Protein AF-A0A928BA77-F1 (afdb_monomer_lite)

Secondary structure (DSSP, 8-state):
-------------SSSSSSSSTTSSS-----------B-S--TT-TTEEEEEEEEESSTTTT---SEEEEEEEETTS-EEEEEEEEEE-SSS-EEEEEEEEE-SEEEEEEEEEEEEE-TTS-EEEEEEEEEEEEEEETTEEEE-SPEETTTTEES-SSSSS-EEE-SHHHHHHHHHHHHSHHHHTTS-TT-EEEE-S-EEHHHHHHHH-TTTBPPPBS-STTS-B-SEEE-TT-EEES-EEE-TT-SEESSEEEESS-EEES-EEES-EEEESSEE-SSEEEE---TT----EEEES-EEES-EEEEPTT--EEESSEEEE-TT-EEEEES-EEES-EEEESSEEESSEEEE-TT-EEEEES-EE-SEEEESSS-EESSEEEESEEEEES-EE-S-EE-STT--TT-GGGGGG-EEEESSEEEESSEEEES-EE-S-EE-SEEEESSEEE-EE--SSTTPPPEE-EEEEES-EE-S-EEESEEEESSEEESEEEEES-EE-S-EEESSSEEESSEEEEEEEEEES-EE-S-EEESSEEESSEEEEEEEEEES-EE-S-EEESSSEEESSEEEEEEEEEEES-EE-S-EEESSS-EEESSEEEE-----HHHHTTSBS-TTHHHHHHHHHHHTT-----------S---HHHHHHHHHHHHHHHHTTGGGTS-HHHHHHHHHHHHHHHHHHHHHHHHHHHHHHHT----TTS----HHHHHHHHHHHHHHTSHHHHHHHHHHHHHHHHHHHHHH---THHHHHHHHHHHHHHTTTHHHHHHHHTTTSTT--TTTGGGTTTHHHHHHHHHHHHHHHHHHH----EEEEES-EE-S-EE--S-STTSEESSEEEE-TTEEEES-EE-S---TTSEEEEEEE-TT-EEEEEEE-PPTTSSSEEEEEE-TT-EEEEEEEEPPSSS-----TT-TTEEEE-HHHHT-GGG-TT----TTT-SEE--SSSS--S-EE-S-GGGS----

Sequence (981 aa):
MKRVHSLKNGASRQAGLFCLSLLALVLICASCEKEPIREIITPTDEYLGNNNLISLVEGCSKYPSDHFVMTLRTASGDKIRRSGKMKFGKGSNTQLHLDYGIADGRYELLNLEYQKEDENGNMRTKRFGLGCRLSFDNGKMTLHSKWNSRMQMFGSGTPVDTLYIASEDHLEQLRQAVNDSFTNEEIDKNYYFLQTDDLDGYMLSEYVSPEYGWMPIGSQQEVPFHSVYDGGGYVIDNLYINRKYMYASALFGFTDGAHIRNVHITNADIRGDFGVSGLVGIVVSGAGRFTGTFIERCTVSNSTITGARESYGVGGLVGVIDMNTGIVADHCKSLDNSIFASHQAGGVVGAGSRGSIIAVTLCENSSAVKSEYNSAGGIVAVCDTLQAMGCINRGAVDGSTLFTTANEENIQNCVGTGGIAGGAGPCNFTACMNFGPVNGKSGVGGILGSTRVSGSQPGEAYISNNAVFLNCKNEGAVSGNEYVGGLCGDSQVGCKGSINKGKITATSRYAGGLIGMAPISVVHNNLNKGEVRAYQYAGGIAGVSHCTFMAINQNMGKITAEHSHAAGILGAGSNDVTINYCANLGDVVSDREAYTSGICAEIGKPEGPLDYVVLVVAGVEVIGSIFDMAFAFINFPEAVAPILSGVSLVWTIATTITEAVFAGLNIDSIISNDEIRSINEENLAELDAIGKQVSEELENNRNAADIDPELLGLPEEYAENLQKLVEHIENEDNYSIFNDNANKAREERFSDVNTMELAKECFHTCLSGFTTLVSLAAGICATIASGGAAAPAVAFTLVGGVASIVGAGNSMWQTLTTYEQNIVTLDQCIQAGFISAPDQAEGATGGIVAKLNSYGQITDCINIGRGTSAGGHLVGYAGHNSLVKNSLTVAPAGSWGGIYASKEGNADMSGLYYLAEESAARQAIGSMSGATPLTLDELADSSKFQGWDFDSDKGRWSIPKRGNILYPIPYKSRYTVDDQN

pLDDT: mean 77.26, std 22.36, range [23.52, 98.94]

Structure (mmCIF, N/CA/C/O backbone):
data_AF-A0A928BA77-F1
#
_entry.id   AF-A0A928BA77-F1
#
loop_
_atom_site.group_PDB
_atom_site.id
_atom_site.type_symbol
_atom_site.label_atom_id
_atom_site.label_alt_id
_atom_site.label_comp_id
_atom_site.label_asym_id
_atom_site.label_entity_id
_atom_site.label_seq_id
_atom_site.pdbx_PDB_ins_code
_atom_site.Cartn_x
_atom_site.Cartn_y
_atom_site.Cartn_z
_atom_site.occupancy
_atom_site.B_iso_or_equiv
_atom_site.auth_seq_id
_atom_site.auth_comp_id
_atom_site.auth_asym_id
_atom_site.auth_atom_id
_atom_site.pdbx_PDB_model_num
ATOM 1 N N . MET A 1 1 ? -2.416 -59.877 -6.660 1.00 30.33 1 MET A N 1
ATOM 2 C CA . MET A 1 1 ? -2.183 -60.676 -5.434 1.00 30.33 1 MET A CA 1
ATOM 3 C C . MET A 1 1 ? -0.688 -60.698 -5.120 1.00 30.33 1 MET A C 1
ATOM 5 O O . MET A 1 1 ? 0.054 -61.113 -5.989 1.00 30.33 1 MET A O 1
ATOM 9 N N . LYS A 1 2 ? -0.316 -60.261 -3.899 1.00 28.95 2 LYS A N 1
ATOM 10 C CA . LYS A 1 2 ? 0.862 -60.622 -3.056 1.00 28.95 2 LYS A CA 1
ATOM 11 C C . LYS A 1 2 ? 2.285 -60.545 -3.678 1.00 28.95 2 LYS A C 1
ATOM 13 O O . LYS A 1 2 ? 2.590 -61.311 -4.573 1.00 28.95 2 LYS A O 1
ATOM 18 N N . ARG A 1 3 ? 3.125 -59.573 -3.245 1.00 28.22 3 ARG A N 1
ATOM 19 C CA . ARG A 1 3 ? 4.169 -59.629 -2.158 1.00 28.22 3 ARG A CA 1
ATOM 20 C C . ARG A 1 3 ? 5.465 -60.360 -2.628 1.00 28.22 3 ARG A C 1
ATOM 22 O O . ARG A 1 3 ? 5.320 -61.412 -3.216 1.00 28.22 3 ARG A O 1
ATOM 29 N N . VAL A 1 4 ? 6.733 -59.969 -2.380 1.00 28.95 4 VAL A N 1
ATOM 30 C CA . VAL A 1 4 ? 7.375 -59.113 -1.349 1.00 28.95 4 VAL A CA 1
ATOM 31 C C . VAL A 1 4 ? 8.915 -58.996 -1.592 1.00 28.95 4 VAL A C 1
ATOM 33 O O . VAL A 1 4 ? 9.500 -59.989 -2.000 1.00 28.95 4 VAL A O 1
ATOM 36 N N . HIS A 1 5 ? 9.522 -57.835 -1.239 1.00 28.22 5 HIS A N 1
ATOM 37 C CA . HIS A 1 5 ? 10.913 -57.560 -0.736 1.00 28.22 5 HIS A CA 1
ATOM 38 C C . HIS A 1 5 ? 12.156 -57.752 -1.653 1.00 28.22 5 HIS A C 1
ATOM 40 O O . HIS A 1 5 ? 12.196 -58.689 -2.427 1.00 28.22 5 HIS A O 1
ATOM 46 N N . SER A 1 6 ? 13.255 -56.966 -1.599 1.00 27.00 6 SER A N 1
ATOM 47 C CA . SER A 1 6 ? 13.693 -55.848 -0.732 1.00 27.00 6 SER A CA 1
ATOM 48 C C . SER A 1 6 ? 14.924 -55.075 -1.287 1.00 27.00 6 SER A C 1
ATOM 50 O O . SER A 1 6 ? 15.862 -55.711 -1.751 1.00 27.00 6 SER A O 1
ATOM 52 N N . LEU A 1 7 ? 14.950 -53.754 -1.022 1.00 25.30 7 LEU A N 1
ATOM 53 C CA . LEU A 1 7 ? 16.042 -52.903 -0.469 1.00 25.30 7 LEU A CA 1
ATOM 54 C C . LEU A 1 7 ? 17.252 -52.355 -1.293 1.00 25.30 7 LEU A C 1
ATOM 56 O O . LEU A 1 7 ? 18.167 -53.093 -1.637 1.00 25.30 7 LEU A O 1
ATOM 60 N N . LYS A 1 8 ? 17.315 -50.996 -1.264 1.00 27.44 8 LYS A N 1
ATOM 61 C CA . LYS A 1 8 ? 18.459 -50.040 -1.106 1.00 27.44 8 LYS A CA 1
ATOM 62 C C . LYS A 1 8 ? 19.292 -49.687 -2.360 1.00 27.44 8 LYS A C 1
ATOM 64 O O . LYS A 1 8 ? 19.695 -50.581 -3.077 1.00 27.44 8 LYS A O 1
ATOM 69 N N . ASN A 1 9 ? 19.655 -48.430 -2.670 1.00 26.27 9 ASN A N 1
ATOM 70 C CA . ASN A 1 9 ? 19.697 -47.154 -1.926 1.00 26.27 9 ASN A CA 1
ATOM 71 C C . ASN A 1 9 ? 19.878 -45.956 -2.900 1.00 26.27 9 ASN A C 1
ATOM 73 O O . ASN A 1 9 ? 20.609 -46.096 -3.872 1.00 26.27 9 ASN A O 1
ATOM 77 N N . GLY A 1 10 ? 19.366 -44.769 -2.528 1.00 26.02 10 GLY A N 1
ATOM 78 C CA . GLY A 1 10 ? 20.084 -43.496 -2.738 1.00 26.02 10 GLY A CA 1
ATOM 79 C C . GLY A 1 10 ? 19.523 -42.468 -3.733 1.00 26.02 10 GLY A C 1
ATOM 80 O O . GLY A 1 10 ? 20.142 -42.281 -4.766 1.00 26.02 10 GLY A O 1
ATOM 81 N N . ALA A 1 11 ? 18.422 -41.775 -3.394 1.00 26.30 11 ALA A N 1
ATOM 82 C CA . ALA A 1 11 ? 18.157 -40.350 -3.708 1.00 26.30 11 ALA A CA 1
ATOM 83 C C . ALA A 1 11 ? 16.686 -39.991 -3.402 1.00 26.30 11 ALA A C 1
ATOM 85 O O . ALA A 1 11 ? 15.787 -40.433 -4.110 1.00 26.30 11 ALA A O 1
ATOM 86 N N . SER A 1 12 ? 16.444 -39.239 -2.319 1.00 28.59 12 SER A N 1
ATOM 87 C CA . SER A 1 12 ? 15.274 -38.362 -2.052 1.00 28.59 12 SER A CA 1
ATOM 88 C C . SER A 1 12 ? 15.074 -38.194 -0.540 1.00 28.59 12 SER A C 1
ATOM 90 O O . SER A 1 12 ? 14.306 -38.887 0.123 1.00 28.59 12 SER A O 1
ATOM 92 N N . ARG A 1 13 ? 15.802 -37.242 0.036 1.00 29.61 13 ARG A N 1
ATOM 93 C CA . ARG A 1 13 ? 15.529 -36.690 1.366 1.00 29.61 13 ARG A CA 1
ATOM 94 C C . ARG A 1 13 ? 15.765 -35.189 1.267 1.00 29.61 13 ARG A C 1
ATOM 96 O O . ARG A 1 13 ? 16.874 -34.758 1.529 1.00 29.61 13 ARG A O 1
ATOM 103 N N . GLN A 1 14 ? 14.749 -34.443 0.819 1.00 28.62 14 GLN A N 1
ATOM 104 C CA . GLN A 1 14 ? 14.603 -33.002 1.110 1.00 28.62 14 GLN A CA 1
ATOM 105 C C . GLN A 1 14 ? 13.276 -32.350 0.664 1.00 28.62 14 GLN A C 1
ATOM 107 O O . GLN A 1 14 ? 13.072 -31.185 0.959 1.00 28.62 14 GLN A O 1
ATOM 112 N N . ALA A 1 15 ? 12.320 -33.075 0.070 1.00 28.70 15 ALA A N 1
ATOM 113 C CA . ALA A 1 15 ? 11.024 -32.499 -0.340 1.00 28.70 15 ALA A CA 1
ATOM 114 C C . ALA A 1 15 ? 9.820 -32.906 0.546 1.00 28.70 15 ALA A C 1
ATOM 116 O O . ALA A 1 15 ? 8.672 -32.723 0.164 1.00 28.70 15 ALA A O 1
ATOM 117 N N . GLY A 1 16 ? 10.057 -33.499 1.723 1.00 30.28 16 GLY A N 1
ATOM 118 C CA . GLY A 1 16 ? 9.013 -34.181 2.509 1.00 30.28 16 GLY A CA 1
ATOM 119 C C . GLY A 1 16 ? 8.800 -33.688 3.940 1.00 30.28 16 GLY A C 1
ATOM 120 O O . GLY A 1 16 ? 8.182 -34.412 4.714 1.00 30.28 16 GLY A O 1
ATOM 121 N N . LEU A 1 17 ? 9.324 -32.515 4.316 1.00 26.81 17 LEU A N 1
ATOM 122 C CA . LEU A 1 17 ? 9.131 -31.944 5.662 1.00 26.81 17 LEU A CA 1
ATOM 123 C C . LEU A 1 17 ? 8.405 -30.585 5.680 1.00 26.81 17 LEU A C 1
ATOM 125 O O . LEU A 1 17 ? 8.050 -30.119 6.754 1.00 26.81 17 LEU A O 1
ATOM 129 N N . PHE A 1 18 ? 8.113 -29.991 4.518 1.00 28.78 18 PHE A N 1
ATOM 130 C CA . PHE A 1 18 ? 7.472 -28.669 4.410 1.00 28.78 18 PHE A CA 1
ATOM 131 C C . PHE A 1 18 ? 5.944 -28.701 4.218 1.00 28.78 18 PHE A C 1
ATOM 133 O O . PHE A 1 18 ? 5.297 -27.663 4.226 1.00 28.78 18 PHE A O 1
ATOM 140 N N . CYS A 1 19 ? 5.335 -29.884 4.082 1.00 28.91 19 CYS A N 1
ATOM 141 C CA . CYS A 1 19 ? 3.881 -30.033 3.892 1.00 28.91 19 CYS A CA 1
ATOM 142 C C . CYS A 1 19 ? 3.127 -30.548 5.132 1.00 28.91 19 CYS A C 1
ATOM 144 O O . CYS A 1 19 ? 1.926 -30.781 5.057 1.00 28.91 19 CYS A O 1
ATOM 146 N N . LEU A 1 20 ? 3.803 -30.723 6.274 1.00 27.50 20 LEU A N 1
ATOM 147 C CA . LEU A 1 20 ? 3.180 -31.196 7.523 1.00 27.50 20 LEU A CA 1
ATOM 148 C C . LEU A 1 20 ? 3.090 -30.124 8.622 1.00 27.50 20 LEU A C 1
ATOM 150 O O . LEU A 1 20 ? 2.356 -30.324 9.582 1.00 27.50 20 LEU A O 1
ATOM 154 N N . SER A 1 21 ? 3.740 -28.967 8.455 1.00 27.09 21 SER A N 1
ATOM 155 C CA . SER A 1 21 ? 3.525 -27.774 9.292 1.00 27.09 21 SER A CA 1
ATOM 156 C C . SER A 1 21 ? 2.401 -26.869 8.764 1.00 27.09 21 SER A C 1
ATOM 158 O O . SER A 1 21 ? 1.751 -26.191 9.551 1.00 27.09 21 SER A O 1
ATOM 160 N N . LEU A 1 22 ? 2.092 -26.919 7.461 1.00 28.34 22 LEU A N 1
ATOM 161 C CA . LEU A 1 22 ? 1.017 -26.119 6.853 1.00 28.34 22 LEU A CA 1
ATOM 162 C C . LEU A 1 22 ? -0.396 -26.704 7.029 1.00 28.34 22 LEU A C 1
ATOM 164 O O . LEU A 1 22 ? -1.374 -25.988 6.847 1.00 28.34 22 LEU A O 1
ATOM 168 N N . LEU A 1 23 ? -0.527 -27.973 7.431 1.00 27.44 23 LEU A N 1
ATOM 169 C CA . LEU A 1 23 ? -1.832 -28.588 7.724 1.00 27.44 23 LEU A CA 1
ATOM 170 C C . LEU A 1 23 ? -2.233 -28.514 9.208 1.00 27.44 23 LEU A C 1
ATOM 172 O O . LEU A 1 23 ? -3.340 -28.916 9.553 1.00 27.44 23 LEU A O 1
ATOM 176 N N . ALA A 1 24 ? -1.365 -27.974 10.071 1.00 26.80 24 ALA A N 1
ATOM 177 C CA . ALA A 1 24 ? -1.661 -27.735 11.485 1.00 26.80 24 ALA A CA 1
ATOM 178 C C . ALA A 1 24 ? -2.092 -26.284 11.785 1.00 26.80 24 ALA A C 1
ATOM 180 O O . ALA A 1 24 ? -2.665 -26.045 12.842 1.00 26.80 24 ALA A O 1
ATOM 181 N N . LEU A 1 25 ? -1.895 -25.335 10.855 1.00 29.20 25 LEU A N 1
ATOM 182 C CA . LEU A 1 25 ? -2.362 -23.943 10.994 1.00 29.20 25 LEU A CA 1
ATOM 183 C C . LEU A 1 25 ? -3.661 -23.622 10.230 1.00 29.20 25 LEU A C 1
ATOM 185 O O . LEU A 1 25 ? -4.264 -22.585 10.470 1.00 29.20 25 LEU A O 1
ATOM 189 N N . VAL A 1 26 ? -4.140 -24.521 9.365 1.00 28.05 26 VAL A N 1
ATOM 190 C CA . VAL A 1 26 ? -5.410 -24.360 8.616 1.00 28.05 26 VAL A CA 1
ATOM 191 C C . VAL A 1 26 ? -6.573 -25.135 9.274 1.00 28.05 26 VAL A C 1
ATOM 193 O O . VAL A 1 26 ? -7.688 -25.176 8.767 1.00 28.05 26 VAL A O 1
ATOM 196 N N . LEU A 1 27 ? -6.351 -25.711 10.461 1.00 28.38 27 LEU A N 1
ATOM 197 C CA . LEU A 1 27 ? -7.364 -26.414 11.266 1.00 28.38 27 LEU A CA 1
ATOM 198 C C . LEU A 1 27 ? -7.566 -25.815 12.670 1.00 28.38 27 LEU A C 1
ATOM 200 O O . LEU A 1 27 ? -8.062 -26.490 13.565 1.00 28.38 27 LEU A O 1
ATOM 204 N N . ILE A 1 28 ? -7.279 -24.518 12.832 1.00 32.38 28 ILE A N 1
ATOM 205 C CA . ILE A 1 28 ? -7.934 -23.676 13.851 1.00 32.38 28 ILE A CA 1
ATOM 206 C C . ILE A 1 28 ? -8.930 -22.734 13.148 1.00 32.38 28 ILE A C 1
ATOM 208 O O . ILE A 1 28 ? -9.113 -21.583 13.504 1.00 32.38 28 ILE A O 1
ATOM 212 N N . CYS A 1 29 ? -9.642 -23.250 12.145 1.00 28.69 29 CYS A N 1
ATOM 213 C CA . CYS A 1 29 ? -11.072 -22.968 12.055 1.00 28.69 29 CYS A CA 1
ATOM 214 C C . CYS A 1 29 ? -11.747 -23.889 13.073 1.00 28.69 29 CYS A C 1
ATOM 216 O O . CYS A 1 29 ? -12.420 -24.855 12.712 1.00 28.69 29 CYS A O 1
ATOM 218 N N . ALA A 1 30 ? -11.491 -23.642 14.360 1.00 27.16 30 ALA A N 1
ATOM 219 C CA . ALA A 1 30 ? -12.405 -24.120 15.369 1.00 27.16 30 ALA A CA 1
ATOM 220 C C . ALA A 1 30 ? -13.696 -23.363 15.079 1.00 27.16 30 ALA A C 1
ATOM 222 O O . ALA A 1 30 ? -13.789 -22.152 15.279 1.00 27.16 30 ALA A O 1
ATOM 223 N N . SER A 1 31 ? -14.679 -24.083 14.540 1.00 27.05 31 SER A N 1
ATOM 224 C CA . SER A 1 31 ? -16.068 -23.761 14.806 1.00 27.05 31 SER A CA 1
ATOM 225 C C . SER A 1 31 ? -16.146 -23.261 16.240 1.00 27.05 31 SER A C 1
ATOM 227 O O . SER A 1 31 ? -15.618 -23.924 17.136 1.00 27.05 31 SER A O 1
ATOM 229 N N . CYS A 1 32 ? -16.762 -22.100 16.433 1.00 30.95 32 CYS A N 1
ATOM 230 C CA . CYS A 1 32 ? -17.192 -21.613 17.730 1.00 30.95 32 CYS A CA 1
ATOM 231 C C . CYS A 1 32 ? -18.186 -22.639 18.310 1.00 30.95 32 CYS A C 1
ATOM 233 O O . CYS A 1 32 ? -19.399 -22.439 18.322 1.00 30.95 32 CYS A O 1
ATOM 235 N N . GLU A 1 33 ? -17.690 -23.796 18.747 1.00 28.94 33 GLU A N 1
ATOM 236 C CA . GLU A 1 33 ? -18.313 -24.539 19.818 1.00 28.94 33 GLU A CA 1
ATOM 237 C C . GLU A 1 33 ? -18.100 -23.635 21.021 1.00 28.94 33 GLU A C 1
ATOM 239 O O . GLU A 1 33 ? -17.068 -23.697 21.685 1.00 28.94 33 GLU A O 1
ATOM 244 N N . LYS A 1 34 ? -19.051 -22.710 21.228 1.00 38.25 34 LYS A N 1
ATOM 245 C CA . LYS A 1 34 ? -19.236 -22.030 22.508 1.00 38.25 34 LYS A CA 1
ATOM 246 C C . LYS A 1 34 ? -19.004 -23.097 23.566 1.00 38.25 34 LYS A C 1
ATOM 248 O O . LYS A 1 34 ? -19.764 -24.071 23.575 1.00 38.25 34 LYS A O 1
ATOM 253 N N . GLU A 1 35 ? -17.953 -22.960 24.379 1.00 38.81 35 GLU A N 1
ATOM 254 C CA . GLU A 1 35 ? -17.727 -23.902 25.471 1.00 38.81 35 GLU A CA 1
ATOM 255 C C . GLU A 1 35 ? -19.067 -24.063 26.190 1.00 38.81 35 GLU A C 1
ATOM 257 O O . GLU A 1 35 ? -19.677 -23.049 26.562 1.00 38.81 35 GLU A O 1
ATOM 262 N N . PRO A 1 36 ? -19.607 -25.290 26.291 1.00 38.50 36 PRO A N 1
ATOM 263 C CA . PRO A 1 36 ? -20.939 -25.468 26.821 1.00 38.50 36 PRO A CA 1
ATOM 264 C C . PRO A 1 36 ? -20.910 -24.962 28.255 1.00 38.50 36 PRO A C 1
ATOM 266 O O . PRO A 1 36 ? -20.273 -25.565 29.121 1.00 38.50 36 PRO A O 1
ATOM 269 N N . ILE A 1 37 ? -21.589 -23.840 28.503 1.00 53.22 37 ILE A N 1
ATOM 270 C CA . ILE A 1 37 ? -21.804 -23.348 29.857 1.00 53.22 37 ILE A CA 1
ATOM 271 C C . ILE A 1 37 ? -22.490 -24.501 30.578 1.00 53.22 37 ILE A C 1
ATOM 273 O O . ILE A 1 37 ? -23.615 -24.858 30.220 1.00 53.22 37 ILE A O 1
ATOM 277 N N . ARG A 1 38 ? -21.800 -25.137 31.534 1.00 53.97 38 ARG A N 1
ATOM 278 C CA . ARG A 1 38 ? -22.355 -26.288 32.249 1.00 53.97 38 ARG A CA 1
ATOM 279 C C . ARG A 1 38 ? -23.549 -25.792 33.054 1.00 53.97 38 ARG A C 1
ATOM 281 O O . ARG A 1 38 ? -23.412 -25.225 34.139 1.00 53.97 38 ARG A O 1
ATOM 288 N N . GLU A 1 39 ? -24.733 -25.961 32.477 1.00 48.38 39 GLU A N 1
ATOM 289 C CA . GLU A 1 39 ? -25.987 -25.708 33.151 1.00 48.38 39 GLU A CA 1
ATOM 290 C C . GLU A 1 39 ? -26.167 -26.752 34.249 1.00 48.38 39 GLU A C 1
ATOM 292 O O . GLU A 1 39 ? -26.163 -27.951 33.996 1.00 48.38 39 GLU A O 1
ATOM 297 N N . ILE A 1 40 ? -26.399 -26.244 35.457 1.00 52.91 40 ILE A N 1
ATOM 298 C CA . ILE A 1 40 ? -27.210 -26.896 36.480 1.00 52.91 40 ILE A CA 1
ATOM 299 C C . ILE A 1 40 ? -26.573 -28.170 37.062 1.00 52.91 40 ILE A C 1
ATOM 301 O O . ILE A 1 40 ? -26.632 -29.271 36.526 1.00 52.91 40 ILE A O 1
ATOM 305 N N . ILE A 1 41 ? -26.004 -27.956 38.246 1.00 55.50 41 ILE A N 1
ATOM 306 C CA . ILE A 1 41 ? -25.655 -28.891 39.322 1.00 55.50 41 ILE A CA 1
ATOM 307 C C . ILE A 1 41 ? -26.162 -30.316 39.079 1.00 55.50 41 ILE A C 1
ATOM 309 O O . ILE A 1 41 ? -27.316 -30.664 39.334 1.00 55.50 41 ILE A O 1
ATOM 313 N N . THR A 1 42 ? -25.243 -31.157 38.623 1.00 55.19 42 THR A N 1
ATOM 314 C CA . THR A 1 42 ? -25.395 -32.610 38.618 1.00 55.19 42 THR A CA 1
ATOM 315 C C . THR A 1 42 ? -24.725 -33.174 39.877 1.00 55.19 42 THR A C 1
ATOM 317 O O . THR A 1 42 ? -23.878 -32.506 40.472 1.00 55.19 42 THR A O 1
ATOM 320 N N . PRO A 1 43 ? -25.027 -34.414 40.301 1.00 53.00 43 PRO A N 1
ATOM 321 C CA . PRO A 1 43 ? -24.322 -35.074 41.410 1.00 53.00 43 PRO A CA 1
ATOM 322 C C . PRO A 1 43 ? -22.796 -35.194 41.223 1.00 53.00 43 PRO A C 1
ATOM 324 O O . PRO A 1 43 ? -22.095 -35.601 42.143 1.00 53.00 43 PRO A O 1
ATOM 327 N N . THR A 1 44 ? -22.297 -34.874 40.027 1.00 59.12 44 THR A N 1
ATOM 328 C CA . THR A 1 44 ? -20.893 -34.873 39.607 1.00 59.12 44 THR A CA 1
ATOM 329 C C . THR A 1 44 ? -20.282 -33.465 39.510 1.00 59.12 44 THR A C 1
ATOM 331 O O . THR A 1 44 ? -19.201 -33.327 38.949 1.00 59.12 44 THR A O 1
ATOM 334 N N . ASP A 1 45 ? -20.954 -32.415 40.004 1.00 76.44 45 ASP A N 1
ATOM 335 C CA . ASP A 1 45 ? -20.413 -31.045 40.050 1.00 76.44 45 ASP A CA 1
ATOM 336 C C . ASP A 1 45 ? -19.240 -30.962 41.046 1.00 76.44 45 ASP A C 1
ATOM 338 O O . ASP A 1 45 ? -19.430 -30.897 42.261 1.00 76.44 45 ASP A O 1
ATOM 342 N N . GLU A 1 46 ? -18.014 -30.986 40.522 1.00 80.62 46 GLU A N 1
ATOM 343 C CA . GLU A 1 46 ? -16.770 -30.924 41.303 1.00 80.62 46 GLU A CA 1
ATOM 344 C C . GLU A 1 46 ? -16.532 -29.564 41.979 1.00 80.62 46 GLU A C 1
ATOM 346 O O . GLU A 1 46 ? -15.729 -29.466 42.905 1.00 80.62 46 GLU A O 1
ATOM 351 N N . TYR A 1 47 ? -17.263 -28.525 41.563 1.00 85.31 47 TYR A N 1
ATOM 352 C CA . TYR A 1 47 ? -17.176 -27.172 42.112 1.00 85.31 47 TYR A CA 1
ATOM 353 C C . TYR A 1 47 ? -18.180 -26.929 43.242 1.00 85.31 47 TYR A C 1
ATOM 355 O O . TYR A 1 47 ? -18.344 -25.794 43.703 1.00 85.31 47 TYR A O 1
ATOM 363 N N . LEU A 1 48 ? -18.888 -27.970 43.682 1.00 87.56 48 LEU A N 1
ATOM 364 C CA . LEU A 1 48 ? -19.839 -27.902 44.781 1.00 87.56 48 LEU A CA 1
ATOM 365 C C . LEU A 1 48 ? -19.101 -27.867 46.123 1.00 87.56 48 LEU A C 1
ATOM 367 O O . LEU A 1 48 ? -18.196 -28.657 46.385 1.00 87.56 48 LEU A O 1
ATOM 371 N N . GLY A 1 49 ? -19.498 -26.951 47.002 1.00 87.50 49 GLY A N 1
ATOM 372 C CA . GLY A 1 49 ? -18.871 -26.820 48.312 1.00 87.50 49 GLY A CA 1
ATOM 373 C C . GLY A 1 49 ? -19.726 -26.088 49.330 1.00 87.50 49 GLY A C 1
ATOM 374 O O . GLY A 1 49 ? -20.896 -25.786 49.100 1.00 87.50 49 GLY A O 1
ATOM 375 N N . ASN A 1 50 ? -19.134 -25.819 50.491 1.00 90.00 50 ASN A N 1
ATOM 376 C CA . ASN A 1 50 ? -19.863 -25.289 51.644 1.00 90.00 50 ASN A CA 1
ATOM 377 C C . ASN A 1 50 ? -20.047 -23.760 51.607 1.00 90.00 50 ASN A C 1
ATOM 379 O O . ASN A 1 50 ? -20.744 -23.217 52.463 1.00 90.00 50 ASN A O 1
ATOM 383 N N . ASN A 1 51 ? -19.452 -23.054 50.638 1.00 92.25 51 ASN A N 1
ATOM 384 C CA . ASN A 1 51 ? -19.513 -21.595 50.559 1.00 92.25 51 ASN A CA 1
ATOM 385 C C . ASN A 1 51 ? -20.782 -21.133 49.840 1.00 92.25 51 ASN A C 1
ATOM 387 O O . ASN A 1 51 ? -20.805 -21.032 48.617 1.00 92.25 51 ASN A O 1
ATOM 391 N N . ASN A 1 52 ? -21.846 -20.850 50.589 1.00 91.88 52 ASN A N 1
ATOM 392 C CA . ASN A 1 52 ? -23.146 -20.439 50.046 1.00 91.88 52 ASN A CA 1
ATOM 393 C C . ASN A 1 52 ? -23.451 -18.936 50.186 1.00 91.88 52 ASN A C 1
ATOM 395 O O . ASN A 1 52 ? -24.548 -18.505 49.840 1.00 91.88 52 ASN A O 1
ATOM 399 N N . LEU A 1 53 ? -22.509 -18.136 50.692 1.00 92.06 53 LEU A N 1
ATOM 400 C CA . LEU A 1 53 ? -22.684 -16.701 50.905 1.00 92.06 53 LEU A CA 1
ATOM 401 C C . LEU A 1 53 ? -21.520 -15.919 50.298 1.00 92.06 53 LEU A C 1
ATOM 403 O O . LEU A 1 53 ? -20.372 -16.096 50.702 1.00 92.06 53 LEU A O 1
ATOM 407 N N . ILE A 1 54 ? -21.835 -14.992 49.395 1.00 91.94 54 ILE A N 1
ATOM 408 C CA . ILE A 1 54 ? -20.885 -14.019 48.844 1.00 91.94 54 ILE A CA 1
ATOM 409 C C . ILE A 1 54 ? -21.323 -12.624 49.289 1.00 91.94 54 ILE A C 1
ATOM 411 O O . ILE A 1 54 ? -22.482 -12.253 49.117 1.00 91.94 54 ILE A O 1
ATOM 415 N N . SER A 1 55 ? -20.417 -11.855 49.895 1.00 88.50 55 SER A N 1
ATOM 416 C CA . SER A 1 55 ? -20.698 -10.487 50.363 1.00 88.50 55 SER A CA 1
ATOM 417 C C . SER A 1 55 ? -19.927 -9.459 49.534 1.00 88.50 55 SER A C 1
ATOM 419 O O . SER A 1 55 ? -18.700 -9.476 49.507 1.00 88.50 55 SER A O 1
ATOM 421 N N . LEU A 1 56 ? -20.644 -8.552 48.877 1.00 86.00 56 LEU A N 1
ATOM 422 C CA . LEU A 1 56 ? -20.111 -7.489 48.024 1.00 86.00 56 LEU A CA 1
ATOM 423 C C . LEU A 1 56 ? -20.409 -6.126 48.653 1.00 86.00 56 LEU A C 1
ATOM 425 O O . LEU A 1 56 ? -21.474 -5.938 49.231 1.00 86.00 56 LEU A O 1
ATOM 429 N N . VAL A 1 57 ? -19.477 -5.175 48.561 1.00 68.50 57 VAL A N 1
ATOM 430 C CA . VAL A 1 57 ? -19.560 -3.932 49.351 1.00 68.50 57 VAL A CA 1
ATOM 431 C C . VAL A 1 57 ? -20.574 -2.938 48.783 1.00 68.50 57 VAL A C 1
ATOM 433 O O . VAL A 1 57 ? -21.315 -2.360 49.564 1.00 68.50 57 VAL A O 1
ATOM 436 N N . GLU A 1 58 ? -20.660 -2.773 47.454 1.00 73.38 58 GLU A N 1
ATOM 437 C CA . GLU A 1 58 ? -21.620 -1.840 46.813 1.00 73.38 58 GLU A CA 1
ATOM 438 C C . GLU A 1 58 ? -22.127 -2.281 45.423 1.00 73.38 58 GLU A C 1
ATOM 440 O O . GLU A 1 58 ? -23.119 -1.742 44.922 1.00 73.38 58 GLU A O 1
ATOM 445 N N . GLY A 1 59 ? -21.484 -3.276 44.801 1.00 68.12 59 GLY A N 1
ATOM 446 C CA . GLY A 1 59 ? -21.571 -3.473 43.352 1.00 68.12 59 GLY A CA 1
ATOM 447 C C . GLY A 1 59 ? -22.894 -3.972 42.776 1.00 68.12 59 GLY A C 1
ATOM 448 O O . GLY A 1 59 ? -23.068 -3.961 41.569 1.00 68.12 59 GLY A O 1
ATOM 449 N N . CYS A 1 60 ? -23.851 -4.377 43.613 1.00 76.25 60 CYS A N 1
ATOM 450 C CA . CYS A 1 60 ? -25.142 -4.905 43.159 1.00 76.25 60 CYS A CA 1
ATOM 451 C C . CYS A 1 60 ? -26.331 -4.007 43.518 1.00 76.25 60 CYS A C 1
ATOM 453 O O . CYS A 1 60 ? -27.475 -4.404 43.316 1.00 76.25 60 CYS A O 1
ATOM 455 N N . SER A 1 61 ? -26.095 -2.804 44.050 1.00 73.00 61 SER A N 1
ATOM 456 C CA . SER A 1 61 ? -27.161 -1.909 44.538 1.00 73.00 61 SER A CA 1
ATOM 457 C C . SER A 1 61 ? -28.211 -1.525 43.480 1.00 73.00 61 SER A C 1
ATOM 459 O O . SER A 1 61 ? -29.335 -1.183 43.841 1.00 73.00 61 SER A O 1
ATOM 461 N N . LYS A 1 62 ? -27.866 -1.613 42.188 1.00 78.56 62 LYS A N 1
ATOM 462 C CA . LYS A 1 62 ? -28.742 -1.311 41.042 1.00 78.56 62 LYS A CA 1
ATOM 463 C C . LYS A 1 62 ? -29.385 -2.542 40.389 1.00 78.56 62 LYS A C 1
ATOM 465 O O . LYS A 1 62 ? -30.135 -2.389 39.427 1.00 78.56 62 LYS A O 1
ATOM 470 N N . TYR A 1 63 ? -29.111 -3.751 40.877 1.00 85.00 63 TYR A N 1
ATOM 471 C CA . TYR A 1 63 ? -29.684 -4.960 40.292 1.00 85.00 63 TYR A CA 1
ATOM 472 C C . TYR A 1 63 ? -31.200 -5.048 40.585 1.00 85.00 63 TYR A C 1
ATOM 474 O O . TYR A 1 63 ? -31.612 -4.854 41.731 1.00 85.00 63 TYR A O 1
ATOM 482 N N . PRO A 1 64 ? -32.053 -5.344 39.585 1.00 83.75 64 PRO A N 1
ATOM 483 C CA . PRO A 1 64 ? -33.496 -5.095 39.685 1.00 83.75 64 PRO A CA 1
ATOM 484 C C . PRO A 1 64 ? -34.326 -6.241 40.287 1.00 83.75 64 PRO A C 1
ATOM 486 O O . PRO A 1 64 ? -35.543 -6.110 40.393 1.00 83.75 64 PRO A O 1
ATOM 489 N N . SER A 1 65 ? -33.711 -7.369 40.651 1.00 85.12 65 SER A N 1
ATOM 490 C CA . SER A 1 65 ? -34.403 -8.584 41.110 1.00 85.12 65 SER A CA 1
ATOM 491 C C . SER A 1 65 ? -33.850 -9.088 42.452 1.00 85.12 65 SER A C 1
ATOM 493 O O . SER A 1 65 ? -32.713 -8.811 42.817 1.00 85.12 65 SER A O 1
ATOM 495 N N . ASP A 1 66 ? -34.633 -9.847 43.216 1.00 85.94 66 ASP A N 1
ATOM 496 C CA . ASP A 1 66 ? -34.155 -10.558 44.410 1.00 85.94 66 ASP A CA 1
ATOM 497 C C . ASP A 1 66 ? -33.655 -11.979 44.095 1.00 85.94 66 ASP A C 1
ATOM 499 O O . ASP A 1 66 ? -32.984 -12.583 44.927 1.00 85.94 66 ASP A O 1
ATOM 503 N N . HIS A 1 67 ? -33.937 -12.503 42.899 1.00 90.12 67 HIS A N 1
ATOM 504 C CA . HIS A 1 67 ? -33.399 -13.765 42.382 1.00 90.12 67 HIS A CA 1
ATOM 505 C C . HIS A 1 67 ? -32.369 -13.496 41.285 1.00 90.12 67 HIS A C 1
ATOM 507 O O . HIS A 1 67 ? -32.504 -12.539 40.513 1.00 90.12 67 HIS A O 1
ATOM 513 N N . PHE A 1 68 ? -31.361 -14.358 41.193 1.00 90.06 68 PHE A N 1
ATOM 514 C CA . PHE A 1 68 ? -30.351 -14.292 40.143 1.00 90.06 68 PHE A CA 1
ATOM 515 C C . PHE A 1 68 ? -29.930 -15.683 39.682 1.00 90.06 68 PHE A C 1
ATOM 517 O O . PHE A 1 68 ? -29.982 -16.653 40.443 1.00 90.06 68 PHE A O 1
ATOM 524 N N . VAL A 1 69 ? -29.441 -15.748 38.446 1.00 91.62 69 VAL A N 1
ATOM 525 C CA . VAL A 1 69 ? -28.539 -16.811 37.999 1.00 91.62 69 VAL A CA 1
ATOM 526 C C . VAL A 1 69 ? -27.189 -16.171 37.727 1.00 91.62 69 VAL A C 1
ATOM 528 O O . VAL A 1 69 ? -27.074 -15.277 36.902 1.00 91.62 69 VAL A O 1
ATOM 531 N N . MET A 1 70 ? -26.174 -16.585 38.470 1.00 91.44 70 MET A N 1
ATOM 532 C CA . MET A 1 70 ? -24.831 -16.036 38.396 1.00 91.44 70 MET A CA 1
ATOM 533 C C . MET A 1 70 ? -23.949 -16.946 37.563 1.00 91.44 70 MET A C 1
ATOM 535 O O . MET A 1 70 ? -23.934 -18.158 37.789 1.00 91.44 70 MET A O 1
ATOM 539 N N . THR A 1 71 ? -23.167 -16.351 36.673 1.00 92.19 71 THR A N 1
ATOM 540 C CA . THR A 1 71 ? -22.095 -17.043 35.957 1.00 92.19 71 THR A CA 1
ATOM 541 C C . THR A 1 71 ? -20.760 -16.723 36.625 1.00 92.19 71 THR A C 1
ATOM 543 O O . THR A 1 71 ? -20.425 -15.553 36.821 1.00 92.19 71 THR A O 1
ATOM 546 N N . LEU A 1 72 ? -20.000 -17.761 36.983 1.00 91.62 72 LEU A N 1
ATOM 547 C CA . LEU A 1 72 ? -18.653 -17.643 37.539 1.00 91.62 72 LEU A CA 1
ATOM 548 C C . LEU A 1 72 ? -17.651 -18.387 36.662 1.00 91.62 72 LEU A C 1
ATOM 550 O O . LEU A 1 72 ? -17.978 -19.432 36.102 1.00 91.62 72 LEU A O 1
ATOM 554 N N . ARG A 1 73 ? -16.418 -17.892 36.622 1.00 91.88 73 ARG A N 1
ATOM 555 C CA . ARG A 1 73 ? -15.267 -18.580 36.046 1.00 91.88 73 ARG A CA 1
ATOM 556 C C . ARG A 1 73 ? -14.377 -19.135 37.143 1.00 91.88 73 ARG A C 1
ATOM 558 O O . ARG A 1 73 ? -14.076 -18.432 38.108 1.00 91.88 73 ARG A O 1
ATOM 565 N N . THR A 1 74 ? -13.966 -20.385 37.008 1.00 91.00 74 THR A N 1
ATOM 566 C CA . THR A 1 74 ? -13.049 -21.050 37.939 1.00 91.00 74 THR A CA 1
ATOM 567 C C . THR A 1 74 ? -11.592 -20.722 37.599 1.00 91.00 74 THR A C 1
ATOM 569 O O . THR A 1 74 ? -11.283 -20.170 36.543 1.00 91.00 74 THR A O 1
ATOM 572 N N . ALA A 1 75 ? -10.661 -21.101 38.478 1.00 87.50 75 ALA A N 1
ATOM 573 C CA . ALA A 1 75 ? -9.226 -20.963 38.221 1.00 87.50 75 ALA A CA 1
ATOM 574 C C . ALA A 1 75 ? -8.721 -21.784 37.016 1.00 87.50 75 ALA A C 1
ATOM 576 O O . ALA A 1 75 ? -7.683 -21.441 36.456 1.00 87.50 75 ALA A O 1
ATOM 577 N N . SER A 1 76 ? -9.426 -22.857 36.633 1.00 84.81 76 SER A N 1
ATOM 578 C CA . SER A 1 76 ? -9.132 -23.657 35.435 1.00 84.81 76 SER A CA 1
ATOM 579 C C . SER A 1 76 ? -9.664 -23.029 34.144 1.00 84.81 76 SER A C 1
ATOM 581 O O . SER A 1 76 ? -9.299 -23.495 33.071 1.00 84.81 76 SER A O 1
ATOM 583 N N . GLY A 1 77 ? -10.494 -21.984 34.236 1.00 85.31 77 GLY A N 1
ATOM 584 C CA . GLY A 1 77 ? -11.142 -21.333 33.094 1.00 85.31 77 GLY A CA 1
ATOM 585 C C . GLY A 1 77 ? -12.594 -21.762 32.866 1.00 85.31 77 GLY A C 1
ATOM 586 O O . GLY A 1 77 ? -13.309 -21.068 32.149 1.00 85.31 77 GLY A O 1
ATOM 587 N N . ASP A 1 78 ? -13.067 -22.824 33.528 1.00 86.50 78 ASP A N 1
ATOM 588 C CA . ASP A 1 78 ? -14.430 -23.332 33.353 1.00 86.50 78 ASP A CA 1
ATOM 589 C C . ASP A 1 78 ? -15.484 -22.299 33.777 1.00 86.50 78 ASP A C 1
ATOM 591 O O . ASP A 1 78 ? -15.392 -21.693 34.851 1.00 86.50 78 ASP A O 1
ATOM 595 N N . LYS A 1 79 ? -16.539 -22.143 32.968 1.00 88.62 79 LYS A N 1
ATOM 596 C CA . LYS A 1 79 ? -17.719 -21.342 33.323 1.00 88.62 79 LYS A CA 1
ATOM 597 C C . LYS A 1 79 ? -18.791 -22.212 33.971 1.00 88.62 79 LYS A C 1
ATOM 599 O O . LYS A 1 79 ? -19.316 -23.147 33.364 1.00 88.62 79 LYS A O 1
ATOM 604 N N . ILE A 1 80 ? -19.167 -21.857 35.195 1.00 89.00 80 ILE A N 1
ATOM 605 C CA . ILE A 1 80 ? -20.216 -22.518 35.975 1.00 89.00 80 ILE A CA 1
ATOM 606 C C . ILE A 1 80 ? -21.349 -21.543 36.297 1.00 89.00 80 ILE A C 1
ATOM 608 O O . ILE A 1 80 ? -21.131 -20.339 36.429 1.00 89.00 80 ILE A O 1
ATOM 612 N N . ARG A 1 81 ? -22.572 -22.063 36.453 1.00 90.06 81 ARG A N 1
ATOM 613 C CA . ARG A 1 81 ? -23.746 -21.271 36.857 1.00 90.06 81 ARG A CA 1
ATOM 614 C C . ARG A 1 81 ? -24.226 -21.646 38.257 1.00 90.06 81 ARG A C 1
ATOM 616 O O . ARG A 1 81 ? -24.237 -22.822 38.636 1.00 90.06 81 ARG A O 1
ATOM 623 N N . ARG A 1 82 ? -24.641 -20.640 39.030 1.00 90.00 82 ARG A N 1
ATOM 624 C CA . ARG A 1 82 ? -25.248 -20.787 40.363 1.00 90.00 82 ARG A CA 1
ATOM 625 C C . ARG A 1 82 ? -26.459 -19.876 40.489 1.00 90.00 82 ARG A C 1
ATOM 627 O O . ARG A 1 82 ? -26.350 -18.675 40.271 1.00 90.00 82 ARG A O 1
ATOM 634 N N . SER A 1 83 ? -27.604 -20.437 40.857 1.00 91.44 83 SER A N 1
ATOM 635 C CA . SER A 1 83 ? -28.775 -19.649 41.227 1.00 91.44 83 SER A CA 1
ATOM 636 C C . SER A 1 83 ? -28.716 -19.248 42.697 1.00 91.44 83 SER A C 1
ATOM 638 O O . SER A 1 83 ? -28.026 -19.873 43.512 1.00 91.44 83 SER A O 1
ATOM 640 N N . GLY A 1 84 ? -29.433 -18.188 43.039 1.00 91.56 84 GLY A N 1
ATOM 641 C CA . GLY A 1 84 ? -29.550 -17.766 44.419 1.00 91.56 84 GLY A CA 1
ATOM 642 C C . GLY A 1 84 ? -30.492 -16.594 44.618 1.00 91.56 84 GLY A C 1
ATOM 643 O O . GLY A 1 84 ? -31.144 -16.106 43.688 1.00 91.56 84 GLY A O 1
ATOM 644 N N . LYS A 1 85 ? -30.542 -16.138 45.870 1.00 91.94 85 LYS A N 1
ATOM 645 C CA . LYS A 1 85 ? -31.297 -14.961 46.292 1.00 91.94 85 LYS A CA 1
ATOM 646 C C . LYS A 1 85 ? -30.380 -13.882 46.822 1.00 91.94 85 LYS A C 1
ATOM 648 O O . LYS A 1 85 ? -29.451 -14.141 47.586 1.00 91.94 85 LYS A O 1
ATOM 653 N N . MET A 1 86 ? -30.677 -12.649 46.465 1.00 88.81 86 MET A N 1
ATOM 654 C CA . MET A 1 86 ? -29.930 -11.488 46.898 1.00 88.81 86 MET A CA 1
ATOM 655 C C . MET A 1 86 ? -30.604 -10.814 48.094 1.00 88.81 86 MET A C 1
ATOM 657 O O . MET A 1 86 ? -31.827 -10.711 48.175 1.00 88.81 86 MET A O 1
ATOM 661 N N . LYS A 1 87 ? -29.792 -10.342 49.042 1.00 86.12 87 LYS A N 1
ATOM 662 C CA . LYS A 1 87 ? -30.232 -9.530 50.180 1.00 86.12 87 LYS A CA 1
ATOM 663 C C . LYS A 1 87 ? -29.414 -8.250 50.258 1.00 86.12 87 LYS A C 1
ATOM 665 O O . LYS A 1 87 ? -28.189 -8.295 50.351 1.00 86.12 87 LYS A O 1
ATOM 670 N N . PHE A 1 88 ? -30.107 -7.119 50.299 1.00 75.81 88 PHE A N 1
ATOM 671 C CA . PHE A 1 88 ? -29.501 -5.812 50.528 1.00 75.81 88 PHE A CA 1
ATOM 672 C C . PHE A 1 88 ? -29.359 -5.561 52.037 1.00 75.81 88 PHE A C 1
ATOM 674 O O . PHE A 1 88 ? -30.340 -5.580 52.783 1.00 75.81 88 PHE A O 1
ATOM 681 N N . GLY A 1 89 ? -28.123 -5.393 52.502 1.00 65.69 89 GLY A N 1
ATOM 682 C CA . GLY A 1 89 ? -27.777 -5.105 53.892 1.00 65.69 89 GLY A CA 1
ATOM 683 C C . GLY A 1 89 ? -27.807 -3.608 54.228 1.00 65.69 89 GLY A C 1
ATOM 684 O O . GLY A 1 89 ? -28.069 -2.754 53.385 1.00 65.69 89 GLY A O 1
ATOM 685 N N . LYS A 1 90 ? -27.516 -3.266 55.492 1.00 59.78 90 LYS A N 1
ATOM 686 C CA . LYS A 1 90 ? -27.305 -1.868 55.914 1.00 59.78 90 LYS A CA 1
ATOM 687 C C . LYS A 1 90 ? -25.950 -1.363 55.394 1.00 59.78 90 LYS A C 1
ATOM 689 O O . LYS A 1 90 ? -24.946 -2.036 55.609 1.00 59.78 90 LYS A O 1
ATOM 694 N N . GLY A 1 91 ? -25.929 -0.169 54.791 1.00 58.41 91 GLY A N 1
ATOM 695 C CA . GLY A 1 91 ? -24.702 0.507 54.339 1.00 58.41 91 GLY A CA 1
ATOM 696 C C . GLY A 1 91 ? -24.113 -0.058 53.042 1.00 58.41 91 GLY A C 1
ATOM 697 O O . GLY A 1 91 ? -22.944 -0.414 53.030 1.00 58.41 91 GLY A O 1
ATOM 698 N N . SER A 1 92 ? -24.932 -0.185 51.992 1.00 62.75 92 SER A N 1
ATOM 699 C CA . SER A 1 92 ? -24.559 -0.612 50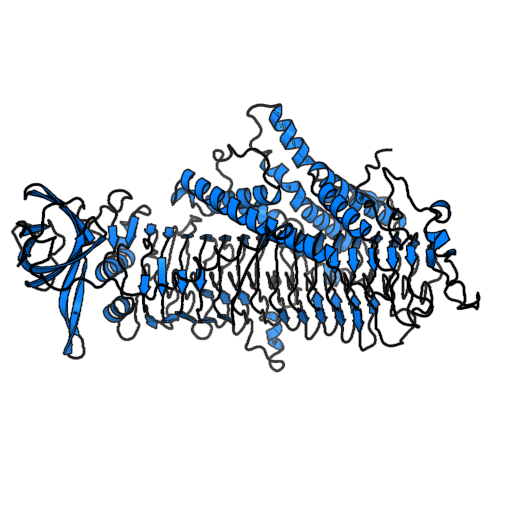.624 1.00 62.75 92 SER A CA 1
ATOM 700 C C . SER A 1 92 ? -24.115 -2.076 50.435 1.00 62.75 92 SER A C 1
ATOM 702 O O . SER A 1 92 ? -24.151 -2.575 49.311 1.00 62.75 92 SER A O 1
ATOM 704 N N . ASN A 1 93 ? -23.807 -2.805 51.515 1.00 76.44 93 ASN A N 1
ATOM 705 C CA . ASN A 1 93 ? -23.413 -4.216 51.450 1.00 76.44 93 ASN A CA 1
ATOM 706 C C . ASN A 1 93 ? -24.506 -5.101 50.830 1.00 76.44 93 ASN A C 1
ATOM 708 O O . ASN A 1 93 ? -25.616 -5.195 51.356 1.00 76.44 93 ASN A O 1
ATOM 712 N N . THR A 1 94 ? -24.170 -5.822 49.767 1.00 85.19 94 THR A N 1
ATOM 713 C CA . THR A 1 94 ? -25.036 -6.800 49.106 1.00 85.19 94 THR A CA 1
ATOM 714 C C . THR A 1 94 ? -24.581 -8.222 49.412 1.00 85.19 94 THR A C 1
ATOM 716 O O . THR A 1 94 ? -23.397 -8.537 49.349 1.00 85.19 94 THR A O 1
ATOM 719 N N . GLN A 1 95 ? -25.520 -9.100 49.751 1.00 89.62 95 GLN A N 1
ATOM 720 C CA . GLN A 1 95 ? -25.262 -10.509 50.021 1.00 89.62 95 GLN A CA 1
ATOM 721 C C . GLN A 1 95 ? -25.941 -11.388 48.976 1.00 89.62 95 GLN A C 1
ATOM 723 O O . GLN A 1 95 ? -27.164 -11.359 48.844 1.00 89.62 95 GLN A O 1
ATOM 728 N N . LEU A 1 96 ? -25.159 -12.208 48.285 1.00 91.19 96 LEU A N 1
ATOM 729 C CA . LEU A 1 96 ? -25.632 -13.227 47.357 1.00 91.19 96 LEU A CA 1
ATOM 730 C C . LEU A 1 96 ? -25.681 -14.566 48.105 1.00 91.19 96 LEU A C 1
ATOM 732 O O . LEU A 1 96 ? -24.642 -15.111 48.482 1.00 91.19 96 LEU A O 1
ATOM 736 N N . HIS A 1 97 ? -26.888 -15.069 48.367 1.00 93.00 97 HIS A N 1
ATOM 737 C CA . HIS A 1 97 ? -27.127 -16.366 49.004 1.00 93.00 97 HIS A CA 1
ATOM 738 C C . HIS A 1 97 ? -27.350 -17.401 47.904 1.00 93.00 97 HIS A C 1
ATOM 740 O O . HIS A 1 97 ? -28.384 -17.370 47.241 1.00 93.00 97 HIS A O 1
ATOM 746 N N . LEU A 1 98 ? -26.377 -18.282 47.688 1.00 92.31 98 LEU A N 1
ATOM 747 C CA . LEU A 1 98 ? -26.436 -19.323 46.662 1.00 92.31 98 LEU A CA 1
ATOM 748 C C . LEU A 1 98 ? -27.350 -20.464 47.113 1.00 92.31 98 LEU A C 1
ATOM 750 O O . LEU A 1 98 ? -27.272 -20.898 48.265 1.00 92.31 98 LEU A O 1
ATOM 754 N N . ASP A 1 99 ? -28.153 -20.998 46.193 1.00 90.44 99 ASP A N 1
ATOM 755 C CA . ASP A 1 99 ? -28.969 -22.190 46.461 1.00 90.44 99 ASP A CA 1
ATOM 756 C C . ASP A 1 99 ? -28.080 -23.410 46.756 1.00 90.44 99 ASP A C 1
ATOM 758 O O . ASP A 1 99 ? -28.397 -24.239 47.608 1.00 90.44 99 ASP A O 1
ATOM 762 N N . TYR A 1 100 ? -26.920 -23.469 46.095 1.00 88.31 100 TYR A N 1
ATOM 763 C CA . TYR A 1 100 ? -25.863 -24.446 46.332 1.00 88.31 100 TYR A CA 1
ATOM 764 C C . TYR A 1 100 ? -24.508 -23.743 46.378 1.00 88.31 100 TYR A C 1
ATOM 766 O O . TYR A 1 100 ? -24.187 -22.930 45.508 1.00 88.31 100 TYR A O 1
ATOM 774 N N . GLY A 1 101 ? -23.716 -24.053 47.405 1.00 89.12 101 GLY A N 1
ATOM 775 C CA . GLY A 1 101 ? -22.430 -23.406 47.627 1.00 89.12 101 GLY A CA 1
ATOM 776 C C . GLY A 1 101 ? -21.331 -23.847 46.659 1.00 89.12 101 GLY A C 1
ATOM 777 O O . GLY A 1 101 ? -21.444 -24.857 45.960 1.00 89.12 101 GLY A O 1
ATOM 778 N N . ILE A 1 102 ? -20.247 -23.074 46.640 1.00 91.44 102 ILE A N 1
ATOM 779 C CA . ILE A 1 102 ? -19.037 -23.338 45.852 1.00 91.44 102 ILE A CA 1
ATOM 780 C C . ILE A 1 102 ? -17.887 -23.844 46.735 1.00 91.44 102 ILE A C 1
ATOM 782 O O . ILE A 1 102 ? -17.841 -23.576 47.939 1.00 91.44 102 ILE A O 1
ATOM 786 N N . ALA A 1 103 ? -16.975 -24.626 46.161 1.00 92.06 103 ALA A N 1
ATOM 787 C CA . ALA A 1 103 ? -15.785 -25.125 46.855 1.00 92.06 103 ALA A CA 1
ATOM 788 C C . ALA A 1 103 ? -14.768 -24.008 47.147 1.00 92.06 103 ALA A C 1
ATOM 790 O O . ALA A 1 103 ? -14.836 -22.924 46.565 1.00 92.06 103 ALA A O 1
ATOM 791 N N . ASP A 1 104 ? -13.815 -24.267 48.045 1.00 93.25 104 ASP A N 1
ATOM 792 C CA . ASP A 1 104 ? -12.665 -23.378 48.234 1.00 93.25 104 ASP A CA 1
ATOM 793 C C . ASP A 1 104 ? -11.845 -23.293 46.937 1.00 93.25 104 ASP A C 1
ATOM 795 O O . ASP A 1 104 ? -11.691 -24.278 46.217 1.00 93.25 104 ASP A O 1
ATOM 799 N N . GLY A 1 105 ? -11.348 -22.103 46.608 1.00 92.69 105 GLY A N 1
ATOM 800 C CA . GLY A 1 105 ? -10.727 -21.838 45.312 1.00 92.69 105 GLY A CA 1
ATOM 801 C C . GLY A 1 105 ? -10.779 -20.369 44.910 1.00 92.69 105 GLY A C 1
ATOM 802 O O . GLY A 1 105 ? -11.273 -19.522 45.655 1.00 92.69 105 GLY A O 1
ATOM 803 N N . ARG A 1 106 ? -10.241 -20.060 43.726 1.00 93.81 106 ARG A N 1
ATOM 804 C CA . ARG A 1 106 ? -10.300 -18.723 43.112 1.00 93.81 106 ARG A CA 1
ATOM 805 C C . ARG A 1 106 ? -11.381 -18.698 42.039 1.00 93.81 106 ARG A C 1
ATOM 807 O O . ARG A 1 106 ? -11.468 -19.638 41.250 1.00 93.81 106 ARG A O 1
ATOM 814 N N . TYR A 1 107 ? -12.151 -17.615 42.012 1.00 92.62 107 TYR A N 1
ATOM 815 C CA . TYR A 1 107 ? -13.262 -17.431 41.087 1.00 92.62 107 TYR A CA 1
ATOM 816 C C . TYR A 1 107 ? -13.326 -15.992 40.572 1.00 92.62 107 TYR A C 1
ATOM 818 O O . TYR A 1 107 ? -13.026 -15.045 41.305 1.00 92.62 107 TYR A O 1
ATOM 826 N N . GLU A 1 108 ? -13.773 -15.834 39.331 1.00 92.38 108 GLU A N 1
ATOM 827 C CA . GLU A 1 108 ? -14.185 -14.557 38.748 1.00 92.38 108 GLU A CA 1
ATOM 828 C C . GLU A 1 108 ? -15.704 -14.565 38.571 1.00 92.38 108 GLU A C 1
ATOM 830 O O . GLU A 1 108 ? -16.260 -15.455 37.933 1.00 92.38 108 GLU A O 1
ATOM 835 N N . LEU A 1 109 ? -16.396 -13.605 39.174 1.00 92.00 109 LEU A N 1
ATOM 836 C CA . LEU A 1 109 ? -17.838 -13.446 39.024 1.00 92.00 109 LEU A CA 1
ATOM 837 C C . LEU A 1 109 ? -18.080 -12.576 37.800 1.00 92.00 109 LEU A C 1
ATOM 839 O O . LEU A 1 109 ? -17.707 -11.407 37.801 1.00 92.00 109 LEU A O 1
ATOM 843 N N . LEU A 1 110 ? -18.702 -13.139 36.767 1.00 91.31 110 LEU A N 1
ATOM 844 C CA . LEU A 1 110 ? -18.827 -12.478 35.470 1.00 91.31 110 LEU A CA 1
ATOM 845 C C . LEU A 1 110 ? -20.071 -11.589 35.440 1.00 91.31 110 LEU A C 1
ATOM 847 O O . LEU A 1 110 ? -19.973 -10.371 35.283 1.00 91.31 110 LEU A O 1
ATOM 851 N N . ASN A 1 111 ? -21.241 -12.196 35.649 1.00 91.44 111 ASN A N 1
ATOM 852 C CA . ASN A 1 111 ? -22.531 -11.520 35.563 1.00 91.44 111 ASN A CA 1
ATOM 853 C C . ASN A 1 111 ? -23.631 -12.211 36.384 1.00 91.44 111 ASN A C 1
ATOM 855 O O . ASN A 1 111 ? -23.515 -13.380 36.767 1.00 91.44 111 ASN A O 1
ATOM 859 N N . LEU A 1 112 ? -24.705 -11.458 36.624 1.00 91.81 112 LEU A N 1
ATOM 860 C CA . LEU A 1 112 ? -25.987 -11.920 37.150 1.00 91.81 112 LEU A CA 1
ATOM 861 C C . LEU A 1 112 ? -27.067 -11.774 36.076 1.00 91.81 112 LEU A C 1
ATOM 863 O O . LEU A 1 112 ? -27.233 -10.699 35.505 1.00 91.81 112 LEU A O 1
ATOM 867 N N . GLU A 1 113 ? -27.843 -12.820 35.839 1.00 90.81 113 GLU A N 1
ATOM 868 C CA . GLU A 1 113 ? -28.959 -12.804 34.899 1.00 90.81 113 GLU A CA 1
ATOM 869 C C . GLU A 1 113 ? -30.288 -12.503 35.595 1.00 90.81 113 GLU A C 1
ATOM 871 O O . GLU A 1 113 ? -30.626 -13.118 36.612 1.00 90.81 113 GLU A O 1
ATOM 876 N N . TYR A 1 114 ? -31.071 -11.607 34.992 1.00 87.19 114 TYR A N 1
ATOM 877 C CA . TYR A 1 114 ? -32.429 -11.264 35.408 1.00 87.19 114 TYR A CA 1
ATOM 878 C C . TYR A 1 114 ? -33.372 -11.176 34.209 1.00 87.19 114 TYR A C 1
ATOM 880 O O . TYR A 1 114 ? -32.949 -10.989 33.073 1.00 87.19 114 TYR A O 1
ATOM 888 N N . GLN A 1 115 ? -34.672 -11.297 34.459 1.00 86.06 115 GLN A N 1
ATOM 889 C CA . GLN A 1 115 ? -35.695 -11.174 33.424 1.00 86.06 115 GLN A CA 1
ATOM 890 C C . GLN A 1 115 ? -36.236 -9.742 33.386 1.00 86.06 115 GLN A C 1
ATOM 892 O O . GLN A 1 115 ? -36.591 -9.191 34.430 1.00 86.06 115 GLN A O 1
ATOM 897 N N . LYS A 1 116 ? -36.316 -9.140 32.196 1.00 82.12 116 LYS A N 1
ATOM 898 C CA . LYS A 1 116 ? -36.921 -7.820 31.974 1.00 82.12 116 LYS A CA 1
ATOM 899 C C . LYS A 1 116 ? -37.845 -7.863 30.763 1.00 82.12 116 LYS A C 1
ATOM 901 O O . LYS A 1 116 ? -37.471 -8.400 29.726 1.00 82.12 116 LYS A O 1
ATOM 906 N N . GLU A 1 117 ? -39.029 -7.288 30.904 1.00 81.81 117 GLU A N 1
ATOM 907 C CA . GLU A 1 117 ? -39.979 -7.117 29.804 1.00 81.81 117 GLU A CA 1
ATOM 908 C C . GLU A 1 117 ? -39.457 -6.057 28.815 1.00 81.81 117 GLU A C 1
ATOM 910 O O . GLU A 1 117 ? -38.972 -5.000 29.238 1.00 81.81 117 GLU A O 1
ATOM 915 N N . ASP A 1 118 ? -39.485 -6.363 27.516 1.00 73.69 118 ASP A N 1
ATOM 916 C CA . ASP A 1 118 ? -39.161 -5.427 26.436 1.00 73.69 118 ASP A CA 1
ATOM 917 C C . ASP A 1 118 ? -40.361 -4.530 26.070 1.00 73.69 118 ASP A C 1
ATOM 919 O O . ASP A 1 118 ? -41.464 -4.696 26.588 1.00 73.69 118 ASP A O 1
ATOM 923 N N . GLU A 1 119 ? -40.156 -3.555 25.177 1.00 70.38 119 GLU A N 1
ATOM 924 C CA . GLU A 1 119 ? -41.208 -2.604 24.765 1.00 70.38 119 GLU A CA 1
ATOM 925 C C . GLU A 1 119 ? -42.410 -3.275 24.072 1.00 70.38 119 GLU A C 1
ATOM 927 O O . GLU A 1 119 ? -43.492 -2.694 24.011 1.00 70.38 119 GLU A O 1
ATOM 932 N N . ASN A 1 120 ? -42.238 -4.510 23.589 1.00 73.75 120 ASN A N 1
ATOM 933 C CA . ASN A 1 120 ? -43.272 -5.311 22.936 1.00 73.75 120 ASN A CA 1
ATOM 934 C C . ASN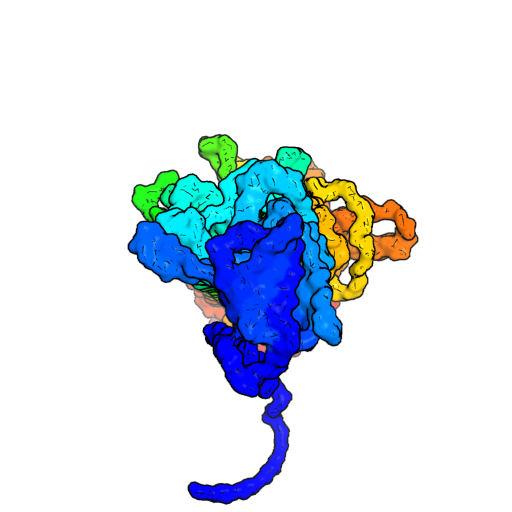 A 1 120 ? -43.951 -6.307 23.896 1.00 73.75 120 ASN A C 1
ATOM 936 O O . ASN A 1 120 ? -44.769 -7.116 23.454 1.00 73.75 120 ASN A O 1
ATOM 940 N N . GLY A 1 121 ? -43.627 -6.266 25.191 1.00 78.31 121 GLY A N 1
ATOM 941 C CA . GLY A 1 121 ? -44.197 -7.147 26.210 1.00 78.31 121 GLY A CA 1
ATOM 942 C C . GLY A 1 121 ? -43.543 -8.532 26.308 1.00 78.31 121 GLY A C 1
ATOM 943 O O . GLY A 1 121 ? -44.074 -9.418 26.979 1.00 78.31 121 GLY A O 1
ATOM 944 N N . ASN A 1 122 ? -42.409 -8.767 25.639 1.00 80.75 122 ASN A N 1
ATOM 945 C CA . ASN A 1 122 ? -41.699 -10.044 25.714 1.00 80.75 122 ASN A CA 1
ATOM 946 C C . ASN A 1 122 ? -40.671 -10.030 26.846 1.00 80.75 122 ASN A C 1
ATOM 948 O O . ASN A 1 122 ? -39.875 -9.102 26.979 1.00 80.75 122 ASN A O 1
ATOM 952 N N . MET A 1 123 ? -40.625 -11.104 27.635 1.00 81.88 123 MET A N 1
ATOM 953 C CA . MET A 1 123 ? -39.590 -11.277 28.655 1.00 81.88 123 MET A CA 1
ATOM 954 C C . MET A 1 123 ? -38.249 -11.623 28.003 1.00 81.88 123 MET A C 1
ATOM 956 O O . MET A 1 123 ? -38.144 -12.623 27.292 1.00 81.88 123 MET A O 1
ATOM 960 N N . ARG A 1 124 ? -37.219 -10.818 28.276 1.00 81.12 124 ARG A N 1
ATOM 961 C CA . ARG A 1 124 ? -35.840 -11.057 27.843 1.00 81.12 124 ARG A CA 1
ATOM 962 C C . ARG A 1 124 ? -34.906 -11.221 29.038 1.00 81.12 124 ARG A C 1
ATOM 964 O O . ARG A 1 124 ? -35.000 -10.491 30.028 1.00 81.12 124 ARG A O 1
ATOM 971 N N . THR A 1 125 ? -33.955 -12.142 28.909 1.00 84.19 125 THR A N 1
ATOM 972 C CA . THR A 1 125 ? -32.848 -12.283 29.859 1.00 84.19 125 THR A CA 1
ATOM 973 C C . THR A 1 125 ? -31.864 -11.135 29.664 1.00 84.19 125 THR A C 1
ATOM 975 O O . THR A 1 125 ? -31.296 -10.976 28.586 1.00 84.19 125 THR A O 1
ATOM 978 N N . LYS A 1 126 ? -31.635 -10.355 30.717 1.00 84.25 126 LYS A N 1
ATOM 979 C CA . LYS A 1 126 ? -30.591 -9.336 30.802 1.00 84.25 126 LYS A CA 1
ATOM 980 C C . LYS A 1 126 ? -29.478 -9.799 31.725 1.00 84.25 126 LYS A C 1
ATOM 982 O O . LYS A 1 126 ? -29.720 -10.554 32.663 1.00 84.25 126 LYS A O 1
ATOM 987 N N . ARG A 1 127 ? -28.271 -9.303 31.474 1.00 88.88 127 ARG A N 1
ATOM 988 C CA . ARG A 1 127 ? -27.097 -9.512 32.321 1.00 88.88 127 ARG A CA 1
ATOM 989 C C . ARG A 1 127 ? -26.782 -8.222 33.062 1.00 88.88 127 ARG A C 1
ATOM 991 O O . ARG A 1 127 ? -26.948 -7.139 32.515 1.00 88.88 127 ARG A O 1
ATOM 998 N N . PHE A 1 128 ? -26.373 -8.360 34.309 1.00 89.25 128 PHE A N 1
ATOM 999 C CA . PHE A 1 128 ? -25.831 -7.304 35.147 1.00 89.25 128 PHE A CA 1
ATOM 1000 C C . PHE A 1 128 ? -24.382 -7.659 35.453 1.00 89.25 128 PHE A C 1
ATOM 1002 O O . PHE A 1 128 ? -24.109 -8.775 35.909 1.00 89.25 128 PHE A O 1
ATOM 1009 N N . GLY A 1 129 ? -23.467 -6.741 35.176 1.00 89.50 129 GLY A N 1
ATOM 1010 C CA . GLY A 1 129 ? -22.042 -6.990 35.293 1.00 89.50 129 GLY A CA 1
ATOM 1011 C C . GLY A 1 129 ? -21.585 -7.060 36.748 1.00 89.50 129 GLY A C 1
ATOM 1012 O O . GLY A 1 129 ? -22.001 -6.257 37.580 1.00 89.50 129 GLY A O 1
ATOM 1013 N N . LEU A 1 130 ? -20.734 -8.040 37.069 1.00 88.50 130 LEU A N 1
ATOM 1014 C CA . LEU A 1 130 ? -19.979 -8.044 38.325 1.00 88.50 130 LEU A CA 1
ATOM 1015 C C . LEU A 1 130 ? -18.491 -7.813 38.067 1.00 88.50 130 LEU A C 1
ATOM 1017 O O . LEU A 1 130 ? -17.916 -6.887 38.623 1.00 88.50 130 LEU A O 1
ATOM 1021 N N . GLY A 1 131 ? -17.854 -8.660 37.258 1.00 87.06 131 GLY A N 1
ATOM 1022 C CA . GLY A 1 131 ? -16.443 -8.510 36.889 1.00 87.06 131 GLY A CA 1
ATOM 1023 C C . GLY A 1 131 ? -15.488 -8.521 38.088 1.00 87.06 131 GLY A C 1
ATOM 1024 O O . GLY A 1 131 ? -14.458 -7.856 38.059 1.00 87.06 131 GLY A O 1
ATOM 1025 N N . CYS A 1 132 ? -15.828 -9.215 39.180 1.00 88.62 132 CYS A N 1
ATOM 1026 C CA . CYS A 1 132 ? -15.039 -9.179 40.412 1.00 88.62 132 CYS A CA 1
ATOM 1027 C C . CYS A 1 132 ? -14.349 -10.512 40.698 1.00 88.62 132 CYS A C 1
ATOM 1029 O O . CYS A 1 132 ? -14.910 -11.591 40.496 1.00 88.62 132 CYS A O 1
ATOM 1031 N N . ARG A 1 133 ? -13.112 -10.445 41.199 1.00 90.69 133 ARG A N 1
ATOM 1032 C CA . ARG A 1 133 ? -12.317 -11.627 41.547 1.00 90.69 133 ARG A CA 1
ATOM 1033 C C . ARG A 1 133 ? -12.344 -11.866 43.044 1.00 90.69 133 ARG A C 1
ATOM 1035 O O . ARG A 1 133 ? -12.093 -10.958 43.838 1.00 90.69 133 ARG A O 1
ATOM 1042 N N . LEU A 1 134 ? -12.604 -13.107 43.435 1.00 92.25 134 LEU A N 1
ATOM 1043 C CA . LEU A 1 134 ? -12.635 -13.522 44.832 1.00 92.25 134 LEU A CA 1
ATOM 1044 C C . LEU A 1 134 ? -11.968 -14.880 45.037 1.00 92.25 134 LEU A C 1
ATOM 1046 O O . LEU A 1 134 ? -11.729 -15.642 44.099 1.00 92.25 134 LEU A O 1
ATOM 1050 N N . SER A 1 135 ? -11.665 -15.193 46.290 1.00 94.69 135 SER A N 1
ATOM 1051 C CA . SER A 1 135 ? -11.221 -16.522 46.686 1.00 94.69 135 SER A CA 1
ATOM 1052 C C . SER A 1 135 ? -11.847 -16.968 47.992 1.00 94.69 135 SER A C 1
ATOM 1054 O O . SER A 1 135 ? -12.087 -16.152 48.881 1.00 94.69 135 SER A O 1
ATOM 1056 N N . PHE A 1 136 ? -12.024 -18.274 48.123 1.00 94.12 136 PHE A N 1
ATOM 1057 C CA . PHE A 1 136 ? -12.400 -18.942 49.358 1.00 94.12 136 PHE A CA 1
ATOM 1058 C C . PHE A 1 136 ? -11.242 -19.812 49.846 1.00 94.12 136 PHE A C 1
ATOM 1060 O O . PHE A 1 136 ? -10.694 -20.593 49.071 1.00 94.12 136 PHE A O 1
ATOM 1067 N N . ASP A 1 137 ? -10.870 -19.653 51.115 1.00 93.44 137 ASP A N 1
ATOM 1068 C CA . ASP A 1 137 ? -9.876 -20.480 51.805 1.00 93.44 137 ASP A CA 1
ATOM 1069 C C . ASP A 1 137 ? -10.417 -20.867 53.184 1.00 93.44 137 ASP A C 1
ATOM 1071 O O . ASP A 1 137 ? -10.683 -19.998 54.020 1.00 93.44 137 ASP A O 1
ATOM 1075 N N . ASN A 1 138 ? -10.627 -22.165 53.407 1.00 90.38 138 ASN A N 1
ATOM 1076 C CA . ASN A 1 138 ? -11.235 -22.730 54.607 1.00 90.38 138 ASN A CA 1
ATOM 1077 C C . ASN A 1 138 ? -12.563 -22.047 54.969 1.00 90.38 138 ASN A C 1
ATOM 1079 O O . ASN A 1 138 ? -12.816 -21.696 56.124 1.00 90.38 138 ASN A O 1
ATOM 1083 N N . GLY A 1 139 ? -13.403 -21.799 53.963 1.00 87.00 139 GLY A N 1
ATOM 1084 C CA . GLY A 1 139 ? -14.681 -21.113 54.139 1.00 87.00 139 GLY A CA 1
ATOM 1085 C C . GLY A 1 139 ? -14.609 -19.585 54.263 1.00 87.00 139 GLY A C 1
ATOM 1086 O O . GLY A 1 139 ? -15.641 -18.919 54.377 1.00 87.00 139 GLY A O 1
ATOM 1087 N N . LYS A 1 140 ? -13.408 -18.991 54.262 1.00 91.94 140 LYS A N 1
ATOM 1088 C CA . LYS A 1 140 ? -13.215 -17.541 54.372 1.00 91.94 140 LYS A CA 1
ATOM 1089 C C . LYS A 1 140 ? -13.118 -16.901 52.990 1.00 91.94 140 LYS A C 1
ATOM 1091 O O . LYS A 1 140 ? -12.164 -17.138 52.253 1.00 91.94 140 LYS A O 1
ATOM 1096 N N . MET A 1 141 ? -14.067 -16.019 52.680 1.00 92.50 141 MET A N 1
ATOM 1097 C CA . MET A 1 141 ? -14.058 -15.223 51.452 1.00 92.50 141 MET A CA 1
ATOM 1098 C C . MET A 1 141 ? -13.048 -14.068 51.534 1.00 92.50 141 MET A C 1
ATOM 1100 O O . MET A 1 141 ? -12.995 -13.347 52.532 1.00 92.50 141 MET A O 1
ATOM 1104 N N . THR A 1 142 ? -12.298 -13.851 50.457 1.00 93.38 142 THR A N 1
ATOM 1105 C CA . THR A 1 142 ? -11.465 -12.665 50.222 1.00 93.38 142 THR A CA 1
ATOM 1106 C C . THR A 1 142 ? -11.815 -12.089 48.856 1.00 93.38 142 THR A C 1
ATOM 1108 O O . THR A 1 142 ? -11.770 -12.809 47.863 1.00 93.38 142 THR A O 1
ATOM 1111 N N . LEU A 1 143 ? -12.182 -10.809 48.812 1.00 90.31 143 LEU A N 1
ATOM 1112 C CA . LEU A 1 143 ? -12.427 -10.075 47.572 1.00 90.31 143 LEU A CA 1
ATOM 1113 C C . LEU A 1 143 ? -11.130 -9.377 47.150 1.00 90.31 143 LEU A C 1
ATOM 1115 O O . LEU A 1 143 ? -10.535 -8.662 47.956 1.00 90.31 143 LEU A O 1
ATOM 1119 N N . HIS A 1 144 ? -10.702 -9.592 45.908 1.00 89.19 144 HIS A N 1
ATOM 1120 C CA . HIS A 1 144 ? -9.441 -9.061 45.374 1.00 89.19 144 HIS A CA 1
ATOM 1121 C C . HIS A 1 144 ? -9.632 -7.782 44.556 1.00 89.19 144 HIS A C 1
ATOM 1123 O O . HIS A 1 144 ? -8.687 -7.017 44.412 1.00 89.19 144 HIS A O 1
ATOM 1129 N N . SER A 1 145 ? -10.848 -7.532 44.069 1.00 85.38 145 SER A N 1
ATOM 1130 C CA . SER A 1 145 ? -11.188 -6.345 43.278 1.00 85.38 145 SER A CA 1
ATOM 1131 C C . SER A 1 145 ? -11.863 -5.280 44.139 1.00 85.38 145 SER A C 1
ATOM 1133 O O . SER A 1 145 ? -12.780 -5.578 44.912 1.00 85.38 145 SER A O 1
ATOM 1135 N N . LYS A 1 146 ? -11.451 -4.020 43.994 1.00 87.56 146 LYS A N 1
ATOM 1136 C CA . LYS A 1 146 ? -12.095 -2.891 44.686 1.00 87.56 146 LYS A CA 1
ATOM 1137 C C . LYS A 1 146 ? -13.275 -2.371 43.879 1.00 87.56 146 LYS A C 1
ATOM 1139 O O . LYS A 1 146 ? -13.219 -2.352 42.662 1.00 87.56 146 LYS A O 1
ATOM 1144 N N . TRP A 1 147 ? -14.340 -1.935 44.542 1.00 87.50 147 TRP A N 1
ATOM 1145 C CA . TRP A 1 147 ? -15.439 -1.263 43.848 1.00 87.50 147 TRP A CA 1
ATOM 1146 C C . TRP A 1 147 ? -15.034 0.165 43.469 1.00 87.50 147 TRP A C 1
ATOM 1148 O O . TRP A 1 147 ? -14.613 0.933 44.337 1.00 87.50 147 TRP A O 1
ATOM 1158 N N . ASN A 1 148 ? -15.185 0.517 42.196 1.00 88.25 148 ASN A N 1
ATOM 1159 C CA . ASN A 1 148 ? -15.048 1.873 41.691 1.00 88.25 148 ASN A CA 1
ATOM 1160 C C . ASN A 1 148 ? -16.441 2.470 41.508 1.00 88.25 148 ASN A C 1
ATOM 1162 O O . ASN A 1 148 ? -17.163 2.168 40.560 1.00 88.25 148 ASN A O 1
ATOM 1166 N N . SER A 1 149 ? -16.816 3.340 42.441 1.00 83.81 149 SER A N 1
ATOM 1167 C CA . SER A 1 149 ? -18.125 3.985 42.454 1.00 83.81 149 SER A CA 1
ATOM 1168 C C . SER A 1 14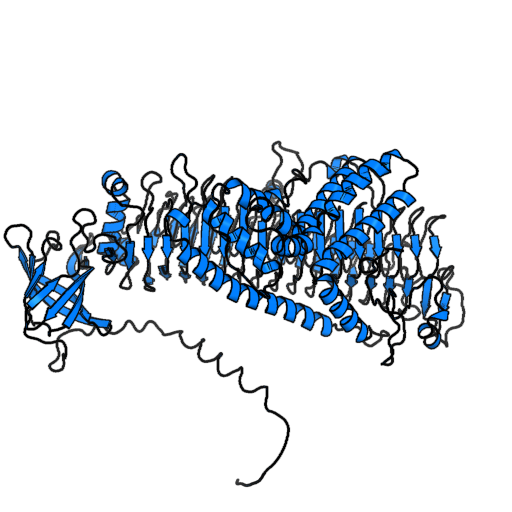9 ? -18.329 4.990 41.320 1.00 83.81 149 SER A C 1
ATOM 1170 O O . SER A 1 149 ? -19.472 5.355 41.064 1.00 83.81 149 SER A O 1
ATOM 1172 N N . ARG A 1 150 ? -17.277 5.429 40.622 1.00 83.31 150 ARG A N 1
ATOM 1173 C CA . ARG A 1 150 ? -17.409 6.310 39.452 1.00 83.31 150 ARG A CA 1
ATOM 1174 C C . ARG A 1 150 ? -17.759 5.500 38.215 1.00 83.31 150 ARG A C 1
ATOM 1176 O O . ARG A 1 150 ? -18.792 5.736 37.605 1.00 83.31 150 ARG A O 1
ATOM 1183 N N . MET A 1 151 ? -16.963 4.469 37.941 1.00 86.88 151 MET A N 1
ATOM 1184 C CA . MET A 1 151 ? -17.188 3.573 36.804 1.00 86.88 151 MET A CA 1
ATOM 1185 C C . MET A 1 151 ? -18.351 2.606 37.027 1.00 86.88 151 MET A C 1
ATOM 1187 O O . MET A 1 151 ? -18.829 2.012 36.074 1.00 86.88 151 MET A O 1
ATOM 1191 N N . GLN A 1 152 ? -18.812 2.457 38.275 1.00 86.62 152 GLN A N 1
ATOM 1192 C CA . GLN A 1 152 ? -19.819 1.469 38.677 1.00 86.62 152 GLN A CA 1
ATOM 1193 C C . GLN A 1 152 ? -19.375 0.030 38.370 1.00 86.62 152 GLN A C 1
ATOM 1195 O O . GLN A 1 152 ? -20.195 -0.833 38.081 1.00 86.62 152 GLN A O 1
ATOM 1200 N N . MET A 1 153 ? -18.071 -0.227 38.489 1.00 89.44 153 MET A N 1
ATOM 1201 C CA . MET A 1 153 ? -17.419 -1.491 38.146 1.00 89.44 153 MET A CA 1
ATOM 1202 C C . MET A 1 153 ? -16.448 -1.914 39.249 1.00 89.44 153 MET A C 1
ATOM 1204 O O . MET A 1 153 ? -15.995 -1.094 40.050 1.00 89.44 153 MET A O 1
ATOM 1208 N N . PHE A 1 154 ? -16.082 -3.194 39.283 1.00 89.25 154 PHE A N 1
ATOM 1209 C CA . PHE A 1 154 ? -14.958 -3.655 40.095 1.00 89.25 154 PHE A CA 1
ATOM 1210 C C . PHE A 1 154 ? -13.624 -3.477 39.346 1.00 89.25 154 PHE A C 1
ATOM 1212 O O . PHE A 1 154 ? -13.521 -3.789 38.163 1.00 89.25 154 PHE A O 1
ATOM 1219 N N . GLY A 1 155 ? -12.613 -2.984 40.063 1.00 88.94 155 GLY A N 1
ATOM 1220 C CA . GLY A 1 155 ? -11.309 -2.554 39.557 1.00 88.94 155 GLY A CA 1
ATOM 1221 C C . GLY A 1 155 ? -11.014 -1.098 39.918 1.00 88.94 155 GLY A C 1
ATOM 1222 O O . GLY A 1 155 ? -11.905 -0.260 39.866 1.00 88.94 155 GLY A O 1
ATOM 1223 N N . SER A 1 156 ? -9.774 -0.756 40.265 1.00 87.50 156 SER A N 1
ATOM 1224 C CA . SER A 1 156 ? -9.346 0.646 40.438 1.00 87.50 156 SER A CA 1
ATOM 1225 C C . SER A 1 156 ? -8.888 1.315 39.139 1.00 87.50 156 SER A C 1
ATOM 1227 O O . SER A 1 156 ? -8.601 2.508 39.156 1.00 87.50 156 SER A O 1
ATOM 1229 N N . GLY A 1 157 ? -8.839 0.573 38.028 1.00 88.44 157 GLY A N 1
ATOM 1230 C CA . GLY A 1 157 ? -8.390 1.071 36.726 1.00 88.44 157 GLY A CA 1
ATOM 1231 C C . GLY A 1 157 ? -6.873 1.033 36.557 1.00 88.44 157 GLY A C 1
ATOM 1232 O O . GLY A 1 157 ? -6.360 1.575 35.595 1.00 88.44 157 GLY A O 1
ATOM 1233 N N . THR A 1 158 ? -6.132 0.388 37.457 1.00 89.19 158 THR A N 1
ATOM 1234 C CA . THR A 1 158 ? -4.678 0.210 37.289 1.00 89.19 158 THR A CA 1
ATOM 1235 C C . THR A 1 158 ? -4.377 -1.097 36.544 1.00 89.19 158 THR A C 1
ATOM 1237 O O . THR A 1 158 ? -5.210 -2.005 36.569 1.00 89.19 158 THR A O 1
ATOM 1240 N N . PRO A 1 159 ? -3.178 -1.281 35.959 1.00 85.31 159 PRO A N 1
ATOM 1241 C CA . PRO A 1 159 ? -2.799 -2.565 35.357 1.00 85.31 159 PRO A CA 1
ATOM 1242 C C . PRO A 1 159 ? -2.852 -3.764 36.327 1.00 85.31 159 PRO A C 1
ATOM 1244 O O . PRO A 1 159 ? -3.033 -4.900 35.906 1.00 85.31 159 PRO A O 1
ATOM 1247 N N . VAL A 1 160 ? -2.708 -3.531 37.640 1.00 86.25 160 VAL A N 1
ATOM 1248 C CA . VAL A 1 160 ? -2.753 -4.587 38.675 1.00 86.25 160 VAL A CA 1
ATOM 1249 C C . VAL A 1 160 ? -4.181 -4.857 39.168 1.00 86.25 160 VAL A C 1
ATOM 1251 O O . VAL A 1 160 ? -4.511 -5.979 39.550 1.00 86.25 160 VAL A O 1
ATOM 1254 N N . ASP A 1 161 ? -5.031 -3.834 39.175 1.00 88.38 161 ASP A N 1
ATOM 1255 C CA . ASP A 1 161 ? -6.427 -3.893 39.617 1.00 88.38 161 ASP A CA 1
ATOM 1256 C C . ASP A 1 161 ? -7.310 -3.207 38.566 1.00 88.38 161 ASP A C 1
ATOM 1258 O O . ASP A 1 161 ? -7.827 -2.103 38.749 1.00 88.38 161 ASP A O 1
ATOM 1262 N N . THR A 1 162 ? -7.384 -3.882 37.423 1.00 91.50 162 THR A N 1
ATOM 1263 C CA . THR A 1 162 ? -8.057 -3.498 36.178 1.00 91.50 162 THR A CA 1
ATOM 1264 C C . THR A 1 162 ? -9.574 -3.435 36.304 1.00 91.50 162 THR A C 1
ATOM 1266 O O . THR A 1 162 ? -10.159 -4.170 37.097 1.00 91.50 162 THR A O 1
ATOM 1269 N N . LEU A 1 163 ? -10.211 -2.597 35.484 1.00 93.38 163 LEU A N 1
ATOM 1270 C CA . LEU A 1 163 ? -11.663 -2.575 35.300 1.00 93.38 163 LEU A CA 1
ATOM 1271 C C . LEU A 1 163 ? -12.075 -3.687 34.322 1.00 93.38 163 LEU A C 1
ATOM 1273 O O . LEU A 1 163 ? -11.767 -3.626 33.133 1.00 93.38 163 LEU A O 1
ATOM 1277 N N . TYR A 1 164 ? -12.742 -4.727 34.825 1.00 91.75 164 TYR A N 1
ATOM 1278 C CA . TYR A 1 164 ? -13.055 -5.922 34.032 1.00 91.75 164 TYR A CA 1
ATOM 1279 C C . TYR A 1 164 ? -14.377 -5.797 33.268 1.00 91.75 164 TYR A C 1
ATOM 1281 O O . TYR A 1 164 ? -15.418 -5.494 33.848 1.00 91.75 164 TYR A O 1
ATOM 1289 N N . ILE A 1 165 ? -14.357 -6.124 31.976 1.00 93.94 165 ILE A N 1
ATOM 1290 C CA . ILE A 1 165 ? -15.519 -6.122 31.083 1.00 93.94 165 ILE A CA 1
ATOM 1291 C C . ILE A 1 165 ? -15.902 -7.572 30.775 1.00 93.94 165 ILE A C 1
ATOM 1293 O O . ILE A 1 165 ? -15.515 -8.164 29.774 1.00 93.94 165 ILE A O 1
ATOM 1297 N N . ALA A 1 166 ? -16.659 -8.163 31.697 1.00 92.25 166 ALA A N 1
ATOM 1298 C CA . ALA A 1 166 ? -17.139 -9.547 31.603 1.00 92.25 166 ALA A CA 1
ATOM 1299 C C . ALA A 1 166 ? -18.572 -9.698 31.040 1.00 92.25 166 ALA A C 1
ATOM 1301 O O . ALA A 1 166 ? -19.133 -10.793 31.054 1.00 92.25 166 ALA A O 1
ATOM 1302 N N . SER A 1 167 ? -19.232 -8.593 30.672 1.00 92.44 167 SER A N 1
ATOM 1303 C CA . SER A 1 167 ? -20.615 -8.610 30.176 1.00 92.44 167 SER A CA 1
ATOM 1304 C C . SER A 1 167 ? -20.969 -7.318 29.454 1.00 92.44 167 SER A C 1
ATOM 1306 O O . SER A 1 167 ? -20.301 -6.299 29.633 1.00 92.44 167 SER A O 1
ATOM 1308 N N . GLU A 1 168 ? -22.067 -7.352 28.706 1.00 91.31 168 GLU A N 1
ATOM 1309 C CA . GLU A 1 168 ? -22.581 -6.225 27.931 1.00 91.31 168 GLU A CA 1
ATOM 1310 C C . GLU A 1 168 ? -22.891 -5.005 28.819 1.00 91.31 168 GLU A C 1
ATOM 1312 O O . GLU A 1 168 ? -22.677 -3.864 28.421 1.00 91.31 168 GLU A O 1
ATOM 1317 N N . ASP A 1 169 ? -23.328 -5.242 30.060 1.00 91.19 169 ASP A N 1
ATOM 1318 C CA . ASP A 1 169 ? -23.619 -4.192 31.044 1.00 91.19 169 ASP A CA 1
ATOM 1319 C C . ASP A 1 169 ? -22.367 -3.398 31.449 1.00 91.19 169 ASP A C 1
ATOM 1321 O O . ASP A 1 169 ? -22.438 -2.186 31.619 1.00 91.19 169 ASP A O 1
ATOM 1325 N N . HIS A 1 170 ? -21.198 -4.043 31.533 1.00 93.25 170 HIS A N 1
ATOM 1326 C CA . HIS A 1 170 ? -19.942 -3.342 31.828 1.00 93.25 170 HIS A CA 1
ATOM 1327 C C . HIS A 1 170 ? -19.522 -2.412 30.690 1.00 93.25 170 HIS A C 1
ATOM 1329 O O . HIS A 1 170 ? -19.064 -1.298 30.933 1.00 93.25 170 HIS A O 1
ATOM 1335 N N . LEU A 1 171 ? -19.681 -2.859 29.441 1.00 95.00 171 LEU A N 1
ATOM 1336 C CA . LEU A 1 171 ? -19.347 -2.029 28.289 1.00 95.00 171 LEU A CA 1
ATOM 1337 C C . LEU A 1 171 ? -20.314 -0.840 28.171 1.00 95.00 171 LEU A C 1
ATOM 1339 O O . LEU A 1 171 ? -19.895 0.267 27.847 1.00 95.00 171 LEU A O 1
ATOM 1343 N N . GLU A 1 172 ? -21.588 -1.040 28.514 1.00 93.12 172 GLU A N 1
ATOM 1344 C CA . GLU A 1 172 ? -22.573 0.040 28.626 1.00 93.12 172 GLU A CA 1
ATOM 1345 C C . GLU A 1 172 ? -22.229 1.031 29.754 1.00 93.12 172 GLU A C 1
ATOM 1347 O O . GLU A 1 172 ? -22.359 2.239 29.562 1.00 93.12 172 GLU A O 1
ATOM 1352 N N . GLN A 1 173 ? -21.743 0.560 30.908 1.00 92.69 173 GLN A N 1
ATOM 1353 C CA . GLN A 1 173 ? -21.264 1.432 31.990 1.00 92.69 173 GLN A CA 1
ATOM 1354 C C . GLN A 1 173 ? -20.062 2.273 31.547 1.00 92.69 173 GLN A C 1
ATOM 1356 O O . GLN A 1 173 ? -20.054 3.484 31.775 1.00 92.69 173 GLN A O 1
ATOM 1361 N N . LEU A 1 174 ? -19.092 1.666 30.852 1.00 95.75 174 LEU A N 1
ATOM 1362 C CA . LEU A 1 174 ? -17.977 2.394 30.245 1.00 95.75 174 LEU A CA 1
ATOM 1363 C C . LEU A 1 174 ? -18.486 3.453 29.261 1.00 95.75 174 LEU A C 1
ATOM 1365 O O . LEU A 1 174 ? -18.104 4.617 29.352 1.00 95.75 174 LEU A O 1
ATOM 1369 N N . ARG A 1 175 ? -19.395 3.076 28.357 1.00 96.50 175 ARG A N 1
ATOM 1370 C CA . ARG A 1 175 ? -19.996 3.995 27.386 1.00 96.50 175 ARG A CA 1
ATOM 1371 C C . ARG A 1 175 ? -20.677 5.183 28.067 1.00 96.50 175 ARG A C 1
ATOM 1373 O O . ARG A 1 175 ? -20.503 6.317 27.630 1.00 96.50 175 ARG A O 1
ATOM 1380 N N . GLN A 1 176 ? -21.457 4.941 29.120 1.00 94.25 176 GLN A N 1
ATOM 1381 C CA . GLN A 1 176 ? -22.133 5.998 29.876 1.00 94.25 176 GLN A CA 1
ATOM 1382 C C . GLN A 1 176 ? -21.139 6.917 30.591 1.00 94.25 176 GLN A C 1
ATOM 1384 O O . GLN A 1 176 ? -21.302 8.130 30.524 1.00 94.25 176 GLN A O 1
ATOM 1389 N N . ALA A 1 177 ? -20.114 6.350 31.230 1.00 94.75 177 ALA A N 1
ATOM 1390 C CA . ALA A 1 177 ? -19.084 7.109 31.932 1.00 94.75 177 ALA A CA 1
ATOM 1391 C C . ALA A 1 177 ? -18.256 7.981 30.977 1.00 94.75 177 ALA A C 1
ATOM 1393 O O . ALA A 1 177 ? -17.984 9.136 31.281 1.00 94.75 177 ALA A O 1
ATOM 1394 N N . VAL A 1 178 ? -17.895 7.457 29.803 1.00 95.94 178 VAL A N 1
ATOM 1395 C CA . VAL A 1 178 ? -17.149 8.218 28.792 1.00 95.94 178 VAL A CA 1
ATOM 1396 C C . VAL A 1 178 ? -18.023 9.295 28.160 1.00 95.94 178 VAL A C 1
ATOM 1398 O O . VAL A 1 178 ? -17.537 10.394 27.951 1.00 95.94 178 VAL A O 1
ATOM 1401 N N . ASN A 1 179 ? -19.300 9.021 27.875 1.00 96.19 179 ASN A N 1
ATOM 1402 C CA . ASN A 1 179 ? -20.182 9.985 27.204 1.00 96.19 179 ASN A CA 1
ATOM 1403 C C . ASN A 1 179 ? -20.767 11.058 28.146 1.00 96.19 179 ASN A C 1
ATOM 1405 O O . ASN A 1 179 ? -21.482 11.943 27.674 1.00 96.19 179 ASN A O 1
ATOM 1409 N N . ASP A 1 180 ? -20.508 10.982 29.452 1.00 94.75 180 ASP A N 1
ATOM 1410 C CA . ASP A 1 180 ? -20.866 12.007 30.434 1.00 94.75 180 ASP A CA 1
ATOM 1411 C C . ASP A 1 180 ? -19.677 12.946 30.668 1.00 94.75 180 ASP A C 1
ATOM 1413 O O . ASP A 1 180 ? -18.618 12.507 31.104 1.00 94.75 180 ASP A O 1
ATOM 1417 N N . SER A 1 181 ? -19.844 14.247 30.416 1.00 91.31 181 SER A N 1
ATOM 1418 C CA . SER A 1 181 ? -18.732 15.208 30.467 1.00 91.31 181 SER A CA 1
ATOM 1419 C C . SER A 1 181 ? -18.057 15.292 31.837 1.00 91.31 181 SER A C 1
ATOM 1421 O O . SER A 1 181 ? -16.844 15.448 31.911 1.00 91.31 181 SER A O 1
ATOM 1423 N N . PHE A 1 182 ? -18.820 15.167 32.928 1.00 89.81 182 PHE A N 1
ATOM 1424 C CA . PHE A 1 182 ? -18.262 15.233 34.281 1.00 89.81 182 PHE A CA 1
ATOM 1425 C C . PHE A 1 182 ? -17.441 13.992 34.610 1.00 89.81 182 PHE A C 1
ATOM 1427 O O . PHE A 1 182 ? -16.368 14.095 35.196 1.00 89.81 182 PHE A O 1
ATOM 1434 N N . THR A 1 183 ? -17.948 12.818 34.240 1.00 89.69 183 THR A N 1
ATOM 1435 C CA . THR A 1 183 ? -17.256 11.556 34.492 1.00 89.69 183 THR A CA 1
ATOM 1436 C C . THR A 1 183 ? -16.051 11.400 33.564 1.00 89.69 183 THR A C 1
ATOM 1438 O O . THR A 1 183 ? -15.006 10.951 34.025 1.00 89.69 183 THR A O 1
ATOM 1441 N N . ASN A 1 184 ? -16.142 11.835 32.301 1.00 92.62 184 ASN A N 1
ATOM 1442 C CA . ASN A 1 184 ? -15.047 11.778 31.329 1.00 92.62 184 ASN A CA 1
ATOM 1443 C C . ASN A 1 184 ? -13.796 12.540 31.800 1.00 92.62 184 ASN A C 1
ATOM 1445 O O . ASN A 1 184 ? -12.697 11.996 31.717 1.00 92.62 184 ASN A O 1
ATOM 1449 N N . GLU A 1 185 ? -13.967 13.742 32.368 1.00 86.94 185 GLU A N 1
ATOM 1450 C CA . GLU A 1 185 ? -12.871 14.540 32.948 1.00 86.94 185 GLU A CA 1
ATOM 1451 C C . GLU A 1 185 ? -12.170 13.842 34.129 1.00 86.94 185 GLU A C 1
ATOM 1453 O O . GLU A 1 185 ? -11.031 14.166 34.468 1.00 86.94 185 GLU A O 1
ATOM 1458 N N . GLU A 1 186 ? -12.849 12.896 34.781 1.00 85.62 186 GLU A N 1
ATOM 1459 C CA . GLU A 1 186 ? -12.334 12.150 35.929 1.00 85.62 186 GLU A CA 1
ATOM 1460 C C . GLU A 1 186 ? -11.730 10.786 35.568 1.00 85.62 186 GLU A C 1
ATOM 1462 O O . GLU A 1 186 ? -11.103 10.161 36.433 1.00 85.62 186 GLU A O 1
ATOM 1467 N N . ILE A 1 187 ? -11.928 10.304 34.337 1.00 87.25 187 ILE A N 1
ATOM 1468 C CA . ILE A 1 187 ? -11.287 9.086 33.842 1.00 87.25 187 ILE A CA 1
ATOM 1469 C C . ILE A 1 187 ? -9.815 9.426 33.583 1.00 87.25 187 ILE A C 1
ATOM 1471 O O . ILE A 1 187 ? -9.494 10.337 32.826 1.00 87.25 187 ILE A O 1
ATOM 1475 N N . ASP A 1 188 ? -8.898 8.717 34.241 1.00 85.31 188 ASP A N 1
ATOM 1476 C CA . ASP A 1 188 ? -7.469 8.907 33.991 1.00 85.31 188 ASP A CA 1
ATOM 1477 C C . ASP A 1 188 ? -7.098 8.230 32.666 1.00 85.31 188 ASP A C 1
ATOM 1479 O O . ASP A 1 188 ? -7.549 7.119 32.389 1.00 85.31 188 ASP A O 1
ATOM 1483 N N . LYS A 1 189 ? -6.228 8.853 31.870 1.00 83.44 189 LYS A N 1
ATOM 1484 C CA . LYS A 1 189 ? -5.717 8.265 30.621 1.00 83.44 189 LYS A CA 1
ATOM 1485 C C . LYS A 1 189 ? -5.039 6.898 30.814 1.00 83.44 189 LYS A C 1
ATOM 1487 O O . LYS A 1 189 ? -4.974 6.093 29.897 1.00 83.44 189 LYS A O 1
ATOM 1492 N N . ASN A 1 190 ? -4.556 6.610 32.024 1.00 83.12 190 ASN A N 1
ATOM 1493 C CA . ASN A 1 190 ? -3.943 5.331 32.374 1.00 83.12 190 ASN A CA 1
ATOM 1494 C C . ASN A 1 190 ? -4.960 4.319 32.925 1.00 83.12 190 ASN A C 1
ATOM 1496 O O . ASN A 1 190 ? -4.552 3.270 33.432 1.00 83.12 190 ASN A O 1
ATOM 1500 N N . TYR A 1 191 ? -6.266 4.624 32.891 1.00 92.50 191 TYR A N 1
ATOM 1501 C CA . TYR A 1 191 ? -7.282 3.639 33.238 1.00 92.50 191 TYR A CA 1
ATOM 1502 C C . TYR A 1 191 ? -7.201 2.460 32.279 1.00 92.50 191 TYR A C 1
ATOM 1504 O O . TYR A 1 191 ? -7.235 2.612 31.060 1.00 92.50 191 TYR A O 1
ATOM 1512 N N . TYR A 1 192 ? -7.096 1.275 32.866 1.00 94.31 192 TYR A N 1
ATOM 1513 C CA . TYR A 1 192 ? -6.971 0.025 32.149 1.00 94.31 192 TYR A CA 1
ATOM 1514 C C . TYR A 1 192 ? -8.283 -0.754 32.231 1.00 94.31 192 TYR A C 1
ATOM 1516 O O . TYR A 1 192 ? -8.740 -1.101 33.330 1.00 94.31 192 TYR A O 1
ATOM 1524 N N . PHE A 1 193 ? -8.866 -1.026 31.065 1.00 96.12 193 PHE A N 1
ATOM 1525 C CA . PHE A 1 193 ? -10.048 -1.857 30.869 1.00 96.12 193 PHE A CA 1
ATOM 1526 C C . PHE A 1 193 ? -9.643 -3.174 30.208 1.00 96.12 193 PHE A C 1
ATOM 1528 O O . PHE A 1 193 ? -8.938 -3.162 29.203 1.00 96.12 193 PHE A O 1
ATOM 1535 N N . LEU A 1 194 ? -10.094 -4.305 30.756 1.00 95.69 194 LEU A N 1
ATOM 1536 C CA . LEU A 1 194 ? -9.830 -5.631 30.188 1.00 95.69 194 LEU A CA 1
ATOM 1537 C C . LEU A 1 194 ? -11.130 -6.388 29.982 1.00 95.69 194 LEU A C 1
ATOM 1539 O O . LEU A 1 194 ? -11.819 -6.721 30.950 1.00 95.69 194 LEU A O 1
ATOM 1543 N N . GLN A 1 195 ? -11.430 -6.720 28.735 1.00 95.69 195 GLN A N 1
ATOM 1544 C CA . GLN A 1 195 ? -12.484 -7.663 28.412 1.00 95.69 195 GLN A CA 1
ATOM 1545 C C . GLN A 1 195 ? -12.057 -9.073 28.815 1.00 95.69 195 GLN A C 1
ATOM 1547 O O . GLN A 1 195 ? -10.950 -9.526 28.525 1.00 95.69 195 GLN A O 1
ATOM 1552 N N . THR A 1 196 ? -12.938 -9.760 29.540 1.00 93.12 196 THR A N 1
ATOM 1553 C CA . THR A 1 196 ? -12.673 -11.116 30.035 1.00 93.12 196 THR A CA 1
ATOM 1554 C C . THR A 1 196 ? -13.653 -12.143 29.505 1.00 93.12 196 THR A C 1
ATOM 1556 O O . THR A 1 196 ? -13.502 -13.321 29.816 1.00 93.12 196 THR A O 1
ATOM 1559 N N . ASP A 1 197 ? -14.644 -11.749 28.709 1.00 92.69 197 ASP A N 1
ATOM 1560 C CA . ASP A 1 197 ? -15.600 -12.662 28.093 1.00 92.69 197 ASP A CA 1
ATOM 1561 C C . ASP A 1 197 ? -16.063 -12.154 26.721 1.00 92.69 197 ASP A C 1
ATOM 1563 O O . ASP A 1 197 ? -15.936 -10.967 26.419 1.00 92.69 197 ASP A O 1
ATOM 1567 N N . ASP A 1 198 ? -16.612 -13.053 25.907 1.00 94.31 198 ASP A N 1
ATOM 1568 C CA . ASP A 1 198 ? -17.284 -12.700 24.663 1.00 94.31 198 ASP A CA 1
ATOM 1569 C C . ASP A 1 198 ? -18.544 -11.886 24.970 1.00 94.31 198 ASP A C 1
ATOM 1571 O O . ASP A 1 198 ? -19.292 -12.186 25.910 1.00 94.31 198 ASP A O 1
ATOM 1575 N N . LEU A 1 199 ? -18.791 -10.865 24.154 1.00 94.94 199 LEU A N 1
ATOM 1576 C CA . LEU A 1 199 ? -19.923 -9.959 24.296 1.00 94.94 199 LEU A CA 1
ATOM 1577 C C . LEU A 1 199 ? -20.884 -10.119 23.122 1.00 94.94 199 LEU A C 1
ATOM 1579 O O . LEU A 1 199 ? -20.484 -10.153 21.957 1.00 94.94 199 LEU A O 1
ATOM 1583 N N . ASP A 1 200 ? -22.175 -10.163 23.437 1.00 94.44 200 ASP A N 1
ATOM 1584 C CA . ASP A 1 200 ? -23.230 -10.132 22.434 1.00 94.44 200 ASP A CA 1
ATOM 1585 C C . ASP A 1 200 ? -23.510 -8.678 22.005 1.00 94.44 200 ASP A C 1
ATOM 1587 O O . ASP A 1 200 ? -24.202 -7.906 22.679 1.00 94.44 200 ASP A O 1
ATOM 1591 N N . GLY A 1 201 ? -22.942 -8.299 20.861 1.00 94.06 201 GLY A N 1
ATOM 1592 C CA . GLY A 1 201 ? -23.097 -7.003 20.204 1.00 94.06 201 GLY A CA 1
ATOM 1593 C C . GLY A 1 201 ? -24.531 -6.676 19.797 1.00 94.06 201 GLY A C 1
ATOM 1594 O O . GLY A 1 201 ? -24.903 -5.496 19.795 1.00 94.06 201 GLY A O 1
ATOM 1595 N N . TYR A 1 202 ? -25.367 -7.684 19.530 1.00 93.50 202 TYR A N 1
ATOM 1596 C CA . TYR A 1 202 ? -26.784 -7.455 19.257 1.00 93.50 202 TYR A CA 1
ATOM 1597 C C . TYR A 1 202 ? -27.484 -6.972 20.527 1.00 93.50 202 TYR A C 1
ATOM 1599 O O . TYR A 1 202 ? -28.204 -5.974 20.489 1.00 93.50 202 TYR A O 1
ATOM 1607 N N . MET A 1 203 ? -27.208 -7.604 21.672 1.00 89.75 203 MET A N 1
ATOM 1608 C CA . MET A 1 203 ? -27.774 -7.181 22.957 1.00 89.75 203 MET A CA 1
ATOM 1609 C C . MET A 1 203 ? -27.280 -5.788 23.366 1.00 89.75 203 MET A C 1
ATOM 1611 O O . MET A 1 203 ? -28.088 -4.976 23.816 1.00 89.75 203 MET A O 1
ATOM 1615 N N . LEU A 1 204 ? -25.992 -5.485 23.163 1.00 92.06 204 LEU A N 1
ATOM 1616 C CA . LEU A 1 204 ? -25.435 -4.138 23.364 1.00 92.06 204 LEU A CA 1
ATOM 1617 C C . LEU A 1 204 ? -26.216 -3.079 22.573 1.00 92.06 204 LEU A C 1
ATOM 1619 O O . LEU A 1 204 ? -26.643 -2.062 23.120 1.00 92.06 204 LEU A O 1
ATOM 1623 N N . SER A 1 205 ? -26.442 -3.345 21.291 1.00 93.88 205 SER A N 1
ATOM 1624 C CA . SER A 1 205 ? -27.081 -2.413 20.361 1.00 93.88 205 SER A CA 1
ATOM 1625 C C . SER A 1 205 ? -28.579 -2.243 20.644 1.00 93.88 205 SER A C 1
ATOM 1627 O O . SER A 1 205 ? -29.060 -1.118 20.792 1.00 93.88 205 SER A O 1
ATOM 1629 N N . GLU A 1 206 ? -29.298 -3.355 20.808 1.00 88.94 206 GLU A N 1
ATOM 1630 C CA . GLU A 1 206 ? -30.740 -3.406 21.080 1.00 88.94 206 GLU A CA 1
ATOM 1631 C C . GLU A 1 206 ? -31.095 -2.717 22.402 1.00 88.94 206 GLU A C 1
ATOM 1633 O O . GLU A 1 206 ? -32.126 -2.054 22.513 1.00 88.94 206 GLU A O 1
ATOM 1638 N N . TYR A 1 207 ? -30.244 -2.846 23.425 1.00 85.00 207 TYR A N 1
ATOM 1639 C CA . TYR A 1 207 ? -30.481 -2.210 24.720 1.00 85.00 207 TYR A CA 1
ATOM 1640 C C . TYR A 1 207 ? -30.337 -0.695 24.696 1.00 85.00 207 TYR A C 1
ATOM 1642 O O . TYR A 1 207 ? -31.017 -0.030 25.481 1.00 85.00 207 TYR A O 1
ATOM 1650 N N . VAL A 1 208 ? -29.468 -0.165 23.835 1.00 89.31 208 VAL A N 1
ATOM 1651 C CA . VAL A 1 208 ? -29.313 1.280 23.658 1.00 89.31 208 VAL A CA 1
ATOM 1652 C C . VAL A 1 208 ? -30.451 1.825 22.804 1.00 89.31 208 VAL A C 1
ATOM 1654 O O . VAL A 1 208 ? -31.089 2.810 23.177 1.00 89.31 208 VAL A O 1
ATOM 1657 N N . SER A 1 209 ? -30.710 1.207 21.651 1.00 91.19 209 SER A N 1
ATOM 1658 C CA . SER A 1 209 ? -31.825 1.574 20.786 1.00 91.19 209 SER A CA 1
ATOM 1659 C C . SER A 1 209 ? -32.128 0.458 19.782 1.00 91.19 209 SER A C 1
ATOM 1661 O O . SER A 1 209 ? -31.302 0.214 18.905 1.00 91.19 209 SER A O 1
ATOM 1663 N N . PRO A 1 210 ? -33.328 -0.146 19.802 1.00 88.50 210 PRO A N 1
ATOM 1664 C CA . PRO A 1 210 ? -33.710 -1.136 18.794 1.00 88.50 210 PRO A CA 1
ATOM 1665 C C . PRO A 1 210 ? -33.641 -0.591 17.357 1.00 88.50 210 PRO A C 1
ATOM 1667 O O . PRO A 1 210 ? -33.204 -1.287 16.447 1.00 88.50 210 PRO A O 1
ATOM 1670 N N . GLU A 1 211 ? -34.012 0.679 17.154 1.00 90.38 211 GLU A N 1
ATOM 1671 C CA . GLU A 1 211 ? -34.048 1.329 15.833 1.00 90.38 211 GLU A CA 1
ATOM 1672 C C . GLU A 1 211 ? -32.660 1.764 15.329 1.00 90.38 211 GLU A C 1
ATOM 1674 O O . GLU A 1 211 ? -32.323 1.555 14.161 1.00 90.38 211 GLU A O 1
ATOM 1679 N N . TYR A 1 212 ? -31.855 2.381 16.201 1.00 94.12 212 TYR A N 1
ATOM 1680 C CA . TYR A 1 212 ? -30.587 3.017 15.818 1.00 94.12 212 TYR A CA 1
ATOM 1681 C C . TYR A 1 212 ? -29.344 2.207 16.204 1.00 94.12 212 TYR A C 1
ATOM 1683 O O . TYR A 1 212 ? -28.246 2.515 15.741 1.00 94.12 212 TYR A O 1
ATOM 1691 N N . GLY A 1 213 ? -29.499 1.189 17.045 1.00 95.94 213 GLY A N 1
ATOM 1692 C CA . GLY A 1 213 ? -28.419 0.355 17.554 1.00 95.94 213 GLY A CA 1
ATOM 1693 C C . GLY A 1 213 ? -27.502 1.067 18.541 1.00 95.94 213 GLY A C 1
ATOM 1694 O O . GLY A 1 213 ? -27.890 2.031 19.223 1.00 95.94 213 GLY A O 1
ATOM 1695 N N . TRP A 1 214 ? -26.262 0.582 18.597 1.00 96.88 214 TRP A N 1
ATOM 1696 C CA . TRP A 1 214 ? -25.244 1.034 19.538 1.00 96.88 214 TRP A CA 1
ATOM 1697 C C . TRP A 1 214 ? -25.000 2.545 19.450 1.00 96.88 214 TRP A C 1
ATOM 1699 O O . TRP A 1 214 ? -25.069 3.167 18.385 1.00 96.88 214 TRP A O 1
ATOM 1709 N N . MET A 1 215 ? -24.758 3.154 20.609 1.00 96.69 215 MET A N 1
ATOM 1710 C CA . MET A 1 215 ? -24.212 4.502 20.705 1.00 96.69 215 MET A CA 1
ATOM 1711 C C . MET A 1 215 ? -22.706 4.348 20.947 1.00 96.69 215 MET A C 1
ATOM 1713 O O . MET A 1 215 ? -22.340 3.684 21.907 1.00 96.69 215 MET A O 1
ATOM 1717 N N . PRO A 1 216 ? -21.832 4.939 20.129 1.00 97.62 216 PRO A N 1
ATOM 1718 C CA . PRO A 1 216 ? -20.390 4.824 20.314 1.00 97.62 216 PRO A CA 1
ATOM 1719 C C . PRO A 1 216 ? -19.901 5.274 21.703 1.00 97.62 216 PRO A C 1
ATOM 1721 O O . PRO A 1 216 ? -20.461 6.200 22.308 1.00 97.62 216 PRO A O 1
ATOM 1724 N N . ILE A 1 217 ? -18.833 4.637 22.190 1.00 98.19 217 ILE A N 1
ATOM 1725 C CA . ILE A 1 217 ? -18.048 5.108 23.343 1.00 98.19 217 ILE A CA 1
ATOM 1726 C C . ILE A 1 217 ? -17.256 6.332 22.888 1.00 98.19 217 ILE A C 1
ATOM 1728 O O . ILE A 1 217 ? -16.542 6.258 21.897 1.00 98.19 217 ILE A O 1
ATOM 1732 N N . GLY A 1 218 ? -17.402 7.460 23.569 1.00 96.75 218 GLY A N 1
ATOM 1733 C CA . GLY A 1 218 ? -16.937 8.748 23.067 1.00 96.75 218 GLY A CA 1
ATOM 1734 C C . GLY A 1 218 ? -17.808 9.234 21.915 1.00 96.75 218 GLY A C 1
ATOM 1735 O O . GLY A 1 218 ? -17.355 9.369 20.788 1.00 96.75 218 GLY A O 1
ATOM 1736 N N . SER A 1 219 ? -19.105 9.428 22.161 1.00 95.06 219 SER A N 1
ATOM 1737 C CA . SER A 1 219 ? -20.083 9.759 21.106 1.00 95.06 219 SER A CA 1
ATOM 1738 C C . SER A 1 219 ? -19.976 11.182 20.534 1.00 95.06 219 SER A C 1
ATOM 1740 O O . SER A 1 219 ? -20.640 11.488 19.543 1.00 95.06 219 SER A O 1
ATOM 1742 N N . GLN A 1 220 ? -19.183 12.052 21.163 1.00 93.62 220 GLN A N 1
ATOM 1743 C CA . GLN A 1 220 ? -18.984 13.451 20.779 1.00 93.62 220 GLN A CA 1
ATOM 1744 C C . GLN A 1 220 ? -17.503 13.814 20.912 1.00 93.62 220 GLN A C 1
ATOM 1746 O O . GLN A 1 220 ? -16.788 13.204 21.708 1.00 93.62 220 GLN A O 1
ATOM 1751 N N . GLN A 1 221 ? -17.062 14.813 20.150 1.00 91.88 221 GLN A N 1
ATOM 1752 C CA . GLN A 1 221 ? -15.665 15.246 20.111 1.00 91.88 221 GLN A CA 1
ATOM 1753 C C . GLN A 1 221 ? -15.176 15.788 21.463 1.00 91.88 221 GLN A C 1
ATOM 1755 O O . GLN A 1 221 ? -13.994 15.686 21.767 1.00 91.88 221 GLN A O 1
ATOM 1760 N N . GLU A 1 222 ? -16.071 16.350 22.278 1.00 91.50 222 GLU A N 1
ATOM 1761 C CA . GLU A 1 222 ? -15.761 16.931 23.589 1.00 91.50 222 GLU A CA 1
ATOM 1762 C C . GLU A 1 222 ? -15.552 15.883 24.689 1.00 91.50 222 GLU A C 1
ATOM 1764 O O . GLU A 1 222 ? -15.057 16.216 25.762 1.00 91.50 222 GLU A O 1
ATOM 1769 N N . VAL A 1 223 ? -15.942 14.632 24.439 1.00 94.12 223 VAL A N 1
ATOM 1770 C CA . VAL A 1 223 ? -15.837 13.524 25.397 1.00 94.12 223 VAL A CA 1
ATOM 1771 C C . VAL A 1 223 ? -15.216 12.288 24.736 1.00 94.12 223 VAL A C 1
ATOM 1773 O O . VAL A 1 223 ? -15.845 11.229 24.698 1.00 94.12 223 VAL A O 1
ATOM 1776 N N . PRO A 1 224 ? -14.002 12.394 24.163 1.00 95.25 224 PRO A N 1
ATOM 1777 C CA . PRO A 1 224 ? -13.365 11.272 23.491 1.00 95.25 224 PRO A CA 1
ATOM 1778 C C . PRO A 1 224 ? -12.996 10.173 24.495 1.00 95.25 224 PRO A C 1
ATOM 1780 O O . PRO A 1 224 ? -12.869 10.406 25.701 1.00 95.25 224 PRO A O 1
ATOM 1783 N N . PHE A 1 225 ? -12.795 8.958 23.991 1.00 96.81 225 PHE A N 1
ATOM 1784 C CA . PHE A 1 225 ? -12.119 7.910 24.745 1.00 96.81 225 PHE A CA 1
ATOM 1785 C C . PHE A 1 225 ? -10.600 8.128 24.690 1.00 96.81 225 PHE A C 1
ATOM 1787 O O . PHE A 1 225 ? -10.039 8.306 23.610 1.00 96.81 225 PHE A O 1
ATOM 1794 N N . HIS A 1 226 ? -9.939 8.108 25.847 1.00 93.75 226 HIS A N 1
ATOM 1795 C CA . HIS A 1 226 ? -8.518 8.464 25.999 1.00 93.75 226 HIS A CA 1
ATOM 1796 C C . HIS A 1 226 ? -7.744 7.506 26.916 1.00 93.75 226 HIS A C 1
ATOM 1798 O O . HIS A 1 226 ? -6.677 7.840 27.424 1.00 93.75 226 HIS A O 1
ATOM 1804 N N . SER A 1 227 ? -8.299 6.314 27.156 1.00 94.56 227 SER A N 1
ATOM 1805 C CA . SER A 1 227 ? -7.743 5.318 28.081 1.00 94.56 227 SER A CA 1
ATOM 1806 C C . SER A 1 227 ? -7.300 4.034 27.370 1.00 94.56 227 SER A C 1
ATOM 1808 O O . SER A 1 227 ? -7.332 3.948 26.139 1.00 94.56 227 SER A O 1
ATOM 1810 N N . VAL A 1 228 ? -6.892 3.019 28.141 1.00 96.25 228 VAL A N 1
ATOM 1811 C CA . VAL A 1 228 ? -6.453 1.723 27.609 1.00 96.25 228 VAL A CA 1
ATOM 1812 C C . VAL A 1 228 ? -7.603 0.717 27.609 1.00 96.25 228 VAL A C 1
ATOM 1814 O O . VAL A 1 228 ? -8.152 0.402 28.666 1.00 96.25 228 VAL A O 1
ATOM 1817 N N . TYR A 1 229 ? -7.946 0.173 26.442 1.00 98.06 229 TYR A N 1
ATOM 1818 C CA . TYR A 1 229 ? -8.895 -0.931 26.296 1.00 98.06 229 TYR A CA 1
ATOM 1819 C C . TYR A 1 229 ? -8.205 -2.155 25.697 1.00 98.06 229 TYR A C 1
ATOM 1821 O O . TYR A 1 229 ? -7.791 -2.146 24.540 1.00 98.06 229 TYR A O 1
ATOM 1829 N N . ASP A 1 230 ? -8.138 -3.233 26.469 1.00 98.06 230 ASP A N 1
ATOM 1830 C CA . ASP A 1 230 ? -7.654 -4.533 26.024 1.00 98.06 230 ASP A CA 1
ATOM 1831 C C . ASP A 1 230 ? -8.831 -5.501 25.868 1.00 98.06 230 ASP A C 1
ATOM 1833 O O . ASP A 1 230 ? -9.503 -5.853 26.839 1.00 98.06 230 ASP A O 1
ATOM 1837 N N . GLY A 1 231 ? -9.089 -5.942 24.640 1.00 97.94 231 GLY A N 1
ATOM 1838 C CA . GLY A 1 231 ? -10.122 -6.926 24.328 1.00 97.94 231 GLY A CA 1
ATOM 1839 C C . GLY A 1 231 ? -9.804 -8.335 24.840 1.00 97.94 231 GLY A C 1
ATOM 1840 O O . GLY A 1 231 ? -10.672 -9.206 24.812 1.00 97.94 231 GLY A O 1
ATOM 1841 N N . GLY A 1 232 ? -8.580 -8.588 25.321 1.00 95.44 232 GLY A N 1
ATOM 1842 C CA . GLY A 1 232 ? -8.189 -9.854 25.942 1.00 95.44 232 GLY A CA 1
ATOM 1843 C C . GLY A 1 232 ? -8.255 -11.072 25.011 1.00 95.44 232 GLY A C 1
ATOM 1844 O O . GLY A 1 232 ? -8.189 -12.200 25.498 1.00 95.44 232 GLY A O 1
ATOM 1845 N N . GLY A 1 233 ? -8.410 -10.859 23.698 1.00 90.81 233 GLY A N 1
ATOM 1846 C CA . GLY A 1 233 ? -8.629 -11.912 22.703 1.00 90.81 233 GLY A CA 1
ATOM 1847 C C . GLY A 1 233 ? -10.077 -12.411 22.599 1.00 90.81 233 GLY A C 1
ATOM 1848 O O . GLY A 1 233 ? -10.332 -13.358 21.857 1.00 90.81 233 GLY A O 1
ATOM 1849 N N . TYR A 1 234 ? -11.022 -11.799 23.317 1.00 96.44 234 TYR A N 1
ATOM 1850 C CA . TYR A 1 234 ? -12.449 -12.129 23.243 1.00 96.44 234 TYR A CA 1
ATOM 1851 C C . TYR A 1 234 ? -13.143 -11.389 22.099 1.00 96.44 234 TYR A C 1
ATOM 1853 O O . TYR A 1 234 ? -12.637 -10.398 21.563 1.00 96.44 234 TYR A O 1
ATOM 1861 N N . VAL A 1 235 ? -14.331 -11.870 21.735 1.00 97.88 235 VAL A N 1
ATOM 1862 C CA . VAL A 1 235 ? -15.081 -11.370 20.581 1.00 97.88 235 VAL A CA 1
ATOM 1863 C C . VAL A 1 235 ? -16.270 -10.510 21.004 1.00 97.88 235 VAL A C 1
ATOM 1865 O O . VAL A 1 235 ? -16.959 -10.802 21.979 1.00 97.88 235 VAL A O 1
ATOM 1868 N N . ILE A 1 236 ? -16.536 -9.453 20.237 1.00 98.50 236 ILE A N 1
ATOM 1869 C CA . ILE A 1 236 ? -17.798 -8.710 20.234 1.00 98.50 236 ILE A CA 1
ATOM 1870 C C . ILE A 1 236 ? -18.529 -9.065 18.937 1.00 98.50 236 ILE A C 1
ATOM 1872 O O . ILE A 1 236 ? -18.120 -8.648 17.853 1.00 98.50 236 ILE A O 1
ATOM 1876 N N . ASP A 1 237 ? -19.596 -9.857 19.042 1.00 98.31 237 ASP A N 1
ATOM 1877 C CA . ASP A 1 237 ? -20.271 -10.452 17.880 1.00 98.31 237 ASP A CA 1
ATOM 1878 C C . ASP A 1 237 ? -21.639 -9.808 17.602 1.00 98.31 237 ASP A C 1
ATOM 1880 O O . ASP A 1 237 ? -22.408 -9.573 18.529 1.00 98.31 237 ASP A O 1
ATOM 1884 N N . ASN A 1 238 ? -21.988 -9.576 16.334 1.00 97.69 238 ASN A N 1
ATOM 1885 C CA . ASN A 1 238 ? -23.287 -9.032 15.888 1.00 97.69 238 ASN A CA 1
ATOM 1886 C C . ASN A 1 238 ? -23.599 -7.590 16.340 1.00 97.69 238 ASN A C 1
ATOM 1888 O O . ASN A 1 238 ? -24.760 -7.237 16.566 1.00 97.69 238 ASN A O 1
ATOM 1892 N N . LEU A 1 239 ? -22.583 -6.733 16.483 1.00 97.88 239 LEU A N 1
ATOM 1893 C CA . LEU A 1 239 ? -22.786 -5.303 16.758 1.00 97.88 239 LEU A CA 1
ATOM 1894 C C . LEU A 1 239 ? -23.527 -4.626 15.592 1.00 97.88 239 LEU A C 1
ATOM 1896 O O . LEU A 1 239 ? -23.132 -4.795 14.442 1.00 97.88 239 LEU A O 1
ATOM 1900 N N . TYR A 1 240 ? -24.545 -3.802 15.859 1.00 98.19 240 TYR A N 1
ATOM 1901 C CA . TYR A 1 240 ? -25.170 -3.000 14.805 1.00 98.19 240 TYR A CA 1
ATOM 1902 C C . TYR A 1 240 ? -25.293 -1.521 15.176 1.00 98.19 240 TYR A C 1
ATOM 1904 O O . TYR A 1 240 ? -25.657 -1.149 16.293 1.00 98.19 240 TYR A O 1
ATOM 1912 N N . ILE A 1 241 ? -25.003 -0.659 14.201 1.00 97.56 241 ILE A N 1
ATOM 1913 C CA . ILE A 1 241 ? -25.135 0.797 14.299 1.00 97.56 241 ILE A CA 1
ATOM 1914 C C . ILE A 1 241 ? -25.864 1.267 13.046 1.00 97.56 241 ILE A C 1
ATOM 1916 O O . ILE A 1 241 ? -25.376 1.098 11.933 1.00 97.56 241 ILE A O 1
ATOM 1920 N N . ASN A 1 242 ? -27.029 1.885 13.214 1.00 95.00 242 ASN A N 1
ATOM 1921 C CA . ASN A 1 242 ? -27.830 2.410 12.112 1.00 95.00 242 ASN A CA 1
ATOM 1922 C C . ASN A 1 242 ? -28.110 3.902 12.320 1.00 95.00 242 ASN A C 1
ATOM 1924 O O . ASN A 1 242 ? -29.253 4.336 12.459 1.00 95.00 242 ASN A O 1
ATOM 1928 N N . ARG A 1 243 ? -27.043 4.704 12.385 1.00 91.19 243 ARG A N 1
ATOM 1929 C CA . ARG A 1 243 ? -27.103 6.132 12.726 1.00 91.19 243 ARG A CA 1
ATOM 1930 C C . ARG A 1 243 ? -26.637 6.978 11.549 1.00 91.19 243 ARG A C 1
ATOM 1932 O O . ARG A 1 243 ? -25.585 7.600 11.588 1.00 91.19 243 ARG A O 1
ATOM 1939 N N . LYS A 1 244 ? -27.468 7.036 10.504 1.00 82.88 244 LYS A N 1
ATOM 1940 C CA . LYS A 1 244 ? -27.143 7.634 9.193 1.00 82.88 244 LYS A CA 1
ATOM 1941 C C . LYS A 1 244 ? -26.531 9.045 9.225 1.00 82.88 244 LYS A C 1
ATOM 1943 O O . LYS A 1 244 ? -25.801 9.374 8.306 1.00 82.88 244 LYS A O 1
ATOM 1948 N N . TYR A 1 245 ? -26.842 9.865 10.228 1.00 85.56 245 TYR A N 1
ATOM 1949 C CA . TYR A 1 245 ? -26.367 11.254 10.340 1.00 85.56 245 TYR A CA 1
ATOM 1950 C C . TYR A 1 245 ? -25.290 11.448 11.417 1.00 85.56 245 TYR A C 1
ATOM 1952 O O . TYR A 1 245 ? -24.988 12.577 11.794 1.00 85.56 245 TYR A O 1
ATOM 1960 N N . MET A 1 246 ? -24.762 10.361 11.983 1.00 89.06 246 MET A N 1
ATOM 1961 C CA . MET A 1 246 ? -23.736 10.422 13.017 1.00 89.06 246 MET A CA 1
ATOM 1962 C C . MET A 1 246 ? -22.345 10.410 12.387 1.00 89.06 246 MET A C 1
ATOM 1964 O O . MET A 1 246 ? -22.030 9.537 11.575 1.00 89.06 246 MET A O 1
ATOM 1968 N N . TYR A 1 247 ? -21.504 11.361 12.800 1.00 89.44 247 TYR A N 1
ATOM 1969 C CA . TYR A 1 247 ? -20.158 11.505 12.261 1.00 89.44 247 TYR A CA 1
ATOM 1970 C C . TYR A 1 247 ? -19.232 10.358 12.657 1.00 89.44 247 TYR A C 1
ATOM 1972 O O . TYR A 1 247 ? -18.607 9.811 11.771 1.00 89.44 247 TYR A O 1
ATOM 1980 N N . ALA A 1 248 ? -19.182 9.933 13.919 1.00 94.88 248 ALA A N 1
ATOM 1981 C CA . ALA A 1 248 ? -18.244 8.904 14.377 1.00 94.88 248 ALA A CA 1
ATOM 1982 C C . ALA A 1 248 ? -18.960 7.581 14.700 1.00 94.88 248 ALA A C 1
ATOM 1984 O O . ALA A 1 248 ? -19.252 7.299 15.859 1.00 94.88 248 ALA A O 1
ATOM 1985 N N . SER A 1 249 ? -19.304 6.794 13.678 1.00 96.25 249 SER A N 1
ATOM 1986 C CA . SER A 1 249 ? -20.052 5.536 13.844 1.00 96.25 249 SER A CA 1
ATOM 1987 C C . SER A 1 249 ? -19.111 4.333 13.903 1.00 96.25 249 SER A C 1
ATOM 1989 O O . SER A 1 249 ? -18.691 3.836 12.861 1.00 96.25 249 SER A O 1
ATOM 1991 N N . ALA A 1 250 ? -18.804 3.878 15.118 1.00 97.94 250 ALA A N 1
ATOM 1992 C CA . ALA A 1 250 ? -17.992 2.695 15.415 1.00 97.94 250 ALA A CA 1
ATOM 1993 C C . ALA A 1 250 ? -18.215 2.236 16.872 1.00 97.94 250 ALA A C 1
ATOM 1995 O O . ALA A 1 250 ? -19.027 2.832 17.587 1.00 97.94 250 ALA A O 1
ATOM 1996 N N . LEU A 1 251 ? -17.505 1.199 17.339 1.00 98.56 251 LEU A N 1
ATOM 1997 C CA . LEU A 1 251 ? -17.513 0.820 18.760 1.00 98.56 251 LEU A CA 1
ATOM 1998 C C . LEU A 1 251 ? -17.069 1.994 19.655 1.00 98.56 251 LEU A C 1
ATOM 2000 O O . LEU A 1 251 ? -17.795 2.376 20.581 1.00 98.56 251 LEU A O 1
ATOM 2004 N N . PHE A 1 252 ? -15.921 2.590 19.322 1.00 98.69 252 PHE A N 1
ATOM 2005 C CA . PHE A 1 252 ? -15.406 3.844 19.867 1.00 98.69 252 PHE A CA 1
ATOM 2006 C C . PHE A 1 252 ? -15.625 4.955 18.838 1.00 98.69 252 PHE A C 1
ATOM 2008 O O . PHE A 1 252 ? -15.118 4.878 17.727 1.00 98.69 252 PHE A O 1
ATOM 2015 N N . GLY A 1 253 ? -16.400 5.979 19.182 1.00 98.06 253 GLY A N 1
ATOM 2016 C CA . GLY A 1 253 ? -16.703 7.103 18.303 1.00 98.06 253 GLY A CA 1
ATOM 2017 C C . GLY A 1 253 ? -15.470 7.973 18.108 1.00 98.06 253 GLY A C 1
ATOM 2018 O O . GLY A 1 253 ? -14.772 7.832 17.110 1.00 98.06 253 GLY A O 1
ATOM 2019 N N . PHE A 1 254 ? -15.213 8.861 19.061 1.00 97.56 254 PHE A N 1
ATOM 2020 C CA . PHE A 1 254 ? -14.055 9.744 19.087 1.00 97.56 254 PHE A CA 1
ATOM 2021 C C . PHE A 1 254 ? -12.984 9.207 20.040 1.00 97.56 254 PHE A C 1
ATOM 2023 O O . PHE A 1 254 ? -13.301 8.849 21.178 1.00 97.56 254 PHE A O 1
ATOM 2030 N N . THR A 1 255 ? -11.723 9.193 19.605 1.00 97.06 255 THR A N 1
ATOM 2031 C CA . THR A 1 255 ? -10.566 8.864 20.453 1.00 97.06 255 THR A CA 1
ATOM 2032 C C . THR A 1 255 ? -9.537 9.991 20.471 1.00 97.06 255 THR A C 1
ATOM 2034 O O . THR A 1 255 ? -9.346 10.674 19.468 1.00 97.06 255 THR A O 1
ATOM 2037 N N . ASP A 1 256 ? -8.861 10.169 21.606 1.00 93.69 256 ASP A N 1
ATOM 2038 C CA . ASP A 1 256 ? -7.766 11.130 21.807 1.00 93.69 256 ASP A CA 1
ATOM 2039 C C . ASP A 1 256 ? -6.721 10.479 22.722 1.00 93.69 256 ASP A C 1
ATOM 2041 O O . ASP A 1 256 ? -6.986 10.266 23.901 1.00 93.69 256 ASP A O 1
ATOM 2045 N N . GLY A 1 257 ? -5.568 10.068 22.189 1.00 91.94 257 GLY A N 1
ATOM 2046 C CA . GLY A 1 257 ? -4.543 9.397 23.001 1.00 91.94 257 GLY A CA 1
ATOM 2047 C C . GLY A 1 257 ? -4.932 8.037 23.590 1.00 91.94 257 GLY A C 1
ATOM 2048 O O . GLY A 1 257 ? -4.389 7.647 24.621 1.00 91.94 257 GLY A O 1
ATOM 2049 N N . ALA A 1 258 ? -5.872 7.316 22.972 1.00 95.62 258 ALA A N 1
ATOM 2050 C CA . ALA A 1 258 ? -6.280 5.988 23.432 1.00 95.62 258 ALA A CA 1
ATOM 2051 C C . ALA A 1 258 ? -5.285 4.888 23.023 1.00 95.62 258 ALA A C 1
ATOM 2053 O O . ALA A 1 258 ? -4.648 4.972 21.971 1.00 95.62 258 ALA A O 1
ATOM 2054 N N . HIS A 1 259 ? -5.239 3.808 23.810 1.00 96.75 259 HIS A N 1
ATOM 2055 C CA . HIS A 1 259 ? -4.590 2.544 23.437 1.00 96.75 259 HIS A CA 1
ATOM 2056 C C . HIS A 1 259 ? -5.632 1.438 23.368 1.00 96.75 259 HIS A C 1
ATOM 2058 O O . HIS A 1 259 ? -6.217 1.071 24.385 1.00 96.75 259 HIS A O 1
ATOM 2064 N N . ILE A 1 260 ? -5.896 0.918 22.174 1.00 98.50 260 ILE A N 1
ATOM 2065 C CA . ILE A 1 260 ? -6.917 -0.113 21.966 1.00 98.50 260 ILE A CA 1
ATOM 2066 C C . ILE A 1 260 ? -6.247 -1.352 21.392 1.00 98.50 260 ILE A C 1
ATOM 2068 O O . ILE A 1 260 ? -5.659 -1.305 20.315 1.00 98.50 260 ILE A O 1
ATOM 2072 N N . ARG A 1 261 ? -6.338 -2.478 22.097 1.00 98.12 261 ARG A N 1
ATOM 2073 C CA . ARG A 1 261 ? -5.619 -3.692 21.714 1.00 98.12 261 ARG A CA 1
ATOM 2074 C C . ARG A 1 261 ? -6.428 -4.962 21.839 1.00 98.12 261 ARG A C 1
ATOM 2076 O O . ARG A 1 261 ? -7.327 -5.040 22.668 1.00 98.12 261 ARG A O 1
ATOM 2083 N N . ASN A 1 262 ? -6.088 -5.964 21.030 1.00 98.44 262 ASN A N 1
ATOM 2084 C CA . ASN A 1 262 ? -6.688 -7.305 21.068 1.00 98.44 262 ASN A CA 1
ATOM 2085 C C . ASN A 1 262 ? -8.229 -7.306 20.999 1.00 98.44 262 ASN A C 1
ATOM 2087 O O . ASN A 1 262 ? -8.879 -8.160 21.605 1.00 98.44 262 ASN A O 1
ATOM 2091 N N . VAL A 1 263 ? -8.824 -6.322 20.316 1.00 98.75 263 VAL A N 1
ATOM 2092 C CA . VAL A 1 263 ? -10.278 -6.234 20.134 1.00 98.75 263 VAL A CA 1
ATOM 2093 C C . VAL A 1 263 ? -10.666 -6.959 18.855 1.00 98.75 263 VAL A C 1
ATOM 2095 O O . VAL A 1 263 ? -10.160 -6.631 17.779 1.00 98.75 263 VAL A O 1
ATOM 2098 N N . HIS A 1 264 ? -11.592 -7.910 18.958 1.00 98.75 264 HIS A N 1
ATOM 2099 C CA . HIS A 1 264 ? -12.099 -8.662 17.814 1.00 98.75 264 HIS A CA 1
ATOM 2100 C C . HIS A 1 264 ? -13.602 -8.429 17.644 1.00 98.75 264 HIS A C 1
ATOM 2102 O O . HIS A 1 264 ? -14.393 -8.786 18.513 1.00 98.75 264 HIS A O 1
ATOM 2108 N N . ILE A 1 265 ? -14.000 -7.826 16.524 1.00 98.88 265 ILE A N 1
ATOM 2109 C CA . ILE A 1 265 ? -15.402 -7.569 16.179 1.00 98.88 265 ILE A CA 1
ATOM 2110 C C . ILE A 1 265 ? -15.790 -8.470 15.008 1.00 98.88 265 ILE A C 1
ATOM 2112 O O . ILE A 1 265 ? -15.088 -8.517 13.992 1.00 98.88 265 ILE A O 1
ATOM 2116 N N . THR A 1 266 ? -16.908 -9.180 15.136 1.00 98.75 266 THR A N 1
ATOM 2117 C CA . THR A 1 266 ? -17.405 -10.097 14.105 1.00 98.75 266 THR A CA 1
ATOM 2118 C C . THR A 1 266 ? -18.864 -9.827 13.766 1.00 98.75 266 THR A C 1
ATOM 2120 O O . THR A 1 266 ? -19.647 -9.408 14.619 1.00 98.75 266 THR A O 1
ATOM 2123 N N . ASN A 1 267 ? -19.233 -10.081 12.507 1.00 98.50 267 ASN A N 1
ATOM 2124 C CA . ASN A 1 267 ? -20.617 -10.030 12.022 1.00 98.50 267 ASN A CA 1
ATOM 2125 C C . ASN A 1 267 ? -21.330 -8.691 12.291 1.00 98.50 267 ASN A C 1
ATOM 2127 O O . ASN A 1 267 ? -22.535 -8.660 12.541 1.00 98.50 267 ASN A O 1
ATOM 2131 N N . ALA A 1 268 ? -20.597 -7.576 12.271 1.00 98.50 268 ALA A N 1
ATOM 2132 C CA . ALA A 1 268 ? -21.163 -6.267 12.556 1.00 98.50 268 ALA A CA 1
ATOM 2133 C C . ALA A 1 268 ? -21.845 -5.648 11.323 1.00 98.50 268 ALA A C 1
ATOM 2135 O O . ALA A 1 268 ? -21.421 -5.864 10.186 1.00 98.50 268 ALA A O 1
ATOM 2136 N N . ASP A 1 269 ? -22.876 -4.832 11.545 1.00 98.38 269 ASP A N 1
ATOM 2137 C CA . ASP A 1 269 ? -23.535 -4.029 10.506 1.00 98.38 269 ASP A CA 1
ATOM 2138 C C . ASP A 1 269 ? -23.556 -2.551 10.911 1.00 98.38 269 ASP A C 1
ATOM 2140 O O . ASP A 1 269 ? -24.320 -2.132 11.785 1.00 98.38 269 ASP A O 1
ATOM 2144 N N . ILE A 1 270 ? -22.678 -1.756 10.300 1.00 97.94 270 ILE A N 1
ATOM 2145 C CA . ILE A 1 270 ? -22.376 -0.391 10.734 1.00 97.94 270 ILE A CA 1
ATOM 2146 C C . ILE A 1 270 ? -22.657 0.597 9.604 1.00 97.94 270 ILE A C 1
ATOM 2148 O O . ILE A 1 270 ? -22.082 0.521 8.515 1.00 97.94 270 ILE A O 1
ATOM 2152 N N . ARG A 1 271 ? -23.531 1.567 9.894 1.00 96.06 271 ARG A N 1
ATOM 2153 C CA . ARG A 1 271 ? -23.925 2.654 8.994 1.00 96.06 271 ARG A CA 1
ATOM 2154 C C . ARG A 1 271 ? -23.846 4.015 9.684 1.00 96.06 271 ARG A C 1
ATOM 2156 O O . ARG A 1 271 ? -24.453 4.208 10.740 1.00 96.06 271 ARG A O 1
ATOM 2163 N N . GLY A 1 272 ? -23.170 4.967 9.040 1.00 93.81 272 GLY A N 1
ATOM 2164 C CA . GLY A 1 272 ? -22.955 6.339 9.529 1.00 93.81 272 GLY A CA 1
ATOM 2165 C C . GLY A 1 272 ? -22.565 7.312 8.412 1.00 93.81 272 GLY A C 1
ATOM 2166 O O . GLY A 1 272 ? -22.680 6.945 7.248 1.00 93.81 272 GLY A O 1
ATOM 2167 N N . ASP A 1 273 ? -22.110 8.528 8.740 1.00 87.94 273 ASP A N 1
ATOM 2168 C CA . ASP A 1 273 ? -21.852 9.583 7.739 1.00 87.94 273 ASP A CA 1
ATOM 2169 C C . ASP A 1 273 ? -20.367 9.922 7.509 1.00 87.94 273 ASP A C 1
ATOM 2171 O O . ASP A 1 273 ? -19.884 9.798 6.396 1.00 87.94 273 ASP A O 1
ATOM 2175 N N . PHE A 1 274 ? -19.591 10.344 8.509 1.00 88.50 274 PHE A N 1
ATOM 2176 C CA . PHE A 1 274 ? -18.284 10.980 8.233 1.00 88.50 274 PHE A CA 1
ATOM 2177 C C . PHE A 1 274 ? -17.065 10.084 8.489 1.00 88.50 274 PHE A C 1
ATOM 2179 O O . PHE A 1 274 ? -16.201 9.993 7.629 1.00 88.50 274 PHE A O 1
ATOM 2186 N N . GLY A 1 275 ? -17.020 9.421 9.640 1.00 94.62 275 GLY A N 1
ATOM 2187 C CA . GLY A 1 275 ? -16.022 8.457 10.089 1.00 94.62 275 GLY A CA 1
ATOM 2188 C C . GLY A 1 275 ? -16.728 7.189 10.545 1.00 94.62 275 GLY A C 1
ATOM 2189 O O . GLY A 1 275 ? -17.237 7.101 11.666 1.00 94.62 275 GLY A O 1
ATOM 2190 N N . VAL A 1 276 ? -16.814 6.222 9.636 1.00 97.69 276 VAL A N 1
ATOM 2191 C CA .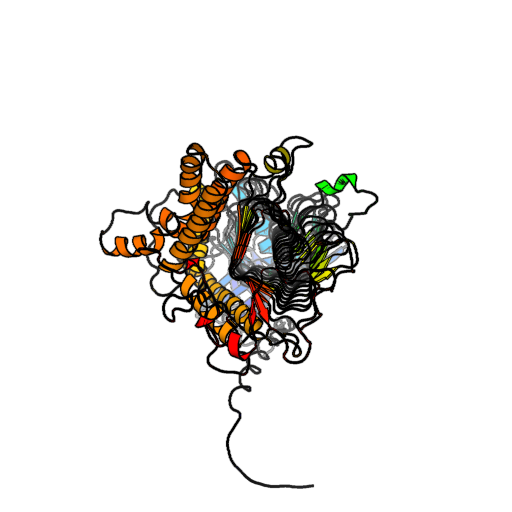 VAL A 1 276 ? -17.542 4.966 9.850 1.00 97.69 276 VAL A CA 1
ATOM 2192 C C . VAL A 1 276 ? -16.559 3.806 9.842 1.00 97.69 276 VAL A C 1
ATOM 2194 O O . VAL A 1 276 ? -15.774 3.679 8.903 1.00 97.69 276 VAL A O 1
ATOM 2197 N N . SER A 1 277 ? -16.594 2.961 10.869 1.00 98.19 277 SER A N 1
ATOM 2198 C CA . SER A 1 277 ? -15.721 1.788 10.956 1.00 98.19 277 SER A CA 1
ATOM 2199 C C . SER A 1 277 ? -16.193 0.773 11.995 1.00 98.19 277 SER A C 1
ATOM 2201 O O . SER A 1 277 ? -17.146 1.021 12.729 1.00 98.19 277 SER A O 1
ATOM 2203 N N . GLY A 1 278 ? -15.517 -0.377 12.077 1.00 98.25 278 GLY A N 1
ATOM 2204 C CA . GLY A 1 278 ? -15.730 -1.344 13.152 1.00 98.25 278 GLY A CA 1
ATOM 2205 C C . GLY A 1 278 ? -15.301 -0.837 14.530 1.00 98.25 278 GLY A C 1
ATOM 2206 O O . GLY A 1 278 ? -16.059 -0.957 15.493 1.00 98.25 278 GLY A O 1
ATOM 2207 N N . LEU A 1 279 ? -14.091 -0.277 14.637 1.00 98.75 279 LEU A N 1
ATOM 2208 C CA . LEU A 1 279 ? -13.423 -0.064 15.923 1.00 98.75 279 LEU A CA 1
ATOM 2209 C C . LEU A 1 279 ? -13.411 1.405 16.363 1.00 98.75 279 LEU A C 1
ATOM 2211 O O . LEU A 1 279 ? -13.992 1.713 17.399 1.00 98.75 279 LEU A O 1
ATOM 2215 N N . VAL A 1 280 ? -12.779 2.294 15.591 1.00 98.75 280 VAL A N 1
ATOM 2216 C CA . VAL A 1 280 ? -12.607 3.726 15.899 1.00 98.75 280 VAL A CA 1
ATOM 2217 C C . VAL A 1 280 ? -13.228 4.590 14.805 1.00 98.75 280 VAL A C 1
ATOM 2219 O O . VAL A 1 280 ? -12.820 4.520 13.648 1.00 98.75 280 VAL A O 1
ATOM 2222 N N . GLY A 1 281 ? -14.196 5.433 15.145 1.00 97.69 281 GLY A N 1
ATOM 2223 C CA . GLY A 1 281 ? -14.865 6.312 14.190 1.00 97.69 281 GLY A CA 1
ATOM 2224 C C . GLY A 1 281 ? -13.944 7.436 13.725 1.00 97.69 281 GLY A C 1
ATOM 2225 O O . GLY A 1 281 ? -13.630 7.524 12.539 1.00 97.69 281 GLY A O 1
ATOM 2226 N N . ILE A 1 282 ? -13.513 8.287 14.658 1.00 97.56 282 ILE A N 1
ATOM 2227 C CA . ILE A 1 282 ? -12.679 9.462 14.399 1.00 97.56 282 ILE A CA 1
ATOM 2228 C C . ILE A 1 282 ? -11.579 9.586 15.459 1.00 97.56 282 ILE A C 1
ATOM 2230 O O . ILE A 1 282 ? -11.865 9.612 16.654 1.00 97.56 282 ILE A O 1
ATOM 2234 N N . VAL A 1 283 ? -10.328 9.726 15.025 1.00 96.81 283 VAL A N 1
ATOM 2235 C CA . VAL A 1 283 ? -9.213 10.123 15.897 1.00 96.81 283 VAL A CA 1
ATOM 2236 C C . VAL A 1 283 ? -9.110 11.645 15.904 1.00 96.81 283 VAL A C 1
ATOM 2238 O O . VAL A 1 283 ? -9.012 12.254 14.839 1.00 96.81 283 VAL A O 1
ATOM 2241 N N . VAL A 1 284 ? -9.122 12.256 17.086 1.00 93.75 284 VAL A N 1
ATOM 2242 C CA . VAL A 1 284 ? -8.993 13.707 17.295 1.00 93.75 284 VAL A CA 1
ATOM 2243 C C . VAL A 1 284 ? -7.789 14.014 18.187 1.00 93.75 284 VAL A C 1
ATOM 2245 O O . VAL A 1 284 ? -7.098 13.108 18.643 1.00 93.75 284 VAL A O 1
ATOM 2248 N N . SER A 1 285 ? -7.514 15.299 18.412 1.00 84.50 285 SER A N 1
ATOM 2249 C CA . SER A 1 285 ? -6.550 15.740 19.420 1.00 84.50 285 SER A CA 1
ATOM 2250 C C . SER A 1 285 ? -7.094 16.940 20.190 1.00 84.50 285 SER A C 1
ATOM 2252 O O . SER A 1 285 ? -7.636 17.878 19.595 1.00 84.50 285 SER A O 1
ATOM 2254 N N . GLY A 1 286 ? -6.946 16.930 21.515 1.00 69.75 286 GLY A N 1
ATOM 2255 C CA . GLY A 1 286 ? -7.278 18.063 22.372 1.00 69.75 286 GLY A CA 1
ATOM 2256 C C . GLY A 1 286 ? -6.452 19.321 22.058 1.00 69.75 286 GLY A C 1
ATOM 2257 O O . GLY A 1 286 ? -5.296 19.262 21.632 1.00 69.75 286 GLY A O 1
ATOM 2258 N N . ALA A 1 287 ? -7.038 20.503 22.289 1.00 55.56 287 ALA A N 1
ATOM 2259 C CA . ALA A 1 287 ? -6.429 21.788 21.941 1.00 55.56 287 ALA A CA 1
ATOM 2260 C C . ALA A 1 287 ? -5.002 21.953 22.512 1.00 55.56 287 ALA A C 1
ATOM 2262 O O . ALA A 1 287 ? -4.802 22.044 23.724 1.00 55.56 287 ALA A O 1
ATOM 2263 N N . GLY A 1 288 ? -4.011 22.056 21.619 1.00 54.62 288 GLY A N 1
ATOM 2264 C CA . GLY A 1 288 ? -2.617 22.371 21.955 1.00 54.62 288 GLY A CA 1
ATOM 2265 C C . GLY A 1 288 ? -1.702 21.172 22.219 1.00 54.62 288 GLY A C 1
ATOM 2266 O O . GLY A 1 288 ? -0.564 21.382 22.640 1.00 54.62 288 GLY A O 1
ATOM 2267 N N . ARG A 1 289 ? -2.158 19.937 21.979 1.00 62.28 289 ARG A N 1
ATOM 2268 C CA . ARG A 1 289 ? -1.316 18.730 22.003 1.00 62.28 289 ARG A CA 1
ATOM 2269 C C . ARG A 1 289 ? -1.461 17.985 20.680 1.00 62.28 289 ARG A C 1
ATOM 2271 O O . ARG A 1 289 ? -2.491 18.105 20.029 1.00 62.28 289 ARG A O 1
ATOM 2278 N N . PHE A 1 290 ? -0.423 17.268 20.271 1.00 72.31 290 PHE A N 1
ATOM 2279 C CA . PHE A 1 290 ? -0.460 16.325 19.155 1.00 72.31 290 PHE A CA 1
ATOM 2280 C C . PHE A 1 290 ? -0.376 14.942 19.800 1.00 72.31 290 PHE A C 1
ATOM 2282 O O . PHE A 1 290 ? 0.697 14.532 20.233 1.00 72.31 290 PHE A O 1
ATOM 2289 N N . THR A 1 291 ? -1.516 14.298 20.057 1.00 78.06 291 THR A N 1
ATOM 2290 C CA . THR A 1 291 ? -1.548 12.976 20.703 1.00 78.06 291 THR A CA 1
ATOM 2291 C C . THR A 1 291 ? -2.322 12.010 19.822 1.00 78.06 291 THR A C 1
ATOM 2293 O O . THR A 1 291 ? -3.501 12.209 19.548 1.00 78.06 291 THR A O 1
ATOM 2296 N N . GLY A 1 292 ? -1.626 10.987 19.332 1.00 87.62 292 GLY A N 1
ATOM 2297 C CA . GLY A 1 292 ? -2.202 9.981 18.455 1.00 87.62 292 GLY A CA 1
ATOM 2298 C C . GLY A 1 292 ? -2.875 8.851 19.220 1.00 87.62 292 GLY A C 1
ATOM 2299 O O . GLY A 1 292 ? -2.592 8.612 20.390 1.00 87.62 292 GLY A O 1
ATOM 2300 N N . THR A 1 293 ? -3.756 8.125 18.541 1.00 94.94 293 THR A N 1
ATOM 2301 C CA . THR A 1 293 ? -4.294 6.855 19.051 1.00 94.94 293 THR A CA 1
ATOM 2302 C C . THR A 1 293 ? -3.367 5.706 18.646 1.00 94.94 293 THR A C 1
ATOM 2304 O O . THR A 1 293 ? -2.878 5.676 17.516 1.00 94.94 293 THR A O 1
ATOM 2307 N N . PHE A 1 294 ? -3.139 4.745 19.540 1.00 96.81 294 PHE A N 1
ATOM 2308 C CA . PHE A 1 294 ? -2.418 3.512 19.230 1.00 96.81 294 PHE A CA 1
ATOM 2309 C C . PHE A 1 294 ? -3.386 2.329 19.224 1.00 96.81 294 PHE A C 1
ATOM 2311 O O . PHE A 1 294 ? -4.061 2.068 20.221 1.00 96.81 294 PHE A O 1
ATOM 2318 N N . ILE A 1 295 ? -3.461 1.611 18.103 1.00 98.31 295 ILE A N 1
ATOM 2319 C CA . ILE A 1 295 ? -4.193 0.351 18.008 1.00 98.31 295 ILE A CA 1
ATOM 2320 C C . ILE A 1 295 ? -3.248 -0.797 17.668 1.00 98.31 295 ILE A C 1
ATOM 2322 O O . ILE A 1 295 ? -2.427 -0.677 16.762 1.00 98.31 295 ILE A O 1
ATOM 2326 N N . GLU A 1 296 ? -3.373 -1.923 18.366 1.00 97.06 296 GLU A N 1
ATOM 2327 C CA . GLU A 1 296 ? -2.548 -3.105 18.093 1.00 97.06 296 GLU A CA 1
ATOM 2328 C C . GLU A 1 296 ? -3.367 -4.400 18.116 1.00 97.06 296 GLU A C 1
ATOM 2330 O O . GLU A 1 296 ? -4.264 -4.586 18.942 1.00 97.06 296 GLU A O 1
ATOM 2335 N N . ARG A 1 297 ? -3.081 -5.313 17.182 1.00 98.19 297 ARG A N 1
ATOM 2336 C CA . ARG A 1 297 ? -3.656 -6.673 17.124 1.00 98.19 297 ARG A CA 1
ATOM 2337 C C . ARG A 1 297 ? -5.190 -6.716 17.143 1.00 98.19 297 ARG A C 1
ATOM 2339 O O . ARG A 1 297 ? -5.796 -7.669 17.630 1.00 98.19 297 ARG A O 1
ATOM 2346 N N . CYS A 1 298 ? -5.836 -5.684 16.610 1.00 98.88 298 CYS A N 1
ATOM 2347 C CA . CYS A 1 298 ? -7.290 -5.621 16.513 1.00 98.88 298 CYS A CA 1
ATOM 2348 C C . CYS A 1 298 ? -7.781 -6.249 15.204 1.00 98.88 298 CYS A C 1
ATOM 2350 O O . CYS A 1 298 ? -7.092 -6.229 14.183 1.00 98.88 298 CYS A O 1
ATOM 2352 N N . THR A 1 299 ? -8.979 -6.830 15.208 1.00 98.94 299 THR A N 1
ATOM 2353 C CA . THR A 1 299 ? -9.568 -7.454 14.015 1.00 98.94 299 THR A CA 1
ATOM 2354 C C . THR A 1 299 ? -11.036 -7.097 13.869 1.00 98.94 299 THR A C 1
ATOM 2356 O O . THR A 1 299 ? -11.800 -7.205 14.822 1.00 98.94 299 THR A O 1
ATOM 2359 N N . VAL A 1 300 ? -11.442 -6.735 12.655 1.00 98.94 300 VAL A N 1
ATOM 2360 C CA . VAL A 1 300 ? -12.854 -6.637 12.264 1.00 98.94 300 VAL A CA 1
ATOM 2361 C C . VAL A 1 300 ? -13.084 -7.631 11.140 1.00 98.94 300 VAL A C 1
ATOM 2363 O O . VAL A 1 300 ? -12.332 -7.621 10.161 1.00 98.94 300 VAL A O 1
ATOM 2366 N N . SER A 1 301 ? -14.081 -8.507 11.276 1.00 98.81 301 SER A N 1
ATOM 2367 C CA . SER A 1 301 ? -14.336 -9.532 10.262 1.00 98.81 301 SER A CA 1
ATOM 2368 C C . SER A 1 301 ? -15.802 -9.843 9.987 1.00 98.81 301 SER A C 1
ATOM 2370 O O . SER A 1 301 ? -16.669 -9.618 10.836 1.00 98.81 301 SER A O 1
ATOM 2372 N N . ASN A 1 302 ? -16.078 -10.371 8.790 1.00 98.69 302 ASN A N 1
ATOM 2373 C CA . ASN A 1 302 ? -17.414 -10.771 8.329 1.00 98.69 302 ASN A CA 1
ATOM 2374 C C . ASN A 1 302 ? -18.479 -9.671 8.497 1.00 98.69 302 ASN A C 1
ATOM 2376 O O . ASN A 1 302 ? -19.646 -9.951 8.760 1.00 98.69 302 ASN A O 1
ATOM 2380 N N . SER A 1 303 ? -18.072 -8.407 8.401 1.00 98.75 303 SER A N 1
ATOM 2381 C CA . SER A 1 303 ? -18.901 -7.250 8.738 1.00 98.75 303 SER A CA 1
ATOM 2382 C C . SER A 1 303 ? -19.253 -6.422 7.502 1.00 98.75 303 SER A C 1
ATOM 2384 O O . SER A 1 303 ? -18.546 -6.422 6.494 1.00 98.75 303 SER A O 1
ATOM 2386 N N . THR A 1 304 ? -20.355 -5.680 7.576 1.00 98.62 304 THR A N 1
ATOM 2387 C CA . THR A 1 304 ? -20.742 -4.684 6.569 1.00 98.62 304 THR A CA 1
ATOM 2388 C C . THR A 1 304 ? -20.555 -3.292 7.149 1.00 98.62 304 THR A C 1
ATOM 2390 O O . THR A 1 304 ? -21.147 -2.959 8.172 1.00 98.62 304 THR A O 1
ATOM 2393 N N . ILE A 1 305 ? -19.733 -2.471 6.495 1.00 98.19 305 ILE A N 1
ATOM 2394 C CA . ILE A 1 305 ? -19.408 -1.117 6.949 1.00 98.19 305 ILE A CA 1
ATOM 2395 C C . ILE A 1 305 ? -19.700 -0.167 5.794 1.00 98.19 305 ILE A C 1
ATOM 2397 O O . ILE A 1 305 ? -19.094 -0.248 4.725 1.00 98.19 305 ILE A O 1
ATOM 2401 N N . THR A 1 306 ? -20.703 0.686 5.972 1.00 95.75 306 THR A N 1
ATOM 2402 C CA . THR A 1 306 ? -21.284 1.472 4.880 1.00 95.75 306 THR A CA 1
ATOM 2403 C C . THR A 1 306 ? -21.459 2.926 5.291 1.00 95.75 306 THR A C 1
ATOM 2405 O O . THR A 1 306 ? -22.245 3.250 6.182 1.00 95.75 306 THR A O 1
ATOM 2408 N N . GLY A 1 307 ? -20.764 3.817 4.591 1.00 92.81 307 GLY A N 1
ATOM 2409 C CA . GLY A 1 307 ? -21.008 5.250 4.668 1.00 92.81 307 GLY A CA 1
ATOM 2410 C C . GLY A 1 307 ? -22.346 5.635 4.035 1.00 92.81 307 GLY A C 1
ATOM 2411 O O . GLY A 1 307 ? -22.811 5.016 3.075 1.00 92.81 307 GLY A O 1
ATOM 2412 N N . ALA A 1 308 ? -22.979 6.679 4.559 1.00 87.81 308 ALA A N 1
ATOM 2413 C CA . ALA A 1 308 ? -24.131 7.316 3.948 1.00 87.81 308 ALA A CA 1
ATOM 2414 C C . ALA A 1 308 ? -23.773 7.902 2.569 1.00 87.81 308 ALA A C 1
ATOM 2416 O O . ALA A 1 308 ? -22.621 7.940 2.135 1.00 87.81 308 ALA A O 1
ATOM 2417 N N . ARG A 1 309 ? -24.790 8.376 1.850 1.00 81.56 309 ARG A N 1
ATOM 2418 C CA . ARG A 1 309 ? -24.564 9.118 0.609 1.00 81.56 309 ARG A CA 1
ATOM 2419 C C . ARG A 1 309 ? -23.753 10.375 0.924 1.00 81.56 309 ARG A C 1
ATOM 2421 O O . ARG A 1 309 ? -24.142 11.110 1.819 1.00 81.56 309 ARG A O 1
ATOM 2428 N N . GLU A 1 310 ? -22.701 10.607 0.145 1.00 80.56 310 GLU A N 1
ATOM 2429 C CA . GLU A 1 310 ? -21.736 11.707 0.314 1.00 80.56 310 GLU A CA 1
ATOM 2430 C C . GLU A 1 310 ? -20.848 11.590 1.565 1.00 80.56 310 GLU A C 1
ATOM 2432 O O . GLU A 1 310 ? -20.028 12.470 1.813 1.00 80.56 310 GLU A O 1
ATOM 2437 N N . SER A 1 311 ? -20.906 10.447 2.258 1.00 80.19 311 SER A N 1
ATOM 2438 C CA . SER A 1 311 ? -19.991 10.079 3.340 1.00 80.19 311 SER A CA 1
ATOM 2439 C C . SER A 1 311 ? -18.527 10.242 2.939 1.00 80.19 311 SER A C 1
ATOM 2441 O O . SER A 1 311 ? -18.150 9.923 1.802 1.00 80.19 311 SER A O 1
ATOM 2443 N N . TYR A 1 312 ? -17.716 10.739 3.876 1.00 82.88 312 TYR A N 1
ATOM 2444 C CA . TYR A 1 312 ? -16.324 11.089 3.615 1.00 82.88 312 TYR A CA 1
ATOM 2445 C C . TYR A 1 312 ? -15.376 9.904 3.813 1.00 82.88 312 TYR A C 1
ATOM 2447 O O . TYR A 1 312 ? -14.880 9.395 2.816 1.00 82.88 312 TYR A O 1
ATOM 2455 N N . GLY A 1 313 ? -15.154 9.427 5.043 1.00 91.50 313 GLY A N 1
ATOM 2456 C CA . GLY A 1 313 ? -14.201 8.358 5.348 1.00 91.50 313 GLY A CA 1
ATOM 2457 C C . GLY A 1 313 ? -14.851 7.113 5.952 1.00 91.50 313 GLY A C 1
ATOM 2458 O O . GLY A 1 313 ? -15.467 7.154 7.020 1.00 91.50 313 GLY A O 1
ATOM 2459 N N . VAL A 1 314 ? -14.669 5.975 5.287 1.00 97.31 314 VAL A N 1
ATOM 2460 C CA . VAL A 1 314 ? -15.083 4.662 5.791 1.00 97.31 314 VAL A CA 1
ATOM 2461 C C . VAL A 1 314 ? -13.870 3.749 5.840 1.00 97.31 314 VAL A C 1
ATOM 2463 O O . VAL A 1 314 ? -13.213 3.535 4.822 1.00 97.31 314 VAL A O 1
ATOM 2466 N N . GLY A 1 315 ? -13.577 3.197 7.014 1.00 97.81 315 GLY A N 1
ATOM 2467 C CA . GLY A 1 315 ? -12.493 2.239 7.199 1.00 97.81 315 GLY A CA 1
ATOM 2468 C C . GLY A 1 315 ? -12.975 0.930 7.801 1.00 97.81 315 GLY A C 1
ATOM 2469 O O . GLY A 1 315 ? -14.004 0.895 8.468 1.00 97.81 315 GLY A O 1
ATOM 2470 N N . GLY A 1 316 ? -12.228 -0.158 7.617 1.00 98.44 316 GLY A N 1
ATOM 2471 C CA . GLY A 1 316 ? -12.548 -1.411 8.306 1.00 98.44 316 GLY A CA 1
ATOM 2472 C C . GLY A 1 316 ? -12.412 -1.289 9.823 1.00 98.44 316 GLY A C 1
ATOM 2473 O O . GLY A 1 316 ? -13.303 -1.706 10.561 1.00 98.44 316 GLY A O 1
ATOM 2474 N N . LEU A 1 317 ? -11.328 -0.663 10.293 1.00 98.81 317 LEU A N 1
ATOM 2475 C CA . LEU A 1 317 ? -11.054 -0.478 11.719 1.00 98.81 317 LEU A CA 1
ATOM 2476 C C . LEU A 1 317 ? -11.151 0.984 12.142 1.00 98.81 317 LEU A C 1
ATOM 2478 O O . LEU A 1 317 ? -11.658 1.253 13.223 1.00 98.81 317 LEU A O 1
ATOM 2482 N N . VAL A 1 318 ? -10.696 1.919 11.312 1.00 98.81 318 VAL A N 1
ATOM 2483 C CA . VAL A 1 318 ? -10.590 3.340 11.660 1.00 98.81 318 VAL A CA 1
ATOM 2484 C C . VAL A 1 318 ? -11.246 4.175 10.573 1.00 98.81 318 VAL A C 1
ATOM 2486 O O . VAL A 1 318 ? -10.866 4.057 9.415 1.00 98.81 318 VAL A O 1
ATOM 2489 N N . GLY A 1 319 ? -12.221 5.013 10.914 1.00 97.62 319 GLY A N 1
ATOM 2490 C CA . GLY A 1 319 ? -12.946 5.824 9.938 1.00 97.62 319 GLY A CA 1
ATOM 2491 C C . GLY A 1 319 ? -12.101 6.991 9.433 1.00 97.62 319 GLY A C 1
ATOM 2492 O O . GLY A 1 319 ? -11.594 6.955 8.314 1.00 97.62 319 GLY A O 1
ATOM 2493 N N . VAL A 1 320 ? -11.949 8.026 10.260 1.00 97.00 320 VAL A N 1
ATOM 2494 C CA . VAL A 1 320 ? -11.241 9.267 9.911 1.00 97.00 320 VAL A CA 1
ATOM 2495 C C . VAL A 1 320 ? -10.204 9.633 10.970 1.00 97.00 320 VAL A C 1
ATOM 2497 O O . VAL A 1 320 ? -10.378 9.379 12.157 1.00 97.00 320 VAL A O 1
ATOM 2500 N N . ILE A 1 321 ? -9.131 10.277 10.540 1.00 95.56 321 ILE A N 1
ATOM 2501 C CA . ILE A 1 321 ? -8.154 10.945 11.393 1.00 95.56 321 ILE A CA 1
ATOM 2502 C C . ILE A 1 321 ? -8.267 12.440 11.110 1.00 95.56 321 ILE A C 1
ATOM 2504 O O . ILE A 1 321 ? -8.184 12.878 9.955 1.00 95.56 321 ILE A O 1
ATOM 2508 N N . ASP A 1 322 ? -8.530 13.213 12.158 1.00 92.19 322 ASP A N 1
ATOM 2509 C CA . ASP A 1 322 ? -8.722 14.657 12.070 1.00 92.19 322 ASP A CA 1
ATOM 2510 C C . ASP A 1 322 ? -7.397 15.392 11.782 1.00 92.19 322 ASP A C 1
ATOM 2512 O O . ASP A 1 322 ? -6.328 14.792 11.635 1.00 92.19 322 ASP A O 1
ATOM 2516 N N . MET A 1 323 ? -7.465 16.712 11.630 1.00 87.44 323 MET A N 1
ATOM 2517 C CA . MET A 1 323 ? -6.303 17.532 11.317 1.00 87.44 323 MET A CA 1
ATOM 2518 C C . MET A 1 323 ? -5.286 17.539 12.459 1.00 87.44 323 MET A C 1
ATOM 2520 O O . MET A 1 323 ? -5.644 17.711 13.622 1.00 87.44 323 MET A O 1
ATOM 2524 N N . ASN A 1 324 ? -4.002 17.469 12.104 1.00 82.81 324 ASN A N 1
ATOM 2525 C CA . ASN A 1 324 ? -2.882 17.547 13.047 1.00 82.81 324 ASN A CA 1
ATOM 2526 C C . ASN A 1 324 ? -2.991 16.552 14.223 1.00 82.81 324 ASN A C 1
ATOM 2528 O O . ASN A 1 324 ? -2.786 16.914 15.382 1.00 82.81 324 ASN A O 1
ATOM 2532 N N . THR A 1 325 ? -3.327 15.302 13.920 1.00 87.75 325 THR A N 1
ATOM 2533 C CA . THR A 1 325 ? -3.210 14.162 14.837 1.00 87.75 325 THR A CA 1
ATOM 2534 C C . THR A 1 325 ? -2.787 12.931 14.038 1.00 87.75 325 THR A C 1
ATOM 2536 O O . THR A 1 325 ? -2.474 13.025 12.849 1.00 87.75 325 THR A O 1
ATOM 2539 N N . GLY A 1 326 ? -2.752 11.760 14.652 1.00 90.38 326 GLY A N 1
ATOM 2540 C CA . GLY A 1 326 ? -2.408 10.557 13.923 1.00 90.38 326 GLY A CA 1
ATOM 2541 C C . GLY A 1 326 ? -2.779 9.272 14.615 1.00 90.38 326 GLY A C 1
ATOM 2542 O O . GLY A 1 326 ? -3.330 9.246 15.716 1.00 90.38 326 GLY A O 1
ATOM 2543 N N . ILE A 1 327 ? -2.465 8.189 13.923 1.00 94.38 327 ILE A N 1
ATOM 2544 C CA . ILE A 1 327 ? -2.669 6.846 14.427 1.00 94.38 327 ILE A CA 1
ATOM 2545 C C . ILE A 1 327 ? -1.434 5.995 14.168 1.00 94.38 327 ILE A C 1
ATOM 2547 O O . ILE A 1 327 ? -0.818 6.077 13.102 1.00 94.38 327 ILE A O 1
ATOM 2551 N N . VAL A 1 328 ? -1.126 5.141 15.137 1.00 94.62 328 VAL A N 1
ATOM 2552 C CA . VAL A 1 328 ? -0.281 3.969 14.931 1.00 94.62 328 VAL A CA 1
ATOM 2553 C C . VAL A 1 328 ? -1.196 2.750 14.939 1.00 94.62 328 VAL A C 1
ATOM 2555 O O . VAL A 1 328 ? -1.942 2.547 15.894 1.00 94.62 328 VAL A O 1
ATOM 2558 N N . ALA A 1 329 ? -1.170 1.961 13.871 1.00 98.00 329 ALA A N 1
ATOM 2559 C CA . ALA A 1 329 ? -1.896 0.707 13.766 1.00 98.00 329 ALA A CA 1
ATOM 2560 C C . ALA A 1 329 ? -0.915 -0.437 13.515 1.00 98.00 329 ALA A C 1
ATOM 2562 O O . ALA A 1 329 ? -0.243 -0.480 12.486 1.00 98.00 329 ALA A O 1
ATOM 2563 N N . ASP A 1 330 ? -0.851 -1.365 14.459 1.00 97.00 330 ASP A N 1
ATOM 2564 C CA . ASP A 1 330 ? 0.097 -2.473 14.461 1.00 97.00 330 ASP A CA 1
ATOM 2565 C C . ASP A 1 330 ? -0.650 -3.815 14.416 1.00 97.00 330 ASP A C 1
ATOM 2567 O O . ASP A 1 330 ? -1.625 -4.018 15.142 1.00 97.00 330 ASP A O 1
ATOM 2571 N N . HIS A 1 331 ? -0.267 -4.726 13.520 1.00 98.31 331 HIS A N 1
ATOM 2572 C CA . HIS A 1 331 ? -0.868 -6.065 13.396 1.00 98.31 331 HIS A CA 1
ATOM 2573 C C . HIS A 1 331 ? -2.406 -6.093 13.277 1.00 98.31 331 HIS A C 1
ATOM 2575 O O . HIS A 1 331 ? -3.072 -7.047 13.695 1.00 98.31 331 HIS A O 1
ATOM 2581 N N . CYS A 1 332 ? -3.001 -5.040 12.721 1.00 98.88 332 CYS A N 1
ATOM 2582 C CA . CYS A 1 332 ? -4.449 -4.906 12.616 1.00 98.88 332 CYS A CA 1
ATOM 2583 C C . CYS A 1 332 ? -5.000 -5.578 11.355 1.00 98.88 332 CYS A C 1
ATOM 2585 O O . CYS A 1 332 ? -4.384 -5.526 10.290 1.00 98.88 332 CYS A O 1
ATOM 2587 N N . LYS A 1 333 ? -6.182 -6.200 11.458 1.00 98.94 333 LYS A N 1
ATOM 2588 C CA . LYS A 1 333 ? -6.737 -7.042 10.386 1.00 98.94 333 LYS A CA 1
ATOM 2589 C C . LYS A 1 333 ? -8.178 -6.703 10.026 1.00 98.94 333 LYS A C 1
ATOM 2591 O O . LYS A 1 333 ? -9.061 -6.710 10.880 1.00 98.94 333 LYS A O 1
ATOM 2596 N N . SER A 1 334 ? -8.426 -6.488 8.740 1.00 98.81 334 SER A N 1
ATOM 2597 C CA . SER A 1 334 ? -9.761 -6.318 8.164 1.00 98.81 334 SER A CA 1
ATOM 2598 C C . SER A 1 334 ? -10.086 -7.501 7.260 1.00 98.81 334 SER A C 1
ATOM 2600 O O . SER A 1 334 ? -9.594 -7.583 6.132 1.00 98.81 334 SER A O 1
ATOM 2602 N N . LEU A 1 335 ? -10.886 -8.446 7.755 1.00 98.81 335 LEU A N 1
ATOM 2603 C CA . LEU A 1 335 ? -11.051 -9.754 7.120 1.00 98.81 335 LEU A CA 1
ATOM 2604 C C . LEU A 1 335 ? -12.473 -9.984 6.610 1.00 98.81 335 LEU A C 1
ATOM 2606 O O . LEU A 1 335 ? -13.423 -10.011 7.383 1.00 98.81 335 LEU A O 1
ATOM 2610 N N . ASP A 1 336 ? -12.612 -10.212 5.309 1.00 98.44 336 ASP A N 1
ATOM 2611 C CA . ASP A 1 336 ? -13.872 -10.628 4.680 1.00 98.44 336 ASP A CA 1
ATOM 2612 C C . ASP A 1 336 ? -15.050 -9.672 4.968 1.00 98.44 336 ASP A C 1
ATOM 2614 O O . ASP A 1 336 ? -16.213 -10.073 5.035 1.00 98.44 336 ASP A O 1
ATOM 2618 N N . ASN A 1 337 ? -14.749 -8.381 5.136 1.00 98.69 337 ASN A N 1
ATOM 2619 C CA . ASN A 1 337 ? -15.748 -7.329 5.273 1.00 98.69 337 ASN A CA 1
ATOM 2620 C C . ASN A 1 337 ? -16.202 -6.808 3.899 1.00 98.69 337 ASN A C 1
ATOM 2622 O O . ASN A 1 337 ? -15.494 -6.915 2.891 1.00 98.69 337 ASN A O 1
ATOM 2626 N N . SER A 1 338 ? -17.370 -6.168 3.881 1.00 98.31 338 SER A N 1
ATOM 2627 C CA . SER A 1 338 ? -17.834 -5.328 2.776 1.00 98.31 338 SER A CA 1
ATOM 2628 C C . SER A 1 338 ? -17.738 -3.862 3.190 1.00 98.31 338 SER A C 1
ATOM 2630 O O . SER A 1 338 ? -18.573 -3.388 3.965 1.00 98.31 338 SER A O 1
ATOM 2632 N N . ILE A 1 339 ? -16.737 -3.148 2.669 1.00 98.50 339 ILE A N 1
ATOM 2633 C CA . ILE A 1 339 ? -16.461 -1.745 2.998 1.00 98.50 339 ILE A CA 1
ATOM 2634 C C . ILE A 1 339 ? -16.862 -0.864 1.818 1.00 98.50 339 ILE A C 1
ATOM 2636 O O . ILE A 1 339 ? -16.343 -1.007 0.709 1.00 98.50 339 ILE A O 1
ATOM 2640 N N . PHE A 1 340 ? -17.786 0.062 2.064 1.00 96.00 340 PHE A N 1
ATOM 2641 C CA . PHE A 1 340 ? -18.324 0.949 1.038 1.00 96.00 340 PHE A CA 1
ATOM 2642 C C . PHE A 1 340 ? -18.370 2.403 1.513 1.00 96.00 340 PHE A C 1
ATOM 2644 O O . PHE A 1 340 ? -19.015 2.707 2.520 1.00 96.00 340 PHE A O 1
ATOM 2651 N N . ALA A 1 341 ? -17.752 3.300 0.743 1.00 93.62 341 ALA A N 1
ATOM 2652 C CA . ALA A 1 341 ? -17.816 4.747 0.939 1.00 93.62 341 ALA A CA 1
ATOM 2653 C C . ALA A 1 341 ? -18.311 5.465 -0.318 1.00 93.62 341 ALA A C 1
ATOM 2655 O O . ALA A 1 341 ? -18.078 5.020 -1.443 1.00 93.62 341 ALA A O 1
ATOM 2656 N N . SER A 1 342 ? -18.912 6.643 -0.136 1.00 90.56 342 SER A N 1
ATOM 2657 C CA . SER A 1 342 ? -19.132 7.551 -1.267 1.00 90.56 342 SER A CA 1
ATOM 2658 C C . SER A 1 342 ? -17.797 8.140 -1.737 1.00 90.56 342 SER A C 1
ATOM 2660 O O . SER A 1 342 ? -17.483 8.100 -2.926 1.00 90.56 342 SER A O 1
ATOM 2662 N N . HIS A 1 343 ? -16.980 8.633 -0.804 1.00 89.56 343 HIS A N 1
ATOM 2663 C CA . HIS A 1 343 ? -15.676 9.216 -1.104 1.00 89.56 343 HIS A CA 1
ATOM 2664 C C . HIS A 1 343 ? -14.540 8.243 -0.770 1.00 89.56 343 HIS A C 1
ATOM 2666 O O . HIS A 1 343 ? -14.106 7.514 -1.650 1.00 89.56 343 HIS A O 1
ATOM 2672 N N . GLN A 1 344 ? -14.052 8.194 0.464 1.00 93.38 344 GLN A N 1
ATOM 2673 C CA . GLN A 1 344 ? -12.781 7.548 0.796 1.00 93.38 344 GLN A CA 1
ATOM 2674 C C . GLN A 1 344 ? -13.023 6.236 1.539 1.00 93.38 344 GLN A C 1
ATOM 2676 O O . GLN A 1 344 ? -13.621 6.222 2.615 1.00 93.38 344 GLN A O 1
ATOM 2681 N N . ALA A 1 345 ? -12.576 5.127 0.945 1.00 96.88 345 ALA A N 1
ATOM 2682 C CA . ALA A 1 345 ? -12.751 3.783 1.495 1.00 96.88 345 ALA A CA 1
ATOM 2683 C C . ALA A 1 345 ? -11.401 3.101 1.740 1.00 96.88 345 ALA A C 1
ATOM 2685 O O . ALA A 1 345 ? -10.613 2.932 0.807 1.00 96.88 345 ALA A O 1
ATOM 2686 N N . GLY A 1 346 ? -11.144 2.696 2.983 1.00 98.12 346 GLY A N 1
ATOM 2687 C CA . GLY A 1 346 ? -9.906 2.039 3.394 1.00 98.12 346 GLY A CA 1
ATOM 2688 C C . GLY A 1 346 ? -10.149 0.683 4.042 1.00 98.12 346 GLY A C 1
ATOM 2689 O O . GLY A 1 346 ? -11.060 0.536 4.854 1.00 98.12 346 GLY A O 1
ATOM 2690 N N . GLY A 1 347 ? -9.329 -0.322 3.738 1.00 98.56 347 GLY A N 1
ATOM 2691 C CA . GLY A 1 347 ? -9.471 -1.627 4.393 1.00 98.56 347 GLY A CA 1
ATOM 2692 C C . GLY A 1 347 ? -9.213 -1.567 5.899 1.00 98.56 347 GLY A C 1
ATOM 2693 O O . GLY A 1 347 ? -9.944 -2.196 6.655 1.00 98.56 347 GLY A O 1
ATOM 2694 N N . VAL A 1 348 ? -8.252 -0.757 6.353 1.00 98.81 348 VAL A N 1
ATOM 2695 C CA . VAL A 1 348 ? -7.952 -0.525 7.777 1.00 98.81 348 VAL A CA 1
ATOM 2696 C C . VAL A 1 348 ? -8.330 0.898 8.178 1.00 98.81 348 VAL A C 1
ATOM 2698 O O . VAL A 1 348 ? -9.150 1.056 9.081 1.00 98.81 348 VAL A O 1
ATOM 2701 N N . VAL A 1 349 ? -7.798 1.912 7.485 1.00 98.69 349 VAL A N 1
ATOM 2702 C CA . VAL A 1 349 ? -8.030 3.337 7.767 1.00 98.69 349 VAL A CA 1
ATOM 2703 C C . VAL A 1 349 ? -8.716 4.028 6.590 1.00 98.69 349 VAL A C 1
ATOM 2705 O O . VAL A 1 349 ? -8.184 4.047 5.482 1.00 98.69 349 VAL A O 1
ATOM 2708 N N . GLY A 1 350 ? -9.882 4.624 6.833 1.00 97.06 350 GLY A N 1
ATOM 2709 C CA . GLY A 1 350 ? -10.686 5.294 5.815 1.00 97.06 350 GLY A CA 1
ATOM 2710 C C . GLY A 1 350 ? -10.040 6.570 5.286 1.00 97.06 350 GLY A C 1
ATOM 2711 O O . GLY A 1 350 ? -9.778 6.657 4.095 1.00 97.06 350 GLY A O 1
ATOM 2712 N N . ALA A 1 351 ? -9.753 7.557 6.133 1.00 94.75 351 ALA A N 1
ATOM 2713 C CA . ALA A 1 351 ? -9.153 8.812 5.677 1.00 94.75 351 ALA A CA 1
ATOM 2714 C C . ALA A 1 351 ? -8.326 9.531 6.747 1.00 94.75 351 ALA A C 1
ATOM 2716 O O . ALA A 1 351 ? -8.632 9.457 7.932 1.00 94.75 351 ALA A O 1
ATOM 2717 N N . GLY A 1 352 ? -7.325 10.290 6.312 1.00 92.19 352 GLY A N 1
ATOM 2718 C CA . GLY A 1 352 ? -6.575 11.252 7.107 1.00 92.19 352 GLY A CA 1
ATOM 2719 C C . GLY A 1 352 ? -6.721 12.662 6.545 1.00 92.19 352 GLY A C 1
ATOM 2720 O O . GLY A 1 352 ? -6.623 12.881 5.336 1.00 92.19 352 GLY A O 1
ATOM 2721 N N . SER A 1 353 ? -6.991 13.616 7.430 1.00 88.44 353 SER A N 1
ATOM 2722 C CA . SER A 1 353 ? -7.123 15.033 7.090 1.00 88.44 353 SER A CA 1
ATOM 2723 C C . SER A 1 353 ? -5.755 15.722 6.992 1.00 88.44 353 SER A C 1
ATOM 2725 O O . SER A 1 353 ? -4.710 15.123 7.220 1.00 88.44 353 SER A O 1
ATOM 2727 N N . ARG A 1 354 ? -5.730 17.015 6.659 1.00 82.62 354 ARG A N 1
ATOM 2728 C CA . ARG A 1 354 ? -4.479 17.787 6.577 1.00 82.62 354 ARG A CA 1
ATOM 2729 C C . ARG A 1 354 ? -3.673 17.716 7.885 1.00 82.62 354 ARG A C 1
ATOM 2731 O O . ARG A 1 354 ? -4.220 17.942 8.961 1.00 82.62 354 ARG A O 1
ATOM 2738 N N . GLY A 1 355 ? -2.376 17.457 7.784 1.00 76.12 355 GLY A N 1
ATOM 2739 C CA . GLY A 1 355 ? -1.468 17.263 8.912 1.00 76.12 355 GLY A CA 1
ATOM 2740 C C . GLY A 1 355 ? -1.627 15.914 9.616 1.00 76.12 355 GLY A C 1
ATOM 2741 O O . GLY A 1 355 ? -1.040 15.731 10.680 1.00 76.12 355 GLY A O 1
ATOM 2742 N N . SER A 1 356 ? -2.432 14.988 9.078 1.00 85.25 356 SER A N 1
ATOM 2743 C CA . SER A 1 356 ? -2.590 13.655 9.660 1.00 85.25 356 SER A CA 1
ATOM 2744 C C . SER A 1 356 ? -1.335 12.811 9.460 1.00 85.25 356 SER A C 1
ATOM 2746 O O . SER A 1 356 ? -0.807 12.767 8.344 1.00 85.25 356 SER A O 1
ATOM 2748 N N . ILE A 1 357 ? -0.948 12.046 10.478 1.00 83.31 357 ILE A N 1
ATOM 2749 C CA . ILE A 1 357 ? 0.122 11.048 10.374 1.00 83.31 357 ILE A CA 1
ATOM 2750 C C . ILE A 1 357 ? -0.452 9.657 10.592 1.00 83.31 357 ILE A C 1
ATOM 2752 O O . ILE A 1 357 ? -1.086 9.383 11.608 1.00 83.31 357 ILE A O 1
ATOM 2756 N N . ILE A 1 358 ? -0.215 8.769 9.635 1.00 89.75 358 ILE A N 1
ATOM 2757 C CA . ILE A 1 358 ? -0.651 7.379 9.712 1.00 89.75 358 ILE A CA 1
ATOM 2758 C C . ILE A 1 358 ? 0.577 6.486 9.634 1.00 89.75 358 ILE A C 1
ATOM 2760 O O . ILE A 1 358 ? 1.287 6.504 8.629 1.00 89.75 358 ILE A O 1
ATOM 2764 N N . ALA A 1 359 ? 0.798 5.680 10.668 1.00 90.06 359 ALA A N 1
ATOM 2765 C CA . ALA A 1 359 ? 1.732 4.564 10.625 1.00 90.06 359 ALA A CA 1
ATOM 2766 C C . ALA A 1 359 ? 0.959 3.250 10.703 1.00 90.06 359 ALA A C 1
ATOM 2768 O O . ALA A 1 359 ? 0.241 2.998 11.670 1.00 90.06 359 ALA A O 1
ATOM 2769 N N . VAL A 1 360 ? 1.092 2.425 9.667 1.00 95.75 360 VAL A N 1
ATOM 2770 C CA . VAL A 1 360 ? 0.498 1.088 9.587 1.00 95.75 360 VAL A CA 1
ATOM 2771 C C . VAL A 1 360 ? 1.611 0.055 9.446 1.00 95.75 360 VAL A C 1
ATOM 2773 O O . VAL A 1 360 ? 2.366 0.060 8.471 1.00 95.75 360 VAL A O 1
ATOM 2776 N N . THR A 1 361 ? 1.703 -0.848 10.417 1.00 94.94 361 THR A N 1
ATOM 2777 C CA . THR A 1 361 ? 2.730 -1.892 10.471 1.00 94.94 361 THR A CA 1
ATOM 2778 C C . THR A 1 361 ? 2.068 -3.257 10.543 1.00 94.94 361 THR A C 1
ATOM 2780 O O . THR A 1 361 ? 1.161 -3.475 11.344 1.00 94.94 361 THR A O 1
ATOM 2783 N N . LEU A 1 362 ? 2.481 -4.163 9.653 1.00 97.50 362 LEU A N 1
ATOM 2784 C CA . LEU A 1 362 ? 2.037 -5.563 9.590 1.00 97.50 362 LEU A CA 1
ATOM 2785 C C . LEU A 1 362 ? 0.504 -5.713 9.576 1.00 97.50 362 LEU A C 1
ATOM 2787 O O . LEU A 1 362 ? -0.069 -6.674 10.088 1.00 97.50 362 LEU A O 1
ATOM 2791 N N . CYS A 1 363 ? -0.177 -4.732 8.979 1.00 98.88 363 CYS A N 1
ATOM 2792 C CA . CYS A 1 363 ? -1.625 -4.723 8.848 1.00 98.88 363 CYS A CA 1
ATOM 2793 C C . CYS A 1 363 ? -2.077 -5.519 7.619 1.00 98.88 363 CYS A C 1
ATOM 2795 O O . CYS A 1 363 ? -1.446 -5.472 6.559 1.00 98.88 363 CYS A O 1
ATOM 2797 N N . GLU A 1 364 ? -3.210 -6.209 7.737 1.00 98.88 364 GLU A N 1
ATOM 2798 C CA . GLU A 1 364 ? -3.735 -7.085 6.689 1.00 98.88 364 GLU A CA 1
ATOM 2799 C C . GLU A 1 364 ? -5.174 -6.734 6.304 1.00 98.88 364 GLU A C 1
ATOM 2801 O O . GLU A 1 364 ? -6.032 -6.500 7.158 1.00 98.88 364 GLU A O 1
ATOM 2806 N N . ASN A 1 365 ? -5.466 -6.783 5.006 1.00 98.88 365 ASN A N 1
ATOM 2807 C CA . ASN A 1 365 ? -6.823 -6.680 4.482 1.00 98.88 365 ASN A CA 1
ATOM 2808 C C . ASN A 1 365 ? -7.151 -7.844 3.539 1.00 98.88 365 ASN A C 1
ATOM 2810 O O . ASN A 1 365 ? -6.453 -8.050 2.548 1.00 98.88 365 ASN A O 1
ATOM 2814 N N . SER A 1 366 ? -8.244 -8.569 3.790 1.00 98.75 366 SER A N 1
ATOM 2815 C CA . SER A 1 366 ? -8.904 -9.441 2.797 1.00 98.75 366 SER A CA 1
ATOM 2816 C C . SER A 1 366 ? -10.283 -8.925 2.377 1.00 98.75 366 SER A C 1
ATOM 2818 O O . SER A 1 366 ? -10.918 -9.510 1.502 1.00 98.75 366 SER A O 1
ATOM 2820 N N . SER A 1 367 ? -10.735 -7.817 2.966 1.00 98.75 367 SER A N 1
ATOM 2821 C CA . SER A 1 367 ? -12.057 -7.237 2.734 1.00 98.75 367 SER A CA 1
ATOM 2822 C C . SER A 1 367 ? -12.160 -6.551 1.377 1.00 98.75 367 SER A C 1
ATOM 2824 O O . SER A 1 367 ? -11.195 -5.953 0.896 1.00 98.75 367 SER A O 1
ATOM 2826 N N . ALA A 1 368 ? -13.350 -6.582 0.780 1.00 98.50 368 ALA A N 1
ATOM 2827 C CA . ALA A 1 368 ? -13.633 -5.802 -0.419 1.00 98.50 368 ALA A CA 1
ATOM 2828 C C . ALA A 1 368 ? -13.799 -4.321 -0.046 1.00 98.50 368 ALA A C 1
ATOM 2830 O O . ALA A 1 368 ? -14.600 -3.989 0.833 1.00 98.50 368 ALA A O 1
ATOM 2831 N N . VAL A 1 369 ? -13.056 -3.445 -0.724 1.00 98.69 369 VAL A N 1
ATOM 2832 C CA . VAL A 1 369 ? -13.037 -1.998 -0.477 1.00 98.69 369 VAL A CA 1
ATOM 2833 C C . VAL A 1 369 ? -13.527 -1.271 -1.719 1.00 98.69 369 VAL A C 1
ATOM 2835 O O . VAL A 1 369 ? -12.938 -1.403 -2.792 1.00 98.69 369 VAL A O 1
ATOM 2838 N N . LYS A 1 370 ? -14.597 -0.486 -1.577 1.00 97.06 370 LYS A N 1
ATOM 2839 C CA . LYS A 1 370 ? -15.206 0.235 -2.694 1.00 97.06 370 LYS A CA 1
ATOM 2840 C C . LYS A 1 370 ? -15.457 1.705 -2.379 1.00 97.06 370 LYS A C 1
ATOM 2842 O O . LYS A 1 370 ? -16.095 2.017 -1.372 1.00 97.06 370 LYS A O 1
ATOM 2847 N N . SER A 1 371 ? -15.060 2.582 -3.302 1.00 94.50 371 SER A N 1
ATOM 2848 C CA . SER A 1 371 ? -15.488 3.981 -3.329 1.00 94.50 371 SER A CA 1
ATOM 2849 C C . SER A 1 371 ? -16.213 4.389 -4.611 1.00 94.50 371 SER A C 1
ATOM 2851 O O . SER A 1 371 ? -15.978 3.857 -5.701 1.00 94.50 371 SER A O 1
ATOM 2853 N N . GLU A 1 372 ? -17.130 5.349 -4.498 1.00 91.25 372 GLU A N 1
ATOM 2854 C CA . GLU A 1 372 ? -17.916 5.840 -5.633 1.00 91.25 372 GLU A CA 1
ATOM 2855 C C . GLU A 1 372 ? -17.231 6.968 -6.410 1.00 91.25 372 GLU A C 1
ATOM 2857 O O . GLU A 1 372 ? -17.178 6.898 -7.640 1.00 91.25 372 GLU A O 1
ATOM 2862 N N . TYR A 1 373 ? -16.712 7.990 -5.721 1.00 84.44 373 TYR A N 1
ATOM 2863 C CA . TYR A 1 373 ? -16.274 9.239 -6.358 1.00 84.44 373 TYR A CA 1
ATOM 2864 C C . TYR A 1 373 ? -14.761 9.441 -6.411 1.00 84.44 373 TYR A C 1
ATOM 2866 O O . TYR A 1 373 ? -14.280 9.950 -7.422 1.00 84.44 373 TYR A O 1
ATOM 2874 N N . ASN A 1 374 ? -14.018 9.086 -5.357 1.00 83.81 374 ASN A N 1
ATOM 2875 C CA . ASN A 1 374 ? -12.582 9.365 -5.279 1.00 83.81 374 ASN A CA 1
ATOM 2876 C C . ASN A 1 374 ? -11.765 8.121 -4.894 1.00 83.81 374 ASN A C 1
ATOM 2878 O O . ASN A 1 374 ? -11.746 7.146 -5.653 1.00 83.81 374 ASN A O 1
ATOM 2882 N N . SER A 1 375 ? -11.051 8.163 -3.776 1.00 88.81 375 SER A N 1
ATOM 2883 C CA . SER A 1 375 ? -9.935 7.286 -3.485 1.00 88.81 375 SER A CA 1
ATOM 2884 C C . SER A 1 375 ? -10.348 6.025 -2.739 1.00 88.81 375 SER A C 1
ATOM 2886 O O . SER A 1 375 ? -11.217 6.045 -1.868 1.00 88.81 375 SER A O 1
ATOM 2888 N N . ALA A 1 376 ? -9.707 4.912 -3.075 1.00 96.50 376 ALA A N 1
ATOM 2889 C CA . ALA A 1 376 ? -9.848 3.661 -2.344 1.00 96.50 376 ALA A CA 1
ATOM 2890 C C . ALA A 1 376 ? -8.472 3.042 -2.106 1.00 96.50 376 ALA A C 1
ATOM 2892 O O . ALA A 1 376 ? -7.616 3.051 -2.995 1.00 96.50 376 ALA A O 1
ATOM 2893 N N . GLY A 1 377 ? -8.270 2.513 -0.903 1.00 98.19 377 GLY A N 1
ATOM 2894 C CA . GLY A 1 377 ? -7.024 1.886 -0.491 1.00 98.19 377 GLY A CA 1
ATOM 2895 C C . GLY A 1 377 ? -7.271 0.567 0.216 1.00 98.19 377 GLY A C 1
ATOM 2896 O O . GLY A 1 377 ? -8.106 0.489 1.115 1.00 98.19 377 GLY A O 1
ATOM 2897 N N . GLY A 1 378 ? -6.530 -0.478 -0.142 1.00 98.62 378 GLY A N 1
ATOM 2898 C CA . GLY A 1 378 ? -6.677 -1.766 0.538 1.00 98.62 378 GLY A CA 1
ATOM 2899 C C . GLY A 1 378 ? -6.296 -1.716 2.021 1.00 98.62 378 GLY A C 1
ATOM 2900 O O . GLY A 1 378 ? -6.823 -2.503 2.793 1.00 98.62 378 GLY A O 1
ATOM 2901 N N . ILE A 1 379 ? -5.459 -0.765 2.457 1.00 98.88 379 ILE A N 1
ATOM 2902 C CA . ILE A 1 379 ? -5.151 -0.520 3.877 1.00 98.88 379 ILE A CA 1
ATOM 2903 C C . ILE A 1 379 ? -5.565 0.898 4.275 1.00 98.88 379 ILE A C 1
ATOM 2905 O O . ILE A 1 379 ? -6.373 1.049 5.186 1.00 98.88 379 ILE A O 1
ATOM 2909 N N . VAL A 1 380 ? -5.076 1.925 3.575 1.00 98.69 380 VAL A N 1
ATOM 2910 C CA . VAL A 1 380 ? -5.354 3.346 3.852 1.00 98.69 380 VAL A CA 1
ATOM 2911 C C . VAL A 1 380 ? -5.955 4.000 2.612 1.00 98.69 380 VAL A C 1
ATOM 2913 O O . VAL A 1 380 ? -5.327 3.960 1.560 1.00 98.69 380 VAL A O 1
ATOM 2916 N N . ALA A 1 381 ? -7.136 4.624 2.670 1.00 96.81 381 ALA A N 1
ATOM 2917 C CA . ALA A 1 381 ? -7.662 5.259 1.453 1.00 96.81 381 ALA A CA 1
ATOM 2918 C C . ALA A 1 381 ? -6.885 6.522 1.078 1.00 96.81 381 ALA A C 1
ATOM 2920 O O . ALA A 1 381 ? -6.359 6.599 -0.028 1.00 96.81 381 ALA A O 1
ATOM 2921 N N . VAL A 1 382 ? -6.806 7.504 1.977 1.00 93.62 382 VAL A N 1
ATOM 2922 C CA . VAL A 1 382 ? -6.045 8.737 1.747 1.00 93.62 382 VAL A CA 1
ATOM 2923 C C . VAL A 1 382 ? -5.540 9.340 3.048 1.00 93.62 382 VAL A C 1
ATOM 2925 O O . VAL A 1 382 ? -6.212 9.204 4.066 1.00 93.62 382 VAL A O 1
ATOM 2928 N N . CYS A 1 383 ? -4.396 10.021 3.032 1.00 89.50 383 CYS A N 1
ATOM 2929 C CA . CYS A 1 383 ? -3.905 10.816 4.162 1.00 89.50 383 CYS A CA 1
ATOM 2930 C C . CYS A 1 383 ? -2.863 11.855 3.737 1.00 89.50 383 CYS A C 1
ATOM 2932 O O . CYS A 1 383 ? -2.414 11.851 2.593 1.00 89.50 383 CYS A O 1
ATOM 2934 N N . ASP A 1 384 ? -2.451 12.725 4.660 1.00 83.12 384 ASP A N 1
ATOM 2935 C CA . ASP A 1 384 ? -1.344 13.654 4.403 1.00 83.12 384 ASP A CA 1
ATOM 2936 C C . ASP A 1 384 ? 0.012 12.931 4.449 1.00 83.12 384 ASP A C 1
ATOM 2938 O O . ASP A 1 384 ? 0.691 12.829 3.435 1.00 83.12 384 ASP A O 1
ATOM 2942 N N . THR A 1 385 ? 0.357 12.297 5.574 1.00 79.75 385 THR A N 1
ATOM 2943 C CA . THR A 1 385 ? 1.641 11.597 5.734 1.00 79.75 385 THR A CA 1
ATOM 2944 C C . THR A 1 385 ? 1.437 10.118 6.058 1.00 79.75 385 THR A C 1
ATOM 2946 O O . THR A 1 385 ? 0.687 9.785 6.980 1.00 79.75 385 THR A O 1
ATOM 2949 N N . LEU A 1 386 ? 2.131 9.229 5.332 1.00 83.06 386 LEU A N 1
ATOM 2950 C CA . LEU A 1 386 ? 1.997 7.773 5.482 1.00 83.06 386 LEU A CA 1
ATOM 2951 C C . LEU A 1 386 ? 3.332 7.045 5.676 1.00 83.06 386 LEU A C 1
ATOM 2953 O O . LEU A 1 386 ? 4.245 7.150 4.858 1.00 83.06 386 LEU A O 1
ATOM 2957 N N . GLN A 1 387 ? 3.383 6.192 6.694 1.00 84.88 387 GLN A N 1
ATOM 2958 C CA . GLN A 1 387 ? 4.343 5.101 6.811 1.00 84.88 387 GLN A CA 1
ATOM 2959 C C . GLN A 1 387 ? 3.593 3.769 6.722 1.00 84.88 387 GLN A C 1
ATOM 2961 O O . GLN A 1 387 ? 2.696 3.507 7.521 1.00 84.88 387 GLN A O 1
ATOM 2966 N N . ALA A 1 388 ? 3.965 2.922 5.763 1.00 89.75 388 ALA A N 1
ATOM 2967 C CA . ALA A 1 388 ? 3.404 1.586 5.614 1.00 89.75 388 ALA A CA 1
ATOM 2968 C C . ALA A 1 388 ? 4.510 0.529 5.575 1.00 89.75 388 ALA A C 1
ATOM 2970 O O . ALA A 1 388 ? 5.398 0.554 4.719 1.00 89.75 388 ALA A O 1
ATOM 2971 N N . MET A 1 389 ? 4.459 -0.421 6.506 1.00 88.69 389 MET A N 1
ATOM 2972 C CA . MET A 1 389 ? 5.495 -1.438 6.683 1.00 88.69 389 MET A CA 1
ATOM 2973 C C . MET A 1 389 ? 4.869 -2.824 6.762 1.00 88.69 389 MET A C 1
ATOM 2975 O O . MET A 1 389 ? 3.955 -3.045 7.549 1.00 88.69 389 MET A O 1
ATOM 2979 N N . GLY A 1 390 ? 5.321 -3.761 5.926 1.00 92.94 390 GLY A N 1
ATOM 2980 C CA . GLY A 1 390 ? 4.865 -5.157 5.960 1.00 92.94 390 GLY A CA 1
ATOM 2981 C C . GLY A 1 390 ? 3.365 -5.344 5.718 1.00 92.94 390 GLY A C 1
ATOM 2982 O O . GLY A 1 390 ? 2.816 -6.387 6.055 1.00 92.94 390 GLY A O 1
ATOM 2983 N N . CYS A 1 391 ? 2.676 -4.331 5.186 1.00 98.62 391 CYS A N 1
ATOM 2984 C CA . CYS A 1 391 ? 1.230 -4.370 5.021 1.00 98.62 391 CYS A CA 1
ATOM 2985 C C . CYS A 1 391 ? 0.833 -5.245 3.831 1.00 98.62 391 CYS A C 1
ATOM 2987 O O . CYS A 1 391 ? 1.472 -5.196 2.775 1.00 98.62 391 CYS A O 1
ATOM 2989 N N . ILE A 1 392 ? -0.248 -6.011 3.982 1.00 98.88 392 ILE A N 1
ATOM 2990 C CA . ILE A 1 392 ? -0.701 -6.973 2.976 1.00 98.88 392 ILE A CA 1
ATOM 2991 C C . ILE A 1 392 ? -2.159 -6.725 2.603 1.00 98.88 392 ILE A C 1
ATOM 2993 O O . ILE A 1 392 ? -3.052 -6.826 3.441 1.00 98.88 392 ILE A O 1
ATOM 2997 N N . ASN A 1 393 ? -2.422 -6.523 1.313 1.00 98.88 393 ASN A N 1
ATOM 2998 C CA . ASN A 1 393 ? -3.776 -6.536 0.770 1.00 98.88 393 ASN A CA 1
ATOM 2999 C C . ASN A 1 393 ? -4.037 -7.776 -0.092 1.00 98.88 393 ASN A C 1
ATOM 3001 O O . ASN A 1 393 ? -3.289 -8.093 -1.014 1.00 98.88 393 ASN A O 1
ATOM 3005 N N . ARG A 1 394 ? -5.143 -8.463 0.188 1.00 98.81 394 ARG A N 1
ATOM 3006 C CA . ARG A 1 394 ? -5.704 -9.587 -0.578 1.00 98.81 394 ARG A CA 1
ATOM 3007 C C . ARG A 1 394 ? -7.102 -9.280 -1.115 1.00 98.81 394 ARG A C 1
ATOM 3009 O O . ARG A 1 394 ? -7.553 -9.970 -2.026 1.00 98.81 394 ARG A O 1
ATOM 3016 N N . GLY A 1 395 ? -7.775 -8.279 -0.551 1.00 98.44 395 GLY A N 1
ATOM 3017 C CA . GLY A 1 395 ? -9.116 -7.868 -0.947 1.00 98.44 395 GLY A CA 1
ATOM 3018 C C . GLY A 1 395 ? -9.129 -7.078 -2.255 1.00 98.44 395 GLY A C 1
ATOM 3019 O O . GLY A 1 395 ? -8.140 -6.443 -2.625 1.00 98.44 395 GLY A O 1
ATOM 3020 N N . ALA A 1 396 ? -10.253 -7.120 -2.970 1.00 98.75 396 ALA A N 1
ATOM 3021 C CA . ALA A 1 396 ? -10.458 -6.280 -4.147 1.00 98.75 396 ALA A CA 1
ATOM 3022 C C . ALA A 1 396 ? -10.596 -4.805 -3.740 1.00 98.75 396 ALA A C 1
ATOM 3024 O O . ALA A 1 396 ? -11.292 -4.501 -2.768 1.00 98.75 396 ALA A O 1
ATOM 3025 N N . VAL A 1 397 ? -9.954 -3.910 -4.494 1.00 98.81 397 VAL A N 1
ATOM 3026 C CA . VAL A 1 397 ? -10.015 -2.458 -4.282 1.00 98.81 397 VAL A CA 1
ATOM 3027 C C . VAL A 1 397 ? -10.571 -1.793 -5.536 1.00 98.81 397 VAL A C 1
ATOM 3029 O O . VAL A 1 397 ? -9.908 -1.761 -6.572 1.00 98.81 397 VAL A O 1
ATOM 3032 N N . ASP A 1 398 ? -11.779 -1.247 -5.433 1.00 97.56 398 ASP A N 1
ATOM 3033 C CA . ASP A 1 398 ? -12.477 -0.578 -6.530 1.00 97.56 398 ASP A CA 1
ATOM 3034 C C . ASP A 1 398 ? -12.712 0.899 -6.184 1.00 97.56 398 ASP A C 1
ATOM 3036 O O . ASP A 1 398 ? -13.596 1.241 -5.396 1.00 97.56 398 ASP A O 1
ATOM 3040 N N . GLY A 1 399 ? -11.919 1.790 -6.776 1.00 94.50 399 GLY A N 1
ATOM 3041 C CA . GLY A 1 399 ? -12.027 3.234 -6.588 1.00 94.50 399 GLY A CA 1
ATOM 3042 C C . GLY A 1 399 ? -12.783 3.933 -7.715 1.00 94.50 399 GLY A C 1
ATOM 3043 O O . GLY A 1 399 ? -12.770 3.491 -8.865 1.00 94.50 399 GLY A O 1
ATOM 3044 N N . SER A 1 400 ? -13.421 5.064 -7.399 1.00 90.19 400 SER A N 1
ATOM 3045 C CA . SER A 1 400 ? -14.109 5.921 -8.385 1.00 90.19 400 SER A CA 1
ATOM 3046 C C . SER A 1 400 ? -15.144 5.178 -9.258 1.00 90.19 400 SER A C 1
ATOM 3048 O O . SER A 1 400 ? -15.255 5.404 -10.466 1.00 90.19 400 SER A O 1
ATOM 3050 N N . THR A 1 401 ? -15.914 4.266 -8.659 1.00 89.81 401 THR A N 1
ATOM 3051 C CA . THR A 1 401 ? -16.788 3.324 -9.388 1.00 89.81 401 THR A CA 1
ATOM 3052 C C . THR A 1 401 ? -17.997 3.941 -10.097 1.00 89.81 401 THR A C 1
ATOM 3054 O O . THR A 1 401 ? -18.589 3.283 -10.954 1.00 89.81 401 THR A O 1
ATOM 3057 N N . LEU A 1 402 ? -18.371 5.189 -9.789 1.00 84.25 402 LEU A N 1
ATOM 3058 C CA . LEU A 1 402 ? -19.430 5.915 -10.505 1.00 84.25 402 LEU A CA 1
ATOM 3059 C C . LEU A 1 402 ? -18.922 6.715 -11.711 1.00 84.25 402 LEU A C 1
ATOM 3061 O O . LEU A 1 402 ? -19.715 7.370 -12.396 1.00 84.25 402 LEU A O 1
ATOM 3065 N N . PHE A 1 403 ? -17.621 6.672 -12.005 1.00 72.06 403 PHE A N 1
ATOM 3066 C CA . PHE A 1 403 ? -17.085 7.312 -13.197 1.00 72.06 403 PHE A CA 1
ATOM 3067 C C . PHE A 1 403 ? -17.740 6.747 -14.474 1.00 72.06 403 PHE A C 1
ATOM 3069 O O . PHE A 1 403 ? -17.761 5.540 -14.714 1.00 72.06 403 PHE A O 1
ATOM 3076 N N . THR A 1 404 ? -18.213 7.640 -15.348 1.00 65.56 404 THR A N 1
ATOM 3077 C CA . THR A 1 404 ? -18.651 7.305 -16.712 1.00 65.56 404 THR A CA 1
ATOM 3078 C C . THR A 1 404 ? -18.101 8.332 -17.699 1.00 65.56 404 THR A C 1
ATOM 3080 O O . THR A 1 404 ? -17.888 9.490 -17.342 1.00 65.56 404 THR A O 1
ATOM 3083 N N . THR A 1 405 ? -17.925 7.945 -18.966 1.00 60.69 405 THR A N 1
ATOM 3084 C CA . THR A 1 405 ? -17.504 8.858 -20.050 1.00 60.69 405 THR A CA 1
ATOM 3085 C C . THR A 1 405 ? -18.543 9.942 -20.375 1.00 60.69 405 THR A C 1
ATOM 3087 O O . THR A 1 405 ? -18.271 10.838 -21.160 1.00 60.69 405 THR A O 1
ATOM 3090 N N . ALA A 1 406 ? -19.743 9.885 -19.786 1.00 54.00 406 ALA A N 1
ATOM 3091 C CA . ALA A 1 406 ? -20.751 10.942 -19.890 1.00 54.00 406 ALA A CA 1
ATOM 3092 C C . ALA A 1 406 ? -20.540 12.081 -18.869 1.00 54.00 406 ALA A C 1
ATOM 3094 O O . ALA A 1 406 ? -21.122 13.148 -19.037 1.00 54.00 406 ALA A O 1
ATOM 3095 N N . ASN A 1 407 ? -19.702 11.865 -17.843 1.00 57.66 407 ASN A N 1
ATOM 3096 C CA . ASN A 1 407 ? -19.437 12.799 -16.742 1.00 57.66 407 ASN A CA 1
ATOM 3097 C C . ASN A 1 407 ? -17.949 13.220 -16.687 1.00 57.66 407 ASN A C 1
ATOM 3099 O O . ASN A 1 407 ? -17.393 13.408 -15.604 1.00 57.66 407 ASN A O 1
ATOM 3103 N N . GLU A 1 408 ? -17.285 13.336 -17.844 1.00 52.78 408 GLU A N 1
ATOM 3104 C CA . GLU A 1 408 ? -15.838 13.613 -17.952 1.00 52.78 408 GLU A CA 1
ATOM 3105 C C . GLU A 1 408 ? -15.385 14.916 -17.273 1.00 52.78 408 GLU A C 1
ATOM 3107 O O . GLU A 1 408 ? -14.235 14.999 -16.843 1.00 52.78 408 GLU A O 1
ATOM 3112 N N . GLU A 1 409 ? -16.281 15.892 -17.082 1.00 50.12 409 GLU A N 1
ATOM 3113 C CA . GLU A 1 409 ? -15.985 17.149 -16.371 1.00 50.12 409 GLU A CA 1
ATOM 3114 C C . GLU A 1 409 ? -15.517 16.931 -14.913 1.00 50.12 409 GLU A C 1
ATOM 3116 O O . GLU A 1 409 ? -14.830 17.785 -14.361 1.00 50.12 409 GLU A O 1
ATOM 3121 N N . ASN A 1 410 ? -15.804 15.768 -14.308 1.00 52.75 410 ASN A N 1
ATOM 3122 C CA . ASN A 1 410 ? -15.417 15.426 -12.932 1.00 52.75 410 ASN A CA 1
ATOM 3123 C C . ASN A 1 410 ? -14.136 14.572 -12.813 1.00 52.75 410 ASN A C 1
ATOM 3125 O O . ASN A 1 410 ? -13.788 14.177 -11.700 1.00 52.75 410 ASN A O 1
ATOM 3129 N N . ILE A 1 411 ? -13.413 14.291 -13.913 1.00 51.12 411 ILE A N 1
ATOM 3130 C CA . ILE A 1 411 ? -12.180 13.464 -13.901 1.00 51.12 411 ILE A CA 1
ATOM 3131 C C . ILE A 1 411 ? -11.152 13.953 -12.871 1.00 51.12 411 ILE A C 1
ATOM 3133 O O . ILE A 1 411 ? -10.458 13.134 -12.272 1.00 51.12 411 ILE A O 1
ATOM 3137 N N . GLN A 1 412 ? -11.096 15.265 -12.625 1.00 54.03 412 GLN A N 1
ATOM 3138 C CA . GLN A 1 412 ? -10.180 15.886 -11.664 1.00 54.03 412 GLN A CA 1
ATOM 3139 C C . GLN A 1 412 ? -10.349 15.386 -10.218 1.00 54.03 412 GLN A C 1
ATOM 3141 O O . GLN A 1 412 ? -9.399 15.476 -9.445 1.00 54.03 412 GLN A O 1
ATOM 3146 N N . ASN A 1 413 ? -11.513 14.826 -9.867 1.00 61.44 413 ASN A N 1
ATOM 3147 C CA . ASN A 1 413 ? -11.815 14.331 -8.520 1.00 61.44 413 ASN A CA 1
ATOM 3148 C C . ASN A 1 413 ? -11.704 12.799 -8.386 1.00 61.44 413 ASN A C 1
ATOM 3150 O O . ASN A 1 413 ? -11.758 12.283 -7.272 1.00 61.44 413 ASN A O 1
ATOM 3154 N N . CYS A 1 414 ? -11.537 12.065 -9.493 1.00 74.94 414 CYS A N 1
ATOM 3155 C CA . CYS A 1 414 ? -11.502 10.597 -9.523 1.00 74.94 414 CYS A CA 1
ATOM 3156 C C . CYS A 1 414 ? -10.057 10.066 -9.521 1.00 74.94 414 CYS A C 1
ATOM 3158 O O . CYS A 1 414 ? -9.630 9.376 -10.456 1.00 74.94 414 CYS A O 1
ATOM 3160 N N . VAL A 1 415 ? -9.293 10.454 -8.495 1.00 82.31 415 VAL A N 1
ATOM 3161 C CA . VAL A 1 415 ? -7.853 10.183 -8.373 1.00 82.31 415 VAL A CA 1
ATOM 3162 C C . VAL A 1 415 ? -7.552 9.297 -7.160 1.00 82.31 415 VAL A C 1
ATOM 3164 O O . VAL A 1 415 ? -8.153 9.451 -6.096 1.00 82.31 415 VAL A O 1
ATOM 3167 N N . GLY A 1 416 ? -6.587 8.389 -7.317 1.00 89.31 416 GLY A N 1
ATOM 3168 C CA . GLY A 1 416 ? -5.950 7.675 -6.213 1.00 89.31 416 GLY A CA 1
ATOM 3169 C C . GLY A 1 416 ? -6.645 6.367 -5.861 1.00 89.31 416 GLY A C 1
ATOM 3170 O O . GLY A 1 416 ? -7.507 6.309 -4.993 1.00 89.31 416 GLY A O 1
ATOM 3171 N N . THR A 1 417 ? -6.274 5.275 -6.519 1.00 97.00 417 THR A N 1
ATOM 3172 C CA . THR A 1 417 ? -6.700 3.928 -6.113 1.00 97.00 417 THR A CA 1
ATOM 3173 C C . THR A 1 417 ? -5.486 3.033 -5.952 1.00 97.00 417 THR A C 1
ATOM 3175 O O . THR A 1 417 ? -4.704 2.898 -6.891 1.00 97.00 417 THR A O 1
ATOM 3178 N N . GLY A 1 418 ? -5.324 2.421 -4.780 1.00 98.12 418 GLY A N 1
ATOM 3179 C CA . GLY A 1 418 ? -4.139 1.629 -4.481 1.00 98.12 418 GLY A CA 1
ATOM 3180 C C . GLY A 1 418 ? -4.409 0.372 -3.677 1.00 98.12 418 GLY A C 1
ATOM 3181 O O . GLY A 1 418 ? -5.279 0.342 -2.810 1.00 98.12 418 GLY A O 1
ATOM 3182 N N . GLY A 1 419 ? -3.633 -0.678 -3.934 1.00 98.69 419 GLY A N 1
ATOM 3183 C CA . GLY A 1 419 ? -3.747 -1.917 -3.165 1.00 98.69 419 GLY A CA 1
ATOM 3184 C C . GLY A 1 419 ? -3.361 -1.749 -1.694 1.00 98.69 419 GLY A C 1
ATOM 3185 O O . GLY A 1 419 ? -3.919 -2.438 -0.855 1.00 98.69 419 GLY A O 1
ATOM 3186 N N . ILE A 1 420 ? -2.483 -0.801 -1.346 1.00 98.81 420 ILE A N 1
ATOM 3187 C CA . ILE A 1 420 ? -2.178 -0.444 0.050 1.00 98.81 420 ILE A CA 1
ATOM 3188 C C . ILE A 1 420 ? -2.726 0.944 0.372 1.00 98.81 420 ILE A C 1
ATOM 3190 O O . ILE A 1 420 ? -3.517 1.078 1.304 1.00 98.81 420 ILE A O 1
ATOM 3194 N N . ALA A 1 421 ? -2.355 1.951 -0.420 1.00 98.44 421 ALA A N 1
ATOM 3195 C CA . ALA A 1 421 ? -2.736 3.343 -0.225 1.00 98.44 421 ALA A CA 1
ATOM 3196 C C . ALA A 1 421 ? -3.413 3.931 -1.469 1.00 98.44 421 ALA A C 1
ATOM 3198 O O . ALA A 1 421 ? -2.825 3.919 -2.549 1.00 98.44 421 ALA A O 1
ATOM 3199 N N . GLY A 1 422 ? -4.619 4.486 -1.339 1.00 96.25 422 GLY A N 1
ATOM 3200 C CA . GLY A 1 422 ? -5.280 5.173 -2.457 1.00 96.25 422 GLY A CA 1
ATOM 3201 C C . GLY A 1 422 ? -4.537 6.447 -2.856 1.00 96.25 422 GLY A C 1
ATOM 3202 O O . GLY A 1 422 ? -4.062 6.563 -3.986 1.00 96.25 422 GLY A O 1
ATOM 3203 N N . GLY A 1 423 ? -4.364 7.366 -1.911 1.00 91.31 423 GLY A N 1
ATOM 3204 C CA . GLY A 1 423 ? -3.497 8.525 -2.068 1.00 91.31 423 GLY A CA 1
ATOM 3205 C C . GLY A 1 423 ? -2.764 8.895 -0.788 1.00 91.31 423 GLY A C 1
ATOM 3206 O O . GLY A 1 423 ? -3.173 8.534 0.310 1.00 91.31 423 GLY A O 1
ATOM 3207 N N . ALA A 1 424 ? -1.662 9.612 -0.921 1.00 86.38 424 ALA A N 1
ATOM 3208 C CA . ALA A 1 424 ? -0.957 10.177 0.218 1.00 86.38 424 ALA A CA 1
ATOM 3209 C C . ALA A 1 424 ? -0.310 11.495 -0.198 1.00 86.38 424 ALA A C 1
ATOM 3211 O O . ALA A 1 424 ? -0.055 11.710 -1.382 1.00 86.38 424 ALA A O 1
ATOM 3212 N N . GLY A 1 425 ? -0.007 12.370 0.753 1.00 77.12 425 GLY A N 1
ATOM 3213 C CA . GLY A 1 425 ? 1.040 13.357 0.548 1.00 77.12 425 GLY A CA 1
ATOM 3214 C C . GLY A 1 425 ? 2.389 12.631 0.512 1.00 77.12 425 GLY A C 1
ATOM 3215 O O . GLY A 1 425 ? 2.609 11.758 -0.337 1.00 77.12 425 GLY A O 1
ATOM 3216 N N . PRO A 1 426 ? 3.327 12.946 1.405 1.00 74.62 426 PRO A N 1
ATOM 3217 C CA . PRO A 1 426 ? 4.547 12.172 1.456 1.00 74.62 426 PRO A CA 1
ATOM 3218 C C . PRO A 1 426 ? 4.392 10.793 2.102 1.00 74.62 426 PRO A C 1
ATOM 3220 O O . PRO A 1 426 ? 3.750 10.635 3.144 1.00 74.62 426 PRO A O 1
ATOM 3223 N N . CYS A 1 427 ? 5.017 9.780 1.499 1.00 76.00 427 CYS A N 1
ATOM 3224 C CA . CYS A 1 427 ? 4.824 8.405 1.941 1.00 76.00 427 CYS A CA 1
ATOM 3225 C C . CYS A 1 427 ? 6.028 7.475 1.746 1.00 76.00 427 CYS A C 1
ATOM 3227 O O . CYS A 1 427 ? 6.835 7.629 0.826 1.00 76.00 427 CYS A O 1
ATOM 3229 N N . ASN A 1 428 ? 6.118 6.457 2.609 1.00 78.44 428 ASN A N 1
ATOM 3230 C CA . ASN A 1 428 ? 7.059 5.350 2.459 1.00 78.44 428 ASN A CA 1
ATOM 3231 C C . ASN A 1 428 ? 6.364 3.989 2.610 1.00 78.44 428 ASN A C 1
ATOM 3233 O O . ASN A 1 428 ? 5.492 3.807 3.459 1.00 78.44 428 ASN A O 1
ATOM 3237 N N . PHE A 1 429 ? 6.789 3.043 1.777 1.00 84.38 429 PHE A N 1
ATOM 3238 C CA . PHE A 1 429 ? 6.329 1.665 1.748 1.00 84.38 429 PHE A CA 1
ATOM 3239 C C . PHE A 1 429 ? 7.536 0.744 1.850 1.00 84.38 429 PHE A C 1
ATOM 3241 O O . PHE A 1 429 ? 8.406 0.747 0.977 1.00 84.38 429 PHE A O 1
ATOM 3248 N N . THR A 1 430 ? 7.574 -0.074 2.895 1.00 82.88 430 THR A N 1
ATOM 3249 C CA . THR A 1 430 ? 8.617 -1.088 3.074 1.00 82.88 430 THR A CA 1
ATOM 3250 C C . THR A 1 430 ? 7.970 -2.455 3.186 1.00 82.88 430 THR A C 1
ATOM 3252 O O . THR A 1 430 ? 7.048 -2.633 3.977 1.00 82.88 430 THR A O 1
ATOM 3255 N N . ALA A 1 431 ? 8.435 -3.429 2.403 1.00 87.44 431 ALA A N 1
ATOM 3256 C CA . ALA A 1 431 ? 7.967 -4.814 2.471 1.00 87.44 431 ALA A CA 1
ATOM 3257 C C . ALA A 1 431 ? 6.440 -4.984 2.292 1.00 87.44 431 ALA A C 1
ATOM 3259 O O . ALA A 1 431 ? 5.853 -5.953 2.768 1.00 87.44 431 ALA A O 1
ATOM 3260 N N . CYS A 1 432 ? 5.776 -4.037 1.624 1.00 96.94 432 CYS A N 1
ATOM 3261 C CA . CYS A 1 432 ? 4.328 -4.065 1.428 1.00 96.94 432 CYS A CA 1
ATOM 3262 C C . CYS A 1 432 ? 3.943 -4.924 0.218 1.00 96.94 432 CYS A C 1
ATOM 3264 O O . CYS A 1 432 ? 4.630 -4.907 -0.809 1.00 96.94 432 CYS A O 1
ATOM 3266 N N . MET A 1 433 ? 2.823 -5.646 0.316 1.00 98.69 433 MET A N 1
ATOM 3267 C CA . MET A 1 433 ? 2.373 -6.568 -0.727 1.00 98.69 433 MET A CA 1
ATOM 3268 C C . MET A 1 433 ? 0.904 -6.416 -1.092 1.00 98.69 433 MET A C 1
ATOM 3270 O O . MET A 1 433 ? 0.026 -6.456 -0.233 1.00 98.69 433 MET A O 1
ATOM 3274 N N . ASN A 1 434 ? 0.624 -6.382 -2.390 1.00 98.88 434 ASN A N 1
ATOM 3275 C CA . ASN A 1 434 ? -0.730 -6.468 -2.914 1.00 98.88 434 ASN A CA 1
ATOM 3276 C C . ASN A 1 434 ? -0.942 -7.730 -3.759 1.00 98.88 434 ASN A C 1
ATOM 3278 O O . ASN A 1 434 ? -0.212 -7.991 -4.714 1.00 98.88 434 ASN A O 1
ATOM 3282 N N . PHE A 1 435 ? -1.989 -8.480 -3.431 1.00 98.81 435 PHE A N 1
ATOM 3283 C CA . PHE A 1 435 ? -2.465 -9.658 -4.159 1.00 98.81 435 PHE A CA 1
ATOM 3284 C C . PHE A 1 435 ? -3.867 -9.452 -4.746 1.00 98.81 435 PHE A C 1
ATOM 3286 O O . PHE A 1 435 ? -4.239 -10.144 -5.692 1.00 98.81 435 PHE A O 1
ATOM 3293 N N . GLY A 1 436 ? -4.651 -8.529 -4.181 1.00 98.50 436 GLY A N 1
ATOM 3294 C CA . GLY A 1 436 ? -6.006 -8.237 -4.638 1.00 98.50 436 GLY A CA 1
ATOM 3295 C C . GLY A 1 436 ? -6.024 -7.408 -5.928 1.00 98.50 436 GLY A C 1
ATOM 3296 O O . GLY A 1 436 ? -5.097 -6.631 -6.172 1.00 98.50 436 GLY A O 1
ATOM 3297 N N . PRO A 1 437 ? -7.050 -7.555 -6.785 1.00 98.75 437 PRO A N 1
ATOM 3298 C CA . PRO A 1 437 ? -7.198 -6.700 -7.958 1.00 98.75 437 PRO A CA 1
ATOM 3299 C C . PRO A 1 437 ? -7.474 -5.248 -7.542 1.00 98.75 437 PRO A C 1
ATOM 3301 O O . PRO A 1 437 ? -8.205 -5.004 -6.581 1.00 98.75 437 PRO A O 1
ATOM 3304 N N . VAL A 1 438 ? -6.913 -4.300 -8.294 1.00 98.88 438 VAL A N 1
ATOM 3305 C CA . VAL A 1 438 ? -7.060 -2.858 -8.072 1.00 98.88 438 VAL A CA 1
ATOM 3306 C C . VAL A 1 438 ? -7.630 -2.215 -9.333 1.00 98.88 438 VAL A C 1
ATOM 3308 O O . VAL A 1 438 ? -6.987 -2.224 -10.385 1.00 98.88 438 VAL A O 1
ATOM 3311 N N . ASN A 1 439 ? -8.828 -1.644 -9.235 1.00 97.75 439 ASN A N 1
ATOM 3312 C CA . ASN A 1 439 ? -9.490 -0.964 -10.344 1.00 97.75 439 ASN A CA 1
ATOM 3313 C C . ASN A 1 439 ? -9.798 0.479 -9.961 1.00 97.75 439 ASN A C 1
ATOM 3315 O O . ASN A 1 439 ? -10.484 0.728 -8.976 1.00 97.75 439 ASN A O 1
ATOM 3319 N N . GLY A 1 440 ? -9.327 1.431 -10.757 1.00 94.19 440 GLY A N 1
ATOM 3320 C CA . GLY A 1 440 ? -9.591 2.850 -10.536 1.00 94.19 440 GLY A CA 1
ATOM 3321 C C . GLY A 1 440 ? -9.723 3.621 -11.841 1.00 94.19 440 GLY A C 1
ATOM 3322 O O . GLY A 1 440 ? -9.856 3.043 -12.921 1.00 94.19 440 GLY A O 1
ATOM 3323 N N . LYS A 1 441 ? -9.672 4.953 -11.759 1.00 90.38 441 LYS A N 1
ATOM 3324 C CA . LYS A 1 441 ? -9.773 5.833 -12.931 1.00 90.38 441 LYS A CA 1
ATOM 3325 C C . LYS A 1 441 ? -8.440 6.482 -13.299 1.00 90.38 441 LYS A C 1
ATOM 3327 O O . LYS A 1 441 ? -7.913 6.189 -14.373 1.00 90.38 441 LYS A O 1
ATOM 3332 N N . SER A 1 442 ? -7.934 7.370 -12.448 1.00 88.94 442 SER A N 1
ATOM 3333 C CA . SER A 1 442 ? -6.688 8.121 -12.637 1.00 88.94 442 SER A CA 1
ATOM 3334 C C . SER A 1 442 ? -5.807 7.926 -11.403 1.00 88.94 442 SER A C 1
ATOM 3336 O O . SER A 1 442 ? -6.317 7.958 -10.285 1.00 88.94 442 SER A O 1
ATOM 3338 N N . GLY A 1 443 ? -4.507 7.691 -11.583 1.00 92.00 443 GLY A N 1
ATOM 3339 C CA . GLY A 1 443 ? -3.593 7.433 -10.464 1.00 92.00 443 GLY A CA 1
ATOM 3340 C C . GLY A 1 443 ? -3.917 6.117 -9.768 1.00 92.00 443 GLY A C 1
ATOM 3341 O O . GLY A 1 443 ? -4.453 6.094 -8.659 1.00 92.00 443 GLY A O 1
ATOM 3342 N N . VAL A 1 444 ? -3.663 5.015 -10.471 1.00 97.44 444 VAL A N 1
ATOM 3343 C CA . VAL A 1 444 ? -3.999 3.661 -10.023 1.00 97.44 444 VAL A CA 1
ATOM 3344 C C . VAL A 1 444 ? -2.719 2.850 -9.859 1.00 97.44 444 VAL A C 1
ATOM 3346 O O . VAL A 1 444 ? -1.974 2.675 -10.822 1.00 97.44 444 VAL A O 1
ATOM 3349 N N . GLY A 1 445 ? -2.469 2.331 -8.658 1.00 98.12 445 GLY A N 1
ATOM 3350 C CA . GLY A 1 445 ? -1.266 1.559 -8.356 1.00 98.12 445 GLY A CA 1
ATOM 3351 C C . GLY A 1 445 ? -1.547 0.254 -7.631 1.00 98.12 445 GLY A C 1
ATOM 3352 O O . GLY A 1 445 ? -2.482 0.154 -6.846 1.00 98.12 445 GLY A O 1
ATOM 3353 N N . GLY A 1 446 ? -0.712 -0.762 -7.826 1.00 98.69 446 GLY A N 1
ATOM 3354 C CA . GLY A 1 446 ? -0.810 -1.971 -7.003 1.00 98.69 446 GLY A CA 1
ATOM 3355 C C . GLY A 1 446 ? -0.473 -1.718 -5.529 1.00 98.69 446 GLY A C 1
ATOM 3356 O O . GLY A 1 446 ? -1.019 -2.394 -4.669 1.00 98.69 446 GLY A O 1
ATOM 3357 N N . ILE A 1 447 ? 0.352 -0.714 -5.210 1.00 98.81 447 ILE A N 1
ATOM 3358 C CA . ILE A 1 447 ? 0.654 -0.295 -3.831 1.00 98.81 447 ILE A CA 1
ATOM 3359 C C . ILE A 1 447 ? 0.056 1.086 -3.546 1.00 98.81 447 ILE A C 1
ATOM 3361 O O . ILE A 1 447 ? -0.782 1.198 -2.655 1.00 98.81 447 ILE A O 1
ATOM 3365 N N . LEU A 1 448 ? 0.433 2.106 -4.320 1.00 98.44 448 LEU A N 1
ATOM 3366 C CA . LEU A 1 448 ? 0.024 3.502 -4.154 1.00 98.44 448 LEU A CA 1
ATOM 3367 C C . LEU A 1 448 ? -0.685 4.025 -5.404 1.00 98.44 448 LEU A C 1
ATOM 3369 O O . LEU A 1 448 ? -0.112 3.988 -6.491 1.00 98.44 448 LEU A O 1
ATOM 3373 N N . GLY A 1 449 ? -1.877 4.595 -5.253 1.00 96.75 449 GLY A N 1
ATOM 3374 C CA . GLY A 1 449 ? -2.572 5.241 -6.364 1.00 96.75 449 GLY A CA 1
ATOM 3375 C C . GLY A 1 449 ? -1.893 6.530 -6.832 1.00 96.75 449 GLY A C 1
ATOM 3376 O O . GLY A 1 449 ? -1.341 6.570 -7.932 1.00 96.75 449 GLY A O 1
ATOM 3377 N N . SER A 1 450 ? -1.931 7.585 -6.016 1.00 92.06 450 SER A N 1
ATOM 3378 C CA . SER A 1 450 ? -1.426 8.909 -6.410 1.00 92.06 450 SER A CA 1
ATOM 3379 C C . SER A 1 450 ? -0.937 9.748 -5.232 1.00 92.06 450 SER A C 1
ATOM 3381 O O . SER A 1 450 ? -1.455 9.634 -4.123 1.00 92.06 450 SER A O 1
ATOM 3383 N N . THR A 1 451 ? 0.017 10.641 -5.494 1.00 83.94 451 THR A N 1
ATOM 3384 C CA . THR A 1 451 ? 0.417 11.702 -4.556 1.00 83.94 451 THR A CA 1
ATOM 3385 C C . THR A 1 451 ? 0.111 13.112 -5.057 1.00 83.94 451 THR A C 1
ATOM 3387 O O . THR A 1 451 ? 0.664 14.099 -4.558 1.00 83.94 451 THR A O 1
ATOM 3390 N N . ARG A 1 452 ? -0.759 13.228 -6.070 1.00 78.88 452 ARG A N 1
ATOM 3391 C CA . ARG A 1 452 ? -1.126 14.515 -6.660 1.00 78.88 452 ARG A CA 1
ATOM 3392 C C . ARG A 1 452 ? -1.876 15.396 -5.672 1.00 78.88 452 ARG A C 1
ATOM 3394 O O . ARG A 1 452 ? -2.881 15.004 -5.085 1.00 78.88 452 ARG A O 1
ATOM 3401 N N . VAL A 1 453 ? -1.439 16.644 -5.612 1.00 67.38 453 VAL A N 1
ATOM 3402 C CA . VAL A 1 453 ? -2.088 17.750 -4.920 1.00 67.38 453 VAL A CA 1
ATOM 3403 C C . VAL A 1 453 ? -2.488 18.776 -5.975 1.00 67.38 453 VAL A C 1
ATOM 3405 O O . VAL A 1 453 ? -1.682 19.175 -6.820 1.00 67.38 453 VAL A O 1
ATOM 3408 N N . SER A 1 454 ? -3.759 19.176 -5.977 1.00 60.88 454 SER A N 1
ATOM 3409 C CA . SER A 1 454 ? -4.227 20.272 -6.828 1.00 60.88 454 SER A CA 1
ATOM 3410 C C . SER A 1 454 ? -3.556 21.578 -6.410 1.00 60.88 454 SER A C 1
ATOM 3412 O O . SER A 1 454 ? -3.459 21.857 -5.212 1.00 60.88 454 SER A O 1
ATOM 3414 N N . GLY A 1 455 ? -3.153 22.397 -7.384 1.00 50.94 455 GLY A N 1
ATOM 3415 C CA . GLY A 1 455 ? -2.736 23.772 -7.121 1.00 50.94 455 GLY A CA 1
ATOM 3416 C C . GLY A 1 455 ? -3.813 24.575 -6.382 1.00 50.94 455 GLY A C 1
ATOM 3417 O O . GLY A 1 455 ? -4.991 24.212 -6.337 1.00 50.94 455 GLY A O 1
ATOM 3418 N N . SER A 1 456 ? -3.398 25.682 -5.772 1.00 41.22 456 SER A N 1
ATOM 3419 C CA . SER A 1 456 ? -4.265 26.552 -4.972 1.00 41.22 456 SER A CA 1
ATOM 3420 C C . SER A 1 456 ? -5.298 27.327 -5.802 1.00 41.22 456 SER A C 1
ATOM 3422 O O . SER A 1 456 ? -6.260 27.850 -5.233 1.00 41.22 456 SER A O 1
ATOM 3424 N N . GLN A 1 457 ? -5.127 27.396 -7.131 1.00 41.53 457 GLN A N 1
ATOM 3425 C CA . GLN A 1 457 ? -6.064 28.055 -8.045 1.00 41.53 457 GLN A CA 1
ATOM 3426 C C . GLN A 1 457 ? -6.576 27.135 -9.170 1.00 41.53 457 GLN A C 1
ATOM 3428 O O . GLN A 1 457 ? -5.828 26.304 -9.688 1.00 41.53 457 GLN A O 1
ATOM 3433 N N . PRO A 1 458 ? -7.839 27.306 -9.618 1.00 43.91 458 PRO A N 1
ATOM 3434 C CA . PRO A 1 458 ? -8.372 26.594 -10.777 1.00 43.91 458 PRO A CA 1
ATOM 3435 C C . PRO A 1 458 ? -7.523 26.841 -12.033 1.00 43.91 458 PRO A C 1
ATOM 3437 O O . PRO A 1 458 ? -7.367 27.983 -12.463 1.00 43.91 458 PRO A O 1
ATOM 3440 N N . GLY A 1 459 ? -7.009 25.769 -12.640 1.00 49.72 459 GLY A N 1
ATOM 3441 C CA . GLY A 1 459 ? -6.171 25.832 -13.844 1.00 49.72 459 GLY A CA 1
ATOM 3442 C C . GLY A 1 459 ? -4.660 25.772 -13.591 1.00 49.72 459 GLY A C 1
ATOM 3443 O O . GLY A 1 459 ? -3.908 25.712 -14.561 1.00 49.72 459 GLY A O 1
ATOM 3444 N N . GLU A 1 460 ? -4.208 25.744 -12.331 1.00 49.84 460 GLU A N 1
ATOM 3445 C CA . GLU A 1 460 ? -2.832 25.357 -11.991 1.00 49.84 460 GLU A CA 1
ATOM 3446 C C . GLU A 1 460 ? -2.634 23.852 -12.251 1.00 49.84 460 GLU A C 1
ATOM 3448 O O . GLU A 1 460 ? -3.531 23.044 -11.992 1.00 49.84 460 GLU A O 1
ATOM 3453 N N . ALA A 1 461 ? -1.477 23.460 -12.792 1.00 52.94 461 ALA A N 1
ATOM 3454 C CA . ALA A 1 461 ? -1.147 22.048 -12.961 1.00 52.94 461 ALA A CA 1
ATOM 3455 C C . ALA A 1 461 ? -1.013 21.349 -11.599 1.00 52.94 461 ALA A C 1
ATOM 3457 O O . ALA A 1 461 ? -0.723 21.966 -10.573 1.00 52.94 461 ALA A O 1
ATOM 3458 N N . TYR A 1 462 ? -1.261 20.043 -11.599 1.00 61.28 462 TYR A N 1
ATOM 3459 C CA . TYR A 1 462 ? -1.120 19.220 -10.406 1.00 61.28 462 TYR A CA 1
ATOM 3460 C C . TYR A 1 462 ? 0.334 19.052 -10.033 1.00 61.28 462 TYR A C 1
ATOM 3462 O O . TYR A 1 462 ? 1.165 18.776 -10.891 1.00 61.28 462 TYR A O 1
ATOM 3470 N N . ILE A 1 463 ? 0.598 19.075 -8.739 1.00 63.44 463 ILE A N 1
ATOM 3471 C CA . ILE A 1 463 ? 1.917 18.829 -8.198 1.00 63.44 463 ILE A CA 1
ATOM 3472 C C . ILE A 1 463 ? 1.950 17.455 -7.535 1.00 63.44 463 ILE A C 1
ATOM 3474 O O . ILE A 1 463 ? 0.987 17.084 -6.877 1.00 63.44 463 ILE A O 1
ATOM 3478 N N . SER A 1 464 ? 3.033 16.692 -7.695 1.00 68.25 464 SER A N 1
ATOM 3479 C CA . SER A 1 464 ? 3.168 15.372 -7.052 1.00 68.25 464 SER A CA 1
ATOM 3480 C C . SER A 1 464 ? 4.100 15.422 -5.844 1.00 68.25 464 SER A C 1
ATOM 3482 O O . SER A 1 464 ? 5.194 15.978 -5.950 1.00 68.25 464 SER A O 1
ATOM 3484 N N . ASN A 1 465 ? 3.694 14.807 -4.731 1.00 70.88 465 ASN A N 1
ATOM 3485 C CA . ASN A 1 465 ? 4.569 14.555 -3.583 1.00 70.88 465 ASN A CA 1
ATOM 3486 C C . ASN A 1 465 ? 5.455 13.315 -3.811 1.00 70.88 465 ASN A C 1
ATOM 3488 O O . ASN A 1 465 ? 5.505 12.740 -4.902 1.00 70.88 465 ASN A O 1
ATOM 3492 N N . ASN A 1 466 ? 6.189 12.929 -2.769 1.00 69.19 466 ASN A N 1
ATOM 3493 C CA . ASN A 1 466 ? 7.213 11.894 -2.813 1.00 69.19 466 ASN A CA 1
ATOM 3494 C C . ASN A 1 466 ? 6.699 10.559 -2.273 1.00 69.19 466 ASN A C 1
ATOM 3496 O O . ASN A 1 466 ? 6.041 10.512 -1.233 1.00 69.19 466 ASN A O 1
ATOM 3500 N N . ALA A 1 467 ? 7.072 9.478 -2.954 1.00 73.25 467 ALA A N 1
ATOM 3501 C CA . ALA A 1 467 ? 6.795 8.111 -2.546 1.00 73.25 467 ALA A CA 1
ATOM 3502 C C . ALA A 1 467 ? 8.061 7.255 -2.633 1.00 73.25 467 ALA A C 1
ATOM 3504 O O . ALA A 1 467 ? 8.741 7.231 -3.665 1.00 73.25 467 ALA A O 1
ATOM 3505 N N . VAL A 1 468 ? 8.360 6.525 -1.558 1.00 75.81 468 VAL A N 1
ATOM 3506 C CA . VAL A 1 468 ? 9.491 5.588 -1.494 1.00 75.81 468 VAL A CA 1
ATOM 3507 C C . VAL A 1 468 ? 8.981 4.155 -1.372 1.00 75.81 468 VAL A C 1
ATOM 3509 O O . VAL A 1 468 ? 8.165 3.867 -0.503 1.00 75.81 468 VAL A O 1
ATOM 3512 N N . PHE A 1 469 ? 9.490 3.253 -2.211 1.00 78.50 469 PHE A N 1
ATOM 3513 C CA . PHE A 1 469 ? 9.159 1.827 -2.217 1.00 78.50 469 PHE A CA 1
ATOM 3514 C C . PHE A 1 469 ? 10.417 0.991 -2.004 1.00 78.50 469 PHE A C 1
ATOM 3516 O O . PHE A 1 469 ? 11.354 1.048 -2.803 1.00 78.50 469 PHE A O 1
ATOM 3523 N N . LEU A 1 470 ? 10.428 0.188 -0.945 1.00 77.81 470 LEU A N 1
ATOM 3524 C CA . LEU A 1 470 ? 11.523 -0.714 -0.606 1.00 77.81 470 LEU A CA 1
ATOM 3525 C C . LEU A 1 470 ? 10.972 -2.131 -0.491 1.00 77.81 470 LEU A C 1
ATOM 3527 O O . LEU A 1 470 ? 10.089 -2.392 0.326 1.00 77.81 470 LEU A O 1
ATOM 3531 N N . ASN A 1 471 ? 11.484 -3.047 -1.312 1.00 81.56 471 ASN A N 1
ATOM 3532 C CA . ASN A 1 471 ? 11.117 -4.466 -1.293 1.00 81.56 471 ASN A CA 1
ATOM 3533 C C . ASN A 1 471 ? 9.595 -4.695 -1.352 1.00 81.56 471 ASN A C 1
ATOM 3535 O O . ASN A 1 471 ? 9.049 -5.538 -0.642 1.00 81.56 471 ASN A O 1
ATOM 3539 N N . CYS A 1 472 ? 8.890 -3.906 -2.161 1.00 92.12 472 CYS A N 1
ATOM 3540 C CA . CYS A 1 472 ? 7.442 -4.000 -2.305 1.00 92.12 472 CYS A CA 1
ATOM 3541 C C . CYS A 1 472 ? 7.060 -4.957 -3.437 1.00 92.12 472 CYS A C 1
ATOM 3543 O O . CYS A 1 472 ? 7.797 -5.121 -4.413 1.00 92.12 472 CYS A O 1
ATOM 3545 N N . LYS A 1 473 ? 5.879 -5.571 -3.333 1.00 98.38 473 LYS A N 1
ATOM 3546 C CA . LYS A 1 473 ? 5.406 -6.537 -4.329 1.00 98.38 473 LYS A CA 1
ATOM 3547 C C . LYS A 1 473 ? 3.955 -6.320 -4.734 1.00 98.38 473 LYS A C 1
ATOM 3549 O O . LYS A 1 473 ? 3.076 -6.226 -3.887 1.00 98.38 473 LYS A O 1
ATOM 3554 N N . ASN A 1 474 ? 3.689 -6.377 -6.035 1.00 98.81 474 ASN A N 1
ATOM 3555 C CA . ASN A 1 474 ? 2.336 -6.490 -6.567 1.00 98.81 474 ASN A CA 1
ATOM 3556 C C . ASN A 1 474 ? 2.155 -7.761 -7.409 1.00 98.81 474 ASN A C 1
ATOM 3558 O O . ASN A 1 474 ? 2.893 -7.997 -8.363 1.00 98.81 474 ASN A O 1
ATOM 3562 N N . GLU A 1 475 ? 1.135 -8.556 -7.094 1.00 98.69 475 GLU A N 1
ATOM 3563 C CA . GLU A 1 475 ? 0.659 -9.691 -7.900 1.00 98.69 475 GLU A CA 1
ATOM 3564 C C . GLU A 1 475 ? -0.783 -9.498 -8.395 1.00 98.69 475 GLU A C 1
ATOM 3566 O O . GLU A 1 475 ? -1.209 -10.175 -9.331 1.00 98.69 475 GLU A O 1
ATOM 3571 N N . GLY A 1 476 ? -1.523 -8.559 -7.799 1.00 98.56 476 GLY A N 1
ATOM 3572 C CA . GLY A 1 476 ? -2.877 -8.213 -8.215 1.00 98.56 476 GLY A CA 1
ATOM 3573 C C . GLY A 1 476 ? -2.908 -7.517 -9.576 1.00 98.56 476 GLY A C 1
ATOM 3574 O O . GLY A 1 476 ? -2.015 -6.738 -9.913 1.00 98.56 476 GLY A O 1
ATOM 3575 N N . ALA A 1 477 ? -3.940 -7.784 -10.378 1.00 98.81 477 ALA A N 1
ATOM 3576 C CA . ALA A 1 477 ? -4.157 -7.039 -11.616 1.00 98.81 477 ALA A CA 1
ATOM 3577 C C . ALA A 1 477 ? -4.514 -5.577 -11.302 1.00 98.81 477 ALA A C 1
ATOM 3579 O O . ALA A 1 477 ? -5.331 -5.328 -10.418 1.00 98.81 477 ALA A O 1
ATOM 3580 N N . VAL A 1 478 ? -3.935 -4.632 -12.043 1.00 98.88 478 VAL A N 1
ATOM 3581 C CA . VAL A 1 478 ? -4.144 -3.191 -11.859 1.00 98.88 478 VAL A CA 1
ATOM 3582 C C . VAL A 1 478 ? -4.719 -2.604 -13.142 1.00 98.88 478 VAL A C 1
ATOM 3584 O O . VAL A 1 478 ? -4.093 -2.679 -14.202 1.00 98.88 478 VAL A O 1
ATOM 3587 N N . SER A 1 479 ? -5.917 -2.028 -13.059 1.00 98.12 479 SER A N 1
ATOM 3588 C CA . SER A 1 479 ? -6.621 -1.469 -14.215 1.00 98.12 479 SER A CA 1
ATOM 3589 C C . SER A 1 479 ? -7.091 -0.043 -13.959 1.00 98.12 479 SER A C 1
ATOM 3591 O O . SER A 1 479 ? -7.696 0.258 -12.933 1.00 98.12 479 SER A O 1
ATOM 3593 N N . GLY A 1 480 ? -6.856 0.835 -14.929 1.00 94.94 480 GLY A N 1
ATOM 3594 C CA . GLY A 1 480 ? -7.320 2.215 -14.887 1.00 94.94 480 GLY A CA 1
ATOM 3595 C C . GLY A 1 480 ? -7.383 2.854 -16.266 1.00 94.94 480 GLY A C 1
ATOM 3596 O O . GLY A 1 480 ? -7.158 2.211 -17.290 1.00 94.94 480 GLY A O 1
ATOM 3597 N N . ASN A 1 481 ? -7.708 4.142 -16.316 1.00 90.81 481 ASN A N 1
ATOM 3598 C CA . ASN A 1 481 ? -7.723 4.894 -17.566 1.00 90.81 481 ASN A CA 1
ATOM 3599 C C . ASN A 1 481 ? -6.363 5.536 -17.852 1.00 90.81 481 ASN A C 1
ATOM 3601 O O . ASN A 1 481 ? -5.837 5.404 -18.956 1.00 90.81 481 ASN A O 1
ATOM 3605 N N . GLU A 1 482 ? -5.780 6.198 -16.858 1.00 87.88 482 GLU A N 1
ATOM 3606 C CA . GLU A 1 482 ? -4.509 6.910 -16.977 1.00 87.88 482 GLU A CA 1
ATOM 3607 C C . GLU A 1 482 ? -3.701 6.830 -15.680 1.00 87.88 482 GLU A C 1
ATOM 3609 O O . GLU A 1 482 ? -4.271 6.683 -14.599 1.00 87.88 482 GLU A O 1
ATOM 3614 N N . TYR A 1 483 ? -2.376 6.941 -15.811 1.00 92.69 483 TYR A N 1
ATOM 3615 C CA . TYR A 1 483 ? -1.426 6.847 -14.700 1.00 92.69 483 TYR A CA 1
ATOM 3616 C C . TYR A 1 483 ? -1.579 5.527 -13.935 1.00 92.69 483 TYR A C 1
ATOM 3618 O O . TYR A 1 483 ? -1.958 5.504 -12.766 1.00 92.69 483 TYR A O 1
ATOM 3626 N N . VAL A 1 484 ? -1.356 4.412 -14.634 1.00 98.25 484 VAL A N 1
ATOM 3627 C CA . VAL A 1 484 ? -1.543 3.066 -14.078 1.00 98.25 484 VAL A CA 1
ATOM 3628 C C . VAL A 1 484 ? -0.189 2.385 -13.898 1.00 98.25 484 VAL A C 1
ATOM 3630 O O . VAL A 1 484 ? 0.540 2.204 -14.872 1.00 98.25 484 VAL A O 1
ATOM 3633 N N . GLY A 1 485 ? 0.154 1.989 -12.674 1.00 98.25 485 GLY A N 1
ATOM 3634 C CA . GLY A 1 485 ? 1.413 1.302 -12.378 1.00 98.25 485 GLY A CA 1
ATOM 3635 C C . GLY A 1 485 ? 1.242 0.055 -11.521 1.00 98.25 485 GLY A C 1
ATOM 3636 O O . GLY A 1 485 ? 0.320 -0.044 -10.718 1.00 98.25 485 GLY A O 1
ATOM 3637 N N . GLY A 1 486 ? 2.148 -0.915 -11.649 1.00 98.50 486 GLY A N 1
ATOM 3638 C CA . GLY A 1 486 ? 2.126 -2.090 -10.770 1.00 98.50 486 GLY A CA 1
ATOM 3639 C C . GLY A 1 486 ? 2.439 -1.773 -9.312 1.00 98.50 486 GLY A C 1
ATOM 3640 O O . GLY A 1 486 ? 1.930 -2.452 -8.432 1.00 98.50 486 GLY A O 1
ATOM 3641 N N . LEU A 1 487 ? 3.201 -0.717 -9.027 1.00 98.00 487 LEU A N 1
ATOM 3642 C CA . LEU A 1 487 ? 3.423 -0.222 -7.667 1.00 98.00 487 LEU A CA 1
ATOM 3643 C C . LEU A 1 487 ? 2.772 1.143 -7.471 1.00 98.00 487 LEU A C 1
ATOM 3645 O O . LEU A 1 487 ? 1.980 1.301 -6.548 1.00 98.00 487 LEU A O 1
ATOM 3649 N N . CYS A 1 488 ? 3.073 2.101 -8.347 1.00 96.06 488 CYS A N 1
ATOM 3650 C CA . CYS A 1 488 ? 2.670 3.496 -8.209 1.00 96.06 488 CYS A CA 1
ATOM 3651 C C . CYS A 1 488 ? 1.954 3.993 -9.468 1.00 96.06 488 CYS A C 1
ATOM 3653 O O . CYS A 1 488 ? 2.496 3.860 -10.566 1.00 96.06 488 CYS A O 1
ATOM 3655 N N . GLY A 1 489 ? 0.767 4.584 -9.319 1.00 95.31 489 GLY A N 1
ATOM 3656 C CA . GLY A 1 489 ? 0.081 5.246 -10.429 1.00 95.31 489 GLY A CA 1
ATOM 3657 C C . GLY A 1 489 ? 0.809 6.516 -10.866 1.00 95.31 489 GLY A C 1
ATOM 3658 O O . GLY A 1 489 ? 1.384 6.552 -11.959 1.00 95.31 489 GLY A O 1
ATOM 3659 N N . ASP A 1 490 ? 0.825 7.531 -9.997 1.00 88.75 490 ASP A N 1
ATOM 3660 C CA . ASP A 1 490 ? 1.594 8.764 -10.198 1.00 88.75 490 ASP A CA 1
ATOM 3661 C C . ASP A 1 490 ? 2.169 9.356 -8.901 1.00 88.75 490 ASP A C 1
ATOM 3663 O O . ASP A 1 490 ? 1.472 9.503 -7.899 1.00 88.75 490 ASP A O 1
ATOM 3667 N N . SER A 1 491 ? 3.465 9.673 -8.923 1.00 79.81 491 SER A N 1
ATOM 3668 C CA . SER A 1 491 ? 4.196 10.315 -7.822 1.00 79.81 491 SER A CA 1
ATOM 3669 C C . SER A 1 491 ? 5.591 10.738 -8.289 1.00 79.81 491 SER A C 1
ATOM 3671 O O . SER A 1 491 ? 6.061 10.292 -9.335 1.00 79.81 491 SER A O 1
ATOM 3673 N N . GLN A 1 492 ? 6.317 11.519 -7.488 1.00 74.62 492 GLN A N 1
ATOM 3674 C CA . GLN A 1 492 ? 7.781 11.442 -7.507 1.00 74.62 492 GLN A CA 1
ATOM 3675 C C . GLN A 1 492 ? 8.201 10.143 -6.803 1.00 74.62 492 GLN A C 1
ATOM 3677 O O . GLN A 1 492 ? 7.693 9.852 -5.717 1.00 74.62 492 GLN A O 1
ATOM 3682 N N . VAL A 1 493 ? 9.059 9.327 -7.425 1.00 73.25 493 VAL A N 1
ATOM 3683 C CA . VAL A 1 493 ? 9.278 7.933 -6.997 1.00 73.25 493 VAL A CA 1
ATOM 3684 C C . VAL A 1 493 ? 10.742 7.623 -6.704 1.00 73.25 493 VAL A C 1
ATOM 3686 O O . VAL A 1 493 ? 11.606 7.758 -7.568 1.00 73.25 493 VAL A O 1
ATOM 3689 N N . GLY A 1 494 ? 10.990 7.082 -5.513 1.00 71.06 494 GLY A N 1
ATOM 3690 C CA . GLY A 1 494 ? 12.163 6.270 -5.198 1.00 71.06 494 GLY A CA 1
ATOM 3691 C C . GLY A 1 494 ? 11.766 4.800 -5.077 1.00 71.06 494 GLY A C 1
ATOM 3692 O O . GLY A 1 494 ? 10.837 4.488 -4.340 1.00 71.06 494 GLY A O 1
ATOM 3693 N N . CYS A 1 495 ? 12.422 3.883 -5.785 1.00 74.06 495 CYS A N 1
ATOM 3694 C CA . CYS A 1 495 ? 12.035 2.470 -5.770 1.00 74.06 495 CYS A CA 1
ATOM 3695 C C . CYS A 1 495 ? 13.244 1.532 -5.807 1.00 74.06 495 CYS A C 1
ATOM 3697 O O . CYS A 1 495 ? 14.065 1.614 -6.725 1.00 74.06 495 CYS A O 1
ATOM 3699 N N . LYS A 1 496 ? 13.334 0.613 -4.838 1.00 77.44 496 LYS A N 1
ATOM 3700 C CA . LYS A 1 496 ? 14.384 -0.409 -4.764 1.00 77.44 496 LYS A CA 1
ATOM 3701 C C . LYS A 1 496 ? 13.820 -1.804 -4.490 1.00 77.44 496 LYS A C 1
ATOM 3703 O O . LYS A 1 496 ? 12.935 -1.961 -3.647 1.00 77.44 496 LYS A O 1
ATOM 3708 N N . GLY A 1 497 ? 14.384 -2.819 -5.151 1.00 77.38 497 GLY A N 1
ATOM 3709 C CA . GLY A 1 497 ? 14.202 -4.229 -4.779 1.00 77.38 497 GLY A CA 1
ATOM 3710 C C . GLY A 1 497 ? 12.772 -4.744 -4.937 1.00 77.38 497 GLY A C 1
ATOM 3711 O O . GLY A 1 497 ? 12.381 -5.696 -4.272 1.00 77.38 497 GLY A O 1
ATOM 3712 N N . SER A 1 498 ? 11.961 -4.083 -5.759 1.00 88.56 498 SER A N 1
ATOM 3713 C CA . SER A 1 498 ? 10.520 -4.309 -5.826 1.00 88.56 498 SER A CA 1
ATOM 3714 C C . SER A 1 498 ? 10.105 -5.075 -7.084 1.00 88.56 498 SER A C 1
ATOM 3716 O O . SER A 1 498 ? 10.790 -5.056 -8.113 1.00 88.56 498 SER A O 1
ATOM 3718 N N . ILE A 1 499 ? 8.965 -5.767 -6.998 1.00 97.38 499 ILE A N 1
ATOM 3719 C CA . ILE A 1 499 ? 8.487 -6.694 -8.030 1.00 97.38 499 ILE A CA 1
ATOM 3720 C C . ILE A 1 499 ? 7.042 -6.379 -8.421 1.00 97.38 499 ILE A C 1
ATOM 3722 O O . ILE A 1 499 ? 6.162 -6.300 -7.565 1.00 97.38 499 ILE A O 1
ATOM 3726 N N . ASN A 1 500 ? 6.765 -6.324 -9.723 1.00 98.69 500 ASN A N 1
ATOM 3727 C CA . ASN A 1 500 ? 5.409 -6.474 -10.246 1.00 98.69 500 ASN A CA 1
ATOM 3728 C C . ASN A 1 500 ? 5.261 -7.772 -11.046 1.00 98.69 500 ASN A C 1
ATOM 3730 O O . ASN A 1 500 ? 5.998 -8.025 -11.993 1.00 98.69 500 ASN A O 1
ATOM 3734 N N . LYS A 1 501 ? 4.262 -8.578 -10.697 1.00 98.38 501 LYS A N 1
ATOM 3735 C CA . LYS A 1 501 ? 3.797 -9.762 -11.439 1.00 98.38 501 LYS A CA 1
ATOM 3736 C C . LYS A 1 501 ? 2.356 -9.603 -11.925 1.00 98.38 501 LYS A C 1
ATOM 3738 O O . LYS A 1 501 ? 1.915 -10.382 -12.767 1.00 98.38 501 LYS A O 1
ATOM 3743 N N . GLY A 1 502 ? 1.633 -8.616 -11.399 1.00 98.50 502 GLY A N 1
ATOM 3744 C CA . GLY A 1 502 ? 0.261 -8.320 -11.783 1.00 98.50 502 GLY A CA 1
ATOM 3745 C C . GLY A 1 502 ? 0.162 -7.749 -13.195 1.00 98.50 502 GLY A C 1
ATOM 3746 O O . GLY A 1 502 ? 1.031 -7.001 -13.642 1.00 98.50 502 GLY A O 1
ATOM 3747 N N . LYS A 1 503 ? -0.915 -8.089 -13.906 1.00 98.81 503 LYS A N 1
ATOM 3748 C CA . LYS A 1 503 ? -1.224 -7.487 -15.209 1.00 98.81 503 LYS A CA 1
ATOM 3749 C C . LYS A 1 503 ? -1.627 -6.025 -15.030 1.00 98.81 503 LYS A C 1
ATOM 3751 O O . LYS A 1 503 ? -2.511 -5.740 -14.227 1.00 98.81 503 LYS A O 1
ATOM 3756 N N . ILE A 1 504 ? -1.039 -5.134 -15.822 1.00 98.81 504 ILE A N 1
ATOM 3757 C CA . ILE A 1 504 ? -1.292 -3.692 -15.803 1.00 98.81 504 ILE A CA 1
ATOM 3758 C C . ILE A 1 504 ? -2.047 -3.292 -17.067 1.00 98.81 504 ILE A C 1
ATOM 3760 O O . ILE A 1 504 ? -1.672 -3.682 -18.174 1.00 98.81 504 ILE A O 1
ATOM 3764 N N . THR A 1 505 ? -3.138 -2.541 -16.931 1.00 98.44 505 THR A N 1
ATOM 3765 C CA . THR A 1 505 ? -3.946 -2.082 -18.070 1.00 98.44 505 THR A CA 1
ATOM 3766 C C . THR A 1 505 ? -4.367 -0.623 -17.906 1.00 98.44 505 THR A C 1
ATOM 3768 O O . THR A 1 505 ? -5.158 -0.298 -17.025 1.00 98.44 505 THR A O 1
ATOM 3771 N N . ALA A 1 506 ? -3.879 0.249 -18.792 1.00 96.50 506 ALA A N 1
ATOM 3772 C CA . ALA A 1 506 ? -4.355 1.622 -18.948 1.00 96.50 506 ALA A CA 1
ATOM 3773 C C . ALA A 1 506 ? -5.171 1.764 -20.237 1.00 96.50 506 ALA A C 1
ATOM 3775 O O . ALA A 1 506 ? -4.654 1.562 -21.336 1.00 96.50 506 ALA A O 1
ATOM 3776 N N . THR A 1 507 ? -6.438 2.161 -20.130 1.00 95.00 507 THR A N 1
ATOM 3777 C CA . THR A 1 507 ? -7.319 2.283 -21.306 1.00 95.00 507 THR A CA 1
ATOM 3778 C C . THR A 1 507 ? -7.145 3.592 -22.088 1.00 95.00 507 THR A C 1
ATOM 3780 O O . THR A 1 507 ? -7.870 3.802 -23.054 1.00 95.00 507 THR A O 1
ATOM 3783 N N . SER A 1 508 ? -6.268 4.506 -21.653 1.00 90.50 508 SER A N 1
ATOM 3784 C CA . SER A 1 508 ? -6.033 5.803 -22.307 1.00 90.50 508 SER A CA 1
ATOM 3785 C C . SER A 1 508 ? -4.546 6.141 -22.447 1.00 90.50 508 SER A C 1
ATOM 3787 O O . SER A 1 508 ? -4.001 6.047 -23.542 1.00 90.50 508 SER A O 1
ATOM 3789 N N . ARG A 1 509 ? -3.845 6.531 -21.377 1.00 87.56 509 ARG A N 1
ATOM 3790 C CA . ARG A 1 509 ? -2.502 7.125 -21.537 1.00 87.56 509 ARG A CA 1
ATOM 3791 C C . ARG A 1 509 ? -1.367 6.233 -21.073 1.00 87.56 509 ARG A C 1
ATOM 3793 O O . ARG A 1 509 ? -0.818 5.487 -21.876 1.00 87.56 509 ARG A O 1
ATOM 3800 N N . TYR A 1 510 ? -1.004 6.355 -19.804 1.00 92.06 510 TYR A N 1
ATOM 3801 C CA . TYR A 1 510 ? 0.271 5.874 -19.282 1.00 92.06 510 TYR A CA 1
ATOM 3802 C C . TYR A 1 510 ? 0.087 4.579 -18.493 1.00 92.06 510 TYR A C 1
ATOM 3804 O O . TYR A 1 510 ? -0.687 4.563 -17.530 1.00 92.06 510 TYR A O 1
ATOM 3812 N N . ALA A 1 511 ? 0.807 3.527 -18.887 1.00 97.75 511 ALA A N 1
ATOM 3813 C CA . ALA A 1 511 ? 0.962 2.307 -18.106 1.00 97.75 511 ALA A CA 1
ATOM 3814 C C . ALA A 1 511 ? 2.442 1.970 -17.911 1.00 97.75 511 ALA A C 1
ATOM 3816 O O . ALA A 1 511 ? 3.202 1.923 -18.882 1.00 97.75 511 ALA A O 1
ATOM 3817 N N . GLY A 1 512 ? 2.830 1.671 -16.674 1.00 98.00 512 GLY A N 1
ATOM 3818 C CA . GLY A 1 512 ? 4.143 1.121 -16.361 1.00 98.00 512 GLY A CA 1
ATOM 3819 C C . GLY A 1 512 ? 4.051 -0.161 -15.554 1.00 98.00 512 GLY A C 1
ATOM 3820 O O . GLY A 1 512 ? 3.170 -0.305 -14.708 1.00 98.00 512 GLY A O 1
ATOM 3821 N N . GLY A 1 513 ? 4.982 -1.089 -15.761 1.00 98.38 513 GLY A N 1
ATOM 3822 C CA . GLY A 1 513 ? 5.035 -2.298 -14.939 1.00 98.38 513 GLY A CA 1
ATOM 3823 C C . GLY A 1 513 ? 5.233 -1.992 -13.454 1.00 98.38 513 GLY A C 1
ATOM 3824 O O . GLY A 1 513 ? 4.657 -2.676 -12.619 1.00 98.38 513 GLY A O 1
ATOM 3825 N N . LEU A 1 514 ? 5.950 -0.917 -13.106 1.00 98.00 514 LEU A N 1
ATOM 3826 C CA . LEU A 1 514 ? 6.057 -0.420 -11.728 1.00 98.00 514 LEU A CA 1
ATOM 3827 C C . LEU A 1 514 ? 5.412 0.959 -11.562 1.00 98.00 514 LEU A C 1
ATOM 3829 O O . LEU A 1 514 ? 4.663 1.159 -10.609 1.00 98.00 514 LEU A O 1
ATOM 3833 N N . ILE A 1 515 ? 5.691 1.892 -12.476 1.00 96.62 515 ILE A N 1
ATOM 3834 C CA . ILE A 1 515 ? 5.341 3.315 -12.339 1.00 96.62 515 ILE A CA 1
ATOM 3835 C C . ILE A 1 515 ? 4.514 3.769 -13.542 1.00 96.62 515 ILE A C 1
ATOM 3837 O O . ILE A 1 515 ? 5.010 3.755 -14.665 1.00 96.62 515 ILE A O 1
ATOM 3841 N N . GLY A 1 516 ? 3.280 4.225 -13.336 1.00 95.12 516 GLY A N 1
ATOM 3842 C CA . GLY A 1 516 ? 2.463 4.768 -14.425 1.00 95.12 516 GLY A CA 1
ATOM 3843 C C . GLY A 1 516 ? 3.098 6.017 -15.039 1.00 95.12 516 GLY A C 1
ATOM 3844 O O . GLY A 1 516 ? 3.469 6.020 -16.216 1.00 95.12 516 GLY A O 1
ATOM 3845 N N . MET A 1 517 ? 3.262 7.059 -14.226 1.00 89.56 517 MET A N 1
ATOM 3846 C CA . MET A 1 517 ? 3.997 8.274 -14.575 1.00 89.56 517 MET A CA 1
ATOM 3847 C C . MET A 1 517 ? 4.734 8.824 -13.359 1.00 89.56 517 MET A C 1
ATOM 3849 O O . MET A 1 517 ? 4.200 8.808 -12.254 1.00 89.56 517 MET A O 1
ATOM 3853 N N . ALA A 1 518 ? 5.939 9.344 -13.562 1.00 77.56 518 ALA A N 1
ATOM 3854 C CA . ALA A 1 518 ? 6.630 10.096 -12.528 1.00 77.56 518 ALA A CA 1
ATOM 3855 C C . ALA A 1 518 ? 7.270 11.361 -13.105 1.00 77.56 518 ALA A C 1
ATOM 3857 O O . ALA A 1 518 ? 7.943 11.291 -14.131 1.00 77.56 518 ALA A O 1
ATOM 3858 N N . PRO A 1 519 ? 7.125 12.532 -12.464 1.00 71.50 519 PRO A N 1
ATOM 3859 C CA . PRO A 1 519 ? 7.940 13.685 -12.824 1.00 71.50 519 PRO A CA 1
ATOM 3860 C C . PRO A 1 519 ? 9.425 13.394 -12.595 1.00 71.50 519 PRO A C 1
ATOM 3862 O O . PRO A 1 519 ? 10.253 13.664 -13.461 1.00 71.50 519 PRO A O 1
ATOM 3865 N N . ILE A 1 520 ? 9.734 12.790 -11.443 1.00 71.25 520 ILE A N 1
ATOM 3866 C CA . ILE A 1 520 ? 11.077 12.397 -11.020 1.00 71.25 520 ILE A CA 1
ATOM 3867 C C . ILE A 1 520 ? 11.042 10.931 -10.599 1.00 71.25 520 ILE A C 1
ATOM 3869 O O . ILE A 1 520 ? 10.196 10.545 -9.790 1.00 71.25 520 ILE A O 1
ATOM 3873 N N . SER A 1 521 ? 11.968 10.119 -11.110 1.00 70.31 521 SER A N 1
ATOM 3874 C CA . SER A 1 521 ? 12.071 8.712 -10.715 1.00 70.31 521 SER A CA 1
ATOM 3875 C C . SER A 1 521 ? 13.508 8.233 -10.544 1.00 70.31 521 SER A C 1
ATOM 3877 O O . SER A 1 521 ? 14.314 8.346 -11.469 1.00 70.31 521 SER A O 1
ATOM 3879 N N . VAL A 1 522 ? 13.787 7.612 -9.400 1.00 70.62 522 VAL A N 1
ATOM 3880 C CA . VAL A 1 522 ? 15.028 6.887 -9.108 1.00 70.62 522 VAL A CA 1
ATOM 3881 C C . VAL A 1 522 ? 14.670 5.440 -8.797 1.00 70.62 522 VAL A C 1
ATOM 3883 O O . VAL A 1 522 ? 14.042 5.143 -7.780 1.00 70.62 522 VAL A O 1
ATOM 3886 N N . VAL A 1 523 ? 15.000 4.535 -9.714 1.00 72.81 523 VAL A N 1
ATOM 3887 C CA . VAL A 1 523 ? 14.444 3.177 -9.732 1.00 72.81 523 VAL A CA 1
ATOM 3888 C C . VAL A 1 523 ? 15.582 2.185 -9.903 1.00 72.81 523 VAL A C 1
ATOM 3890 O O . VAL A 1 523 ? 16.180 2.121 -10.975 1.00 72.81 523 VAL A O 1
ATOM 3893 N N . HIS A 1 524 ? 15.896 1.422 -8.857 1.00 75.06 524 HIS A N 1
ATOM 3894 C CA . HIS A 1 524 ? 17.054 0.527 -8.809 1.00 75.06 524 HIS A CA 1
ATOM 3895 C C . HIS A 1 524 ? 16.689 -0.912 -8.482 1.00 75.06 524 HIS A C 1
ATOM 3897 O O . HIS A 1 524 ? 15.982 -1.174 -7.514 1.00 75.06 524 HIS A O 1
ATOM 3903 N N . ASN A 1 525 ? 17.283 -1.862 -9.200 1.00 77.69 525 ASN A N 1
ATOM 3904 C CA . ASN A 1 525 ? 17.202 -3.277 -8.845 1.00 77.69 525 ASN A CA 1
ATOM 3905 C C . ASN A 1 525 ? 15.748 -3.784 -8.751 1.00 77.69 525 ASN A C 1
ATOM 3907 O O . ASN A 1 525 ? 15.377 -4.427 -7.774 1.00 77.69 525 ASN A O 1
ATOM 3911 N N . ASN A 1 526 ? 14.909 -3.465 -9.738 1.00 87.62 526 ASN A N 1
ATOM 3912 C CA . ASN A 1 526 ? 13.505 -3.884 -9.747 1.00 87.62 526 ASN A CA 1
ATOM 3913 C C . ASN A 1 526 ? 13.190 -4.842 -10.897 1.00 87.62 526 ASN A C 1
ATOM 3915 O O . ASN A 1 526 ? 13.950 -4.956 -11.866 1.00 87.62 526 ASN A O 1
ATOM 3919 N N . LEU A 1 527 ? 12.043 -5.513 -10.793 1.00 95.69 527 LEU A N 1
ATOM 3920 C CA . LEU A 1 527 ? 11.586 -6.488 -11.774 1.00 95.69 527 LEU A CA 1
ATOM 3921 C C . LEU A 1 527 ? 10.107 -6.294 -12.125 1.00 95.69 527 LEU A C 1
ATOM 3923 O O . LEU A 1 527 ? 9.241 -6.333 -11.253 1.00 95.69 527 LEU A O 1
ATOM 3927 N N . ASN A 1 528 ? 9.806 -6.199 -13.418 1.00 98.44 528 ASN A N 1
ATOM 3928 C CA . ASN A 1 528 ? 8.457 -6.406 -13.931 1.00 98.44 528 ASN A CA 1
ATOM 3929 C C . ASN A 1 528 ? 8.360 -7.743 -14.671 1.00 98.44 528 ASN A C 1
ATOM 3931 O O . ASN A 1 528 ? 9.075 -7.973 -15.636 1.00 98.44 528 ASN A O 1
ATOM 3935 N N . LYS A 1 529 ? 7.435 -8.605 -14.260 1.00 97.38 529 LYS A N 1
ATOM 3936 C CA . LYS A 1 529 ? 7.045 -9.850 -14.940 1.00 97.38 529 LYS A CA 1
ATOM 3937 C C . LYS A 1 529 ? 5.607 -9.792 -15.464 1.00 97.38 529 LYS A C 1
ATOM 3939 O O . LYS A 1 529 ? 5.225 -10.598 -16.308 1.00 97.38 529 LYS A O 1
ATOM 3944 N N . GLY A 1 530 ? 4.807 -8.856 -14.957 1.00 97.50 530 GLY A N 1
ATOM 3945 C CA . GLY A 1 530 ? 3.425 -8.667 -15.377 1.00 97.50 530 GLY A CA 1
ATOM 3946 C C . GLY A 1 530 ? 3.316 -8.093 -16.789 1.00 97.50 530 GLY A C 1
ATOM 3947 O O . GLY A 1 530 ? 4.119 -7.255 -17.195 1.00 97.50 530 GLY A O 1
ATOM 3948 N N . GLU A 1 531 ? 2.303 -8.528 -17.540 1.00 98.31 531 GLU A N 1
ATOM 3949 C CA . GLU A 1 531 ? 1.947 -7.910 -18.825 1.00 98.31 531 GLU A CA 1
ATOM 3950 C C . GLU A 1 531 ? 1.542 -6.446 -18.605 1.00 98.31 531 GLU A C 1
ATOM 3952 O O . GLU A 1 531 ? 0.761 -6.157 -17.697 1.00 98.31 531 GLU A O 1
ATOM 3957 N N . VAL A 1 532 ? 2.021 -5.537 -19.454 1.00 98.69 532 VAL A N 1
ATOM 3958 C CA . VAL A 1 532 ? 1.660 -4.115 -19.431 1.00 98.69 532 VAL A CA 1
ATOM 3959 C C . VAL A 1 532 ? 0.970 -3.754 -20.736 1.00 98.69 532 VAL A C 1
ATOM 3961 O O . VAL A 1 532 ? 1.552 -3.888 -21.812 1.00 98.69 532 VAL A O 1
ATOM 3964 N N . ARG A 1 533 ? -0.261 -3.252 -20.645 1.00 97.56 533 ARG A N 1
ATOM 3965 C CA . ARG A 1 533 ? -1.023 -2.744 -21.787 1.00 97.56 533 ARG A CA 1
ATOM 3966 C C . ARG A 1 533 ? -1.404 -1.285 -21.575 1.00 97.56 533 ARG A C 1
ATOM 3968 O O . ARG A 1 533 ? -2.001 -0.953 -20.553 1.00 97.56 533 ARG A O 1
ATOM 3975 N N . ALA A 1 534 ? -1.120 -0.437 -22.555 1.00 95.38 534 ALA A N 1
ATOM 3976 C CA . ALA A 1 534 ? -1.575 0.949 -22.585 1.00 95.38 534 ALA A CA 1
ATOM 3977 C C . ALA A 1 534 ? -2.201 1.289 -23.936 1.00 95.38 534 ALA A C 1
ATOM 3979 O O . ALA A 1 534 ? -1.835 0.712 -24.958 1.00 95.38 534 ALA A O 1
ATOM 3980 N N . TYR A 1 535 ? -3.089 2.279 -23.967 1.00 92.38 535 TYR A N 1
ATOM 3981 C CA . TYR A 1 535 ? -3.542 2.825 -25.244 1.00 92.38 535 TYR A CA 1
ATOM 3982 C C . TYR A 1 535 ? -2.485 3.755 -25.879 1.00 92.38 535 TYR A C 1
ATOM 3984 O O . TYR A 1 535 ? -2.213 3.615 -27.068 1.00 92.38 535 TYR A O 1
ATOM 3992 N N . GLN A 1 536 ? -1.798 4.620 -25.115 1.00 90.06 536 GLN A N 1
ATOM 3993 C CA . GLN A 1 536 ? -0.715 5.466 -25.650 1.00 90.06 536 GLN A CA 1
ATOM 3994 C C . GLN A 1 536 ? 0.691 5.017 -25.244 1.00 90.06 536 GLN A C 1
ATOM 3996 O O . GLN A 1 536 ? 1.432 4.572 -26.112 1.00 90.06 536 GLN A O 1
ATOM 4001 N N . TYR A 1 537 ? 1.072 5.157 -23.973 1.00 92.94 537 TYR A N 1
ATOM 4002 C CA . TYR A 1 537 ? 2.450 5.005 -23.495 1.00 92.94 537 TYR A CA 1
ATOM 4003 C C . TYR A 1 537 ? 2.564 3.792 -22.573 1.00 92.94 537 TYR A C 1
ATOM 4005 O O . TYR A 1 537 ? 2.065 3.820 -21.445 1.00 92.94 537 TYR A O 1
ATOM 4013 N N . ALA A 1 538 ? 3.232 2.742 -23.041 1.00 96.62 538 ALA A N 1
ATOM 4014 C CA . ALA A 1 538 ? 3.498 1.530 -22.278 1.00 96.62 538 ALA A CA 1
ATOM 4015 C C . ALA A 1 538 ? 5.002 1.367 -22.024 1.00 96.62 538 ALA A C 1
ATOM 4017 O O . ALA A 1 538 ? 5.801 1.372 -22.964 1.00 96.62 538 ALA A O 1
ATOM 4018 N N . GLY A 1 539 ? 5.376 1.177 -20.759 1.00 97.25 539 GLY A N 1
ATOM 4019 C CA . GLY A 1 539 ? 6.740 0.849 -20.353 1.00 97.25 539 GLY A CA 1
ATOM 4020 C C . GLY A 1 539 ? 6.787 -0.340 -19.400 1.00 97.25 539 GLY A C 1
ATOM 4021 O O . GLY A 1 539 ? 5.942 -0.466 -18.517 1.00 97.25 539 GLY A O 1
ATOM 4022 N N . GLY A 1 540 ? 7.775 -1.223 -19.526 1.00 97.69 540 GLY A N 1
ATOM 4023 C CA . GLY A 1 540 ? 7.903 -2.346 -18.591 1.00 97.69 540 GLY A CA 1
ATOM 4024 C C . GLY A 1 540 ? 8.326 -1.937 -17.181 1.00 97.69 540 GLY A C 1
ATOM 4025 O O . GLY A 1 540 ? 7.943 -2.603 -16.228 1.00 97.69 540 GLY A O 1
ATOM 4026 N N . ILE A 1 541 ? 9.025 -0.812 -17.006 1.00 97.81 541 ILE A N 1
ATOM 4027 C CA . ILE A 1 541 ? 9.326 -0.241 -15.684 1.00 97.81 541 ILE A CA 1
ATOM 4028 C C . ILE A 1 541 ? 8.476 1.002 -15.439 1.00 97.81 541 ILE A C 1
ATOM 4030 O O . ILE A 1 541 ? 7.690 1.018 -14.487 1.00 97.81 541 ILE A O 1
ATOM 4034 N N . ALA A 1 542 ? 8.577 2.006 -16.314 1.00 96.19 542 ALA A N 1
ATOM 4035 C CA . ALA A 1 542 ? 7.773 3.220 -16.226 1.00 96.19 542 ALA A CA 1
ATOM 4036 C C . ALA A 1 542 ? 7.119 3.583 -17.560 1.00 96.19 542 ALA A C 1
ATOM 4038 O O . ALA A 1 542 ? 7.765 3.525 -18.606 1.00 96.19 542 ALA A O 1
ATOM 4039 N N . GLY A 1 543 ? 5.854 4.006 -17.521 1.00 94.25 543 GLY A N 1
ATOM 4040 C CA . GLY A 1 543 ? 5.153 4.490 -18.711 1.00 94.25 543 GLY A CA 1
ATOM 4041 C C . GLY A 1 543 ? 5.793 5.770 -19.244 1.00 94.25 543 GLY A C 1
ATOM 4042 O O . GLY A 1 543 ? 6.292 5.800 -20.368 1.00 94.25 543 GLY A O 1
ATOM 4043 N N . VAL A 1 544 ? 5.827 6.813 -18.416 1.00 89.31 544 VAL A N 1
ATOM 4044 C CA . VAL A 1 544 ? 6.515 8.077 -18.715 1.00 89.31 544 VAL A CA 1
ATOM 4045 C C . VAL A 1 544 ? 7.280 8.549 -17.494 1.00 89.31 544 VAL A C 1
ATOM 4047 O O . VAL A 1 544 ? 6.774 8.478 -16.374 1.00 89.31 544 VAL A O 1
ATOM 4050 N N . SER A 1 545 ? 8.482 9.068 -17.718 1.00 80.50 545 SER A N 1
ATOM 4051 C CA . SER A 1 545 ? 9.188 9.811 -16.688 1.00 80.50 545 SER A CA 1
ATOM 4052 C C . SER A 1 545 ? 10.037 10.917 -17.289 1.00 80.50 545 SER A C 1
ATOM 4054 O O . SER A 1 545 ? 10.768 10.695 -18.250 1.00 80.50 545 SER A O 1
ATOM 4056 N N . HIS A 1 546 ? 9.932 12.129 -16.756 1.00 72.88 546 HIS A N 1
ATOM 4057 C CA . HIS A 1 546 ? 10.612 13.285 -17.346 1.00 72.88 546 HIS A CA 1
ATOM 4058 C C . HIS A 1 546 ? 12.084 13.346 -16.948 1.00 72.88 546 HIS A C 1
ATOM 4060 O O . HIS A 1 546 ? 12.945 13.731 -17.736 1.00 72.88 546 HIS A O 1
ATOM 4066 N N . CYS A 1 547 ? 12.352 12.940 -15.716 1.00 69.31 547 CYS A N 1
ATOM 4067 C CA . CYS A 1 547 ? 13.583 13.219 -15.021 1.00 69.31 547 CYS A CA 1
ATOM 4068 C C . CYS A 1 547 ? 13.961 11.934 -14.269 1.00 69.31 547 CYS A C 1
ATOM 4070 O O . CYS A 1 547 ? 13.304 11.559 -13.298 1.00 69.31 547 CYS A O 1
ATOM 4072 N N . THR A 1 548 ? 14.947 11.181 -14.768 1.00 73.25 548 THR A N 1
ATOM 4073 C CA . THR A 1 548 ? 15.069 9.752 -14.419 1.00 73.25 548 THR A CA 1
ATOM 4074 C C . THR A 1 548 ? 16.488 9.249 -14.209 1.00 73.25 548 THR A C 1
ATOM 4076 O O . THR A 1 548 ? 17.361 9.466 -15.047 1.00 73.25 548 THR A O 1
ATOM 4079 N N . PHE A 1 549 ? 16.659 8.425 -13.171 1.00 75.19 549 PHE A N 1
ATOM 4080 C CA . PHE A 1 549 ? 17.761 7.476 -13.045 1.00 75.19 549 PHE A CA 1
ATOM 4081 C C . PHE A 1 549 ? 17.225 6.047 -12.867 1.00 75.19 549 PHE A C 1
ATOM 4083 O O . PHE A 1 549 ? 16.487 5.752 -11.926 1.00 75.19 549 PHE A O 1
ATOM 4090 N N . MET A 1 550 ? 17.569 5.155 -13.795 1.00 79.69 550 MET A N 1
ATOM 4091 C CA . MET A 1 550 ? 17.167 3.748 -13.769 1.00 79.69 550 MET A CA 1
ATOM 4092 C C . MET A 1 550 ? 18.393 2.853 -13.841 1.00 79.69 550 MET A C 1
ATOM 4094 O O . MET A 1 550 ? 19.143 2.908 -14.812 1.00 79.69 550 MET A O 1
ATOM 4098 N N . ALA A 1 551 ? 18.570 1.989 -12.846 1.00 77.81 551 ALA A N 1
ATOM 4099 C CA . ALA A 1 551 ? 19.692 1.064 -12.806 1.00 77.81 551 ALA A CA 1
ATOM 4100 C C . ALA A 1 551 ? 19.242 -0.363 -12.492 1.00 77.81 551 ALA A C 1
ATOM 4102 O O . ALA A 1 551 ? 18.441 -0.573 -11.582 1.00 77.81 551 ALA A O 1
ATOM 4103 N N . ILE A 1 552 ? 19.790 -1.362 -13.196 1.00 83.12 552 ILE A N 1
ATOM 4104 C CA . ILE A 1 552 ? 19.638 -2.785 -12.815 1.00 83.12 552 ILE A CA 1
ATOM 4105 C C . ILE A 1 552 ? 18.155 -3.226 -12.833 1.00 83.12 552 ILE A C 1
ATOM 4107 O O . ILE A 1 552 ? 17.730 -4.141 -12.126 1.00 83.12 552 ILE A O 1
ATOM 4111 N N . ASN A 1 553 ? 17.319 -2.550 -13.623 1.00 89.75 553 ASN A N 1
ATOM 4112 C CA . ASN A 1 553 ? 15.911 -2.907 -13.747 1.00 89.75 553 ASN A CA 1
ATOM 4113 C C . ASN A 1 553 ? 15.712 -3.898 -14.878 1.00 89.75 553 ASN A C 1
ATOM 4115 O O . ASN A 1 553 ? 16.352 -3.802 -15.928 1.00 89.75 553 ASN A O 1
ATOM 4119 N N . GLN A 1 554 ? 14.790 -4.828 -14.670 1.00 95.12 554 GLN A N 1
ATOM 4120 C CA . GLN A 1 554 ? 14.481 -5.843 -15.659 1.00 95.12 554 GLN A CA 1
ATOM 4121 C C . GLN A 1 554 ? 12.995 -5.893 -15.964 1.00 95.12 554 GLN A C 1
ATOM 4123 O O . GLN A 1 554 ? 12.156 -5.884 -15.064 1.00 95.12 554 GLN A O 1
ATOM 4128 N N . ASN A 1 555 ? 12.681 -5.998 -17.249 1.00 97.50 555 ASN A N 1
ATOM 4129 C CA . ASN A 1 555 ? 11.348 -6.325 -17.714 1.00 97.50 555 ASN A CA 1
ATOM 4130 C C . ASN A 1 555 ? 11.343 -7.704 -18.369 1.00 97.50 555 ASN A C 1
ATOM 4132 O O . ASN A 1 555 ? 12.078 -7.953 -19.312 1.00 97.50 555 ASN A O 1
ATOM 4136 N N . MET A 1 556 ? 10.483 -8.583 -17.883 1.00 96.06 556 MET A N 1
ATOM 4137 C CA . MET A 1 556 ? 10.159 -9.899 -18.434 1.00 96.06 556 MET A CA 1
ATOM 4138 C C . MET A 1 556 ? 8.703 -9.968 -18.908 1.00 96.06 556 MET A C 1
ATOM 4140 O O . MET A 1 556 ? 8.305 -10.929 -19.558 1.00 96.06 556 MET A O 1
ATOM 4144 N N . GLY A 1 557 ? 7.890 -8.971 -18.554 1.00 96.31 557 GLY A N 1
ATOM 4145 C CA . GLY A 1 557 ? 6.496 -8.898 -18.958 1.00 96.31 557 GLY A CA 1
ATOM 4146 C C . GLY A 1 557 ? 6.344 -8.455 -20.408 1.00 96.31 557 GLY A C 1
ATOM 4147 O O . GLY A 1 557 ? 7.094 -7.610 -20.896 1.00 96.31 557 GLY A O 1
ATOM 4148 N N . LYS A 1 558 ? 5.333 -8.989 -21.095 1.00 97.00 558 LYS A N 1
ATOM 4149 C CA . LYS A 1 558 ? 4.955 -8.500 -22.422 1.00 97.00 558 LYS A CA 1
ATOM 4150 C C . LYS A 1 558 ? 4.412 -7.075 -22.328 1.00 97.00 558 LYS A C 1
ATOM 4152 O O . LYS A 1 558 ? 3.526 -6.806 -21.518 1.00 97.00 558 LYS A O 1
ATOM 4157 N N . ILE A 1 559 ? 4.890 -6.198 -23.200 1.00 97.88 559 ILE A N 1
ATOM 4158 C CA . ILE A 1 559 ? 4.466 -4.805 -23.316 1.00 97.88 559 ILE A CA 1
ATOM 4159 C C . ILE A 1 559 ? 3.619 -4.642 -24.573 1.00 97.88 559 ILE A C 1
ATOM 4161 O O . ILE A 1 559 ? 3.939 -5.175 -25.636 1.00 97.88 559 ILE A O 1
ATOM 4165 N N . THR A 1 560 ? 2.502 -3.930 -24.466 1.00 95.44 560 THR A N 1
ATOM 4166 C CA . THR A 1 560 ? 1.621 -3.634 -25.598 1.00 95.44 560 THR A CA 1
ATOM 4167 C C . THR A 1 560 ? 1.136 -2.189 -25.543 1.00 95.44 560 THR A C 1
ATOM 4169 O O . THR A 1 560 ? 0.519 -1.792 -24.555 1.00 95.44 560 THR A O 1
ATOM 4172 N N . ALA A 1 561 ? 1.379 -1.419 -26.607 1.00 92.56 561 ALA A N 1
ATOM 4173 C CA . ALA A 1 561 ? 0.770 -0.101 -26.797 1.00 92.56 561 ALA A CA 1
ATOM 4174 C C . ALA A 1 561 ? -0.091 -0.064 -28.063 1.00 92.56 561 ALA A C 1
ATOM 4176 O O . ALA A 1 561 ? 0.323 -0.579 -29.098 1.00 92.56 561 ALA A O 1
ATOM 4177 N N . GLU A 1 562 ? -1.266 0.565 -27.987 1.00 89.19 562 GLU A N 1
ATOM 4178 C CA . GLU A 1 562 ? -2.226 0.597 -29.107 1.00 89.19 562 GLU A CA 1
ATOM 4179 C C . GLU A 1 562 ? -2.071 1.808 -30.050 1.00 89.19 562 GLU A C 1
ATOM 4181 O O . GLU A 1 562 ? -2.791 1.943 -31.045 1.00 89.19 562 GLU A O 1
ATOM 4186 N N . HIS A 1 563 ? -1.207 2.772 -29.715 1.00 81.06 563 HIS A N 1
ATOM 4187 C CA . HIS A 1 563 ? -1.160 4.006 -30.499 1.00 81.06 563 HIS A CA 1
ATOM 4188 C C . HIS A 1 563 ? 0.164 4.767 -30.516 1.00 81.06 563 HIS A C 1
ATOM 4190 O O . HIS A 1 563 ? 0.491 5.304 -31.570 1.00 81.06 563 HIS A O 1
ATOM 4196 N N . SER A 1 564 ? 0.880 4.915 -29.395 1.00 85.25 564 SER A N 1
ATOM 4197 C CA . SER A 1 564 ? 1.910 5.967 -29.300 1.00 85.25 564 SER A CA 1
ATOM 4198 C C . SER A 1 564 ? 3.323 5.446 -29.042 1.00 85.25 564 SER A C 1
ATOM 4200 O O . SER A 1 564 ? 4.189 5.586 -29.901 1.00 85.25 564 SER A O 1
ATOM 4202 N N . HIS A 1 565 ? 3.589 4.854 -27.879 1.00 91.50 565 HIS A N 1
ATOM 4203 C CA . HIS A 1 565 ? 4.943 4.513 -27.440 1.00 91.50 565 HIS A CA 1
ATOM 4204 C C . HIS A 1 565 ? 4.936 3.201 -26.660 1.00 91.50 565 HIS A C 1
ATOM 4206 O O . HIS A 1 565 ? 4.206 3.068 -25.679 1.00 91.50 565 HIS A O 1
ATOM 4212 N N . ALA A 1 566 ? 5.772 2.248 -27.064 1.00 94.75 566 ALA A N 1
ATOM 4213 C CA . ALA A 1 566 ? 5.956 0.975 -26.374 1.00 94.75 566 ALA A CA 1
ATOM 4214 C C . ALA A 1 566 ? 7.441 0.687 -26.154 1.00 94.75 566 ALA A C 1
ATOM 4216 O O . ALA A 1 566 ? 8.225 0.649 -27.107 1.00 94.75 566 ALA A O 1
ATOM 4217 N N . ALA A 1 567 ? 7.824 0.442 -24.902 1.00 96.12 567 ALA A N 1
ATOM 4218 C CA . ALA A 1 567 ? 9.184 0.044 -24.577 1.00 96.12 567 ALA A CA 1
ATOM 4219 C C . ALA A 1 567 ? 9.270 -0.917 -23.396 1.00 96.12 567 ALA A C 1
ATOM 4221 O O . ALA A 1 567 ? 8.437 -0.914 -22.493 1.00 96.12 567 ALA A O 1
ATOM 4222 N N . GLY A 1 568 ? 10.325 -1.723 -23.368 1.00 96.69 568 GLY A N 1
ATOM 4223 C CA . GLY A 1 568 ? 10.569 -2.656 -22.279 1.00 96.69 568 GLY A CA 1
ATOM 4224 C C . GLY A 1 568 ? 10.983 -2.004 -20.962 1.00 96.69 568 GLY A C 1
ATOM 4225 O O . GLY A 1 568 ? 10.671 -2.553 -19.915 1.00 96.69 568 GLY A O 1
ATOM 4226 N N . ILE A 1 569 ? 11.622 -0.829 -20.963 1.00 97.50 569 ILE A N 1
ATOM 4227 C CA . ILE A 1 569 ? 11.988 -0.123 -19.721 1.00 97.50 569 ILE A CA 1
ATOM 4228 C C . ILE A 1 569 ? 11.161 1.154 -19.557 1.00 97.50 569 ILE A C 1
ATOM 4230 O O . ILE A 1 569 ? 10.349 1.230 -18.632 1.00 97.50 569 ILE A O 1
ATOM 4234 N N . LEU A 1 570 ? 11.317 2.126 -20.459 1.00 95.81 570 LEU A N 1
ATOM 4235 C CA . LEU A 1 570 ? 10.702 3.452 -20.351 1.00 95.81 570 LEU A CA 1
ATOM 4236 C C . LEU A 1 570 ? 9.928 3.814 -21.625 1.00 95.81 570 LEU A C 1
ATOM 4238 O O . LEU A 1 570 ? 10.520 3.959 -22.693 1.00 95.81 570 LEU A O 1
ATOM 4242 N N . GLY A 1 571 ? 8.610 3.998 -21.521 1.00 93.75 571 GLY A N 1
ATOM 4243 C CA . GLY A 1 571 ? 7.775 4.338 -22.680 1.00 93.75 571 GLY A CA 1
ATOM 4244 C C . GLY A 1 571 ? 8.169 5.678 -23.315 1.00 93.75 571 GLY A C 1
ATOM 4245 O O . GLY A 1 571 ? 8.415 5.745 -24.518 1.00 93.75 571 GLY A O 1
ATOM 4246 N N . ALA A 1 572 ? 8.305 6.741 -22.522 1.00 90.00 572 ALA A N 1
ATOM 4247 C CA . ALA A 1 572 ? 8.916 7.986 -22.988 1.00 90.00 572 ALA A CA 1
ATOM 4248 C C . ALA A 1 572 ? 9.674 8.721 -21.877 1.00 90.00 572 ALA A C 1
ATOM 4250 O O . ALA A 1 572 ? 9.241 8.733 -20.722 1.00 90.00 572 ALA A O 1
ATOM 4251 N N . GLY A 1 573 ? 10.789 9.349 -22.259 1.00 82.38 573 GLY A N 1
ATOM 4252 C CA . GLY A 1 573 ? 11.617 10.183 -21.396 1.00 82.38 573 GLY A CA 1
ATOM 4253 C C . GLY A 1 573 ? 11.885 11.574 -21.971 1.00 82.38 573 GLY A C 1
ATOM 4254 O O . GLY A 1 573 ? 12.025 11.733 -23.187 1.00 82.38 573 GLY A O 1
ATOM 4255 N N . SER A 1 574 ? 11.983 12.584 -21.103 1.00 75.81 574 SER A N 1
ATOM 4256 C CA . SER A 1 574 ? 12.326 13.956 -21.511 1.00 75.81 574 SER A CA 1
ATOM 4257 C C . SER A 1 574 ? 13.849 14.140 -21.635 1.00 75.81 574 SER A C 1
ATOM 4259 O O . SER A 1 574 ? 14.557 13.242 -22.098 1.00 75.81 574 SER A O 1
ATOM 4261 N N . ASN A 1 575 ? 14.352 15.327 -21.307 1.00 66.62 575 ASN A N 1
ATOM 4262 C CA . ASN A 1 575 ? 15.710 15.791 -21.561 1.00 66.62 575 ASN A CA 1
ATOM 4263 C C . ASN A 1 575 ? 16.739 15.365 -20.506 1.00 66.62 575 ASN A C 1
ATOM 4265 O O . ASN A 1 575 ? 17.918 15.540 -20.777 1.00 66.62 575 ASN A O 1
ATOM 4269 N N . ASP A 1 576 ? 16.351 14.800 -19.360 1.00 71.25 576 ASP A N 1
ATOM 4270 C CA . ASP A 1 576 ? 17.298 14.389 -18.314 1.00 71.25 576 ASP A CA 1
ATOM 4271 C C . ASP A 1 576 ? 17.050 12.948 -17.850 1.00 71.25 576 ASP A C 1
ATOM 4273 O O . ASP A 1 576 ? 16.252 12.666 -16.949 1.00 71.25 576 ASP A O 1
ATOM 4277 N N . VAL A 1 577 ? 17.700 12.004 -18.531 1.00 76.00 577 VAL A N 1
ATOM 4278 C CA . VAL A 1 577 ? 17.458 10.571 -18.344 1.00 76.00 577 VAL A CA 1
ATOM 4279 C C . VAL A 1 577 ? 18.769 9.804 -18.383 1.00 76.00 577 VAL A C 1
ATOM 4281 O O . VAL A 1 577 ? 19.515 9.859 -19.359 1.00 76.00 577 VAL A O 1
ATOM 4284 N N . THR A 1 578 ? 19.016 9.021 -17.337 1.00 78.62 578 THR A N 1
ATOM 4285 C CA . THR A 1 578 ? 20.122 8.068 -17.272 1.00 78.62 578 THR A CA 1
ATOM 4286 C C . THR A 1 578 ? 19.586 6.664 -17.015 1.00 78.62 578 THR A C 1
ATOM 4288 O O . THR A 1 578 ? 18.880 6.431 -16.034 1.00 78.62 578 THR A O 1
ATOM 4291 N N . ILE A 1 579 ? 19.927 5.720 -17.891 1.00 85.94 579 ILE A N 1
ATOM 4292 C CA . ILE A 1 579 ? 19.569 4.306 -17.746 1.00 85.94 579 ILE A CA 1
ATOM 4293 C C . ILE A 1 579 ? 20.839 3.472 -17.851 1.00 85.94 579 ILE A C 1
ATOM 4295 O O . ILE A 1 579 ? 21.522 3.518 -18.871 1.00 85.94 579 ILE A O 1
ATOM 4299 N N . ASN A 1 580 ? 21.148 2.704 -16.809 1.00 86.06 580 ASN A N 1
ATOM 4300 C CA . ASN A 1 580 ? 22.328 1.851 -16.756 1.00 86.06 580 ASN A CA 1
ATOM 4301 C C . ASN A 1 580 ? 21.959 0.406 -16.425 1.00 86.06 580 ASN A C 1
ATOM 4303 O O . ASN A 1 580 ? 21.114 0.145 -15.570 1.00 86.06 580 ASN A O 1
ATOM 4307 N N . TYR A 1 581 ? 22.603 -0.556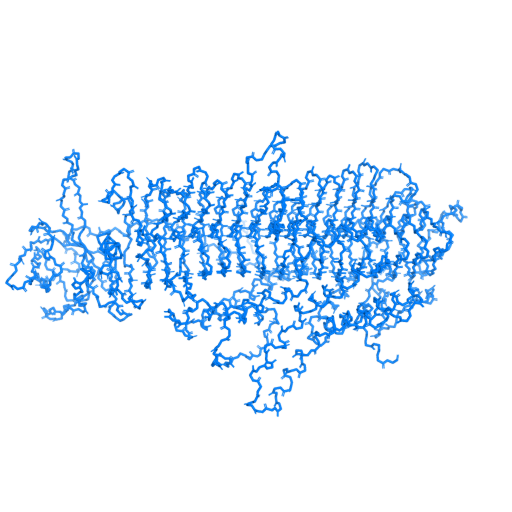 -17.081 1.00 88.44 581 TYR A N 1
ATOM 4308 C CA . TYR A 1 581 ? 22.504 -1.970 -16.698 1.00 88.44 581 TYR A CA 1
ATOM 4309 C C . TYR A 1 581 ? 21.072 -2.544 -16.674 1.00 88.44 581 TYR A C 1
ATOM 4311 O O . TYR A 1 581 ? 20.780 -3.494 -15.946 1.00 88.44 581 TYR A O 1
ATOM 4319 N N . CYS A 1 582 ? 20.151 -1.952 -17.438 1.00 92.75 582 CYS A N 1
ATOM 4320 C CA . CYS A 1 582 ? 18.762 -2.397 -17.505 1.00 92.75 582 CYS A CA 1
ATOM 4321 C C . CYS A 1 582 ? 18.566 -3.396 -18.648 1.00 92.75 582 CYS A C 1
ATOM 4323 O O . CYS A 1 582 ? 19.220 -3.294 -19.688 1.00 92.75 582 CYS A O 1
ATOM 4325 N N . ALA A 1 583 ? 17.648 -4.347 -18.479 1.00 94.88 583 ALA A N 1
ATOM 4326 C CA . ALA A 1 583 ? 17.380 -5.356 -19.496 1.00 94.88 583 ALA A CA 1
ATOM 4327 C C . ALA A 1 583 ? 15.889 -5.531 -19.778 1.00 94.88 583 ALA A C 1
ATOM 4329 O O . ALA A 1 583 ? 15.086 -5.707 -18.863 1.00 94.88 583 ALA A O 1
ATOM 4330 N N . ASN A 1 584 ? 15.528 -5.554 -21.056 1.00 96.44 584 ASN A N 1
ATOM 4331 C CA . ASN A 1 584 ? 14.219 -6.006 -21.488 1.00 96.44 584 ASN A CA 1
ATOM 4332 C C . ASN A 1 584 ? 14.313 -7.389 -22.135 1.00 96.44 584 ASN A C 1
ATOM 4334 O O . ASN A 1 584 ? 14.942 -7.586 -23.172 1.00 96.44 584 ASN A O 1
ATOM 4338 N N . LEU A 1 585 ? 13.643 -8.339 -21.505 1.00 94.38 585 LEU A N 1
ATOM 4339 C CA . LEU A 1 585 ? 13.556 -9.746 -21.871 1.00 94.38 585 LEU A CA 1
ATOM 4340 C C . LEU A 1 585 ? 12.151 -10.109 -22.375 1.00 94.38 585 LEU A C 1
ATOM 4342 O O . LEU A 1 585 ? 11.989 -11.135 -23.021 1.00 94.38 585 LEU A O 1
ATOM 4346 N N . GLY A 1 586 ? 11.148 -9.269 -22.097 1.00 93.94 586 GLY A N 1
ATOM 4347 C CA . GLY A 1 586 ? 9.775 -9.450 -22.564 1.00 93.94 586 GLY A CA 1
ATOM 4348 C C . GLY A 1 586 ? 9.526 -8.862 -23.955 1.00 93.94 586 GLY A C 1
ATOM 4349 O O . GLY A 1 586 ? 10.187 -7.912 -24.385 1.00 93.94 586 GLY A O 1
ATOM 4350 N N . ASP A 1 587 ? 8.534 -9.412 -24.651 1.00 94.75 587 ASP A N 1
ATOM 4351 C CA . ASP A 1 587 ? 8.115 -8.924 -25.966 1.00 94.75 587 ASP A CA 1
ATOM 4352 C C . ASP A 1 587 ? 7.531 -7.514 -25.890 1.00 94.75 587 ASP A C 1
ATOM 4354 O O . ASP A 1 587 ? 6.798 -7.181 -24.958 1.00 94.75 587 ASP A O 1
ATOM 4358 N N . VAL A 1 588 ? 7.786 -6.706 -26.916 1.00 95.69 588 VAL A N 1
ATOM 4359 C CA . VAL A 1 588 ? 7.237 -5.356 -27.055 1.00 95.69 588 VAL A CA 1
ATOM 4360 C C . VAL A 1 588 ? 6.448 -5.286 -28.353 1.00 95.69 588 VAL A C 1
ATOM 4362 O O . VAL A 1 588 ? 6.995 -5.475 -29.438 1.00 95.69 588 VAL A O 1
ATOM 4365 N N . VAL A 1 589 ? 5.146 -5.034 -28.233 1.00 92.81 589 VAL A N 1
ATOM 4366 C CA . VAL A 1 589 ? 4.207 -5.074 -29.356 1.00 92.81 589 VAL A CA 1
ATOM 4367 C C . VAL A 1 589 ? 3.481 -3.742 -29.509 1.00 92.81 589 VAL A C 1
ATOM 4369 O O . VAL A 1 589 ? 2.986 -3.179 -28.533 1.00 92.81 589 VAL A O 1
ATOM 4372 N N . SER A 1 590 ? 3.354 -3.274 -30.744 1.00 88.81 590 SER A N 1
ATOM 4373 C CA . SER A 1 590 ? 2.457 -2.182 -31.119 1.00 88.81 590 SER A CA 1
ATOM 4374 C C . SER A 1 590 ? 1.633 -2.543 -32.356 1.00 88.81 590 SER A C 1
ATOM 4376 O O . SER A 1 590 ? 2.040 -3.364 -33.178 1.00 88.81 590 SER A O 1
ATOM 4378 N N . ASP A 1 591 ? 0.428 -1.983 -32.469 1.00 75.94 591 ASP A N 1
ATOM 4379 C CA . ASP A 1 591 ? -0.535 -2.277 -33.544 1.00 75.94 591 ASP A CA 1
ATOM 4380 C C . ASP A 1 591 ? -0.702 -1.129 -34.566 1.00 75.94 591 ASP A C 1
ATOM 4382 O O . ASP A 1 591 ? -1.240 -1.353 -35.655 1.00 75.94 591 ASP A O 1
ATOM 4386 N N . ARG A 1 592 ? -0.245 0.092 -34.248 1.00 69.75 592 ARG A N 1
ATOM 4387 C CA . ARG A 1 592 ? -0.371 1.323 -35.060 1.00 69.75 592 ARG A CA 1
ATOM 4388 C C . ARG A 1 592 ? 0.924 2.143 -35.051 1.00 69.75 592 ARG A C 1
ATOM 4390 O O . ARG A 1 592 ? 1.922 1.660 -34.535 1.00 69.75 592 ARG A O 1
ATOM 4397 N N . GLU A 1 593 ? 0.913 3.339 -35.659 1.00 66.94 593 GLU A N 1
ATOM 4398 C CA . GLU A 1 593 ? 2.068 4.250 -35.826 1.00 66.94 593 GLU A CA 1
ATOM 4399 C C . GLU A 1 593 ? 2.717 4.666 -34.486 1.00 66.94 593 GLU A C 1
ATOM 4401 O O . GLU A 1 593 ? 2.554 5.790 -34.016 1.00 66.94 593 GLU A O 1
ATOM 4406 N N . ALA A 1 594 ? 3.446 3.748 -33.853 1.00 77.06 594 ALA A N 1
ATOM 4407 C CA . ALA A 1 594 ? 3.981 3.900 -32.511 1.00 77.06 594 ALA A CA 1
ATOM 4408 C C . ALA A 1 594 ? 5.504 3.768 -32.499 1.00 77.06 594 ALA A C 1
ATOM 4410 O O . ALA A 1 594 ? 6.076 2.875 -33.132 1.00 77.06 594 ALA A O 1
ATOM 4411 N N . TYR A 1 595 ? 6.159 4.606 -31.698 1.00 91.00 595 TYR A N 1
ATOM 4412 C CA . TYR A 1 595 ? 7.568 4.426 -31.378 1.00 91.00 595 TYR A CA 1
ATOM 4413 C C . TYR A 1 595 ? 7.726 3.163 -30.538 1.00 91.00 595 TYR A C 1
ATOM 4415 O O . TYR A 1 595 ? 7.200 3.083 -29.429 1.00 91.00 595 TYR A O 1
ATOM 4423 N N . THR A 1 596 ? 8.421 2.163 -31.074 1.00 93.94 596 THR A N 1
ATOM 4424 C CA . THR A 1 596 ? 8.492 0.829 -30.463 1.00 93.94 596 THR A CA 1
ATOM 4425 C C . THR A 1 596 ? 9.939 0.393 -30.292 1.00 93.94 596 THR A C 1
ATOM 4427 O O . THR A 1 596 ? 10.729 0.446 -31.237 1.00 93.94 596 THR A O 1
ATOM 4430 N N . SER A 1 597 ? 10.316 -0.023 -29.084 1.00 94.56 597 SER A N 1
ATOM 4431 C CA . SER A 1 597 ? 11.704 -0.405 -28.808 1.00 94.56 597 SER A CA 1
ATOM 4432 C C . SER A 1 597 ? 11.884 -1.329 -27.615 1.00 94.56 597 SER A C 1
ATOM 4434 O O . SER A 1 597 ? 10.952 -1.591 -26.864 1.00 94.56 597 SER A O 1
ATOM 4436 N N . GLY A 1 598 ? 13.112 -1.790 -27.415 1.00 94.62 598 GLY A N 1
ATOM 4437 C CA . GLY A 1 598 ? 13.474 -2.615 -26.279 1.00 94.62 598 GLY A CA 1
ATOM 4438 C C . GLY A 1 598 ? 13.654 -1.867 -24.967 1.00 94.62 598 GLY A C 1
ATOM 4439 O O . GLY A 1 598 ? 13.120 -2.288 -23.946 1.00 94.62 598 GLY A O 1
ATOM 4440 N N . ILE A 1 599 ? 14.384 -0.749 -24.972 1.00 96.62 599 ILE A N 1
ATOM 4441 C CA . ILE A 1 599 ? 14.714 -0.006 -23.747 1.00 96.62 599 ILE A CA 1
ATOM 4442 C C . ILE A 1 599 ? 13.857 1.256 -23.630 1.00 96.62 599 ILE A C 1
ATOM 4444 O O . ILE A 1 599 ? 13.068 1.343 -22.687 1.00 96.62 599 ILE A O 1
ATOM 4448 N N . CYS A 1 600 ? 13.949 2.188 -24.589 1.00 94.94 600 CYS A N 1
ATOM 4449 C CA . CYS A 1 600 ? 13.197 3.453 -24.564 1.00 94.94 600 CYS A CA 1
ATOM 4450 C C . CYS A 1 600 ? 12.548 3.801 -25.900 1.00 94.94 600 CYS A C 1
ATOM 4452 O O . CYS A 1 600 ? 13.244 3.926 -26.909 1.00 94.94 600 CYS A O 1
ATOM 4454 N N . ALA A 1 601 ? 11.238 4.054 -25.922 1.00 92.88 601 ALA A N 1
ATOM 4455 C CA . ALA A 1 601 ? 10.558 4.332 -27.187 1.00 92.88 601 ALA A CA 1
ATOM 4456 C C . ALA A 1 601 ? 10.905 5.725 -27.731 1.00 92.88 601 ALA A C 1
ATOM 4458 O O . ALA A 1 601 ? 11.345 5.843 -28.875 1.00 92.88 601 ALA A O 1
ATOM 4459 N N . GLU A 1 602 ? 10.803 6.769 -26.911 1.00 90.88 602 GLU A N 1
ATOM 4460 C CA . GLU A 1 602 ? 11.298 8.108 -27.247 1.00 90.88 602 GLU A CA 1
ATOM 4461 C C . GLU A 1 602 ? 12.039 8.716 -26.060 1.00 90.88 602 GLU A C 1
ATOM 4463 O O . GLU A 1 602 ? 11.602 8.589 -24.916 1.00 90.88 602 GLU A O 1
ATOM 4468 N N . ILE A 1 603 ? 13.161 9.381 -26.331 1.00 86.56 603 ILE A N 1
ATOM 4469 C CA . ILE A 1 603 ? 13.970 10.011 -25.290 1.00 86.56 603 ILE A CA 1
ATOM 4470 C C . ILE A 1 603 ? 14.589 11.327 -25.767 1.00 86.56 603 ILE A C 1
ATOM 4472 O O . ILE A 1 603 ? 14.941 11.457 -26.945 1.00 86.56 603 ILE A O 1
ATOM 4476 N N . GLY A 1 604 ? 14.721 12.311 -24.875 1.00 72.38 604 GLY A N 1
ATOM 4477 C CA . GLY A 1 604 ? 15.326 13.611 -25.184 1.00 72.38 604 GLY A CA 1
ATOM 4478 C C . GLY A 1 604 ? 14.402 14.560 -25.945 1.00 72.38 604 GLY A C 1
ATOM 4479 O O . GLY A 1 604 ? 14.868 15.383 -26.731 1.00 72.38 604 GLY A O 1
ATOM 4480 N N . LYS A 1 605 ? 13.082 14.426 -25.815 1.00 71.69 605 LYS A N 1
ATOM 4481 C CA . LYS A 1 605 ? 12.173 15.390 -26.440 1.00 71.69 605 LYS A CA 1
ATOM 4482 C C . LYS A 1 605 ? 12.229 16.704 -25.638 1.00 71.69 605 LYS A C 1
ATOM 4484 O O . LYS A 1 605 ? 11.903 16.671 -24.452 1.00 71.69 605 LYS A O 1
ATOM 4489 N N . PRO A 1 606 ? 12.619 17.846 -26.238 1.00 54.84 606 PRO A N 1
ATOM 4490 C CA . PRO A 1 606 ? 12.529 19.130 -25.555 1.00 54.84 606 PRO A CA 1
ATOM 4491 C C . PRO A 1 606 ? 11.046 19.490 -25.418 1.00 54.84 606 PRO A C 1
ATOM 4493 O O . PRO A 1 606 ? 10.339 19.627 -26.418 1.00 54.84 606 PRO A O 1
ATOM 4496 N N . GLU A 1 607 ? 10.559 19.612 -24.188 1.00 54.00 607 GLU A N 1
ATOM 4497 C CA . GLU A 1 607 ? 9.246 20.208 -23.913 1.00 54.00 607 GLU A CA 1
ATOM 4498 C C . GLU A 1 607 ? 9.484 21.584 -23.268 1.00 54.00 607 GLU A C 1
ATOM 4500 O O . GLU A 1 607 ? 10.549 21.827 -22.698 1.00 54.00 607 GLU A O 1
ATOM 4505 N N . GLY A 1 608 ? 8.573 22.540 -23.456 1.00 44.38 608 GLY A N 1
ATOM 4506 C CA . GLY A 1 608 ? 8.820 23.929 -23.056 1.00 44.38 608 GLY A CA 1
ATOM 4507 C C . GLY A 1 608 ? 8.883 24.110 -21.529 1.00 44.38 608 GLY A C 1
ATOM 4508 O O . GLY A 1 608 ? 8.216 23.375 -20.803 1.00 44.38 608 GLY A O 1
ATOM 4509 N N . PRO A 1 609 ? 9.601 25.130 -21.014 1.00 40.31 609 PRO A N 1
ATOM 4510 C CA . PRO A 1 609 ? 9.784 25.352 -19.572 1.00 40.31 609 PRO A CA 1
ATOM 4511 C C . PRO A 1 609 ? 8.472 25.546 -18.786 1.00 40.31 609 PRO A C 1
ATOM 4513 O O . PRO A 1 609 ? 8.431 25.293 -17.587 1.00 40.31 609 PRO A O 1
ATOM 4516 N N . LEU A 1 610 ? 7.380 25.960 -19.441 1.00 35.22 610 LEU A N 1
ATOM 4517 C CA . LEU A 1 610 ? 6.074 26.202 -18.808 1.00 35.22 610 LEU A CA 1
ATOM 4518 C C . LEU A 1 610 ? 5.281 24.928 -18.462 1.00 35.22 610 LEU A C 1
ATOM 4520 O O . LEU A 1 610 ? 4.469 24.990 -17.542 1.00 35.22 610 LEU A O 1
ATOM 4524 N N . ASP A 1 611 ? 5.530 23.792 -19.124 1.00 42.06 611 ASP A N 1
ATOM 4525 C CA . ASP A 1 611 ? 4.819 22.532 -18.830 1.00 42.06 611 ASP A CA 1
ATOM 4526 C C . ASP A 1 611 ? 5.404 21.802 -17.598 1.00 42.06 611 ASP A C 1
ATOM 4528 O O . ASP A 1 611 ? 4.709 21.015 -16.957 1.00 42.06 611 ASP A O 1
ATOM 4532 N N . TYR A 1 612 ? 6.651 22.109 -17.208 1.00 45.62 612 TYR A N 1
ATOM 4533 C CA . TYR A 1 612 ? 7.365 21.469 -16.087 1.00 45.62 612 TYR A CA 1
ATOM 4534 C C . TYR A 1 612 ? 7.265 22.222 -14.752 1.00 45.62 612 TYR A C 1
ATOM 4536 O O . TYR A 1 612 ? 7.258 21.603 -13.687 1.00 45.62 612 TYR A O 1
ATOM 4544 N N . VAL A 1 613 ? 7.186 23.558 -14.792 1.00 34.91 613 VAL A N 1
ATOM 4545 C CA . VAL A 1 613 ? 7.280 24.446 -13.610 1.00 34.91 613 VAL A CA 1
ATOM 4546 C C . VAL A 1 613 ? 6.132 24.255 -12.610 1.00 34.91 613 VAL A C 1
ATOM 4548 O O . VAL A 1 613 ? 6.267 24.620 -11.446 1.00 34.91 613 VAL A O 1
ATOM 4551 N N . VAL A 1 614 ? 5.018 23.659 -13.036 1.00 36.03 614 VAL A N 1
ATOM 4552 C CA . VAL A 1 614 ? 3.788 23.571 -12.236 1.00 36.03 614 VAL A CA 1
ATOM 4553 C C . VAL A 1 614 ? 3.562 22.167 -11.637 1.00 36.03 614 VAL A C 1
ATOM 4555 O O . VAL A 1 614 ? 2.552 21.945 -10.987 1.00 36.03 614 VAL A O 1
ATOM 4558 N N . LEU A 1 615 ? 4.496 21.216 -11.805 1.00 45.53 615 LEU A N 1
ATOM 4559 C CA . LEU A 1 615 ? 4.336 19.808 -11.377 1.00 45.53 615 LEU A CA 1
ATOM 4560 C C . LEU A 1 615 ? 5.132 19.387 -10.123 1.00 45.53 615 LEU A C 1
ATOM 4562 O O . LEU A 1 615 ? 4.991 18.249 -9.666 1.00 45.53 615 LEU A O 1
ATOM 4566 N N . VAL A 1 616 ? 5.935 20.283 -9.534 1.00 44.59 616 VAL A N 1
ATOM 4567 C CA . VAL A 1 616 ? 6.841 19.988 -8.403 1.00 44.59 616 VAL A CA 1
ATOM 4568 C C . VAL A 1 616 ? 6.611 20.982 -7.254 1.00 44.59 616 VAL A C 1
ATOM 4570 O O . VAL A 1 616 ? 6.828 22.180 -7.413 1.00 44.59 616 VAL A O 1
ATOM 4573 N N . VAL A 1 617 ? 6.206 20.499 -6.075 1.00 38.28 617 VAL A N 1
ATOM 4574 C CA . VAL A 1 617 ? 6.188 21.266 -4.818 1.00 38.28 617 VAL A CA 1
ATOM 4575 C C . VAL A 1 617 ? 7.582 20.977 -4.325 1.00 38.28 617 VAL A C 1
ATOM 4577 O O . VAL A 1 617 ? 7.911 19.814 -4.119 1.00 38.28 617 VAL A O 1
ATOM 4580 N N . ALA A 1 618 ? 8.400 22.025 -4.265 1.00 33.25 618 ALA A N 1
ATOM 4581 C CA . ALA A 1 618 ? 9.678 22.067 -3.574 1.00 33.25 618 ALA A CA 1
ATOM 4582 C C . ALA A 1 618 ? 10.452 20.730 -3.573 1.00 33.25 618 ALA A C 1
ATOM 4584 O O . ALA A 1 618 ? 10.290 19.904 -2.677 1.00 33.25 618 ALA A O 1
ATOM 4585 N N . GLY A 1 619 ? 11.416 20.570 -4.488 1.00 36.34 619 GLY A N 1
ATOM 4586 C CA . GLY A 1 619 ? 12.448 19.513 -4.431 1.00 36.34 619 GLY A CA 1
ATOM 4587 C C . GLY A 1 619 ? 13.295 19.480 -3.137 1.00 36.34 619 GLY A C 1
ATOM 4588 O O . GLY A 1 619 ? 14.293 18.774 -3.061 1.00 36.34 619 GLY A O 1
ATOM 4589 N N . VAL A 1 620 ? 12.887 20.216 -2.101 1.00 32.44 620 VAL A N 1
ATOM 4590 C CA . VAL A 1 620 ? 13.430 20.248 -0.745 1.00 32.44 620 VAL A CA 1
ATOM 4591 C C . VAL A 1 620 ? 12.881 19.093 0.126 1.00 32.44 620 VAL A C 1
ATOM 4593 O O . VAL A 1 620 ? 13.525 18.722 1.104 1.00 32.44 620 VAL A O 1
ATOM 4596 N N . GLU A 1 621 ? 11.755 18.449 -0.222 1.00 33.06 621 GLU A N 1
ATOM 4597 C CA . GLU A 1 621 ? 10.967 17.663 0.755 1.00 33.06 621 GLU A CA 1
ATOM 4598 C C . GLU A 1 621 ? 10.852 16.136 0.519 1.00 33.06 621 GLU A C 1
ATOM 4600 O O . GLU A 1 621 ? 10.017 15.467 1.132 1.00 33.06 621 GLU A O 1
ATOM 4605 N N . VAL A 1 622 ? 11.702 15.508 -0.309 1.00 34.34 622 VAL A N 1
ATOM 4606 C CA . VAL A 1 622 ? 11.809 14.020 -0.300 1.00 34.34 622 VAL A CA 1
ATOM 4607 C C . VAL A 1 622 ? 12.394 13.556 1.036 1.00 34.34 622 VAL A C 1
ATOM 4609 O O . VAL A 1 622 ? 11.947 12.575 1.619 1.00 34.34 622 VAL A O 1
ATOM 4612 N N . ILE A 1 623 ? 13.364 14.322 1.540 1.00 30.77 623 ILE A N 1
ATOM 4613 C CA . ILE A 1 623 ? 13.878 14.207 2.900 1.00 30.77 623 ILE A CA 1
ATOM 4614 C C . ILE A 1 623 ? 12.950 14.937 3.842 1.00 30.77 623 ILE A C 1
ATOM 4616 O O . ILE A 1 623 ? 12.572 14.286 4.796 1.00 30.77 623 ILE A O 1
ATOM 4620 N N . GLY A 1 624 ? 12.527 16.179 3.548 1.00 30.88 624 GLY A N 1
ATOM 4621 C CA . GLY A 1 624 ? 11.528 16.919 4.332 1.00 30.88 624 GLY A CA 1
ATOM 4622 C C . GLY A 1 624 ? 10.419 16.006 4.812 1.00 30.88 624 GLY A C 1
ATOM 4623 O O . GLY A 1 624 ? 10.350 15.779 5.975 1.00 30.88 624 GLY A O 1
ATOM 4624 N N . SER A 1 625 ? 9.717 15.240 4.001 1.00 34.22 625 SER A N 1
ATOM 4625 C CA . SER A 1 625 ? 8.705 14.310 4.529 1.00 34.22 625 SER A CA 1
ATOM 4626 C C . SER A 1 625 ? 9.113 13.238 5.561 1.00 34.22 625 SER A C 1
ATOM 4628 O O . SER A 1 625 ? 8.416 13.066 6.559 1.00 34.22 625 SER A O 1
ATOM 4630 N N . ILE A 1 626 ? 10.216 12.508 5.352 1.00 33.19 626 ILE A N 1
ATOM 4631 C CA . ILE A 1 626 ? 10.744 11.512 6.312 1.00 33.19 626 ILE A CA 1
ATOM 4632 C C . ILE A 1 626 ? 11.394 12.219 7.516 1.00 33.19 626 ILE A C 1
ATOM 4634 O O . ILE A 1 626 ? 11.321 11.749 8.649 1.00 33.19 626 ILE A O 1
ATOM 4638 N N . PHE A 1 627 ? 12.002 13.378 7.269 1.00 31.28 627 PHE A N 1
ATOM 4639 C CA . PHE A 1 627 ? 12.638 14.250 8.242 1.00 31.28 627 PHE A CA 1
ATOM 4640 C C . PHE A 1 627 ? 11.687 15.221 8.917 1.00 31.28 627 PHE A C 1
ATOM 4642 O O . PHE A 1 627 ? 12.073 15.711 9.942 1.00 31.28 627 PHE A O 1
ATOM 4649 N N . ASP A 1 628 ? 10.488 15.480 8.433 1.00 34.06 628 ASP A N 1
ATOM 4650 C CA . ASP A 1 628 ? 9.418 16.342 8.947 1.00 34.06 628 ASP A CA 1
ATOM 4651 C C . ASP A 1 628 ? 8.547 15.427 9.793 1.00 34.06 628 ASP A C 1
ATOM 4653 O O . ASP A 1 628 ? 8.203 15.789 10.909 1.00 34.06 628 ASP A O 1
ATOM 4657 N N . MET A 1 629 ? 8.346 14.173 9.353 1.00 36.91 629 MET A N 1
ATOM 4658 C CA . MET A 1 629 ? 7.925 13.061 10.209 1.00 36.91 629 MET A CA 1
ATOM 4659 C C . MET A 1 629 ? 8.909 12.807 11.371 1.00 36.91 629 MET A C 1
ATOM 4661 O O . MET A 1 629 ? 8.513 12.189 12.347 1.00 36.91 629 MET A O 1
ATOM 4665 N N . ALA A 1 630 ? 10.157 13.297 11.322 1.00 30.97 630 ALA A N 1
ATOM 4666 C CA . ALA A 1 630 ? 11.109 13.232 12.441 1.00 30.97 630 ALA A CA 1
ATOM 4667 C C . ALA A 1 630 ? 11.323 14.585 13.170 1.00 30.97 630 ALA A C 1
ATOM 4669 O O . ALA A 1 630 ? 11.311 14.643 14.395 1.00 30.97 630 ALA A O 1
ATOM 4670 N N . PHE A 1 631 ? 11.471 15.704 12.459 1.00 30.73 631 PHE A N 1
ATOM 4671 C CA . PHE A 1 631 ? 11.749 17.064 12.951 1.00 30.73 631 PHE A CA 1
ATOM 4672 C C . PHE A 1 631 ? 10.503 17.752 13.496 1.00 30.73 631 PHE A C 1
ATOM 4674 O O . PHE A 1 631 ? 10.656 18.617 14.357 1.00 30.73 631 PHE A O 1
ATOM 4681 N N . ALA A 1 632 ? 9.288 17.355 13.096 1.00 32.34 632 ALA A N 1
ATOM 4682 C CA . ALA A 1 632 ? 8.087 17.781 13.813 1.00 32.34 632 ALA A CA 1
ATOM 4683 C C . ALA A 1 632 ? 8.097 17.307 15.282 1.00 32.34 632 ALA A C 1
ATOM 4685 O O . ALA A 1 632 ? 7.331 17.828 16.091 1.00 32.34 632 ALA A O 1
ATOM 4686 N N . PHE A 1 633 ? 8.985 16.369 15.648 1.00 34.53 633 PHE A N 1
ATOM 4687 C CA . PHE A 1 633 ? 8.863 15.586 16.875 1.00 34.53 633 PHE A CA 1
ATOM 4688 C C . PHE A 1 633 ? 10.147 15.409 17.699 1.00 34.53 633 PHE A C 1
ATOM 4690 O O . PHE A 1 633 ? 10.098 14.873 18.806 1.00 34.53 633 PHE A O 1
ATOM 4697 N N . ILE A 1 634 ? 11.298 15.914 17.241 1.00 28.23 634 ILE A N 1
ATOM 4698 C CA . ILE A 1 634 ? 12.543 15.857 18.021 1.00 28.23 634 ILE A CA 1
ATOM 4699 C C . ILE A 1 634 ? 12.591 17.019 19.012 1.00 28.23 634 ILE A C 1
ATOM 4701 O O . ILE A 1 634 ? 12.969 18.143 18.685 1.00 28.23 634 ILE A O 1
ATOM 4705 N N . ASN A 1 635 ? 12.260 16.708 20.264 1.00 24.05 635 ASN A N 1
ATOM 4706 C CA . ASN A 1 635 ? 12.679 17.494 21.417 1.00 24.05 635 ASN A CA 1
ATOM 4707 C C . ASN A 1 635 ? 13.033 16.636 22.644 1.00 24.05 635 ASN A C 1
ATOM 4709 O O . ASN A 1 635 ? 12.872 17.138 23.743 1.00 24.05 635 ASN A O 1
ATOM 4713 N N . PHE A 1 636 ? 13.556 15.400 22.530 1.00 25.80 636 PHE A N 1
ATOM 4714 C CA . PHE A 1 636 ? 14.170 14.730 23.698 1.00 25.80 636 PHE A CA 1
ATOM 4715 C C . PHE A 1 636 ? 15.375 13.804 23.384 1.00 25.80 636 PHE A C 1
ATOM 4717 O O . PHE A 1 636 ? 15.366 13.136 22.354 1.00 25.80 636 PHE A O 1
ATOM 4724 N N . PRO A 1 637 ? 16.423 13.747 24.247 1.00 26.53 637 PRO A N 1
ATOM 4725 C CA . PRO A 1 637 ? 17.757 13.217 23.908 1.00 26.53 637 PRO A CA 1
ATOM 4726 C C . PRO A 1 637 ? 18.078 11.770 24.359 1.00 26.53 637 PRO A C 1
ATOM 4728 O O . PRO A 1 637 ? 19.243 11.384 24.282 1.00 26.53 637 PRO A O 1
ATOM 4731 N N . GLU A 1 638 ? 17.134 10.970 24.872 1.00 27.25 638 GLU A N 1
ATOM 4732 C CA . GLU A 1 638 ? 17.490 9.806 25.723 1.00 27.25 638 GLU A CA 1
ATOM 4733 C C . GLU A 1 638 ? 17.253 8.381 25.166 1.00 27.25 638 GLU A C 1
ATOM 4735 O O . GLU A 1 638 ? 17.573 7.421 25.862 1.00 27.25 638 GLU A O 1
ATOM 4740 N N . ALA A 1 639 ? 16.787 8.169 23.928 1.00 27.78 639 ALA A N 1
ATOM 4741 C CA . ALA A 1 639 ? 16.350 6.819 23.505 1.00 27.78 639 ALA A CA 1
ATOM 4742 C C . ALA A 1 639 ? 17.355 5.949 22.705 1.00 27.78 639 ALA A C 1
ATOM 4744 O O . ALA A 1 639 ? 17.103 4.757 22.512 1.00 27.78 639 ALA A O 1
ATOM 4745 N N . VAL A 1 640 ? 18.512 6.465 22.270 1.00 26.55 640 VAL A N 1
ATOM 4746 C CA . VAL A 1 640 ? 19.359 5.756 21.279 1.00 26.55 640 VAL A CA 1
ATOM 4747 C C . VAL A 1 640 ? 20.598 5.103 21.902 1.00 26.55 640 VAL A C 1
ATOM 4749 O O . VAL A 1 640 ? 21.726 5.570 21.763 1.00 26.55 640 VAL A O 1
ATOM 4752 N N . ALA A 1 641 ? 20.379 3.994 22.600 1.00 23.52 641 ALA A N 1
ATOM 4753 C CA . ALA A 1 641 ? 21.375 2.951 22.878 1.00 23.52 641 ALA A CA 1
ATOM 4754 C C . ALA A 1 641 ? 20.614 1.713 23.378 1.00 23.52 641 ALA A C 1
ATOM 4756 O O . ALA A 1 641 ? 19.884 1.900 24.356 1.00 23.52 641 ALA A O 1
ATOM 4757 N N . PRO A 1 642 ? 20.735 0.477 22.835 1.00 33.41 642 PRO A N 1
ATOM 4758 C CA . PRO A 1 642 ? 21.780 -0.092 21.961 1.00 33.41 642 PRO A CA 1
ATOM 4759 C C . PRO A 1 642 ? 21.259 -1.049 20.842 1.00 33.41 642 PRO A C 1
ATOM 4761 O O . PRO A 1 642 ? 20.609 -2.039 21.154 1.00 33.41 642 PRO A O 1
ATOM 4764 N N . ILE A 1 643 ? 21.629 -0.889 19.562 1.00 26.44 643 ILE A N 1
ATOM 4765 C CA . ILE A 1 643 ? 21.469 -1.977 18.564 1.00 26.44 643 ILE A CA 1
ATOM 4766 C C . ILE A 1 643 ? 22.772 -2.157 17.774 1.00 26.44 643 ILE A C 1
ATOM 4768 O O . ILE A 1 643 ? 23.328 -1.220 17.208 1.00 26.44 643 ILE A O 1
ATOM 4772 N N . LEU A 1 644 ? 23.278 -3.388 17.837 1.00 27.41 644 LEU A N 1
ATOM 4773 C CA . LEU A 1 644 ? 24.570 -3.901 17.382 1.00 27.41 644 LEU A CA 1
ATOM 4774 C C . LEU A 1 644 ? 24.332 -4.967 16.295 1.00 27.41 644 LEU A C 1
ATOM 4776 O O . LEU A 1 644 ? 23.330 -5.671 16.324 1.00 27.41 644 LEU A O 1
ATOM 4780 N N . SER A 1 645 ? 25.340 -5.167 15.441 1.00 29.42 645 SER A N 1
ATOM 4781 C CA . SER A 1 645 ? 25.620 -6.380 14.645 1.00 29.42 645 SER A CA 1
ATOM 4782 C C . SER A 1 645 ? 24.602 -6.829 13.579 1.00 29.42 645 SER A C 1
ATOM 4784 O O . SER A 1 645 ? 23.643 -7.532 13.873 1.00 29.42 645 SER A O 1
ATOM 4786 N N . GLY A 1 646 ? 24.925 -6.574 12.305 1.00 33.19 646 GLY A N 1
ATOM 4787 C CA . GLY A 1 646 ? 24.504 -7.433 11.184 1.00 33.19 646 GLY A CA 1
ATOM 4788 C C . GLY A 1 646 ? 23.103 -7.215 10.604 1.00 33.19 646 GLY A C 1
ATOM 4789 O O . GLY A 1 646 ? 22.639 -8.066 9.849 1.00 33.19 646 GLY A O 1
ATOM 4790 N N . VAL A 1 647 ? 22.434 -6.109 10.932 1.00 38.09 647 VAL A N 1
ATOM 4791 C CA . VAL A 1 647 ? 21.118 -5.742 10.381 1.00 38.09 647 VAL A CA 1
ATOM 4792 C C . VAL A 1 647 ? 21.298 -4.948 9.077 1.00 38.09 647 VAL A C 1
ATOM 4794 O O . VAL A 1 647 ? 22.154 -4.071 9.008 1.00 38.09 647 VAL A O 1
ATOM 4797 N N . SER A 1 648 ? 20.513 -5.263 8.038 1.00 47.81 648 SER A N 1
ATOM 4798 C CA . SER A 1 648 ? 20.515 -4.530 6.756 1.00 47.81 648 SER A CA 1
ATOM 4799 C C . SER A 1 648 ? 20.092 -3.063 6.937 1.00 47.81 648 SER A C 1
ATOM 4801 O O . SER A 1 648 ? 19.143 -2.779 7.666 1.00 47.81 648 SER A O 1
ATOM 4803 N N . LEU A 1 649 ? 20.746 -2.139 6.219 1.00 47.97 649 LEU A N 1
ATOM 4804 C CA . LEU A 1 649 ? 20.521 -0.683 6.273 1.00 47.97 649 LEU A CA 1
ATOM 4805 C C . LEU A 1 649 ? 19.042 -0.270 6.124 1.00 47.97 649 LEU A C 1
ATOM 4807 O O . LEU A 1 649 ? 18.590 0.675 6.767 1.00 47.97 649 LEU A O 1
ATOM 4811 N N . VAL A 1 650 ? 18.277 -0.992 5.297 1.00 50.81 650 VAL A N 1
ATOM 4812 C CA . VAL A 1 650 ? 16.842 -0.734 5.060 1.00 50.81 650 VAL A CA 1
ATOM 4813 C C . VAL A 1 650 ? 16.036 -0.806 6.359 1.00 50.81 650 VAL A C 1
ATOM 4815 O O . VAL A 1 650 ? 15.145 0.007 6.597 1.00 50.81 650 VAL A O 1
ATOM 4818 N N . TRP A 1 651 ? 16.374 -1.759 7.220 1.00 58.56 651 TRP A N 1
ATOM 4819 C CA . TRP A 1 651 ? 15.635 -2.045 8.441 1.00 58.56 651 TRP A CA 1
ATOM 4820 C C . TRP A 1 651 ? 15.927 -1.049 9.549 1.00 58.56 651 TRP A C 1
ATOM 4822 O O . TRP A 1 651 ? 15.006 -0.602 10.226 1.00 58.56 651 TRP A O 1
ATOM 4832 N N . THR A 1 652 ? 17.186 -0.630 9.665 1.00 53.56 652 THR A N 1
ATOM 4833 C CA . THR A 1 652 ? 17.589 0.431 10.590 1.00 53.56 652 THR A CA 1
ATOM 4834 C C . THR A 1 652 ? 16.843 1.734 10.300 1.00 53.56 652 THR A C 1
ATOM 4836 O O . THR A 1 652 ? 16.343 2.373 11.224 1.00 53.56 652 THR A O 1
ATOM 4839 N N . ILE A 1 653 ? 16.697 2.100 9.019 1.00 51.19 653 ILE A N 1
ATOM 4840 C CA . ILE A 1 653 ? 15.931 3.287 8.609 1.00 51.19 653 ILE A CA 1
ATOM 4841 C C . ILE A 1 653 ? 14.468 3.156 9.045 1.00 51.19 653 ILE A C 1
ATOM 4843 O O . ILE A 1 653 ? 13.923 4.067 9.666 1.00 51.19 653 ILE A O 1
ATOM 4847 N N . ALA A 1 654 ? 13.843 2.012 8.766 1.00 53.09 654 ALA A N 1
ATOM 4848 C CA . ALA A 1 654 ? 12.438 1.789 9.081 1.00 53.09 654 ALA A CA 1
ATOM 4849 C C . ALA A 1 654 ? 12.152 1.868 10.597 1.00 53.09 654 ALA A C 1
ATOM 4851 O O . ALA A 1 654 ? 11.158 2.470 11.011 1.00 53.09 654 ALA A O 1
ATOM 4852 N N . THR A 1 655 ? 13.049 1.343 11.440 1.00 58.62 655 THR A N 1
ATOM 4853 C CA . THR A 1 655 ? 12.913 1.433 12.905 1.00 58.62 655 THR A CA 1
ATOM 4854 C C . THR A 1 655 ? 13.103 2.848 13.431 1.00 58.62 655 THR A C 1
ATOM 4856 O O . THR A 1 655 ? 12.325 3.285 14.272 1.00 58.62 655 THR A O 1
ATOM 4859 N N . THR A 1 656 ? 14.077 3.602 12.908 1.00 59.31 656 THR A N 1
ATOM 4860 C CA . THR A 1 656 ? 14.302 4.990 13.342 1.00 59.31 656 THR A CA 1
ATOM 4861 C C . THR A 1 656 ? 13.108 5.883 13.009 1.00 59.31 656 THR A C 1
ATOM 4863 O O . THR A 1 656 ? 12.717 6.712 13.829 1.00 59.31 656 THR A O 1
ATOM 4866 N N . ILE A 1 657 ? 12.494 5.693 11.836 1.00 58.84 657 ILE A N 1
ATOM 4867 C CA . ILE A 1 657 ? 11.271 6.416 11.464 1.00 58.84 657 ILE A CA 1
ATOM 4868 C C . ILE A 1 657 ? 10.132 6.056 12.424 1.00 58.84 657 ILE A C 1
ATOM 4870 O O . ILE A 1 657 ? 9.437 6.943 12.908 1.00 58.84 657 ILE A O 1
ATOM 4874 N N . THR A 1 658 ? 9.978 4.771 12.753 1.00 67.31 658 THR A N 1
ATOM 4875 C CA . THR A 1 658 ? 8.928 4.305 13.670 1.00 67.31 658 THR A CA 1
ATOM 4876 C C . THR A 1 658 ? 9.078 4.929 15.060 1.00 67.31 658 THR A C 1
ATOM 4878 O O . THR A 1 658 ? 8.119 5.482 15.588 1.00 67.31 658 THR A O 1
ATOM 4881 N N . GLU A 1 659 ? 10.282 4.941 15.639 1.00 65.88 659 GLU A N 1
ATOM 4882 C CA . GLU A 1 659 ? 10.532 5.603 16.930 1.00 65.88 659 GLU A CA 1
ATOM 4883 C C . GLU A 1 659 ? 10.197 7.103 16.895 1.00 65.88 659 GLU A C 1
ATOM 4885 O O . GLU A 1 659 ? 9.600 7.627 17.839 1.00 65.88 659 GLU A O 1
ATOM 4890 N N . ALA A 1 660 ? 10.523 7.788 15.794 1.00 63.97 660 ALA A N 1
ATOM 4891 C CA . ALA A 1 660 ? 10.196 9.198 15.614 1.00 63.97 660 ALA A CA 1
ATOM 4892 C C . ALA A 1 660 ? 8.680 9.444 15.516 1.00 63.97 660 ALA A C 1
ATOM 4894 O O . ALA A 1 660 ? 8.178 10.392 16.121 1.00 63.97 660 ALA A O 1
ATOM 4895 N N . VAL A 1 661 ? 7.939 8.568 14.827 1.00 68.25 661 VAL A N 1
ATOM 4896 C CA . VAL A 1 661 ? 6.470 8.624 14.761 1.00 68.25 661 VAL A CA 1
ATOM 4897 C C . VAL A 1 661 ? 5.846 8.414 16.139 1.00 68.25 661 VAL A C 1
ATOM 4899 O O . VAL A 1 661 ? 4.945 9.162 16.517 1.00 68.25 661 VAL A O 1
ATOM 4902 N N . PHE A 1 662 ? 6.328 7.435 16.910 1.00 74.31 662 PHE A N 1
ATOM 4903 C CA . PHE A 1 662 ? 5.822 7.162 18.259 1.00 74.31 662 PHE A CA 1
ATOM 4904 C C . PHE A 1 662 ? 6.038 8.357 19.188 1.00 74.31 662 PHE A C 1
ATOM 4906 O O . PHE A 1 662 ? 5.096 8.799 19.847 1.00 74.31 662 PHE A O 1
ATOM 4913 N N . ALA A 1 663 ? 7.252 8.915 19.203 1.00 69.81 663 ALA A N 1
ATOM 4914 C CA . ALA A 1 663 ? 7.548 10.128 19.960 1.00 69.81 663 ALA A CA 1
ATOM 4915 C C . ALA A 1 663 ? 6.679 11.301 19.488 1.00 69.81 663 ALA A C 1
ATOM 4917 O O . ALA A 1 663 ? 6.178 12.090 20.287 1.00 69.81 663 ALA A O 1
ATOM 4918 N N . GLY A 1 664 ? 6.457 11.392 18.180 1.00 68.75 664 GLY A N 1
ATOM 4919 C CA . GLY A 1 664 ? 5.714 12.485 17.592 1.00 68.75 664 GLY A CA 1
ATOM 4920 C C . GLY A 1 664 ? 4.239 12.515 17.892 1.00 68.75 664 GLY A C 1
ATOM 4921 O O . GLY A 1 664 ? 3.671 13.567 18.175 1.00 68.75 664 GLY A O 1
ATOM 4922 N N . LEU A 1 665 ? 3.642 11.335 17.910 1.00 76.44 665 LEU A N 1
ATOM 4923 C CA . LEU A 1 665 ? 2.275 11.121 18.339 1.00 76.44 665 LEU A CA 1
ATOM 4924 C C . LEU A 1 665 ? 2.144 11.048 19.865 1.00 76.44 665 LEU A C 1
ATOM 4926 O O . LEU A 1 665 ? 1.043 10.792 20.352 1.00 76.44 665 LEU A O 1
ATOM 4930 N N . ASN A 1 666 ? 3.225 11.298 20.619 1.00 80.81 666 ASN A N 1
ATOM 4931 C CA . ASN A 1 666 ? 3.249 11.278 22.082 1.00 80.81 666 ASN A CA 1
ATOM 4932 C C . ASN A 1 666 ? 2.756 9.926 22.651 1.00 80.81 666 ASN A C 1
ATOM 4934 O O . ASN A 1 666 ? 2.064 9.868 23.676 1.00 80.81 666 ASN A O 1
ATOM 4938 N N . ILE A 1 667 ? 3.088 8.831 21.949 1.00 83.44 667 ILE A N 1
ATOM 4939 C CA . ILE A 1 667 ? 2.721 7.447 22.295 1.00 83.44 667 ILE A CA 1
ATOM 4940 C C . ILE A 1 667 ? 3.481 6.966 23.537 1.00 83.44 667 ILE A C 1
ATOM 4942 O O . ILE A 1 667 ? 2.963 6.159 24.303 1.00 83.44 667 ILE A O 1
ATOM 4946 N N . ASP A 1 668 ? 4.659 7.524 23.808 1.00 80.94 668 ASP A N 1
ATOM 4947 C CA . ASP A 1 668 ? 5.432 7.320 25.042 1.00 80.94 668 ASP A CA 1
ATOM 4948 C C . ASP A 1 668 ? 4.691 7.797 26.305 1.00 80.94 668 ASP A C 1
ATOM 4950 O O . ASP A 1 668 ? 5.005 7.397 27.428 1.00 80.94 668 ASP A O 1
ATOM 4954 N N . SER A 1 669 ? 3.668 8.639 26.137 1.00 82.19 669 SER A N 1
ATOM 4955 C CA . SER A 1 669 ? 2.776 9.038 27.225 1.00 82.19 669 SER A CA 1
ATOM 4956 C C . SER A 1 669 ? 1.629 8.052 27.487 1.00 82.19 669 SER A C 1
ATOM 4958 O O . SER A 1 669 ? 0.881 8.257 28.453 1.00 82.19 669 SER A O 1
ATOM 4960 N N . ILE A 1 670 ? 1.493 7.035 26.630 1.00 84.44 670 ILE A N 1
ATOM 4961 C CA . ILE A 1 670 ? 0.441 6.013 26.619 1.00 84.44 670 ILE A CA 1
ATOM 4962 C C . ILE A 1 670 ? 1.027 4.650 27.018 1.00 84.44 670 ILE A C 1
ATOM 4964 O O . ILE A 1 670 ? 0.502 3.996 27.916 1.00 84.44 670 ILE A O 1
ATOM 4968 N N . ILE A 1 671 ? 2.138 4.252 26.391 1.00 86.44 671 ILE A N 1
ATOM 4969 C CA . ILE A 1 671 ? 2.883 3.018 26.678 1.00 86.44 671 ILE A CA 1
ATOM 4970 C C . ILE A 1 671 ? 4.334 3.328 27.042 1.00 86.44 671 ILE A C 1
ATOM 4972 O O . ILE A 1 671 ? 4.869 4.380 26.701 1.00 86.44 671 ILE A O 1
ATOM 4976 N N . SER A 1 672 ? 4.988 2.413 27.756 1.00 86.81 672 SER A N 1
ATOM 4977 C CA . SER A 1 672 ? 6.366 2.629 28.202 1.00 86.81 672 SER A CA 1
ATOM 4978 C C . SER A 1 672 ? 7.381 2.512 27.057 1.00 86.81 672 SER A C 1
ATOM 4980 O O . SER A 1 672 ? 7.198 1.742 26.117 1.00 86.81 672 SER A O 1
ATOM 4982 N N . ASN A 1 673 ? 8.516 3.210 27.165 1.00 81.62 673 ASN A N 1
ATOM 4983 C CA . ASN A 1 673 ? 9.604 3.103 26.181 1.00 81.62 673 ASN A CA 1
ATOM 4984 C C . ASN A 1 673 ? 10.153 1.671 26.033 1.00 81.62 673 ASN A C 1
ATOM 4986 O O . ASN A 1 673 ? 10.600 1.298 24.950 1.00 81.62 673 ASN A O 1
ATOM 4990 N N . ASP A 1 674 ? 10.114 0.863 27.098 1.00 81.81 674 ASP A N 1
ATOM 4991 C CA . ASP A 1 674 ? 10.517 -0.547 27.043 1.00 81.81 674 ASP A CA 1
ATOM 4992 C C . ASP A 1 674 ? 9.522 -1.386 26.219 1.00 81.81 674 ASP A C 1
ATOM 4994 O O . ASP A 1 674 ? 9.937 -2.254 25.452 1.00 81.81 674 ASP A O 1
ATOM 4998 N N . GLU A 1 675 ? 8.219 -1.099 26.318 1.00 85.81 675 GLU A N 1
ATOM 4999 C CA . GLU A 1 675 ? 7.192 -1.731 25.478 1.00 85.81 675 GLU A CA 1
ATOM 5000 C C . GLU A 1 675 ? 7.333 -1.312 24.009 1.00 85.81 675 GLU A C 1
ATOM 5002 O O . GLU A 1 675 ? 7.319 -2.179 23.139 1.00 85.81 675 GLU A O 1
ATOM 5007 N N . ILE A 1 676 ? 7.562 -0.021 23.725 1.00 81.50 676 ILE A N 1
ATOM 5008 C CA . ILE A 1 676 ? 7.820 0.480 22.358 1.00 81.50 676 ILE A CA 1
ATOM 5009 C C . ILE A 1 676 ? 9.002 -0.262 21.726 1.00 81.50 676 ILE A C 1
ATOM 5011 O O . ILE A 1 676 ? 8.922 -0.724 20.589 1.00 81.50 676 ILE A O 1
ATOM 5015 N N . ARG A 1 677 ? 10.099 -0.418 22.476 1.00 81.44 677 ARG A N 1
ATOM 5016 C CA . ARG A 1 677 ? 11.278 -1.163 22.022 1.00 81.44 677 ARG A CA 1
ATOM 5017 C C . ARG A 1 677 ? 10.962 -2.619 21.724 1.00 81.44 677 ARG A C 1
ATOM 5019 O O . ARG A 1 677 ? 11.348 -3.105 20.667 1.00 81.44 677 ARG A O 1
ATOM 5026 N N . SER A 1 678 ? 10.238 -3.290 22.617 1.00 84.12 678 SER A N 1
ATOM 5027 C CA . SER A 1 678 ? 9.845 -4.686 22.415 1.00 84.12 678 SER A CA 1
ATOM 5028 C C . SER A 1 678 ? 8.988 -4.865 21.157 1.00 84.12 678 SER A C 1
ATOM 5030 O O . SER A 1 678 ? 9.206 -5.819 20.416 1.00 84.12 678 SER A O 1
ATOM 5032 N N . ILE A 1 679 ? 8.040 -3.956 20.905 1.00 84.69 679 ILE A N 1
ATOM 5033 C CA . ILE A 1 679 ? 7.195 -3.970 19.699 1.00 84.69 679 ILE A CA 1
ATOM 5034 C C . ILE A 1 679 ? 8.055 -3.762 18.449 1.00 84.69 679 ILE A C 1
ATOM 5036 O O . ILE A 1 679 ? 7.944 -4.507 17.478 1.00 84.69 679 ILE A O 1
ATOM 5040 N N . ASN A 1 680 ? 8.965 -2.787 18.481 1.00 79.62 680 ASN A N 1
ATOM 5041 C CA . ASN A 1 680 ? 9.852 -2.508 17.355 1.00 79.62 680 ASN A CA 1
ATOM 5042 C C . ASN A 1 680 ? 10.791 -3.682 17.046 1.00 79.62 680 ASN A C 1
ATOM 5044 O O . ASN A 1 680 ? 11.010 -3.979 15.875 1.00 79.62 680 ASN A O 1
ATOM 5048 N N . GLU A 1 681 ? 11.324 -4.365 18.062 1.00 80.69 681 GLU A N 1
ATOM 5049 C CA . GLU A 1 681 ? 12.160 -5.559 17.885 1.00 80.69 681 GLU A CA 1
ATOM 5050 C C . GLU A 1 681 ? 11.386 -6.725 17.249 1.00 80.69 681 GLU A C 1
ATOM 5052 O O . GLU A 1 681 ? 11.909 -7.388 16.350 1.00 80.69 681 GLU A O 1
ATOM 5057 N N . GLU A 1 682 ? 10.139 -6.956 17.675 1.00 85.19 682 GLU A N 1
ATOM 5058 C CA . GLU A 1 682 ? 9.257 -7.972 17.086 1.00 85.19 682 GLU A CA 1
ATOM 5059 C C . GLU A 1 682 ? 8.949 -7.649 15.618 1.00 85.19 682 GLU A C 1
ATOM 5061 O O . GLU A 1 682 ? 9.222 -8.461 14.728 1.00 85.19 682 GLU A O 1
ATOM 5066 N N . ASN A 1 683 ? 8.482 -6.427 15.354 1.00 83.94 683 ASN A N 1
ATOM 5067 C CA . ASN A 1 683 ? 8.169 -5.946 14.011 1.00 83.94 683 ASN A CA 1
ATOM 5068 C C . ASN A 1 683 ? 9.371 -6.061 13.072 1.00 83.94 683 ASN A C 1
ATOM 5070 O O . ASN A 1 683 ? 9.233 -6.463 11.915 1.00 83.94 683 ASN A O 1
ATOM 5074 N N . LEU A 1 684 ? 10.566 -5.735 13.566 1.00 79.44 684 LEU A N 1
ATOM 5075 C CA . LEU A 1 684 ? 11.797 -5.794 12.789 1.00 79.44 684 LEU A CA 1
ATOM 5076 C C . LEU A 1 684 ? 12.117 -7.209 12.308 1.00 79.44 684 LEU A C 1
ATOM 5078 O O . LEU A 1 684 ? 12.517 -7.391 11.157 1.00 79.44 684 LEU A O 1
ATOM 5082 N N . ALA A 1 685 ? 11.950 -8.204 13.180 1.00 79.19 685 ALA A N 1
ATOM 5083 C CA . ALA A 1 685 ? 12.224 -9.594 12.845 1.00 79.19 685 ALA A CA 1
ATOM 5084 C C . ALA A 1 685 ? 11.283 -10.105 11.742 1.00 79.19 685 ALA A C 1
ATOM 5086 O O . ALA A 1 685 ? 11.729 -10.787 10.815 1.00 79.19 685 ALA A O 1
ATOM 5087 N N . GLU A 1 686 ? 9.998 -9.747 11.811 1.00 85.06 686 GLU A N 1
ATOM 5088 C CA . GLU A 1 686 ? 9.017 -10.111 10.784 1.00 85.06 686 GLU A CA 1
ATOM 5089 C C . GLU A 1 686 ? 9.281 -9.397 9.457 1.00 85.06 686 GLU A C 1
ATOM 5091 O O . GLU A 1 686 ? 9.309 -10.029 8.400 1.00 85.06 686 GLU A O 1
ATOM 5096 N N . LEU A 1 687 ? 9.548 -8.092 9.500 1.00 80.19 687 LEU A N 1
ATOM 5097 C CA . LEU A 1 687 ? 9.852 -7.303 8.310 1.00 80.19 687 LEU A CA 1
ATOM 5098 C C . LEU A 1 687 ? 11.117 -7.794 7.602 1.00 80.19 687 LEU A C 1
ATOM 5100 O O . LEU A 1 687 ? 11.105 -7.924 6.377 1.00 80.19 687 LEU A O 1
ATOM 5104 N N . ASP A 1 688 ? 12.171 -8.139 8.349 1.00 75.81 688 ASP A N 1
ATOM 5105 C CA . ASP A 1 688 ? 13.390 -8.729 7.790 1.00 75.81 688 ASP A CA 1
ATOM 5106 C C . ASP A 1 688 ? 13.110 -10.046 7.060 1.00 75.81 688 ASP A C 1
ATOM 5108 O O . ASP A 1 688 ? 13.583 -10.245 5.936 1.00 75.81 688 ASP A O 1
ATOM 5112 N N . ALA A 1 689 ? 12.284 -10.915 7.647 1.00 79.50 689 ALA A N 1
ATOM 5113 C CA . ALA A 1 689 ? 11.867 -12.154 7.001 1.00 79.50 689 ALA A CA 1
ATOM 5114 C C . ALA A 1 689 ? 11.088 -11.888 5.701 1.00 79.50 689 ALA A C 1
ATOM 5116 O O . ALA A 1 689 ? 11.365 -12.514 4.674 1.00 79.50 689 ALA A O 1
ATOM 5117 N N . ILE A 1 690 ? 10.162 -10.925 5.718 1.00 81.88 690 ILE A N 1
ATOM 5118 C CA . ILE A 1 690 ? 9.379 -10.542 4.540 1.00 81.88 690 ILE A CA 1
ATOM 5119 C C . ILE A 1 690 ? 10.280 -9.970 3.436 1.00 81.88 690 ILE A C 1
ATOM 5121 O O . ILE A 1 690 ? 10.173 -10.369 2.275 1.00 81.88 690 ILE A O 1
ATOM 5125 N N . GLY A 1 691 ? 11.181 -9.043 3.765 1.00 76.69 691 GLY A N 1
ATOM 5126 C CA . GLY A 1 691 ? 12.058 -8.439 2.764 1.00 76.69 691 GLY A CA 1
ATOM 5127 C C . GLY A 1 691 ? 13.042 -9.443 2.165 1.00 76.69 691 GLY A C 1
ATOM 5128 O O . GLY A 1 691 ? 13.256 -9.409 0.956 1.00 76.69 691 GLY A O 1
ATOM 5129 N N . LYS A 1 692 ? 13.564 -10.392 2.958 1.00 81.06 692 LYS A N 1
ATOM 5130 C CA . LYS A 1 692 ? 14.355 -11.522 2.439 1.00 81.06 692 LYS A CA 1
ATOM 5131 C C . LYS A 1 692 ? 13.561 -12.353 1.441 1.00 81.06 692 LYS A C 1
ATOM 5133 O O . LYS A 1 692 ? 14.070 -12.638 0.364 1.00 81.06 692 LYS A O 1
ATOM 5138 N N . GLN A 1 693 ? 12.302 -12.667 1.750 1.00 85.88 693 GLN A N 1
ATOM 5139 C CA . GLN A 1 693 ? 11.430 -13.395 0.830 1.00 85.88 693 GLN A CA 1
ATOM 5140 C C . GLN A 1 693 ? 11.250 -12.650 -0.504 1.00 85.88 693 GLN A C 1
ATOM 5142 O O . GLN A 1 693 ? 11.279 -13.280 -1.561 1.00 85.88 693 GLN A O 1
ATOM 5147 N N . VAL A 1 694 ? 11.073 -11.324 -0.479 1.00 84.44 694 VAL A N 1
ATOM 5148 C CA . VAL A 1 694 ? 10.951 -10.521 -1.709 1.00 84.44 694 VAL A CA 1
ATOM 5149 C C . VAL A 1 694 ? 12.261 -10.517 -2.497 1.00 84.44 694 VAL A C 1
ATOM 5151 O O . VAL A 1 694 ? 12.229 -10.736 -3.706 1.00 84.44 694 VAL A O 1
ATOM 5154 N N . SER A 1 695 ? 13.408 -10.336 -1.838 1.00 81.62 695 SER A N 1
ATOM 5155 C CA . SER A 1 695 ? 14.722 -10.373 -2.493 1.00 81.62 695 SER A CA 1
ATOM 5156 C C . SER A 1 695 ? 15.030 -11.738 -3.117 1.00 81.62 695 SER A C 1
ATOM 5158 O O . SER A 1 695 ? 15.455 -11.803 -4.270 1.00 81.62 695 SER A O 1
ATOM 5160 N N . GLU A 1 696 ? 14.755 -12.832 -2.401 1.00 85.69 696 GLU A N 1
ATOM 5161 C CA . GLU A 1 696 ? 14.896 -14.198 -2.917 1.00 85.69 696 GLU A CA 1
ATOM 5162 C C . GLU A 1 696 ? 13.951 -14.448 -4.099 1.00 85.69 696 GLU A C 1
ATOM 5164 O O . GLU A 1 696 ? 14.328 -15.068 -5.093 1.00 85.69 696 GLU A O 1
ATOM 5169 N N . GLU A 1 697 ? 12.704 -13.972 -4.029 1.00 91.25 697 GLU A N 1
ATOM 5170 C CA . GLU A 1 697 ? 11.766 -14.080 -5.147 1.00 91.25 697 GLU A CA 1
ATOM 5171 C C . GLU A 1 697 ? 12.259 -13.292 -6.367 1.00 91.25 697 GLU A C 1
ATOM 5173 O O . GLU A 1 697 ? 12.160 -13.785 -7.495 1.00 91.25 697 GLU A O 1
ATOM 5178 N N . LEU A 1 698 ? 12.807 -12.095 -6.160 1.00 86.50 698 LEU A N 1
ATOM 5179 C CA . LEU A 1 698 ? 13.386 -11.275 -7.216 1.00 86.50 698 LEU A CA 1
ATOM 5180 C C . LEU A 1 698 ? 14.511 -12.044 -7.917 1.00 86.50 698 LEU A C 1
ATOM 5182 O O . LEU A 1 698 ? 14.423 -12.254 -9.125 1.00 86.50 698 LEU A O 1
ATOM 5186 N N . GLU A 1 699 ? 15.496 -12.547 -7.170 1.00 85.56 699 GLU A N 1
ATOM 5187 C CA . GLU A 1 699 ? 16.619 -13.340 -7.693 1.00 85.56 699 GLU A CA 1
ATOM 5188 C C . GLU A 1 699 ? 16.149 -14.591 -8.450 1.00 85.56 699 GLU A C 1
ATOM 5190 O O . GLU A 1 699 ? 16.532 -14.815 -9.601 1.00 85.56 699 GLU A O 1
ATOM 5195 N N . ASN A 1 700 ? 15.247 -15.373 -7.852 1.00 89.69 700 ASN A N 1
ATOM 5196 C CA . ASN A 1 700 ? 14.716 -16.584 -8.473 1.00 89.69 700 ASN A CA 1
ATOM 5197 C C . ASN A 1 700 ? 14.011 -16.294 -9.804 1.00 89.69 700 ASN A C 1
ATOM 5199 O O . ASN A 1 700 ? 14.145 -17.065 -10.754 1.00 89.69 700 ASN A O 1
ATOM 5203 N N . ASN A 1 701 ? 13.268 -15.186 -9.900 1.00 90.00 701 ASN A N 1
ATOM 5204 C CA . ASN A 1 701 ? 12.637 -14.811 -11.161 1.00 90.00 701 ASN A CA 1
ATOM 5205 C C . ASN A 1 701 ? 13.664 -14.379 -12.214 1.00 90.00 701 ASN A C 1
ATOM 5207 O O . ASN A 1 701 ? 13.472 -14.722 -13.377 1.00 90.00 701 ASN A O 1
ATOM 5211 N N . ARG A 1 702 ? 14.753 -13.695 -11.833 1.00 86.44 702 ARG A N 1
ATOM 5212 C CA . ARG A 1 702 ? 15.835 -13.334 -12.769 1.00 86.44 702 ARG A CA 1
ATOM 5213 C C . ARG A 1 702 ? 16.496 -14.560 -13.384 1.00 86.44 702 ARG A C 1
ATOM 5215 O O . ARG A 1 702 ? 16.716 -14.596 -14.591 1.00 86.44 702 ARG A O 1
ATOM 5222 N N . ASN A 1 703 ? 16.746 -15.572 -12.560 1.00 82.81 703 ASN A N 1
ATOM 5223 C CA . ASN A 1 703 ? 17.368 -16.826 -12.983 1.00 82.81 703 ASN A CA 1
ATOM 5224 C C . ASN A 1 703 ? 16.440 -17.691 -13.855 1.00 82.81 703 ASN A C 1
ATOM 5226 O O . ASN A 1 703 ? 16.908 -18.578 -14.561 1.00 82.81 703 ASN A O 1
ATOM 5230 N N . ALA A 1 704 ? 15.130 -17.432 -13.825 1.00 81.81 704 ALA A N 1
ATOM 5231 C CA . ALA A 1 704 ? 14.115 -18.161 -14.582 1.00 81.81 704 ALA A CA 1
ATOM 5232 C C . ALA A 1 704 ? 13.670 -17.436 -15.870 1.00 81.81 704 ALA A C 1
ATOM 5234 O O . ALA A 1 704 ? 12.555 -17.670 -16.340 1.00 81.81 704 ALA A O 1
ATOM 5235 N N . ALA A 1 705 ? 14.495 -16.534 -16.413 1.00 77.44 705 ALA A N 1
ATOM 5236 C CA . ALA A 1 705 ? 14.207 -15.821 -17.656 1.00 77.44 705 ALA A CA 1
ATOM 5237 C C . ALA A 1 705 ? 13.961 -16.796 -18.822 1.00 77.44 705 ALA A C 1
ATOM 5239 O O . ALA A 1 705 ? 14.845 -17.576 -19.173 1.00 77.44 705 ALA A O 1
ATOM 5240 N N . ASP A 1 706 ? 12.781 -16.726 -19.440 1.00 75.12 706 ASP A N 1
ATOM 5241 C CA . ASP A 1 706 ? 12.465 -17.483 -20.654 1.00 75.12 706 ASP A CA 1
ATOM 5242 C C . ASP A 1 706 ? 12.862 -16.642 -21.872 1.00 75.12 706 ASP A C 1
ATOM 5244 O O . ASP A 1 706 ? 12.233 -15.626 -22.169 1.00 75.12 706 ASP A O 1
ATOM 5248 N N . ILE A 1 707 ? 13.963 -17.014 -22.520 1.00 75.06 707 ILE A N 1
ATOM 5249 C CA . ILE A 1 707 ? 14.483 -16.341 -23.715 1.00 75.06 707 ILE A CA 1
ATOM 5250 C C . ILE A 1 707 ? 14.215 -17.254 -24.907 1.00 75.06 707 ILE A C 1
ATOM 5252 O O . ILE A 1 707 ? 14.431 -18.461 -24.811 1.00 75.06 707 ILE A O 1
ATOM 5256 N N . ASP A 1 708 ? 13.777 -16.675 -26.031 1.00 73.50 708 ASP A N 1
ATOM 5257 C CA . ASP A 1 708 ? 13.504 -17.415 -27.269 1.00 73.50 708 ASP A CA 1
ATOM 5258 C C . ASP A 1 708 ? 14.692 -18.346 -27.619 1.00 73.50 708 ASP A C 1
ATOM 5260 O O . ASP A 1 708 ? 15.807 -17.855 -27.838 1.00 73.50 708 ASP A O 1
ATOM 5264 N N . PRO A 1 709 ? 14.483 -19.679 -27.672 1.00 70.75 709 PRO A N 1
ATOM 5265 C CA . PRO A 1 709 ? 15.546 -20.655 -27.910 1.00 70.75 709 PRO A CA 1
ATOM 5266 C C . PRO A 1 709 ? 16.149 -20.572 -29.318 1.00 70.75 709 PRO A C 1
ATOM 5268 O O . PRO A 1 709 ? 17.175 -21.199 -29.578 1.00 70.75 709 PRO A O 1
ATOM 5271 N N . GLU A 1 710 ? 15.519 -19.839 -30.242 1.00 71.31 710 GLU A N 1
ATOM 5272 C CA . GLU A 1 710 ? 16.062 -19.570 -31.575 1.00 71.31 710 GLU A CA 1
ATOM 5273 C C . GLU A 1 710 ? 17.037 -18.378 -31.600 1.00 71.31 710 GLU A C 1
ATOM 5275 O O . GLU A 1 710 ? 17.650 -18.103 -32.636 1.00 71.31 710 GLU A O 1
ATOM 5280 N N . LEU A 1 711 ? 17.178 -17.652 -30.488 1.00 75.44 711 LEU A N 1
ATOM 5281 C CA . LEU A 1 711 ? 18.216 -16.643 -30.310 1.00 75.44 711 LEU A CA 1
ATOM 5282 C C . LEU A 1 711 ? 19.504 -17.300 -29.814 1.00 75.44 711 LEU A C 1
ATOM 5284 O O . LEU A 1 711 ? 19.502 -18.390 -29.249 1.00 75.44 711 LEU A O 1
ATOM 5288 N N . LEU A 1 712 ? 20.618 -16.579 -29.934 1.00 77.12 712 LEU A N 1
ATOM 5289 C CA . LEU A 1 712 ? 21.865 -16.972 -29.274 1.00 77.12 712 LEU A CA 1
ATOM 5290 C C . LEU A 1 712 ? 21.736 -17.058 -27.745 1.00 77.12 712 LEU A C 1
ATOM 5292 O O . LEU A 1 712 ? 22.628 -17.622 -27.132 1.00 77.12 712 LEU A O 1
ATOM 5296 N N . GLY A 1 713 ? 20.638 -16.568 -27.149 1.00 75.38 713 GLY A N 1
ATOM 5297 C CA . GLY A 1 713 ? 20.368 -16.605 -25.710 1.00 75.38 713 GLY A CA 1
ATOM 5298 C C . GLY A 1 713 ? 21.269 -15.662 -24.909 1.00 75.38 713 GLY A C 1
ATOM 5299 O O . GLY A 1 713 ? 22.301 -15.218 -25.404 1.00 75.38 713 GLY A O 1
ATOM 5300 N N . LEU A 1 714 ? 20.893 -15.349 -23.662 1.00 79.56 714 LEU A N 1
ATOM 5301 C CA . LEU A 1 714 ? 21.826 -14.731 -22.711 1.00 79.56 714 LEU A CA 1
ATOM 5302 C C . LEU A 1 714 ? 22.636 -15.835 -22.011 1.00 79.56 714 LEU A C 1
ATOM 5304 O O . LEU A 1 714 ? 22.031 -16.793 -21.528 1.00 79.56 714 LEU A O 1
ATOM 5308 N N . PRO A 1 715 ? 23.973 -15.718 -21.924 1.00 74.50 715 PRO A N 1
ATOM 5309 C CA . PRO A 1 715 ? 24.799 -16.638 -21.142 1.00 74.50 715 PRO A CA 1
ATOM 5310 C C . PRO A 1 715 ? 24.373 -16.687 -19.668 1.00 74.50 715 PRO A C 1
ATOM 5312 O O . PRO A 1 715 ? 24.014 -15.652 -19.101 1.00 74.50 715 PRO A O 1
ATOM 5315 N N . GLU A 1 716 ? 24.485 -17.856 -19.026 1.00 76.62 716 GLU A N 1
ATOM 5316 C CA . GLU A 1 716 ? 24.221 -18.025 -17.583 1.00 76.62 716 GLU A CA 1
ATOM 5317 C C . GLU A 1 716 ? 25.069 -17.051 -16.744 1.00 76.62 716 GLU A C 1
ATOM 5319 O O . GLU A 1 716 ? 24.589 -16.474 -15.767 1.00 76.62 716 GLU A O 1
ATOM 5324 N N . GLU A 1 717 ? 26.300 -16.769 -17.187 1.00 83.94 717 GLU A N 1
ATOM 5325 C CA . GLU A 1 717 ? 27.210 -15.821 -16.545 1.00 83.94 717 GLU A CA 1
ATOM 5326 C C . GLU A 1 717 ? 26.663 -14.385 -16.460 1.00 83.94 717 GLU A C 1
ATOM 5328 O O . GLU A 1 717 ? 27.113 -13.619 -15.608 1.00 83.94 717 GLU A O 1
ATOM 5333 N N . TYR A 1 718 ? 25.687 -13.988 -17.288 1.00 84.88 718 TYR A N 1
ATOM 5334 C CA . TYR A 1 718 ? 25.054 -12.671 -17.154 1.00 84.88 718 TYR A CA 1
ATOM 5335 C C . TYR A 1 718 ? 24.290 -12.545 -15.832 1.00 84.88 718 TYR A C 1
ATOM 5337 O O . TYR A 1 718 ? 24.419 -11.527 -15.148 1.00 84.88 718 TYR A O 1
ATOM 5345 N N . ALA A 1 719 ? 23.534 -13.579 -15.449 1.00 82.31 719 ALA A N 1
ATOM 5346 C CA . ALA A 1 719 ? 22.812 -13.592 -14.181 1.00 82.31 719 ALA A CA 1
ATOM 5347 C C . ALA A 1 719 ? 23.792 -13.557 -12.997 1.00 82.31 719 ALA A C 1
ATOM 5349 O O . ALA A 1 719 ? 23.605 -12.770 -12.070 1.00 82.31 719 ALA A O 1
ATOM 5350 N N . GLU A 1 720 ? 24.898 -14.307 -13.084 1.00 84.38 720 GLU A N 1
ATOM 5351 C CA . GLU A 1 720 ? 25.964 -14.266 -12.076 1.00 84.38 720 GLU A CA 1
ATOM 5352 C C . GLU A 1 720 ? 26.620 -12.879 -11.965 1.00 84.38 720 GLU A C 1
ATOM 5354 O O . GLU A 1 720 ? 26.900 -12.405 -10.865 1.00 84.38 720 GLU A O 1
ATOM 5359 N N . ASN A 1 721 ? 26.900 -12.220 -13.094 1.00 86.00 721 ASN A N 1
ATOM 5360 C CA . ASN A 1 721 ? 27.495 -10.882 -13.114 1.00 86.00 721 ASN A CA 1
ATOM 5361 C C . ASN A 1 721 ? 26.543 -9.842 -12.518 1.00 86.00 721 ASN A C 1
ATOM 5363 O O . ASN A 1 721 ? 26.966 -8.992 -11.739 1.00 86.00 721 ASN A O 1
ATOM 5367 N N . LEU A 1 722 ? 25.255 -9.930 -12.854 1.00 85.12 722 LEU A N 1
ATOM 5368 C CA . LEU A 1 722 ? 24.217 -9.075 -12.291 1.00 85.12 722 LEU A CA 1
ATOM 5369 C C . LEU A 1 722 ? 24.100 -9.260 -10.774 1.00 85.12 722 LEU A C 1
ATOM 5371 O O . LEU A 1 722 ? 24.031 -8.271 -10.049 1.00 85.12 722 LEU A O 1
ATOM 5375 N N . GLN A 1 723 ? 24.117 -10.505 -10.297 1.00 82.25 723 GLN A N 1
ATOM 5376 C CA . GLN A 1 723 ? 24.100 -10.818 -8.870 1.00 82.25 723 GLN A CA 1
ATOM 5377 C C . GLN A 1 723 ? 25.312 -10.216 -8.156 1.00 82.25 723 GLN A C 1
ATOM 5379 O O . GLN A 1 723 ? 25.142 -9.471 -7.195 1.00 82.25 723 GLN A O 1
ATOM 5384 N N . LYS A 1 724 ? 26.525 -10.436 -8.679 1.00 84.12 724 LYS A N 1
ATOM 5385 C CA . LYS A 1 724 ? 27.756 -9.840 -8.130 1.00 84.12 724 LYS A CA 1
ATOM 5386 C C . LYS A 1 724 ? 27.705 -8.314 -8.122 1.00 84.12 724 LYS A C 1
ATOM 5388 O O . LYS A 1 724 ? 28.205 -7.700 -7.187 1.00 84.12 724 LYS A O 1
ATOM 5393 N N . LEU A 1 725 ? 27.120 -7.696 -9.151 1.00 80.38 725 LEU A N 1
ATOM 5394 C CA . LEU A 1 725 ? 26.949 -6.246 -9.220 1.00 80.38 725 LEU A CA 1
ATOM 5395 C C . LEU A 1 725 ? 26.002 -5.740 -8.126 1.00 80.38 725 LEU A C 1
ATOM 5397 O O . LEU A 1 725 ? 26.331 -4.768 -7.452 1.00 80.38 725 LEU A O 1
ATOM 5401 N N . VAL A 1 726 ? 24.855 -6.399 -7.940 1.00 75.56 726 VAL A N 1
ATOM 5402 C CA . VAL A 1 726 ? 23.898 -6.062 -6.877 1.00 75.56 726 VAL A CA 1
ATOM 5403 C C . VAL A 1 726 ? 24.557 -6.223 -5.509 1.00 75.56 726 VAL A C 1
ATOM 5405 O O . VAL A 1 726 ? 24.594 -5.259 -4.755 1.00 75.56 726 VAL A O 1
ATOM 5408 N N . GLU A 1 727 ? 25.166 -7.375 -5.226 1.00 73.81 727 GLU A N 1
ATOM 5409 C CA . GLU A 1 727 ? 25.884 -7.628 -3.968 1.00 73.81 727 GLU A CA 1
ATOM 5410 C C . GLU A 1 727 ? 26.998 -6.603 -3.724 1.00 73.81 727 GLU A C 1
ATOM 5412 O O . GLU A 1 727 ? 27.183 -6.129 -2.605 1.00 73.81 727 GLU A O 1
ATOM 5417 N N . HIS A 1 728 ? 27.737 -6.222 -4.770 1.00 72.88 728 HIS A N 1
ATOM 5418 C CA . HIS A 1 728 ? 28.781 -5.211 -4.676 1.00 72.88 728 HIS A CA 1
ATOM 5419 C C . HIS A 1 728 ? 28.208 -3.843 -4.296 1.00 72.88 728 HIS A C 1
ATOM 5421 O O . HIS A 1 728 ? 28.690 -3.251 -3.332 1.00 72.88 728 HIS A O 1
ATOM 5427 N N . ILE A 1 729 ? 27.183 -3.377 -5.016 1.00 64.50 729 ILE A N 1
ATOM 5428 C CA . ILE A 1 729 ? 26.517 -2.084 -4.803 1.00 64.50 729 ILE A CA 1
ATOM 5429 C C . ILE A 1 729 ? 25.808 -2.030 -3.446 1.00 64.50 729 ILE A C 1
ATOM 5431 O O . ILE A 1 729 ? 25.704 -0.960 -2.858 1.00 64.50 729 ILE A O 1
ATOM 5435 N N . GLU A 1 730 ? 25.320 -3.158 -2.935 1.00 59.34 730 GLU A N 1
ATOM 5436 C CA . GLU A 1 730 ? 24.634 -3.221 -1.642 1.00 59.34 730 GLU A CA 1
ATOM 5437 C C . GLU A 1 730 ? 25.572 -3.175 -0.427 1.00 59.34 730 GLU A C 1
ATOM 5439 O O . GLU A 1 730 ? 25.091 -3.018 0.695 1.00 59.34 730 GLU A O 1
ATOM 5444 N N . ASN A 1 731 ? 26.894 -3.214 -0.628 1.00 59.06 731 ASN A N 1
ATOM 5445 C CA . ASN A 1 731 ? 27.855 -2.870 0.422 1.00 59.06 731 ASN A CA 1
ATOM 5446 C C . ASN A 1 731 ? 27.938 -1.342 0.602 1.00 59.06 731 ASN A C 1
ATOM 5448 O O . ASN A 1 731 ? 28.038 -0.607 -0.382 1.00 59.06 731 ASN A O 1
ATOM 5452 N N . GLU A 1 732 ? 27.946 -0.874 1.857 1.00 48.97 732 GLU A N 1
ATOM 5453 C CA . GLU A 1 732 ? 27.762 0.543 2.228 1.00 48.97 732 GLU A CA 1
ATOM 5454 C C . GLU A 1 732 ? 28.673 1.531 1.473 1.00 48.97 732 GLU A C 1
ATOM 5456 O O . GLU A 1 732 ? 28.179 2.544 0.981 1.00 48.97 732 GLU A O 1
ATOM 5461 N N . ASP A 1 733 ? 29.967 1.224 1.316 1.00 53.53 733 ASP A N 1
ATOM 5462 C CA . ASP A 1 733 ? 30.937 2.110 0.647 1.00 53.53 733 ASP A CA 1
ATOM 5463 C C . ASP A 1 733 ? 30.724 2.213 -0.877 1.00 53.53 733 ASP A C 1
ATOM 5465 O O . ASP A 1 733 ? 31.063 3.217 -1.501 1.00 53.53 733 ASP A O 1
ATOM 5469 N N . ASN A 1 734 ? 30.149 1.184 -1.505 1.00 57.09 734 ASN A N 1
ATOM 5470 C CA . ASN A 1 734 ? 30.084 1.092 -2.967 1.00 57.09 734 ASN A CA 1
ATOM 5471 C C . ASN A 1 734 ? 28.835 1.754 -3.547 1.00 57.09 734 ASN A C 1
ATOM 5473 O O . ASN A 1 734 ? 28.845 2.171 -4.705 1.00 57.09 734 ASN A O 1
ATOM 5477 N N . TYR A 1 735 ? 27.756 1.867 -2.766 1.00 54.69 735 TYR A N 1
ATOM 5478 C CA . TYR A 1 735 ? 26.534 2.527 -3.226 1.00 54.69 735 TYR A CA 1
ATOM 5479 C C . TYR A 1 735 ? 26.770 4.018 -3.476 1.00 54.69 735 TYR A C 1
ATOM 5481 O O . TYR A 1 735 ? 26.260 4.590 -4.440 1.00 54.69 735 TYR A O 1
ATOM 5489 N N . SER A 1 736 ? 27.558 4.658 -2.615 1.00 52.34 736 SER A N 1
ATOM 5490 C CA . SER A 1 736 ? 27.895 6.063 -2.777 1.00 52.34 736 SER A CA 1
ATOM 5491 C C . SER A 1 736 ? 28.837 6.277 -3.962 1.00 52.34 736 SER A C 1
ATOM 5493 O O . SER A 1 736 ? 28.558 7.127 -4.794 1.00 52.34 736 SER A O 1
ATOM 5495 N N . ILE A 1 737 ? 29.845 5.413 -4.134 1.00 62.09 737 ILE A N 1
ATOM 5496 C CA . ILE A 1 737 ? 30.737 5.417 -5.309 1.00 62.09 737 ILE A CA 1
ATOM 5497 C C . ILE A 1 737 ? 29.947 5.245 -6.613 1.00 62.09 737 ILE A C 1
ATOM 5499 O O . ILE A 1 737 ? 30.145 5.999 -7.565 1.00 62.09 737 ILE A O 1
ATOM 5503 N N . PHE A 1 738 ? 29.015 4.285 -6.650 1.00 60.50 738 PHE A N 1
ATOM 5504 C CA . PHE A 1 738 ? 28.135 4.062 -7.800 1.00 60.50 738 PHE A CA 1
ATOM 5505 C C . PHE A 1 738 ? 27.410 5.339 -8.203 1.00 60.50 738 PHE A C 1
ATOM 5507 O O . PHE A 1 738 ? 27.340 5.713 -9.373 1.00 60.50 738 PHE A O 1
ATOM 5514 N N . ASN A 1 739 ? 26.889 6.039 -7.212 1.00 57.66 739 ASN A N 1
ATOM 5515 C CA . ASN A 1 739 ? 26.135 7.234 -7.472 1.00 57.66 739 ASN A CA 1
ATOM 5516 C C . ASN A 1 739 ? 27.039 8.420 -7.876 1.00 57.66 739 ASN A C 1
ATOM 5518 O O . ASN A 1 739 ? 26.789 9.096 -8.877 1.00 57.66 739 ASN A O 1
ATOM 5522 N N . ASP A 1 740 ? 28.151 8.627 -7.184 1.00 60.28 740 ASP A N 1
ATOM 5523 C CA . ASP A 1 740 ? 29.128 9.673 -7.503 1.00 60.28 740 ASP A CA 1
ATOM 5524 C C . ASP A 1 740 ? 29.640 9.552 -8.941 1.00 60.28 740 ASP A C 1
ATOM 5526 O O . ASP A 1 740 ? 29.733 10.538 -9.675 1.00 60.28 740 ASP A O 1
ATOM 5530 N N . ASN A 1 741 ? 29.889 8.324 -9.386 1.00 66.81 741 ASN A N 1
ATOM 5531 C CA . ASN A 1 741 ? 30.315 8.052 -10.750 1.00 66.81 741 ASN A CA 1
ATOM 5532 C C . ASN A 1 741 ? 29.195 8.260 -11.779 1.00 66.81 741 ASN A C 1
ATOM 5534 O O . ASN A 1 741 ? 29.458 8.774 -12.868 1.00 66.81 741 ASN A O 1
ATOM 5538 N N . ALA A 1 742 ? 27.947 7.908 -11.453 1.00 63.78 742 ALA A N 1
ATOM 5539 C CA . ALA A 1 742 ? 26.801 8.187 -12.320 1.00 63.78 742 ALA A CA 1
ATOM 5540 C C . ALA A 1 742 ? 26.610 9.698 -12.532 1.00 63.78 742 ALA A C 1
ATOM 5542 O O . ALA A 1 742 ? 26.377 10.152 -13.655 1.00 63.78 742 ALA A O 1
ATOM 5543 N N . ASN A 1 743 ? 26.790 10.494 -11.477 1.00 58.53 743 ASN A N 1
ATOM 5544 C CA . ASN A 1 743 ? 26.794 11.951 -11.570 1.00 58.53 743 ASN A CA 1
ATOM 5545 C C . ASN A 1 743 ? 27.917 12.498 -12.421 1.00 58.53 743 ASN A C 1
ATOM 5547 O O . ASN A 1 743 ? 27.676 13.337 -13.285 1.00 58.53 743 ASN A O 1
ATOM 5551 N N . LYS A 1 744 ? 29.142 12.040 -12.159 1.00 65.19 744 LYS A N 1
ATOM 5552 C CA . LYS A 1 744 ? 30.322 12.471 -12.897 1.00 65.19 744 LYS A CA 1
ATOM 5553 C C . LYS A 1 744 ? 30.130 12.206 -14.389 1.00 65.19 744 LYS A C 1
ATOM 5555 O O . LYS A 1 744 ? 30.379 13.085 -15.204 1.00 65.19 744 LYS A O 1
ATOM 5560 N N . ALA A 1 745 ? 29.571 11.051 -14.752 1.00 66.19 745 ALA A N 1
ATOM 5561 C CA . ALA A 1 745 ? 29.238 10.738 -16.139 1.00 66.19 745 ALA A CA 1
ATOM 5562 C C . ALA A 1 745 ? 28.186 11.695 -16.742 1.00 66.19 745 ALA A C 1
ATOM 5564 O O . ALA A 1 745 ? 28.271 12.039 -17.922 1.00 66.19 745 ALA A O 1
ATOM 5565 N N . ARG A 1 746 ? 27.202 12.153 -15.956 1.00 64.56 746 ARG A N 1
ATOM 5566 C CA . ARG A 1 746 ? 26.230 13.174 -16.392 1.00 64.56 746 ARG A CA 1
ATOM 5567 C C . ARG A 1 746 ? 26.875 14.554 -16.535 1.00 64.56 746 ARG A C 1
ATOM 5569 O O . ARG A 1 746 ? 26.556 15.260 -17.485 1.00 64.56 746 ARG A O 1
ATOM 5576 N N . GLU A 1 747 ? 27.793 14.920 -15.643 1.00 62.62 747 GLU A N 1
ATOM 5577 C CA . GLU A 1 747 ? 28.564 16.169 -15.711 1.00 62.62 747 GLU A CA 1
ATOM 5578 C C . GLU A 1 747 ? 29.472 16.213 -16.938 1.00 62.62 747 GLU A C 1
ATOM 5580 O O . GLU A 1 747 ? 29.473 17.203 -17.671 1.00 62.62 747 GLU A O 1
ATOM 5585 N N . GLU A 1 748 ? 30.183 15.120 -17.207 1.00 69.38 748 GLU A N 1
ATOM 5586 C CA . GLU A 1 748 ? 30.948 14.935 -18.438 1.00 69.38 748 GLU A CA 1
ATOM 5587 C C . GLU A 1 748 ? 30.040 15.138 -19.655 1.00 69.38 748 GLU A C 1
ATOM 5589 O O . GLU A 1 748 ? 30.345 15.948 -20.532 1.00 69.38 748 GLU A O 1
ATOM 5594 N N . ARG A 1 749 ? 28.862 14.494 -19.665 1.00 71.00 749 ARG A N 1
ATOM 5595 C CA . ARG A 1 749 ? 27.912 14.629 -20.773 1.00 71.00 749 ARG A CA 1
ATOM 5596 C C . ARG A 1 749 ? 27.408 16.059 -20.940 1.00 71.00 749 ARG A C 1
ATOM 5598 O O . ARG A 1 749 ? 27.326 16.555 -22.060 1.00 71.00 749 ARG A O 1
ATOM 5605 N N . PHE A 1 750 ? 27.079 16.733 -19.848 1.00 67.38 750 PHE A N 1
ATOM 5606 C CA . PHE A 1 750 ? 26.654 18.123 -19.890 1.00 67.38 750 PHE A CA 1
ATOM 5607 C C . PHE A 1 750 ? 27.760 19.040 -20.420 1.00 67.38 750 PHE A C 1
ATOM 5609 O O . PHE A 1 750 ? 27.492 19.896 -21.265 1.00 67.38 750 PHE A O 1
ATOM 5616 N N . SER A 1 751 ? 29.007 18.836 -19.983 1.00 67.69 751 SER A N 1
ATOM 5617 C CA . SER A 1 751 ? 30.158 19.596 -20.476 1.00 67.69 751 SER A CA 1
ATOM 5618 C C . SER A 1 751 ? 30.443 19.344 -21.959 1.00 67.69 751 SER A C 1
ATOM 5620 O O . SER A 1 751 ? 30.950 20.246 -22.623 1.00 67.69 751 SER A O 1
ATOM 5622 N N . ASP A 1 752 ? 30.139 18.157 -22.484 1.00 69.19 752 ASP A N 1
ATOM 5623 C CA . ASP A 1 752 ? 30.267 17.859 -23.917 1.00 69.19 752 ASP A CA 1
ATOM 5624 C C . ASP A 1 752 ? 29.201 18.575 -24.760 1.00 69.19 752 ASP A C 1
ATOM 5626 O O . ASP A 1 752 ? 29.420 18.878 -25.935 1.00 69.19 752 ASP A O 1
ATOM 5630 N N . VAL A 1 753 ? 28.030 18.828 -24.171 1.00 68.50 753 VAL A N 1
ATOM 5631 C CA . VAL A 1 753 ? 26.864 19.406 -24.852 1.00 68.50 753 VAL A CA 1
ATOM 5632 C C . VAL A 1 753 ? 26.861 20.946 -24.756 1.00 68.50 753 VAL A C 1
ATOM 5634 O O . VAL A 1 753 ? 26.458 21.611 -25.714 1.00 68.50 753 VAL A O 1
ATOM 5637 N N . ASN A 1 754 ? 27.414 21.532 -23.682 1.00 64.12 754 ASN A N 1
ATOM 5638 C CA . ASN A 1 754 ? 27.477 22.983 -23.448 1.00 64.12 754 ASN A CA 1
ATOM 5639 C C . ASN A 1 754 ? 28.898 23.580 -23.514 1.00 64.12 754 ASN A C 1
ATOM 5641 O O . ASN A 1 754 ? 29.802 23.182 -22.788 1.00 64.12 754 ASN A O 1
ATOM 5645 N N . THR A 1 755 ? 29.079 24.658 -24.289 1.00 52.62 755 THR A N 1
ATOM 5646 C CA . THR A 1 755 ? 30.357 25.400 -24.401 1.00 52.62 755 THR A CA 1
ATOM 5647 C C . THR A 1 755 ? 30.524 26.570 -23.413 1.00 52.62 755 THR A C 1
ATOM 5649 O O . THR A 1 755 ? 31.489 27.323 -23.533 1.00 52.62 755 THR A O 1
ATOM 5652 N N . MET A 1 756 ? 29.598 26.794 -22.470 1.00 47.19 756 MET A N 1
ATOM 5653 C CA . MET A 1 756 ? 29.613 27.975 -21.582 1.00 47.19 756 MET A CA 1
ATOM 5654 C C . MET A 1 756 ? 30.119 27.652 -20.164 1.00 47.19 756 MET A C 1
ATOM 5656 O O . MET A 1 756 ? 29.535 26.832 -19.464 1.00 47.19 756 MET A O 1
ATOM 5660 N N . GLU A 1 757 ? 31.161 28.360 -19.703 1.00 45.16 757 GLU A N 1
ATOM 5661 C CA . GLU A 1 757 ? 31.751 28.227 -18.352 1.00 45.16 757 GLU A CA 1
ATOM 5662 C C . GLU A 1 757 ? 30.763 28.509 -17.205 1.00 45.16 757 GLU A C 1
ATOM 5664 O O . GLU A 1 757 ? 30.858 27.863 -16.165 1.00 45.16 757 GLU A O 1
ATOM 5669 N N . LEU A 1 758 ? 29.773 29.398 -17.399 1.00 42.19 758 LEU A N 1
ATOM 5670 C CA . LEU A 1 758 ? 28.749 29.709 -16.384 1.00 42.19 758 LEU A CA 1
ATOM 5671 C C . LEU A 1 758 ? 27.876 28.499 -16.009 1.00 42.19 758 LEU A C 1
ATOM 5673 O O . LEU A 1 758 ? 27.308 28.465 -14.920 1.00 42.19 758 LEU A O 1
ATOM 5677 N N . ALA A 1 759 ? 27.774 27.507 -16.896 1.00 42.56 759 ALA A N 1
ATOM 5678 C CA . ALA A 1 759 ? 26.954 26.329 -16.665 1.00 42.56 759 ALA A CA 1
ATOM 5679 C C . ALA A 1 759 ? 27.606 25.339 -15.681 1.00 42.56 759 ALA A C 1
ATOM 5681 O O . ALA A 1 759 ? 26.900 24.609 -14.988 1.00 42.56 759 ALA A O 1
ATOM 5682 N N . LYS A 1 760 ? 28.942 25.369 -15.553 1.00 42.09 760 LYS A N 1
ATOM 5683 C CA . LYS A 1 760 ? 29.715 24.461 -14.689 1.00 42.09 760 LYS A CA 1
ATOM 5684 C C . LYS A 1 760 ? 29.530 24.738 -13.192 1.00 42.09 760 LYS A C 1
ATOM 5686 O O . LYS A 1 760 ? 29.443 23.794 -12.417 1.00 42.09 760 LYS A O 1
ATOM 5691 N N . GLU A 1 761 ? 29.396 25.999 -12.768 1.00 35.47 761 GLU A N 1
ATOM 5692 C CA . GLU A 1 761 ? 29.163 26.338 -11.346 1.00 35.47 761 GLU A CA 1
ATOM 5693 C C . GLU A 1 761 ? 27.769 25.901 -10.849 1.00 35.47 761 GLU A C 1
ATOM 5695 O O . GLU A 1 761 ? 27.635 25.401 -9.728 1.00 35.47 761 GLU A O 1
ATOM 5700 N N . CYS A 1 762 ? 26.731 26.013 -11.690 1.00 34.22 762 CYS A N 1
ATOM 5701 C CA . CYS A 1 762 ? 25.394 25.487 -11.374 1.00 34.22 762 CYS A CA 1
ATOM 5702 C C . CYS A 1 762 ? 25.377 23.949 -11.364 1.00 34.22 762 CYS A C 1
ATOM 5704 O O . CYS A 1 762 ? 24.790 23.346 -10.465 1.00 34.22 762 CYS A O 1
ATOM 5706 N N . PHE A 1 763 ? 26.079 23.309 -12.308 1.00 38.59 763 PHE A N 1
ATOM 5707 C CA . PHE A 1 763 ? 26.173 21.849 -12.378 1.00 38.59 763 PHE A CA 1
ATOM 5708 C C . PHE A 1 763 ? 26.951 21.246 -11.195 1.00 38.59 763 PHE A C 1
ATOM 5710 O O . PHE A 1 763 ? 26.557 20.208 -10.679 1.00 38.59 763 PHE A O 1
ATOM 5717 N N . HIS A 1 764 ? 27.981 21.919 -10.669 1.00 36.09 764 HIS A N 1
ATOM 5718 C CA . HIS A 1 764 ? 28.658 21.496 -9.433 1.00 36.09 764 HIS A CA 1
ATOM 5719 C C . HIS A 1 764 ? 27.755 21.569 -8.188 1.00 36.09 764 HIS A C 1
ATOM 5721 O O . HIS A 1 764 ? 27.873 20.739 -7.286 1.00 36.09 764 HIS A O 1
ATOM 5727 N N . THR A 1 765 ? 26.822 22.526 -8.137 1.00 33.94 765 THR A N 1
ATOM 5728 C CA . THR A 1 765 ? 25.841 22.628 -7.039 1.00 33.94 765 THR A CA 1
ATOM 5729 C C . THR A 1 765 ? 24.806 21.496 -7.129 1.00 33.94 765 THR A C 1
ATOM 5731 O O . THR A 1 765 ? 24.487 20.874 -6.116 1.00 33.94 765 THR A O 1
ATOM 5734 N N . CYS A 1 766 ? 24.381 21.148 -8.350 1.00 35.25 766 CYS A N 1
ATOM 5735 C CA . CYS A 1 766 ? 23.602 19.952 -8.680 1.00 35.25 766 CYS A CA 1
ATOM 5736 C C . CYS A 1 766 ? 24.319 18.646 -8.262 1.00 35.25 766 CYS A C 1
ATOM 5738 O O . CYS A 1 766 ? 23.748 17.797 -7.578 1.00 35.25 766 CYS A O 1
ATOM 5740 N N . LEU A 1 767 ? 25.602 18.518 -8.602 1.00 34.94 767 LEU A N 1
ATOM 5741 C CA . LEU A 1 767 ? 26.455 17.360 -8.320 1.00 34.94 767 LEU A CA 1
ATOM 5742 C C . LEU A 1 767 ? 26.519 17.010 -6.822 1.00 34.94 767 LEU A C 1
ATOM 5744 O O . LEU A 1 767 ? 26.452 15.837 -6.455 1.00 34.94 767 LEU A O 1
ATOM 5748 N N . SER A 1 768 ? 26.595 18.032 -5.957 1.00 31.64 768 SER A N 1
ATOM 5749 C CA . SER A 1 768 ? 26.732 17.882 -4.498 1.00 31.64 768 SER A CA 1
ATOM 5750 C C . SER A 1 768 ? 25.539 17.203 -3.814 1.00 31.64 768 SER A C 1
ATOM 5752 O O . SER A 1 768 ? 25.694 16.587 -2.755 1.00 31.64 768 SER A O 1
ATOM 5754 N N . GLY A 1 769 ? 24.355 17.264 -4.433 1.00 31.55 769 GLY A N 1
ATOM 5755 C CA . GLY A 1 769 ? 23.169 16.585 -3.924 1.00 31.55 769 GLY A CA 1
ATOM 5756 C C . GLY A 1 769 ? 23.309 15.068 -4.005 1.00 31.55 769 GLY A C 1
ATOM 5757 O O . GLY A 1 769 ? 22.875 14.353 -3.111 1.00 31.55 769 GLY A O 1
ATOM 5758 N N . PHE A 1 770 ? 23.920 14.561 -5.070 1.00 32.47 770 PHE A N 1
ATOM 5759 C CA . PHE A 1 770 ? 23.971 13.128 -5.350 1.00 32.47 770 PHE A CA 1
ATOM 5760 C C . PHE A 1 770 ? 25.276 12.498 -4.800 1.00 32.47 770 PHE A C 1
ATOM 5762 O O . PHE A 1 770 ? 25.314 11.286 -4.642 1.00 32.47 770 PHE A O 1
ATOM 5769 N N . THR A 1 771 ? 26.265 13.312 -4.371 1.00 30.45 771 THR A N 1
ATOM 5770 C CA . THR A 1 771 ? 27.474 12.913 -3.593 1.00 30.45 771 THR A CA 1
ATOM 5771 C C . THR A 1 771 ? 27.318 12.897 -2.067 1.00 30.45 771 THR A C 1
ATOM 5773 O O . THR A 1 771 ? 28.151 12.330 -1.360 1.00 30.45 771 THR A O 1
ATOM 5776 N N . THR A 1 772 ? 26.255 13.465 -1.490 1.00 33.28 772 THR A N 1
ATOM 5777 C CA . THR A 1 772 ? 26.014 13.444 -0.022 1.00 33.28 772 THR A CA 1
ATOM 5778 C C . THR A 1 772 ? 25.428 12.113 0.468 1.00 33.28 772 THR A C 1
ATOM 5780 O O . THR A 1 772 ? 24.599 12.017 1.369 1.00 33.28 772 THR A O 1
ATOM 5783 N N . LEU A 1 773 ? 25.917 11.058 -0.162 1.00 29.11 773 LEU A N 1
ATOM 5784 C CA . LEU A 1 773 ? 25.605 9.654 0.002 1.00 29.11 773 LEU A CA 1
ATOM 5785 C C . LEU A 1 773 ? 26.685 8.916 0.809 1.00 29.11 773 LEU A C 1
ATOM 5787 O O . LEU A 1 773 ? 26.417 7.857 1.365 1.00 29.11 773 LEU A O 1
ATOM 5791 N N . VAL A 1 774 ? 27.898 9.482 0.873 1.00 28.89 774 VAL A N 1
ATOM 5792 C CA . VAL A 1 774 ? 29.146 8.797 1.268 1.00 28.89 774 VAL A CA 1
ATOM 5793 C C . VAL A 1 774 ? 29.449 8.843 2.781 1.00 28.89 774 VAL A C 1
ATOM 5795 O O . VAL A 1 774 ? 30.367 8.180 3.251 1.00 28.89 774 VAL A O 1
ATOM 5798 N N . SER A 1 775 ? 28.722 9.588 3.620 1.00 29.14 775 SER A N 1
ATOM 5799 C CA . SER A 1 775 ? 29.136 9.755 5.029 1.00 29.14 775 SER A CA 1
ATOM 5800 C C . SER A 1 775 ? 28.640 8.688 6.014 1.00 29.14 775 SER A C 1
ATOM 5802 O O . SER A 1 775 ? 29.139 8.684 7.140 1.00 29.14 775 SER A O 1
ATOM 5804 N N . LEU A 1 776 ? 27.728 7.770 5.654 1.00 28.77 776 LEU A N 1
ATOM 5805 C CA . LEU A 1 776 ? 27.195 6.799 6.632 1.00 28.77 776 LEU A CA 1
ATOM 5806 C C . LEU A 1 776 ? 28.223 5.752 7.069 1.00 28.77 776 LEU A C 1
ATOM 5808 O O . LEU A 1 776 ? 28.343 5.494 8.266 1.00 28.77 776 LEU A O 1
ATOM 5812 N N . ALA A 1 777 ? 29.049 5.257 6.150 1.00 28.64 777 ALA A N 1
ATOM 5813 C CA . ALA A 1 777 ? 30.099 4.302 6.497 1.00 28.64 777 ALA A CA 1
ATOM 5814 C C . ALA A 1 777 ? 31.264 4.961 7.276 1.00 28.64 777 ALA A C 1
ATOM 5816 O O . ALA A 1 777 ? 31.804 4.390 8.229 1.00 28.64 777 ALA A O 1
ATOM 5817 N N . ALA A 1 778 ? 31.605 6.223 6.968 1.00 26.59 778 ALA A N 1
ATOM 5818 C CA . ALA A 1 778 ? 32.651 6.967 7.681 1.00 26.59 778 ALA A CA 1
ATOM 5819 C C . ALA A 1 778 ? 32.214 7.449 9.082 1.00 26.59 778 ALA A C 1
ATOM 5821 O O . ALA A 1 778 ? 33.037 7.516 9.999 1.00 26.59 778 ALA A O 1
ATOM 5822 N N . GLY A 1 779 ? 30.926 7.755 9.278 1.00 30.47 779 GLY A N 1
ATOM 5823 C CA . GLY A 1 779 ? 30.368 8.177 10.566 1.00 30.47 779 GLY A CA 1
ATOM 5824 C C . GLY A 1 779 ? 30.303 7.046 11.592 1.00 30.47 779 GLY A C 1
ATOM 5825 O O . GLY A 1 779 ? 30.663 7.259 12.751 1.00 30.47 779 GLY A O 1
ATOM 5826 N N . ILE A 1 780 ? 29.953 5.831 11.151 1.00 28.61 780 ILE A N 1
ATOM 5827 C CA . ILE A 1 780 ? 29.945 4.635 12.007 1.00 28.61 780 ILE A CA 1
ATOM 5828 C C . ILE A 1 780 ? 31.375 4.305 12.482 1.00 28.61 780 ILE A C 1
ATOM 5830 O O . ILE A 1 780 ? 31.575 3.938 13.643 1.00 28.61 780 ILE A O 1
ATOM 5834 N N . CYS A 1 781 ? 32.401 4.546 11.654 1.00 25.69 781 CYS A N 1
ATOM 5835 C CA . CYS A 1 781 ? 33.802 4.394 12.064 1.00 25.69 781 CYS A CA 1
ATOM 5836 C C . CYS A 1 781 ? 34.335 5.561 12.923 1.00 25.69 781 CYS A C 1
ATOM 5838 O O . CYS A 1 781 ? 35.163 5.335 13.808 1.00 25.69 781 CYS A O 1
ATOM 5840 N N . ALA A 1 782 ? 33.852 6.794 12.739 1.00 26.98 782 ALA A N 1
ATOM 5841 C CA . ALA A 1 782 ? 34.264 7.939 13.559 1.00 26.98 782 ALA A CA 1
ATOM 5842 C C . ALA A 1 782 ? 33.662 7.914 14.981 1.00 26.98 782 ALA A C 1
ATOM 5844 O O . ALA A 1 782 ? 34.298 8.389 15.926 1.00 26.98 782 ALA A O 1
ATOM 5845 N N . THR A 1 783 ? 32.498 7.279 15.179 1.00 26.39 783 THR A N 1
ATOM 5846 C CA . THR A 1 783 ? 31.930 7.029 16.520 1.00 26.39 783 THR A CA 1
ATOM 5847 C C . THR A 1 783 ? 32.740 6.049 17.363 1.00 26.39 783 THR A C 1
ATOM 5849 O O . THR A 1 783 ? 32.654 6.085 18.590 1.00 26.39 783 THR A O 1
ATOM 5852 N N . ILE A 1 784 ? 33.584 5.221 16.743 1.00 28.94 784 ILE A N 1
ATOM 5853 C CA . ILE A 1 784 ? 34.483 4.317 17.474 1.00 28.94 784 ILE A CA 1
ATOM 5854 C C . ILE A 1 784 ? 35.614 5.118 18.157 1.00 28.94 784 ILE A C 1
ATOM 5856 O O . ILE A 1 784 ? 36.210 4.642 19.123 1.00 28.94 784 ILE A O 1
ATOM 5860 N N . ALA A 1 785 ? 35.886 6.356 17.715 1.00 26.23 785 ALA A N 1
ATOM 5861 C CA . ALA A 1 785 ? 37.057 7.123 18.141 1.00 26.23 785 ALA A CA 1
ATOM 5862 C C . ALA A 1 785 ? 36.787 8.297 19.107 1.00 26.23 785 ALA A C 1
ATOM 5864 O O . ALA A 1 785 ? 37.716 8.702 19.807 1.00 26.23 785 ALA A O 1
ATOM 5865 N N . SER A 1 786 ? 35.569 8.848 19.208 1.00 28.52 786 SER A N 1
ATOM 5866 C CA . SER A 1 786 ? 35.312 10.010 20.083 1.00 28.52 786 SER A CA 1
ATOM 5867 C C . SER A 1 786 ? 34.124 9.802 21.022 1.00 28.52 786 SER A C 1
ATOM 5869 O O . SER A 1 786 ? 32.969 10.018 20.657 1.00 28.52 786 SER A O 1
ATOM 5871 N N . GLY A 1 787 ? 34.415 9.403 22.260 1.00 25.86 787 GLY A N 1
ATOM 5872 C CA . GLY A 1 787 ? 33.412 9.227 23.306 1.00 25.86 787 GLY A CA 1
ATOM 5873 C C . GLY A 1 787 ? 32.559 10.480 23.551 1.00 25.86 787 GLY A C 1
ATOM 5874 O O . GLY A 1 787 ? 33.079 11.556 23.835 1.00 25.86 787 GLY A O 1
ATOM 5875 N N . GLY A 1 788 ? 31.237 10.303 23.497 1.00 26.73 788 GLY A N 1
ATOM 5876 C CA . GLY A 1 788 ? 30.273 11.074 24.288 1.00 26.73 788 GLY A CA 1
ATOM 5877 C C . GLY A 1 788 ? 29.855 12.475 23.824 1.00 26.73 788 GLY A C 1
ATOM 5878 O O . GLY A 1 788 ? 29.247 13.168 24.631 1.00 26.73 788 GLY A O 1
ATOM 5879 N N . ALA A 1 789 ? 30.125 12.923 22.589 1.00 24.56 789 ALA A N 1
ATOM 5880 C CA . ALA A 1 789 ? 29.878 14.333 22.222 1.00 24.56 789 ALA A CA 1
ATOM 5881 C C . ALA A 1 789 ? 29.093 14.620 20.920 1.00 24.56 789 ALA A C 1
ATOM 5883 O O . ALA A 1 789 ? 29.060 15.773 20.499 1.00 24.56 789 ALA A O 1
ATOM 5884 N N . ALA A 1 790 ? 28.435 13.649 20.276 1.00 27.50 790 ALA A N 1
ATOM 5885 C CA . ALA A 1 790 ? 27.832 13.873 18.949 1.00 27.50 790 ALA A CA 1
ATOM 5886 C C . ALA A 1 790 ? 26.402 13.314 18.778 1.00 27.50 790 ALA A C 1
ATOM 5888 O O . ALA A 1 790 ? 26.135 12.562 17.849 1.00 27.50 790 ALA A O 1
ATOM 5889 N N . ALA A 1 791 ? 25.460 13.710 19.639 1.00 26.91 791 ALA A N 1
ATOM 5890 C CA . ALA A 1 791 ? 24.028 13.415 19.460 1.00 26.91 791 ALA A CA 1
ATOM 5891 C C . ALA A 1 791 ? 23.382 14.049 18.195 1.00 26.91 791 ALA A C 1
ATOM 5893 O O . ALA A 1 791 ? 22.516 13.413 17.602 1.00 26.91 791 ALA A O 1
ATOM 5894 N N . PRO A 1 792 ? 23.806 15.234 17.699 1.00 27.92 792 PRO A N 1
ATOM 5895 C CA . PRO A 1 792 ? 23.213 15.822 16.490 1.00 27.92 792 PRO A CA 1
ATOM 5896 C C . PRO A 1 792 ? 23.729 15.235 15.166 1.00 27.92 792 PRO A C 1
ATOM 5898 O O . PRO A 1 792 ? 23.125 15.478 14.131 1.00 27.92 792 PRO A O 1
ATOM 5901 N N . ALA A 1 793 ? 24.842 14.491 15.164 1.00 26.75 793 ALA A N 1
ATOM 5902 C CA . ALA A 1 793 ? 25.471 13.997 13.932 1.00 26.75 793 ALA A CA 1
ATOM 5903 C C . ALA A 1 793 ? 24.840 12.690 13.411 1.00 26.75 793 ALA A C 1
ATOM 5905 O O . ALA A 1 793 ? 24.841 12.439 12.209 1.00 26.75 793 ALA A O 1
ATOM 5906 N N . VAL A 1 794 ? 24.240 11.889 14.300 1.00 27.39 794 VAL A N 1
ATOM 5907 C CA . VAL A 1 794 ? 23.631 10.580 13.990 1.00 27.39 794 VAL A CA 1
ATOM 5908 C C . VAL A 1 794 ? 22.442 10.716 13.026 1.00 27.39 794 VAL A C 1
ATOM 5910 O O . VAL A 1 794 ? 22.321 9.936 12.083 1.00 27.39 794 VAL A O 1
ATOM 5913 N N . ALA A 1 795 ? 21.636 11.772 13.177 1.00 29.14 795 ALA A N 1
ATOM 5914 C CA . ALA A 1 795 ? 20.508 12.073 12.292 1.00 29.14 795 ALA A CA 1
ATOM 5915 C C . ALA A 1 795 ? 20.933 12.431 10.856 1.00 29.14 795 ALA A C 1
ATOM 5917 O O . ALA A 1 795 ? 20.178 12.193 9.923 1.00 29.14 795 ALA A O 1
ATOM 5918 N N . PHE A 1 796 ? 22.148 12.955 10.656 1.00 28.38 796 PHE A N 1
ATOM 5919 C CA . PHE A 1 796 ? 22.636 13.384 9.338 1.00 28.38 796 PHE A CA 1
ATOM 5920 C C . PHE A 1 796 ? 23.295 12.273 8.526 1.00 28.38 796 PHE A C 1
ATOM 5922 O O . PHE A 1 796 ? 23.596 12.476 7.352 1.00 28.38 796 PHE A O 1
ATOM 5929 N N . THR A 1 797 ? 23.523 11.106 9.128 1.00 26.84 797 THR A N 1
ATOM 5930 C CA . THR A 1 797 ? 24.311 10.053 8.487 1.00 26.84 797 THR A CA 1
ATOM 5931 C C . THR A 1 797 ? 23.439 8.923 7.940 1.00 26.84 797 THR A C 1
ATOM 5933 O O . THR A 1 797 ? 23.726 8.432 6.856 1.00 26.84 797 THR A O 1
ATOM 5936 N N . LEU A 1 798 ? 22.296 8.602 8.573 1.00 28.31 798 LEU A N 1
ATOM 5937 C CA . LEU A 1 798 ? 21.249 7.664 8.075 1.00 28.31 798 LEU A CA 1
ATOM 5938 C C . LEU A 1 798 ? 20.639 8.058 6.712 1.00 28.31 798 LEU A C 1
ATOM 5940 O O . LEU A 1 798 ? 19.829 7.350 6.120 1.00 28.31 798 LEU A O 1
ATOM 5944 N N . VAL A 1 799 ? 21.067 9.212 6.226 1.00 32.62 799 VAL A N 1
ATOM 5945 C CA . VAL A 1 799 ? 20.532 10.014 5.146 1.00 32.62 799 VAL A CA 1
ATOM 5946 C C . VAL A 1 799 ? 20.992 9.497 3.792 1.00 32.62 799 VAL A C 1
ATOM 5948 O O . VAL A 1 799 ? 20.195 9.527 2.878 1.00 32.62 799 VAL A O 1
ATOM 5951 N N . GLY A 1 800 ? 22.185 8.914 3.632 1.00 29.16 800 GLY A N 1
ATOM 5952 C CA . GLY A 1 800 ? 22.787 8.657 2.310 1.00 29.16 800 GLY A CA 1
ATOM 5953 C C . GLY A 1 800 ? 21.950 7.832 1.313 1.00 29.16 800 GLY A C 1
ATOM 5954 O O . GLY A 1 800 ? 21.711 8.279 0.195 1.00 29.16 800 GLY A O 1
ATOM 5955 N N . GLY A 1 801 ? 21.436 6.657 1.690 1.00 30.22 801 GLY A N 1
ATOM 5956 C CA . GLY A 1 801 ? 20.687 5.788 0.762 1.00 30.22 801 GLY A CA 1
ATOM 5957 C C . GLY A 1 801 ? 19.393 6.418 0.224 1.00 30.22 801 GLY A C 1
ATOM 5958 O O . GLY A 1 801 ? 19.066 6.250 -0.949 1.00 30.22 801 GLY A O 1
ATOM 5959 N N . VAL A 1 802 ? 18.707 7.212 1.050 1.00 30.73 802 VAL A N 1
ATOM 5960 C CA . VAL A 1 802 ? 17.472 7.940 0.703 1.00 30.73 802 VAL A CA 1
ATOM 5961 C C . VAL A 1 802 ? 17.779 9.369 0.202 1.00 30.73 802 VAL A C 1
ATOM 5963 O O . VAL A 1 802 ? 17.055 9.897 -0.634 1.00 30.73 802 VAL A O 1
ATOM 5966 N N . ALA A 1 803 ? 18.913 9.961 0.589 1.00 30.92 803 ALA A N 1
ATOM 5967 C CA . ALA A 1 803 ?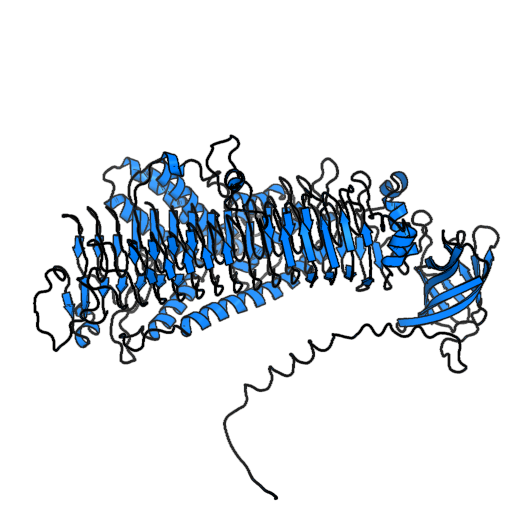 19.448 11.240 0.104 1.00 30.92 803 ALA A CA 1
ATOM 5968 C C . ALA A 1 803 ? 20.024 11.172 -1.303 1.00 30.92 803 ALA A C 1
ATOM 5970 O O . ALA A 1 803 ? 20.016 12.179 -2.002 1.00 30.92 803 ALA A O 1
ATOM 5971 N N . SER A 1 804 ? 20.436 9.985 -1.752 1.00 33.47 804 SER A N 1
ATOM 5972 C CA . SER A 1 804 ? 20.784 9.719 -3.151 1.00 33.47 804 SER A CA 1
ATOM 5973 C C . SER A 1 804 ? 19.673 10.110 -4.123 1.00 33.47 804 SER A C 1
ATOM 5975 O O . SER A 1 804 ? 19.918 10.688 -5.181 1.00 33.47 804 SER A O 1
ATOM 5977 N N . ILE A 1 805 ? 18.432 9.862 -3.705 1.00 35.12 805 ILE A N 1
ATOM 5978 C CA . ILE A 1 805 ? 17.208 10.194 -4.430 1.00 35.12 805 ILE A CA 1
ATOM 5979 C C . ILE A 1 805 ? 16.935 11.709 -4.329 1.00 35.12 805 ILE A C 1
ATOM 5981 O O . ILE A 1 805 ? 16.525 12.338 -5.303 1.00 35.12 805 ILE A O 1
ATOM 5985 N N . VAL A 1 806 ? 17.229 12.318 -3.173 1.00 35.09 806 VAL A N 1
ATOM 5986 C CA . VAL A 1 806 ? 16.988 13.745 -2.862 1.00 35.09 806 VAL A CA 1
ATOM 5987 C C . VAL A 1 806 ? 17.958 14.688 -3.582 1.00 35.09 806 VAL A C 1
ATOM 5989 O O . VAL A 1 806 ? 17.591 15.787 -4.000 1.00 35.09 806 VAL A O 1
ATOM 5992 N N . GLY A 1 807 ? 19.197 14.253 -3.777 1.00 31.86 807 GLY A N 1
ATOM 5993 C CA . GLY A 1 807 ? 20.214 14.948 -4.549 1.00 31.86 807 GLY A CA 1
ATOM 5994 C C . GLY A 1 807 ? 19.974 14.995 -6.046 1.00 31.86 807 GLY A C 1
ATOM 5995 O O . GLY A 1 807 ? 20.157 16.035 -6.686 1.00 31.86 807 GLY A O 1
ATOM 5996 N N . ALA A 1 808 ? 19.527 13.862 -6.590 1.00 34.25 808 ALA A N 1
ATOM 5997 C CA . ALA A 1 808 ? 19.040 13.762 -7.957 1.00 34.25 808 ALA A CA 1
ATOM 5998 C C . ALA A 1 808 ? 17.890 14.758 -8.175 1.00 34.25 808 ALA A C 1
ATOM 6000 O O . ALA A 1 808 ? 17.957 15.580 -9.078 1.00 34.25 808 ALA A O 1
ATOM 6001 N N . GLY A 1 809 ? 16.898 14.796 -7.279 1.00 35.66 809 GLY A N 1
ATOM 6002 C CA . GLY A 1 809 ? 15.782 15.746 -7.378 1.00 35.66 809 GLY A CA 1
ATOM 6003 C C . GLY A 1 809 ? 16.204 17.226 -7.393 1.00 35.66 809 GLY A C 1
ATOM 6004 O O . GLY A 1 809 ? 15.750 17.986 -8.250 1.00 35.66 809 GLY A O 1
ATOM 6005 N N . ASN A 1 810 ? 17.118 17.636 -6.503 1.00 33.97 810 ASN A N 1
ATOM 6006 C CA . ASN A 1 810 ? 17.610 19.022 -6.420 1.00 33.97 810 ASN A CA 1
ATOM 6007 C C . ASN A 1 810 ? 18.490 19.447 -7.612 1.00 33.97 810 ASN A C 1
ATOM 6009 O O . ASN A 1 810 ? 18.412 20.595 -8.058 1.00 33.97 810 ASN A O 1
ATOM 6013 N N . SER A 1 811 ? 19.296 18.529 -8.157 1.00 35.78 811 SER A N 1
ATOM 6014 C CA . SER A 1 811 ? 20.081 18.766 -9.380 1.00 35.78 811 SER A CA 1
ATOM 6015 C C . SER A 1 811 ? 19.222 18.853 -10.636 1.00 35.78 811 SER A C 1
ATOM 6017 O O . SER A 1 811 ? 19.418 19.705 -11.507 1.00 35.78 811 SER A O 1
ATOM 6019 N N . MET A 1 812 ? 18.219 17.987 -10.702 1.00 41.22 812 MET A N 1
ATOM 6020 C CA . MET A 1 812 ? 17.275 17.910 -11.807 1.00 41.22 812 MET A CA 1
ATOM 6021 C C . MET A 1 812 ? 16.371 19.150 -11.844 1.00 41.22 812 MET A C 1
ATOM 6023 O O . MET A 1 812 ? 16.128 19.691 -12.918 1.00 41.22 812 MET A O 1
ATOM 6027 N N . TRP A 1 813 ? 15.986 19.705 -10.687 1.00 41.88 813 TRP A N 1
ATOM 6028 C CA . TRP A 1 813 ? 15.259 20.982 -10.586 1.00 41.88 813 TRP A CA 1
ATOM 6029 C C . TRP A 1 813 ? 16.020 22.184 -11.176 1.00 41.88 813 TRP A C 1
ATOM 6031 O O . TRP A 1 813 ? 15.464 22.956 -11.965 1.00 41.88 813 TRP A O 1
ATOM 6041 N N . GLN A 1 814 ? 17.300 22.358 -10.823 1.00 40.47 814 GLN A N 1
ATOM 6042 C CA . GLN A 1 814 ? 18.127 23.436 -11.386 1.00 40.47 814 GLN A CA 1
ATOM 6043 C C . GLN A 1 814 ? 18.362 23.237 -12.892 1.00 40.47 814 GLN A C 1
ATOM 6045 O O . GLN A 1 814 ? 18.424 24.220 -13.631 1.00 40.47 814 GLN A O 1
ATOM 6050 N N . THR A 1 815 ? 18.412 21.984 -13.362 1.00 41.00 815 THR A N 1
ATOM 6051 C CA . THR A 1 815 ? 18.516 21.652 -14.792 1.00 41.00 815 THR A CA 1
ATOM 6052 C C . THR A 1 815 ? 17.233 22.008 -15.552 1.00 41.00 815 THR A C 1
ATOM 6054 O O . THR A 1 815 ? 17.300 22.738 -16.540 1.00 41.00 815 THR A O 1
ATOM 6057 N N . LEU A 1 816 ? 16.063 21.596 -15.046 1.00 41.91 816 LEU A N 1
ATOM 6058 C CA . LEU A 1 816 ? 14.740 21.850 -15.640 1.00 41.91 816 LEU A CA 1
ATOM 6059 C C . LEU A 1 816 ? 14.387 23.341 -15.746 1.00 41.91 816 LEU A C 1
ATOM 6061 O O . LEU A 1 816 ? 13.697 23.750 -16.676 1.00 41.91 816 LEU A O 1
ATOM 6065 N N . THR A 1 817 ? 14.845 24.160 -14.796 1.00 41.28 817 THR A N 1
ATOM 6066 C CA . THR A 1 817 ? 14.546 25.604 -14.761 1.00 41.28 817 THR A CA 1
ATOM 6067 C C . THR A 1 817 ? 15.544 26.459 -15.546 1.00 41.28 817 THR A C 1
ATOM 6069 O O . THR A 1 817 ? 15.236 27.611 -15.855 1.00 41.28 817 THR A O 1
ATOM 6072 N N . THR A 1 818 ? 16.715 25.910 -15.895 1.00 42.25 818 THR A N 1
ATOM 6073 C CA . THR A 1 818 ? 17.837 26.695 -16.445 1.00 42.25 818 THR A CA 1
ATOM 6074 C C . THR A 1 818 ? 18.288 26.249 -17.843 1.00 42.25 818 THR A C 1
ATOM 6076 O O . THR A 1 818 ? 18.847 27.071 -18.569 1.00 42.25 818 THR A O 1
ATOM 6079 N N . TYR A 1 819 ? 18.040 25.000 -18.271 1.00 48.19 819 TYR A N 1
ATOM 6080 C CA . TYR A 1 819 ? 18.600 24.466 -19.523 1.00 48.19 819 TYR A CA 1
ATOM 6081 C C . TYR A 1 819 ? 17.585 23.697 -20.388 1.00 48.19 819 TYR A C 1
ATOM 6083 O O . TYR A 1 819 ? 17.002 22.704 -19.972 1.00 48.19 819 TYR A O 1
ATOM 6091 N N . GLU A 1 820 ? 17.457 24.099 -21.657 1.00 52.56 820 GLU A N 1
ATOM 6092 C CA . GLU A 1 820 ? 16.662 23.403 -22.690 1.00 52.56 820 GLU A CA 1
ATOM 6093 C C . GLU A 1 820 ? 17.410 22.219 -23.353 1.00 52.56 820 GLU A C 1
ATOM 6095 O O . GLU A 1 820 ? 16.975 21.710 -24.385 1.00 52.56 820 GLU A O 1
ATOM 6100 N N . GLN A 1 821 ? 18.565 21.786 -22.828 1.00 58.25 821 GLN A N 1
ATOM 6101 C CA . GLN A 1 821 ? 19.429 20.805 -23.506 1.00 58.25 821 GLN A CA 1
ATOM 6102 C C . GLN A 1 821 ? 19.251 19.369 -22.991 1.00 58.25 821 GLN A C 1
ATOM 6104 O O . GLN A 1 821 ? 19.029 19.143 -21.806 1.00 58.25 821 GLN A O 1
ATOM 6109 N N . ASN A 1 822 ? 19.369 18.397 -23.903 1.00 63.59 822 ASN A N 1
ATOM 6110 C CA . ASN A 1 822 ? 19.205 16.968 -23.630 1.00 63.59 822 ASN A CA 1
ATOM 6111 C C . ASN A 1 822 ? 20.471 16.348 -23.013 1.00 63.59 822 ASN A C 1
ATOM 6113 O O . ASN A 1 822 ? 21.473 16.153 -23.703 1.00 63.59 822 ASN A O 1
ATOM 6117 N N . ILE A 1 823 ? 20.394 15.977 -21.737 1.00 68.81 823 ILE A N 1
ATOM 6118 C CA . ILE A 1 823 ? 21.352 15.162 -20.984 1.00 68.81 823 ILE A CA 1
ATOM 6119 C C . ILE A 1 823 ? 20.786 13.737 -20.891 1.00 68.81 823 ILE A C 1
ATOM 6121 O O . ILE A 1 823 ? 20.200 13.321 -19.893 1.00 68.81 823 ILE A O 1
ATOM 6125 N N . VAL A 1 824 ? 20.916 12.986 -21.983 1.00 77.50 824 VAL A N 1
ATOM 6126 C CA . VAL A 1 824 ? 20.381 11.623 -22.088 1.00 77.50 824 VAL A CA 1
ATOM 6127 C C . VAL A 1 824 ? 21.514 10.622 -22.254 1.00 77.50 824 VAL A C 1
ATOM 6129 O O . VAL A 1 824 ? 22.264 10.727 -23.225 1.00 77.50 824 VAL A O 1
ATOM 6132 N N . THR A 1 825 ? 21.571 9.620 -21.371 1.00 82.75 825 THR A N 1
ATOM 6133 C CA . THR A 1 825 ? 22.576 8.547 -21.398 1.00 82.75 825 THR A CA 1
ATOM 6134 C C . THR A 1 825 ? 21.938 7.179 -21.153 1.00 82.75 825 THR A C 1
ATOM 6136 O O . THR A 1 825 ? 21.401 6.911 -20.080 1.00 82.75 825 THR A O 1
ATOM 6139 N N . LEU A 1 826 ? 22.035 6.286 -22.136 1.00 91.06 826 LEU A N 1
ATOM 6140 C CA . LEU A 1 826 ? 21.738 4.859 -22.005 1.00 91.06 826 LEU A CA 1
ATOM 6141 C C . LEU A 1 826 ? 23.047 4.083 -22.077 1.00 91.06 826 LEU A C 1
ATOM 6143 O O . LEU A 1 826 ? 23.770 4.198 -23.064 1.00 91.06 826 LEU A O 1
ATOM 6147 N N . ASP A 1 827 ? 23.336 3.295 -21.050 1.00 90.00 827 ASP A N 1
ATOM 6148 C CA . ASP A 1 827 ? 24.618 2.616 -20.900 1.00 90.00 827 ASP A CA 1
ATOM 6149 C C . ASP A 1 827 ? 24.434 1.162 -20.453 1.00 90.00 827 ASP A C 1
ATOM 6151 O O . ASP A 1 827 ? 23.631 0.876 -19.564 1.00 90.00 827 ASP A O 1
ATOM 6155 N N . GLN A 1 828 ? 25.161 0.218 -21.052 1.00 91.62 828 GLN A N 1
ATOM 6156 C CA . GLN A 1 828 ? 25.152 -1.192 -20.617 1.00 91.62 828 GLN A CA 1
ATOM 6157 C C . GLN A 1 828 ? 23.761 -1.850 -20.579 1.00 91.62 828 GLN A C 1
ATOM 6159 O O . GLN A 1 828 ? 23.499 -2.723 -19.753 1.00 91.62 828 GLN A O 1
ATOM 6164 N N . CYS A 1 829 ? 22.850 -1.439 -21.464 1.00 94.75 829 CYS A N 1
ATOM 6165 C CA . CYS A 1 829 ? 21.493 -1.984 -21.521 1.00 94.75 829 CYS A CA 1
ATOM 6166 C C . CYS A 1 829 ? 21.380 -3.169 -22.491 1.00 94.75 829 CYS A C 1
ATOM 6168 O O . CYS A 1 829 ? 22.077 -3.225 -23.507 1.00 94.75 829 CYS A O 1
ATOM 6170 N N . ILE A 1 830 ? 20.466 -4.099 -22.197 1.00 94.31 830 ILE A N 1
ATOM 6171 C CA . ILE A 1 830 ? 20.252 -5.322 -22.984 1.00 94.31 830 ILE A CA 1
ATOM 6172 C C . ILE A 1 830 ? 18.809 -5.412 -23.480 1.00 94.31 830 ILE A C 1
ATOM 6174 O O . ILE A 1 830 ? 17.873 -5.423 -22.685 1.00 94.31 830 ILE A O 1
ATOM 6178 N N . GLN A 1 831 ? 18.633 -5.574 -24.788 1.00 94.44 831 GLN A N 1
ATOM 6179 C CA . GLN A 1 831 ? 17.366 -5.971 -25.396 1.00 94.44 831 GLN A CA 1
ATOM 6180 C C . GLN A 1 831 ? 17.424 -7.429 -25.850 1.00 94.44 831 GLN A C 1
ATOM 6182 O O . GLN A 1 831 ? 18.270 -7.777 -26.671 1.00 94.44 831 GLN A O 1
ATOM 6187 N N . ALA A 1 832 ? 16.486 -8.254 -25.385 1.00 92.62 832 ALA A N 1
ATOM 6188 C CA . ALA A 1 832 ? 16.348 -9.656 -25.779 1.00 92.62 832 ALA A CA 1
ATOM 6189 C C . ALA A 1 832 ? 14.952 -10.047 -26.280 1.00 92.62 832 ALA A C 1
ATOM 6191 O O . ALA A 1 832 ? 14.851 -10.954 -27.103 1.00 92.62 832 ALA A O 1
ATOM 6192 N N . GLY A 1 833 ? 13.894 -9.368 -25.830 1.00 90.94 833 GLY A N 1
ATOM 6193 C CA . GLY A 1 833 ? 12.525 -9.686 -26.249 1.00 90.94 833 GLY A CA 1
ATOM 6194 C C . GLY A 1 833 ? 12.255 -9.429 -27.737 1.00 90.94 833 GLY A C 1
ATOM 6195 O O . GLY A 1 833 ? 12.990 -8.688 -28.404 1.00 90.94 833 GLY A O 1
ATOM 6196 N N . PHE A 1 834 ? 11.177 -10.011 -28.266 1.00 91.62 834 PHE A N 1
ATOM 6197 C CA . PHE A 1 834 ? 10.761 -9.746 -29.640 1.00 91.62 834 PHE A CA 1
ATOM 6198 C C . PHE A 1 834 ? 10.091 -8.375 -29.753 1.00 91.62 834 PHE A C 1
ATOM 6200 O O . PHE A 1 834 ? 9.173 -8.054 -28.998 1.00 91.62 834 PHE A O 1
ATOM 6207 N N . ILE A 1 835 ? 10.532 -7.569 -30.717 1.00 92.50 835 ILE A N 1
ATOM 6208 C CA . ILE A 1 835 ? 9.913 -6.284 -31.042 1.00 92.50 835 ILE A CA 1
ATOM 6209 C C . ILE A 1 835 ? 9.039 -6.459 -32.282 1.00 92.50 835 ILE A C 1
ATOM 6211 O O . ILE A 1 835 ? 9.531 -6.738 -33.375 1.00 92.50 835 ILE A O 1
ATOM 6215 N N . SER A 1 836 ? 7.733 -6.267 -32.114 1.00 89.75 836 SER A N 1
ATOM 6216 C CA . SER A 1 836 ? 6.752 -6.351 -33.192 1.00 89.75 836 SER A CA 1
ATOM 6217 C C . SER A 1 836 ? 6.018 -5.026 -33.332 1.00 89.75 836 SER A C 1
ATOM 6219 O O . SER A 1 836 ? 5.260 -4.629 -32.452 1.00 89.75 836 SER A O 1
ATOM 6221 N N . ALA A 1 837 ? 6.244 -4.353 -34.452 1.00 87.06 837 ALA A N 1
ATOM 6222 C CA . ALA A 1 837 ? 5.543 -3.140 -34.842 1.00 87.06 837 ALA A CA 1
ATOM 6223 C C . ALA A 1 837 ? 5.139 -3.259 -36.321 1.00 87.06 837 ALA A C 1
ATOM 6225 O O . ALA A 1 837 ? 5.766 -4.026 -37.062 1.00 87.06 837 ALA A O 1
ATOM 6226 N N . PRO A 1 838 ? 4.106 -2.540 -36.785 1.00 80.12 838 PRO A N 1
ATOM 6227 C CA . PRO A 1 838 ? 3.780 -2.517 -38.203 1.00 80.12 838 PRO A CA 1
ATOM 6228 C C . PRO A 1 838 ? 4.936 -1.883 -39.001 1.00 80.12 838 PRO A C 1
ATOM 6230 O O . PRO A 1 838 ? 5.591 -0.962 -38.515 1.00 80.12 838 PRO A O 1
ATOM 6233 N N . ASP A 1 839 ? 5.177 -2.344 -40.234 1.00 66.75 839 ASP A N 1
ATOM 6234 C CA . ASP A 1 839 ? 6.172 -1.731 -41.127 1.00 66.75 839 ASP A CA 1
ATOM 6235 C C . ASP A 1 839 ? 5.732 -0.297 -41.477 1.00 66.75 839 ASP A C 1
ATOM 6237 O O . ASP A 1 839 ? 4.828 -0.090 -42.291 1.00 66.75 839 ASP A O 1
ATOM 6241 N N . GLN A 1 840 ? 6.333 0.699 -40.824 1.00 66.25 840 GLN A N 1
ATOM 6242 C CA . GLN A 1 840 ? 5.962 2.113 -40.942 1.00 66.25 840 GLN A CA 1
ATOM 6243 C C . GLN A 1 840 ? 7.176 3.032 -41.141 1.00 66.25 840 GLN A C 1
ATOM 6245 O O . GLN A 1 840 ? 8.277 2.547 -41.388 1.00 66.25 840 GLN A O 1
ATOM 6250 N N . ALA A 1 841 ? 6.948 4.355 -41.099 1.00 58.28 841 ALA A N 1
ATOM 6251 C CA . ALA A 1 841 ? 7.924 5.417 -41.356 1.00 58.28 841 ALA A CA 1
ATOM 6252 C C . ALA A 1 841 ? 9.335 5.093 -40.825 1.00 58.28 841 ALA A C 1
ATOM 6254 O O . ALA A 1 841 ? 9.496 4.663 -39.680 1.00 58.28 841 ALA A O 1
ATOM 6255 N N . GLU A 1 842 ? 10.351 5.327 -41.663 1.00 60.03 842 GLU A N 1
ATOM 6256 C CA . GLU A 1 842 ? 11.759 5.070 -41.339 1.00 60.03 842 GLU A CA 1
ATOM 6257 C C . GLU A 1 842 ? 12.138 5.693 -39.984 1.00 60.03 842 GLU A C 1
ATOM 6259 O O . GLU A 1 842 ? 12.183 6.915 -39.837 1.00 60.03 842 GLU A O 1
ATOM 6264 N N . GLY A 1 843 ? 12.432 4.848 -38.992 1.00 69.81 843 GLY A N 1
ATOM 6265 C CA . GLY A 1 843 ? 12.890 5.279 -37.667 1.00 69.81 843 GLY A CA 1
ATOM 6266 C C . GLY A 1 843 ? 11.884 5.169 -36.520 1.00 69.81 843 GLY A C 1
ATOM 6267 O O . GLY A 1 843 ? 12.237 5.512 -35.396 1.00 69.81 843 GLY A O 1
ATOM 6268 N N . ALA A 1 844 ? 10.673 4.647 -36.748 1.00 84.12 844 ALA A N 1
ATOM 6269 C CA . ALA A 1 844 ? 9.694 4.413 -35.676 1.00 84.12 844 ALA A CA 1
ATOM 6270 C C . ALA A 1 844 ? 10.003 3.184 -34.792 1.00 84.12 844 ALA A C 1
ATOM 6272 O O . ALA A 1 844 ? 9.429 3.040 -33.716 1.00 84.12 844 ALA A O 1
ATOM 6273 N N . THR A 1 845 ? 10.911 2.297 -35.214 1.00 90.25 845 THR A N 1
ATOM 6274 C CA . THR A 1 845 ? 11.264 1.081 -34.462 1.00 90.25 845 THR A CA 1
ATOM 6275 C C . THR A 1 845 ? 12.774 0.944 -34.306 1.00 90.25 845 THR A C 1
ATOM 6277 O O . THR A 1 845 ? 13.515 1.095 -35.282 1.00 90.25 845 THR A O 1
ATOM 6280 N N . GLY A 1 846 ? 13.236 0.619 -33.097 1.00 91.50 846 GLY A N 1
ATOM 6281 C CA . GLY A 1 846 ? 14.652 0.368 -32.830 1.00 91.50 846 GLY A CA 1
ATOM 6282 C C . GLY A 1 846 ? 14.887 -0.618 -31.692 1.00 91.50 846 GLY A C 1
ATOM 6283 O O . GLY A 1 846 ? 14.103 -0.672 -30.752 1.00 91.50 846 GLY A O 1
ATOM 6284 N N . GLY A 1 847 ? 15.960 -1.406 -31.759 1.00 92.81 847 GLY A N 1
ATOM 6285 C CA . GLY A 1 847 ? 16.234 -2.438 -30.753 1.00 92.81 847 GLY A CA 1
ATOM 6286 C C . GLY A 1 847 ? 16.462 -1.881 -29.347 1.00 92.81 847 GLY A C 1
ATOM 6287 O O . GLY A 1 847 ? 15.834 -2.340 -28.400 1.00 92.81 847 GLY A O 1
ATOM 6288 N N . ILE A 1 848 ? 17.304 -0.858 -29.198 1.00 95.44 848 ILE A N 1
ATOM 6289 C CA . ILE A 1 848 ? 17.543 -0.185 -27.911 1.00 95.44 848 ILE A CA 1
ATOM 6290 C C . ILE A 1 848 ? 16.604 1.011 -27.768 1.00 95.44 848 ILE A C 1
ATOM 6292 O O . ILE A 1 848 ? 15.850 1.087 -26.800 1.00 95.44 848 ILE A O 1
ATOM 6296 N N . VAL A 1 849 ? 16.613 1.918 -28.749 1.00 94.94 849 VAL A N 1
ATOM 6297 C CA . VAL A 1 849 ? 15.775 3.125 -28.748 1.00 94.94 849 VAL A CA 1
ATOM 6298 C C . VAL A 1 849 ? 15.054 3.284 -30.074 1.00 94.94 849 VAL A C 1
ATOM 6300 O O . VAL A 1 849 ? 15.677 3.163 -31.125 1.00 94.94 849 VAL A O 1
ATOM 6303 N N . ALA A 1 850 ? 13.763 3.614 -30.052 1.00 93.12 850 ALA A N 1
ATOM 6304 C CA . ALA A 1 850 ? 13.054 3.937 -31.289 1.00 93.12 850 ALA A CA 1
ATOM 6305 C C . ALA A 1 850 ? 13.459 5.333 -31.777 1.00 93.12 850 ALA A C 1
ATOM 6307 O O . ALA A 1 850 ? 14.057 5.454 -32.841 1.00 93.12 850 ALA A O 1
ATOM 6308 N N . LYS A 1 851 ? 13.236 6.375 -30.971 1.00 91.88 851 LYS A N 1
ATOM 6309 C CA . LYS A 1 851 ? 13.602 7.755 -31.307 1.00 91.88 851 LYS A CA 1
ATOM 6310 C C . LYS A 1 851 ? 14.544 8.375 -30.279 1.00 91.88 851 LYS A C 1
ATOM 6312 O O . LYS A 1 851 ? 14.144 8.727 -29.170 1.00 91.88 851 LYS A O 1
ATOM 6317 N N . LEU A 1 852 ? 15.796 8.551 -30.694 1.00 91.56 852 LEU A N 1
ATOM 6318 C CA . LEU A 1 852 ? 16.831 9.265 -29.959 1.00 91.56 852 LEU A CA 1
ATOM 6319 C C . LEU A 1 852 ? 16.887 10.704 -30.473 1.00 91.56 852 LEU A C 1
ATOM 6321 O O . LEU A 1 852 ? 17.407 10.962 -31.560 1.00 91.56 852 LEU A O 1
ATOM 6325 N N . ASN A 1 853 ? 16.346 11.649 -29.708 1.00 88.25 853 ASN A N 1
ATOM 6326 C CA . ASN A 1 853 ? 16.435 13.063 -30.068 1.00 88.25 853 ASN A CA 1
ATOM 6327 C C . ASN A 1 853 ? 17.888 13.573 -29.983 1.00 88.25 853 ASN A C 1
ATOM 6329 O O . ASN A 1 853 ? 18.793 12.871 -29.520 1.00 88.25 853 ASN A O 1
ATOM 6333 N N . SER A 1 854 ? 18.112 14.792 -30.476 1.00 84.88 854 SER A N 1
ATOM 6334 C CA . SER A 1 854 ? 19.436 15.412 -30.567 1.00 84.88 854 SER A CA 1
ATOM 6335 C C . SER A 1 854 ? 20.185 15.389 -29.236 1.00 84.88 854 SER A C 1
ATOM 6337 O O . SER A 1 854 ? 19.579 15.587 -28.184 1.00 84.88 854 SER A O 1
ATOM 6339 N N . TYR A 1 855 ? 21.502 15.190 -29.286 1.00 81.12 855 TYR A N 1
ATOM 6340 C CA . TYR A 1 855 ? 22.383 15.071 -28.115 1.00 81.12 855 TYR A CA 1
ATOM 6341 C C . TYR A 1 855 ? 22.089 13.876 -27.190 1.00 81.12 855 TYR A C 1
ATOM 6343 O O . TYR A 1 855 ? 22.643 13.796 -26.094 1.00 81.12 855 TYR A O 1
ATOM 6351 N N . GLY A 1 856 ? 21.295 12.897 -27.618 1.00 86.31 856 GLY A N 1
ATOM 6352 C CA . GLY A 1 856 ? 21.163 11.644 -26.878 1.00 86.31 856 GLY A CA 1
ATOM 6353 C C . GLY A 1 856 ? 22.398 10.748 -27.009 1.00 86.31 856 GLY A C 1
ATOM 6354 O O . GLY A 1 856 ? 23.037 10.730 -28.063 1.00 86.31 856 GLY A O 1
ATOM 6355 N N . GLN A 1 857 ? 22.736 10.003 -25.955 1.00 89.75 857 GLN A N 1
ATOM 6356 C CA . GLN A 1 857 ? 23.848 9.053 -25.932 1.00 89.75 857 GLN A CA 1
ATOM 6357 C C . GLN A 1 857 ? 23.370 7.627 -25.644 1.00 89.75 857 GLN A C 1
ATOM 6359 O O . GLN A 1 857 ? 22.638 7.385 -24.688 1.00 89.75 857 GLN A O 1
ATOM 6364 N N . ILE A 1 858 ? 23.840 6.683 -26.456 1.00 92.81 858 ILE A N 1
ATOM 6365 C CA . ILE A 1 858 ? 23.723 5.240 -26.259 1.00 92.81 858 ILE A CA 1
ATOM 6366 C C . ILE A 1 858 ? 25.134 4.661 -26.322 1.00 92.81 858 ILE A C 1
ATOM 6368 O O . ILE A 1 858 ? 25.806 4.761 -27.352 1.00 92.81 858 ILE A O 1
ATOM 6372 N N . THR A 1 859 ? 25.592 4.067 -25.229 1.00 91.38 859 THR A N 1
ATOM 6373 C CA . THR A 1 859 ? 26.900 3.421 -25.130 1.00 91.38 859 THR A CA 1
ATOM 6374 C C . THR A 1 859 ? 26.779 2.016 -24.593 1.00 91.38 859 THR A C 1
ATOM 6376 O O . THR A 1 859 ? 25.885 1.700 -23.813 1.00 91.38 859 THR A O 1
ATOM 6379 N N . ASP A 1 860 ? 27.691 1.153 -25.025 1.00 92.44 860 ASP A N 1
ATOM 6380 C CA . ASP A 1 860 ? 27.896 -0.132 -24.376 1.00 92.44 860 ASP A CA 1
ATOM 6381 C C . ASP A 1 860 ? 26.624 -1.022 -24.339 1.00 92.44 860 ASP A C 1
ATOM 6383 O O . ASP A 1 860 ? 26.436 -1.807 -23.421 1.00 92.44 860 ASP A O 1
ATOM 6387 N N . CYS A 1 861 ? 25.715 -0.910 -25.316 1.00 94.31 861 CYS A N 1
ATOM 6388 C CA . CYS A 1 861 ? 24.429 -1.622 -25.314 1.00 94.31 861 CYS A CA 1
ATOM 6389 C C . CYS A 1 861 ? 24.435 -2.867 -26.213 1.00 94.31 861 CYS A C 1
ATOM 6391 O O . CYS A 1 861 ? 25.160 -2.935 -27.210 1.00 94.31 861 CYS A O 1
ATOM 6393 N N . ILE A 1 862 ? 23.571 -3.837 -25.892 1.00 93.56 862 ILE A N 1
ATOM 6394 C CA . ILE A 1 862 ? 23.419 -5.081 -26.656 1.00 93.56 862 ILE A CA 1
ATOM 6395 C C . ILE A 1 862 ? 21.974 -5.293 -27.091 1.00 93.56 862 ILE A C 1
ATOM 6397 O O . ILE A 1 862 ? 21.068 -5.307 -26.261 1.00 93.56 862 ILE A O 1
ATOM 6401 N N . ASN A 1 863 ? 21.768 -5.553 -28.383 1.00 93.31 863 ASN A N 1
ATOM 6402 C CA . ASN A 1 863 ? 20.509 -6.102 -28.884 1.00 93.31 863 ASN A CA 1
ATOM 6403 C C . ASN A 1 863 ? 20.689 -7.539 -29.398 1.00 93.31 863 ASN A C 1
ATOM 6405 O O . ASN A 1 863 ? 21.354 -7.764 -30.415 1.00 93.31 863 ASN A O 1
ATOM 6409 N N . ILE A 1 864 ? 20.050 -8.494 -28.726 1.00 91.56 864 ILE A N 1
ATOM 6410 C CA . ILE A 1 864 ? 19.960 -9.898 -29.147 1.00 91.56 864 ILE A CA 1
ATOM 6411 C C . ILE A 1 864 ? 18.572 -10.251 -29.702 1.00 91.56 864 ILE A C 1
ATOM 6413 O O . ILE A 1 864 ? 18.417 -11.292 -30.334 1.00 91.56 864 ILE A O 1
ATOM 6417 N N . GLY A 1 865 ? 17.574 -9.392 -29.477 1.00 88.75 865 GLY A N 1
ATOM 6418 C CA . GLY A 1 865 ? 16.181 -9.619 -29.846 1.00 88.75 865 GLY A CA 1
ATOM 6419 C C . GLY A 1 865 ? 15.881 -9.392 -31.330 1.00 88.75 865 GLY A C 1
ATOM 6420 O O . GLY A 1 865 ? 16.524 -8.601 -32.031 1.00 88.75 865 GLY A O 1
ATOM 6421 N N . ARG A 1 866 ? 14.850 -10.087 -31.813 1.00 89.44 866 ARG A N 1
ATOM 6422 C CA . ARG A 1 866 ? 14.279 -9.912 -33.159 1.00 89.44 866 ARG A CA 1
ATOM 6423 C C . ARG A 1 866 ? 13.484 -8.607 -33.250 1.00 89.44 866 ARG A C 1
ATOM 6425 O O . ARG A 1 866 ? 12.966 -8.124 -32.244 1.00 89.44 866 ARG A O 1
ATOM 6432 N N . GLY A 1 867 ? 13.351 -8.077 -34.462 1.00 87.25 867 GLY A N 1
ATOM 6433 C CA . GLY A 1 867 ? 12.579 -6.869 -34.727 1.00 87.25 867 GLY A CA 1
ATOM 6434 C C . GLY A 1 867 ? 11.859 -6.890 -36.064 1.00 87.25 867 GLY A C 1
ATOM 6435 O O . GLY A 1 867 ? 11.441 -7.938 -36.559 1.00 87.25 867 GLY A O 1
ATOM 6436 N N . THR A 1 868 ? 11.725 -5.698 -36.638 1.00 82.50 868 THR A N 1
ATOM 6437 C CA . THR A 1 868 ? 11.022 -5.445 -37.898 1.00 82.50 868 THR A CA 1
ATOM 6438 C C . THR A 1 868 ? 11.998 -5.037 -38.996 1.00 82.50 868 THR A C 1
ATOM 6440 O O . THR A 1 868 ? 12.936 -4.274 -38.742 1.00 82.50 868 THR A O 1
ATOM 6443 N N . SER A 1 869 ? 11.717 -5.414 -40.245 1.00 77.44 869 SER A N 1
ATOM 6444 C CA . SER A 1 869 ? 12.538 -5.058 -41.412 1.00 77.44 869 SER A CA 1
ATOM 6445 C C . SER A 1 869 ? 12.661 -3.554 -41.681 1.00 77.44 869 SER A C 1
ATOM 6447 O O . SER A 1 869 ? 13.619 -3.143 -42.326 1.00 77.44 869 SER A O 1
ATOM 6449 N N . ALA A 1 870 ? 11.732 -2.727 -41.193 1.00 76.31 870 ALA A N 1
ATOM 6450 C CA . ALA A 1 870 ? 11.802 -1.265 -41.299 1.00 76.31 870 ALA A CA 1
ATOM 6451 C C . ALA A 1 870 ? 12.572 -0.583 -40.141 1.00 76.31 870 ALA A C 1
ATOM 6453 O O . ALA A 1 870 ? 12.770 0.632 -40.156 1.00 76.31 870 ALA A O 1
ATOM 6454 N N . GLY A 1 871 ? 12.985 -1.345 -39.122 1.00 83.94 871 GLY A N 1
ATOM 6455 C CA . GLY A 1 871 ? 13.609 -0.831 -37.901 1.00 83.94 871 GLY A CA 1
ATOM 6456 C C . GLY A 1 871 ? 15.134 -0.950 -37.883 1.00 83.94 871 GLY A C 1
ATOM 6457 O O . GLY A 1 871 ? 15.730 -1.702 -38.660 1.00 83.94 871 GLY A O 1
ATOM 6458 N N . GLY A 1 872 ? 15.764 -0.238 -36.946 1.00 88.31 872 GLY A N 1
ATOM 6459 C CA . GLY A 1 872 ? 17.202 -0.333 -36.688 1.00 88.31 872 GLY A CA 1
ATOM 6460 C C . GLY A 1 872 ? 17.547 -1.302 -35.554 1.00 88.31 872 GLY A C 1
ATOM 6461 O O . GLY A 1 872 ? 16.918 -1.266 -34.500 1.00 88.31 872 GLY A O 1
ATOM 6462 N N . HIS A 1 873 ? 18.587 -2.124 -35.715 1.00 88.31 873 HIS A N 1
ATOM 6463 C CA . HIS A 1 873 ? 19.065 -3.058 -34.688 1.00 88.31 873 HIS A CA 1
ATOM 6464 C C . HIS A 1 873 ? 19.348 -2.368 -33.352 1.00 88.31 873 HIS A C 1
ATOM 6466 O O . HIS A 1 873 ? 19.107 -2.959 -32.307 1.00 88.31 873 HIS A O 1
ATOM 6472 N N . LEU A 1 874 ? 19.891 -1.151 -33.360 1.00 90.94 874 LEU A N 1
ATOM 6473 C CA . LEU A 1 874 ? 20.167 -0.399 -32.137 1.00 90.94 874 LEU A CA 1
ATOM 6474 C C . LEU A 1 874 ? 19.217 0.785 -31.997 1.00 90.94 874 LEU A C 1
ATOM 6476 O O . LEU A 1 874 ? 18.582 0.938 -30.957 1.00 90.94 874 LEU A O 1
ATOM 6480 N N . VAL A 1 875 ? 19.100 1.605 -33.042 1.00 92.00 875 VAL A N 1
ATOM 6481 C CA . VAL A 1 875 ? 18.334 2.855 -32.984 1.00 92.00 875 VAL A CA 1
ATOM 6482 C C . VAL A 1 875 ? 17.423 2.981 -34.193 1.00 92.00 875 VAL A C 1
ATOM 6484 O O . VAL A 1 875 ? 17.874 2.787 -35.314 1.00 92.00 875 VAL A O 1
ATOM 6487 N N . GLY A 1 876 ? 16.159 3.344 -34.000 1.00 91.25 876 GLY A N 1
ATOM 6488 C CA . GLY A 1 876 ? 15.288 3.697 -35.120 1.00 91.25 876 GLY A CA 1
ATOM 6489 C C . GLY A 1 876 ? 15.770 4.989 -35.777 1.00 91.25 876 GLY A C 1
ATOM 6490 O O . GLY A 1 876 ? 16.318 4.966 -36.878 1.00 91.25 876 GLY A O 1
ATOM 6491 N N . TYR A 1 877 ? 15.618 6.103 -35.071 1.00 91.06 877 TYR A N 1
ATOM 6492 C CA . TYR A 1 877 ? 16.018 7.441 -35.491 1.00 91.06 877 TYR A CA 1
ATOM 6493 C C . TYR A 1 877 ? 17.055 8.044 -34.537 1.00 91.06 877 TYR A C 1
ATOM 6495 O O . TYR A 1 877 ? 16.813 8.108 -33.330 1.00 91.06 877 TYR A O 1
ATOM 6503 N N . ALA A 1 878 ? 18.172 8.540 -35.077 1.00 90.94 878 ALA A N 1
ATOM 6504 C CA . ALA A 1 878 ? 19.186 9.291 -34.329 1.00 90.94 878 ALA A CA 1
ATOM 6505 C C . ALA A 1 878 ? 19.244 10.769 -34.760 1.00 90.94 878 ALA A C 1
ATOM 6507 O O . ALA A 1 878 ? 19.599 11.078 -35.899 1.00 90.94 878 ALA A O 1
ATOM 6508 N N . GLY A 1 879 ? 18.927 11.681 -33.840 1.00 88.94 879 GLY A N 1
ATOM 6509 C CA . GLY A 1 879 ? 18.950 13.128 -34.070 1.00 88.94 879 GLY A CA 1
ATOM 6510 C C . GLY A 1 879 ? 20.351 13.750 -34.172 1.00 88.94 879 GLY A C 1
ATOM 6511 O O . GLY A 1 879 ? 21.380 13.078 -34.067 1.00 88.94 879 GLY A O 1
ATOM 6512 N N . HIS A 1 880 ? 20.398 15.068 -34.384 1.00 86.06 880 HIS A N 1
ATOM 6513 C CA . HIS A 1 880 ? 21.646 15.832 -34.497 1.00 86.06 880 HIS A CA 1
ATOM 6514 C C . HIS A 1 880 ? 22.548 15.689 -33.260 1.00 86.06 880 HIS A C 1
ATOM 6516 O O . HIS A 1 880 ? 22.089 15.783 -32.124 1.00 86.06 880 HIS A O 1
ATOM 6522 N N . ASN A 1 881 ? 23.861 15.553 -33.474 1.00 84.25 881 ASN A N 1
ATOM 6523 C CA . ASN A 1 881 ? 24.875 15.422 -32.412 1.00 84.25 881 ASN A CA 1
ATOM 6524 C C . ASN A 1 881 ? 24.620 14.271 -31.414 1.00 84.25 881 ASN A C 1
ATOM 6526 O O . ASN A 1 881 ? 25.186 14.261 -30.317 1.00 84.25 881 ASN A O 1
ATOM 6530 N N . SER A 1 882 ? 23.765 13.311 -31.768 1.00 88.75 882 SER A N 1
ATOM 6531 C CA . SER A 1 882 ? 23.567 12.108 -30.966 1.00 88.75 882 SER A CA 1
ATOM 6532 C C . SER A 1 882 ? 24.755 11.158 -31.113 1.00 88.75 882 SER A C 1
ATOM 6534 O O . SER A 1 882 ? 25.461 11.159 -32.126 1.00 88.75 882 SER A O 1
ATOM 6536 N N . LEU A 1 883 ? 24.979 10.359 -30.075 1.00 90.44 883 LEU A N 1
ATOM 6537 C CA . LEU A 1 883 ? 26.125 9.478 -29.924 1.00 90.44 883 LEU A CA 1
ATOM 6538 C C . LEU A 1 883 ? 25.652 8.039 -29.750 1.00 90.44 883 LEU A C 1
ATOM 6540 O O . LEU A 1 883 ? 25.014 7.727 -28.753 1.00 90.44 883 LEU A O 1
ATOM 6544 N N . VAL A 1 884 ? 25.994 7.154 -30.681 1.00 91.69 884 VAL A N 1
ATOM 6545 C CA . VAL A 1 884 ? 25.749 5.714 -30.551 1.00 91.69 884 VAL A CA 1
ATOM 6546 C C . VAL A 1 884 ? 27.089 5.010 -30.680 1.00 91.69 884 VAL A C 1
ATOM 6548 O O . VAL A 1 884 ? 27.688 4.987 -31.759 1.00 91.69 884 VAL A O 1
ATOM 6551 N N . LYS A 1 885 ? 27.586 4.483 -29.559 1.00 91.38 885 LYS A N 1
ATOM 6552 C CA . LYS A 1 885 ? 28.951 3.970 -29.438 1.00 91.38 885 LYS A CA 1
ATOM 6553 C C . LYS A 1 885 ? 29.038 2.603 -28.786 1.00 91.38 885 LYS A C 1
ATOM 6555 O O . LYS A 1 885 ? 28.180 2.225 -27.993 1.00 91.38 885 LYS A O 1
ATOM 6560 N N . ASN A 1 886 ? 30.111 1.883 -29.107 1.00 90.75 886 ASN A N 1
ATOM 6561 C CA . ASN A 1 886 ? 30.528 0.658 -28.419 1.00 90.75 886 ASN A CA 1
ATOM 6562 C C . ASN A 1 886 ? 29.382 -0.335 -28.200 1.00 90.75 886 ASN A C 1
ATOM 6564 O O . ASN A 1 886 ? 29.214 -0.849 -27.110 1.00 90.75 886 ASN A O 1
ATOM 6568 N N . SER A 1 887 ? 28.543 -0.562 -29.205 1.00 93.00 887 SER A N 1
ATOM 6569 C CA . SER A 1 887 ? 27.329 -1.367 -29.042 1.00 93.00 887 SER A CA 1
ATOM 6570 C C . SER A 1 887 ? 27.323 -2.541 -30.011 1.00 93.00 887 SER A C 1
ATOM 6572 O O . SER A 1 887 ? 27.892 -2.467 -31.103 1.00 93.00 887 SER A O 1
ATOM 6574 N N . LEU A 1 888 ? 26.691 -3.633 -29.598 1.00 91.94 888 LEU A N 1
ATOM 6575 C CA . LEU A 1 888 ? 26.701 -4.908 -30.305 1.00 91.94 888 LEU A CA 1
ATOM 6576 C C . LEU A 1 888 ? 25.274 -5.357 -30.614 1.00 91.94 888 LEU A C 1
ATOM 6578 O O . LEU A 1 888 ? 24.372 -5.249 -29.787 1.00 91.94 888 LEU A O 1
ATOM 6582 N N . THR A 1 889 ? 25.073 -5.935 -31.792 1.00 90.12 889 THR A N 1
ATOM 6583 C CA . THR A 1 889 ? 23.887 -6.745 -32.056 1.00 90.12 889 THR A CA 1
ATOM 6584 C C . THR A 1 889 ? 24.260 -8.159 -32.478 1.00 90.12 889 THR A C 1
ATOM 6586 O O . THR A 1 889 ? 25.110 -8.370 -33.338 1.00 90.12 889 THR A O 1
ATOM 6589 N N . VAL A 1 890 ? 23.611 -9.144 -31.867 1.00 88.81 890 VAL A N 1
ATOM 6590 C CA . VAL A 1 890 ? 23.707 -10.560 -32.264 1.00 88.81 890 VAL A CA 1
ATOM 6591 C C . VAL A 1 890 ? 22.339 -11.109 -32.673 1.00 88.81 890 VAL A C 1
ATOM 6593 O O . VAL A 1 890 ? 22.117 -12.316 -32.669 1.00 88.81 890 VAL A O 1
ATOM 6596 N N . ALA A 1 891 ? 21.408 -10.210 -33.011 1.00 83.38 891 ALA A N 1
ATOM 6597 C CA . ALA A 1 891 ? 20.088 -10.577 -33.499 1.00 83.38 891 ALA A CA 1
ATOM 6598 C C . ALA A 1 891 ? 20.191 -11.349 -34.835 1.00 83.38 891 ALA A C 1
ATOM 6600 O O . ALA A 1 891 ? 21.081 -11.044 -35.636 1.00 83.38 891 ALA A O 1
ATOM 6601 N N . PRO A 1 892 ? 19.282 -12.305 -35.112 1.00 74.75 892 PRO A N 1
ATOM 6602 C CA . PRO A 1 892 ? 19.326 -13.128 -36.325 1.00 74.75 892 PRO A CA 1
ATOM 6603 C C . PRO A 1 892 ? 19.336 -12.306 -37.620 1.00 74.75 892 PRO A C 1
ATOM 6605 O O . PRO A 1 892 ? 18.686 -11.254 -37.697 1.00 74.75 892 PRO A O 1
ATOM 6608 N N . ALA A 1 893 ? 20.015 -12.793 -38.662 1.00 66.12 893 ALA A N 1
ATOM 6609 C CA . ALA A 1 893 ? 20.085 -12.080 -39.934 1.00 66.12 893 ALA A CA 1
ATOM 6610 C C . ALA A 1 893 ? 18.690 -11.890 -40.559 1.00 66.12 893 ALA A C 1
ATOM 6612 O O . ALA A 1 893 ? 17.821 -12.757 -40.486 1.00 66.12 893 ALA A O 1
ATOM 6613 N N . GLY A 1 894 ? 18.463 -10.726 -41.174 1.00 66.81 894 GLY A N 1
ATOM 6614 C CA . GLY A 1 894 ? 17.192 -10.392 -41.828 1.00 66.81 894 GLY A CA 1
ATOM 6615 C C . GLY A 1 894 ? 16.038 -10.035 -40.882 1.00 66.81 894 GLY A C 1
ATOM 6616 O O . GLY A 1 894 ? 14.965 -9.687 -41.367 1.00 66.81 894 GLY A O 1
ATOM 6617 N N . SER A 1 895 ? 16.246 -10.069 -39.559 1.00 75.06 895 SER A N 1
ATOM 6618 C CA . SER A 1 895 ? 15.239 -9.634 -38.575 1.00 75.06 895 SER A CA 1
ATOM 6619 C C . SER A 1 895 ? 15.117 -8.109 -38.438 1.00 75.06 895 SER A C 1
ATOM 6621 O O . SER A 1 895 ? 14.155 -7.623 -37.855 1.00 75.06 895 SER A O 1
ATOM 6623 N N . TRP A 1 896 ? 16.064 -7.351 -38.993 1.00 83.44 896 TRP A N 1
ATOM 6624 C CA . TRP A 1 896 ? 16.115 -5.890 -38.930 1.00 83.44 896 TRP A CA 1
ATOM 6625 C C . TRP A 1 896 ? 16.561 -5.297 -40.270 1.00 83.44 896 TRP A C 1
ATOM 6627 O O . TRP A 1 896 ? 17.212 -5.968 -41.075 1.00 83.44 896 TRP A O 1
ATOM 6637 N N . GLY A 1 897 ? 16.230 -4.025 -40.501 1.00 76.06 897 GLY A N 1
ATOM 6638 C CA . GLY A 1 897 ? 16.549 -3.312 -41.740 1.00 76.06 897 GLY A CA 1
ATOM 6639 C C . GLY A 1 897 ? 17.973 -2.769 -41.829 1.00 76.06 897 GLY A C 1
ATOM 6640 O O . GLY A 1 897 ? 18.439 -2.494 -42.932 1.00 76.06 897 GLY A O 1
ATOM 6641 N N . GLY A 1 898 ? 18.670 -2.593 -40.702 1.00 80.12 898 GLY A N 1
ATOM 6642 C CA . GLY A 1 898 ? 20.012 -2.000 -40.604 1.00 80.12 898 GLY A CA 1
ATOM 6643 C C . GLY A 1 898 ? 20.428 -1.728 -39.162 1.00 80.12 898 GLY A C 1
ATOM 6644 O O . GLY A 1 898 ? 19.632 -1.946 -38.257 1.00 80.12 898 GLY A O 1
ATOM 6645 N N . ILE A 1 899 ? 21.650 -1.239 -38.907 1.00 81.88 899 ILE A N 1
ATOM 6646 C CA . ILE A 1 899 ? 22.089 -0.909 -37.527 1.00 81.88 899 ILE A CA 1
ATOM 6647 C C . ILE A 1 899 ? 21.247 0.222 -36.935 1.00 81.88 899 ILE A C 1
ATOM 6649 O O . ILE A 1 899 ? 20.862 0.188 -35.764 1.00 81.88 899 ILE A O 1
ATOM 6653 N N . TYR A 1 900 ? 20.946 1.199 -37.782 1.00 84.19 900 TYR A N 1
ATOM 6654 C CA . TYR A 1 900 ? 19.979 2.256 -37.549 1.00 84.19 900 TYR A CA 1
ATOM 6655 C C . TYR A 1 900 ? 19.042 2.357 -38.755 1.00 84.19 900 TYR A C 1
ATOM 6657 O O . TYR A 1 900 ? 19.442 1.974 -39.858 1.00 84.19 900 TYR A O 1
ATOM 6665 N N . ALA A 1 901 ? 17.821 2.865 -38.568 1.00 81.75 901 ALA A N 1
ATOM 6666 C CA . ALA A 1 901 ? 16.915 3.097 -39.697 1.00 81.75 901 ALA A CA 1
ATOM 6667 C C . ALA A 1 901 ? 17.172 4.465 -40.349 1.00 81.75 901 ALA A C 1
ATOM 6669 O O . ALA A 1 901 ? 17.309 4.549 -41.566 1.00 81.75 901 ALA A O 1
ATOM 6670 N N . SER A 1 902 ? 17.324 5.528 -39.557 1.00 83.75 902 SER A N 1
ATOM 6671 C CA . SER A 1 902 ? 17.638 6.869 -40.057 1.00 83.75 902 SER A CA 1
ATOM 6672 C C . SER A 1 902 ? 18.476 7.681 -39.060 1.00 83.75 902 SER A C 1
ATOM 6674 O O . SER A 1 902 ? 18.483 7.425 -37.854 1.00 83.75 902 SER A O 1
ATOM 6676 N N . LYS A 1 903 ? 19.249 8.648 -39.572 1.00 84.56 903 LYS A N 1
ATOM 6677 C CA . LYS A 1 903 ? 20.058 9.555 -38.746 1.00 84.56 903 LYS A CA 1
ATOM 6678 C C . LYS A 1 903 ? 20.185 10.945 -39.360 1.00 84.56 903 LYS A C 1
ATOM 6680 O O . LYS A 1 903 ? 20.231 11.082 -40.584 1.00 84.56 903 LYS A O 1
ATOM 6685 N N . GLU A 1 904 ? 20.357 11.954 -38.517 1.00 81.88 904 GLU A N 1
ATOM 6686 C CA . GLU A 1 904 ? 20.754 13.299 -38.936 1.00 81.88 904 GLU A CA 1
ATOM 6687 C C . GLU A 1 904 ? 22.287 13.414 -39.080 1.00 81.88 904 GLU A C 1
ATOM 6689 O O . GLU A 1 904 ? 23.068 12.620 -38.543 1.00 81.88 904 GLU A O 1
ATOM 6694 N N . GLY A 1 905 ? 22.741 14.357 -39.913 1.00 74.12 905 GLY A N 1
ATOM 6695 C CA . GLY A 1 905 ? 24.045 14.281 -40.590 1.00 74.12 905 GLY A CA 1
ATOM 6696 C C . GLY A 1 905 ? 25.272 14.121 -39.683 1.00 74.12 905 GLY A C 1
ATOM 6697 O O . GLY A 1 905 ? 26.187 13.375 -40.030 1.00 74.12 905 GLY A O 1
ATOM 6698 N N . ASN A 1 906 ? 25.278 14.760 -38.516 1.00 82.69 906 ASN A N 1
ATOM 6699 C CA . ASN A 1 906 ? 26.397 14.768 -37.569 1.00 82.69 906 ASN A CA 1
ATOM 6700 C C . ASN A 1 906 ? 26.252 13.774 -36.400 1.00 82.69 906 ASN A C 1
ATOM 6702 O O . ASN A 1 906 ? 27.059 13.838 -35.478 1.00 82.69 906 ASN A O 1
ATOM 6706 N N . ALA A 1 907 ? 25.268 12.865 -36.421 1.00 86.25 907 ALA A N 1
ATOM 6707 C CA . ALA A 1 907 ? 25.200 11.775 -35.445 1.00 86.25 907 ALA A CA 1
ATOM 6708 C C . ALA A 1 907 ? 26.420 10.841 -35.588 1.00 86.25 907 ALA A C 1
ATOM 6710 O O . ALA A 1 907 ? 26.713 10.370 -36.700 1.00 86.25 907 ALA A O 1
ATOM 6711 N N . ASP A 1 908 ? 27.108 10.585 -34.472 1.00 88.62 908 ASP A N 1
ATOM 6712 C CA . ASP A 1 908 ? 28.293 9.727 -34.371 1.00 88.62 908 ASP A CA 1
ATOM 6713 C C . ASP A 1 908 ? 27.864 8.276 -34.121 1.00 88.62 908 ASP A C 1
ATOM 6715 O O . ASP A 1 908 ? 27.281 7.957 -33.086 1.00 88.62 908 ASP A O 1
ATOM 6719 N N . MET A 1 909 ? 28.156 7.413 -35.094 1.00 88.19 909 MET A N 1
ATOM 6720 C CA . MET A 1 909 ? 27.817 5.990 -35.098 1.00 88.19 909 MET A CA 1
ATOM 6721 C C . MET A 1 909 ? 29.120 5.183 -35.199 1.00 88.19 909 MET A C 1
ATOM 6723 O O . MET A 1 909 ? 29.504 4.765 -36.294 1.00 88.19 909 MET A O 1
ATOM 6727 N N . SER A 1 910 ? 29.849 5.022 -34.093 1.00 89.00 910 SER A N 1
ATOM 6728 C CA . SER A 1 910 ? 31.203 4.438 -34.089 1.00 89.00 910 SER A CA 1
ATOM 6729 C C . SER A 1 910 ? 31.367 3.298 -33.084 1.00 89.00 910 SER A C 1
ATOM 6731 O O . SER A 1 910 ? 30.649 3.203 -32.098 1.00 89.00 910 SER A O 1
ATOM 6733 N N . GLY A 1 911 ? 32.302 2.376 -33.338 1.00 88.88 911 GLY A N 1
ATOM 6734 C CA . GLY A 1 911 ? 32.502 1.212 -32.461 1.00 88.88 911 GLY A CA 1
ATOM 6735 C C . GLY A 1 911 ? 31.277 0.291 -32.389 1.00 88.88 911 GLY A C 1
ATOM 6736 O O . GLY A 1 911 ? 30.998 -0.280 -31.339 1.00 88.88 911 GLY A O 1
ATOM 6737 N N . LEU A 1 912 ? 30.516 0.191 -33.480 1.00 91.62 912 LEU A N 1
ATOM 6738 C CA . LEU A 1 912 ? 29.327 -0.653 -33.569 1.00 91.62 912 LEU A CA 1
ATOM 6739 C C . LEU A 1 912 ? 29.695 -1.999 -34.190 1.00 91.62 912 LEU A C 1
ATOM 6741 O O . LEU A 1 912 ? 30.448 -2.037 -35.164 1.00 91.62 912 LEU A O 1
ATOM 6745 N N . TYR A 1 913 ? 29.158 -3.088 -33.652 1.00 90.69 913 TYR A N 1
ATOM 6746 C CA . TYR A 1 913 ? 29.475 -4.453 -34.078 1.00 90.69 913 TYR A CA 1
ATOM 6747 C C . TYR A 1 913 ? 28.201 -5.253 -34.336 1.00 90.69 913 TYR A C 1
ATOM 6749 O O . TYR A 1 913 ? 27.170 -5.013 -33.703 1.00 90.69 913 TYR A O 1
ATOM 6757 N N . TYR A 1 914 ? 28.268 -6.218 -35.254 1.00 88.06 914 TYR A N 1
ATOM 6758 C CA . TYR A 1 914 ? 27.168 -7.152 -35.485 1.00 88.06 914 TYR A CA 1
ATOM 6759 C C . TYR A 1 914 ? 27.642 -8.559 -35.844 1.00 88.06 914 TYR A C 1
ATOM 6761 O O . TYR A 1 914 ? 28.700 -8.720 -36.455 1.00 88.06 914 TYR A O 1
ATOM 6769 N N . LEU A 1 915 ? 26.834 -9.565 -35.504 1.00 86.19 915 LEU A N 1
ATOM 6770 C CA . LEU A 1 915 ? 27.061 -10.946 -35.924 1.00 86.19 915 LEU A CA 1
ATOM 6771 C C . LEU A 1 915 ? 26.775 -11.125 -37.423 1.00 86.19 915 LEU A C 1
ATOM 6773 O O . LEU A 1 915 ? 25.653 -10.915 -37.882 1.00 86.19 915 LEU A O 1
ATOM 6777 N N . ALA A 1 916 ? 27.782 -11.550 -38.181 1.00 77.19 916 ALA A N 1
ATOM 6778 C CA . ALA A 1 916 ? 27.665 -11.894 -39.594 1.00 77.19 916 ALA A CA 1
ATOM 6779 C C . ALA A 1 916 ? 27.460 -13.409 -39.782 1.00 77.19 916 ALA A C 1
ATOM 6781 O O . ALA A 1 916 ? 28.222 -14.210 -39.243 1.00 77.19 916 ALA A O 1
ATOM 6782 N N . GLU A 1 917 ? 26.465 -13.813 -40.580 1.00 68.38 917 GLU A N 1
ATOM 6783 C CA . GLU A 1 917 ? 26.244 -15.227 -40.923 1.00 68.38 917 GLU A CA 1
ATOM 6784 C C . GLU A 1 917 ? 27.174 -15.711 -42.050 1.00 68.38 917 GLU A C 1
ATOM 6786 O O . GLU A 1 917 ? 27.431 -14.998 -43.021 1.00 68.38 917 GLU A O 1
ATOM 6791 N N . GLU A 1 918 ? 27.645 -16.963 -41.959 1.00 54.81 918 GLU A N 1
ATOM 6792 C CA . GLU A 1 918 ? 28.635 -17.538 -42.888 1.00 54.81 918 GLU A CA 1
ATOM 6793 C C . GLU A 1 918 ? 28.119 -17.777 -44.323 1.00 54.81 918 GLU A C 1
ATOM 6795 O O . GLU A 1 918 ? 28.928 -17.902 -45.245 1.00 54.81 918 GLU A O 1
ATOM 6800 N N . SER A 1 919 ? 26.798 -17.859 -44.550 1.00 49.66 919 SER A N 1
ATOM 6801 C CA . SER A 1 919 ? 26.239 -18.382 -45.815 1.00 49.66 919 SER A CA 1
ATOM 6802 C C . SER A 1 919 ? 25.400 -17.413 -46.658 1.00 49.66 919 SER A C 1
ATOM 6804 O O . SER A 1 919 ? 25.055 -17.748 -47.794 1.00 49.66 919 SER A O 1
ATOM 6806 N N . ALA A 1 920 ? 25.155 -16.185 -46.200 1.00 44.25 920 ALA A N 1
ATOM 6807 C CA . ALA A 1 920 ? 24.572 -15.135 -47.030 1.00 44.25 920 ALA A CA 1
ATOM 6808 C C . ALA A 1 920 ? 25.639 -14.084 -47.334 1.00 44.25 920 ALA A C 1
ATOM 6810 O O . ALA A 1 920 ? 26.204 -13.447 -46.451 1.00 44.25 920 ALA A O 1
ATOM 6811 N N . ALA A 1 921 ? 25.949 -13.956 -48.620 1.00 39.66 921 ALA A N 1
ATOM 6812 C CA . ALA A 1 921 ? 26.918 -13.025 -49.160 1.00 39.66 921 ALA A CA 1
ATOM 6813 C C . ALA A 1 921 ? 26.799 -11.622 -48.544 1.00 39.66 921 ALA A C 1
ATOM 6815 O O . ALA A 1 921 ? 25.713 -11.173 -48.193 1.00 39.66 921 ALA A O 1
ATOM 6816 N N . ARG A 1 922 ? 27.933 -10.911 -48.553 1.00 46.53 922 ARG A N 1
ATOM 6817 C CA . ARG A 1 922 ? 28.117 -9.450 -48.463 1.00 46.53 922 ARG A CA 1
ATOM 6818 C C . ARG A 1 922 ? 27.242 -8.655 -49.464 1.00 46.53 922 ARG A C 1
ATOM 6820 O O . ARG A 1 922 ? 27.741 -7.794 -50.186 1.00 46.53 922 ARG A O 1
ATOM 6827 N N . GLN A 1 923 ? 25.960 -8.970 -49.593 1.00 39.84 923 GLN A N 1
ATOM 6828 C CA . GLN A 1 923 ? 25.004 -8.320 -50.468 1.00 39.84 923 GLN A CA 1
ATOM 6829 C C . GLN A 1 923 ? 24.289 -7.240 -49.670 1.00 39.84 923 GLN A C 1
ATOM 6831 O O . GLN A 1 923 ? 23.228 -7.441 -49.099 1.00 39.84 923 GLN A O 1
ATOM 6836 N N . ALA A 1 924 ? 24.960 -6.090 -49.640 1.00 43.94 924 ALA A N 1
ATOM 6837 C CA . ALA A 1 924 ? 24.365 -4.772 -49.810 1.00 43.94 924 ALA A CA 1
ATOM 6838 C C . ALA A 1 924 ? 22.930 -4.599 -49.277 1.00 43.94 924 ALA A C 1
ATOM 6840 O O . ALA A 1 924 ? 21.992 -4.429 -50.052 1.00 43.94 924 ALA A O 1
ATOM 6841 N N . ILE A 1 925 ? 22.786 -4.524 -47.955 1.00 45.59 925 ILE A N 1
ATOM 6842 C CA . ILE A 1 925 ? 21.749 -3.687 -47.349 1.00 45.59 925 ILE A CA 1
ATOM 6843 C C . ILE A 1 925 ? 22.471 -2.393 -46.960 1.00 45.59 925 ILE A C 1
ATOM 6845 O O . ILE A 1 925 ? 23.404 -2.416 -46.157 1.00 45.59 925 ILE A O 1
ATOM 6849 N N . GLY A 1 926 ? 22.140 -1.272 -47.606 1.00 44.72 926 GLY A N 1
ATOM 6850 C CA . GLY A 1 926 ? 22.874 0.006 -47.514 1.00 44.72 926 GLY A CA 1
ATOM 6851 C C . GLY A 1 926 ? 22.948 0.657 -46.119 1.00 44.72 926 GLY A C 1
ATOM 6852 O O . GLY A 1 926 ? 23.520 1.733 -45.988 1.00 44.72 926 GLY A O 1
ATOM 6853 N N . SER A 1 927 ? 22.410 0.008 -45.086 1.00 50.72 927 SER A N 1
ATOM 6854 C CA . SER A 1 927 ? 22.150 0.490 -43.721 1.00 50.72 927 SER A CA 1
ATOM 6855 C C . SER A 1 927 ? 23.028 -0.167 -42.632 1.00 50.72 927 SER A C 1
ATOM 6857 O O . SER A 1 927 ? 22.892 0.143 -41.449 1.00 50.72 927 SER A O 1
ATOM 6859 N N . MET A 1 928 ? 23.970 -1.046 -43.006 1.00 61.09 928 MET A N 1
ATOM 6860 C CA . MET A 1 928 ? 25.034 -1.545 -42.105 1.00 61.09 928 MET A CA 1
ATOM 6861 C C . MET A 1 928 ? 26.299 -0.660 -42.143 1.00 61.09 928 MET A C 1
ATOM 6863 O O . MET A 1 928 ? 27.339 -1.004 -41.581 1.00 61.09 928 MET A O 1
ATOM 6867 N N . SER A 1 929 ? 26.232 0.485 -42.837 1.00 59.88 929 SER A N 1
ATOM 6868 C CA . SER A 1 929 ? 27.339 1.436 -42.977 1.00 59.88 929 SER A CA 1
ATOM 6869 C C . SER A 1 929 ? 27.729 2.025 -41.618 1.00 59.88 929 SER A C 1
ATOM 6871 O O . SER A 1 929 ? 26.945 2.755 -41.012 1.00 59.88 929 SER A O 1
ATOM 6873 N N . GLY A 1 930 ? 28.958 1.744 -41.176 1.00 67.50 930 GLY A N 1
ATOM 6874 C CA . GLY A 1 930 ? 29.517 2.232 -39.909 1.00 67.50 930 GLY A CA 1
ATOM 6875 C C . GLY A 1 930 ? 29.650 1.176 -38.805 1.00 67.50 930 GLY A C 1
ATOM 6876 O O . GLY A 1 930 ? 30.234 1.484 -37.771 1.00 67.50 930 GLY A O 1
ATOM 6877 N N . ALA A 1 931 ? 29.178 -0.060 -39.024 1.00 82.81 931 ALA A N 1
ATOM 6878 C CA . ALA A 1 931 ? 29.374 -1.171 -38.090 1.00 82.81 931 ALA A CA 1
ATOM 6879 C C . ALA A 1 931 ? 30.289 -2.271 -38.646 1.00 82.81 931 ALA A C 1
ATOM 6881 O O . ALA A 1 931 ? 30.310 -2.552 -39.847 1.00 82.81 931 ALA A O 1
ATOM 6882 N N . THR A 1 932 ? 31.026 -2.914 -37.747 1.00 88.44 932 THR A N 1
ATOM 6883 C CA . THR A 1 932 ? 31.987 -3.974 -38.051 1.00 88.44 932 THR A CA 1
ATOM 6884 C C . THR A 1 932 ? 31.302 -5.345 -37.980 1.00 88.44 932 THR A C 1
ATOM 6886 O O . THR A 1 932 ? 30.808 -5.709 -36.910 1.00 88.44 932 THR A O 1
ATOM 6889 N N . PRO A 1 933 ? 31.266 -6.122 -39.081 1.00 85.94 933 PRO A N 1
ATOM 6890 C CA . PRO A 1 933 ? 30.825 -7.515 -39.035 1.00 85.94 933 PRO A CA 1
ATOM 6891 C C . PRO A 1 933 ? 31.836 -8.372 -38.278 1.00 85.94 933 PRO A C 1
ATOM 6893 O O . PRO A 1 933 ? 33.030 -8.279 -38.562 1.00 85.94 933 PRO A O 1
ATOM 6896 N N . LEU A 1 934 ? 31.354 -9.251 -37.405 1.00 87.81 934 LEU A N 1
ATOM 6897 C CA . LEU A 1 934 ? 32.152 -10.277 -36.736 1.00 87.81 934 LEU A CA 1
ATOM 6898 C C . LEU A 1 934 ? 31.472 -11.640 -36.878 1.00 87.81 934 LEU A C 1
ATOM 6900 O O . LEU A 1 934 ? 30.251 -11.747 -36.794 1.00 87.81 934 LEU A O 1
ATOM 6904 N N . THR A 1 935 ? 32.259 -12.688 -37.101 1.00 86.44 935 THR A N 1
ATOM 6905 C CA . THR A 1 935 ? 31.784 -14.079 -36.990 1.00 86.44 935 THR A CA 1
ATOM 6906 C C . THR A 1 935 ? 31.602 -14.484 -35.523 1.00 86.44 935 THR A C 1
ATOM 6908 O O . THR A 1 935 ? 32.090 -13.798 -34.625 1.00 86.44 935 THR A O 1
ATOM 6911 N N . LEU A 1 936 ? 30.937 -15.614 -35.258 1.00 82.75 936 LEU A N 1
ATOM 6912 C CA . LEU A 1 936 ? 30.760 -16.115 -33.888 1.00 82.75 936 LEU A CA 1
ATOM 6913 C C . LEU A 1 936 ? 32.107 -16.341 -33.171 1.00 82.75 936 LEU A C 1
ATOM 6915 O O . LEU A 1 936 ? 32.250 -15.960 -32.015 1.00 82.75 936 LEU A O 1
ATOM 6919 N N . ASP A 1 937 ? 33.109 -16.876 -33.874 1.00 85.25 937 ASP A N 1
ATOM 6920 C CA . ASP A 1 937 ? 34.462 -17.065 -33.331 1.00 85.25 937 ASP A CA 1
ATOM 6921 C C . ASP A 1 937 ? 35.172 -15.730 -33.053 1.00 85.25 937 ASP A C 1
ATOM 6923 O O . ASP A 1 937 ? 35.941 -15.611 -32.102 1.00 85.25 937 ASP A O 1
ATOM 6927 N N . GLU A 1 938 ? 34.914 -14.701 -33.863 1.00 89.38 938 GLU A N 1
ATOM 6928 C CA . GLU A 1 938 ? 35.487 -13.369 -33.655 1.00 89.38 938 GLU A CA 1
ATOM 6929 C C . GLU A 1 938 ? 34.811 -12.598 -32.519 1.00 89.38 938 GLU A C 1
ATOM 6931 O O . GLU A 1 938 ? 35.472 -11.782 -31.881 1.00 89.38 938 GLU A O 1
ATOM 6936 N N . LEU A 1 939 ? 33.536 -12.870 -32.217 1.00 89.00 939 LEU A N 1
ATOM 6937 C CA . LEU A 1 939 ? 32.879 -12.337 -31.017 1.00 89.00 939 LEU A CA 1
ATOM 6938 C C . LEU A 1 939 ? 33.523 -12.864 -29.725 1.00 89.00 939 LEU A C 1
ATOM 6940 O O . LEU A 1 939 ? 33.480 -12.177 -28.705 1.00 89.00 939 LEU A O 1
ATOM 6944 N N . ALA A 1 940 ? 34.161 -14.036 -29.780 1.00 87.62 940 ALA A N 1
ATOM 6945 C CA . ALA A 1 940 ? 34.874 -14.630 -28.655 1.00 87.62 940 ALA A CA 1
ATOM 6946 C C . ALA A 1 940 ? 36.282 -14.033 -28.432 1.00 87.62 940 ALA A C 1
ATOM 6948 O O . ALA A 1 940 ? 36.926 -14.329 -27.423 1.00 87.62 940 ALA A O 1
ATOM 6949 N N . ASP A 1 941 ? 36.777 -13.204 -29.356 1.00 89.81 941 ASP A N 1
ATOM 6950 C CA . ASP A 1 941 ? 38.114 -12.610 -29.321 1.00 89.81 941 ASP A CA 1
ATOM 6951 C C . ASP A 1 941 ? 38.040 -11.120 -28.956 1.00 89.81 941 ASP A C 1
ATOM 6953 O O . ASP A 1 941 ? 37.707 -10.262 -29.776 1.00 89.81 941 ASP A O 1
ATOM 6957 N N . SER A 1 942 ? 38.415 -10.790 -27.716 1.00 89.44 942 SER A N 1
ATOM 6958 C CA . SER A 1 942 ? 38.389 -9.412 -27.208 1.00 89.44 942 SER A CA 1
ATOM 6959 C C . SER A 1 942 ? 39.242 -8.436 -28.028 1.00 89.44 942 SER A C 1
ATOM 6961 O O . SER A 1 942 ? 38.947 -7.243 -28.047 1.00 89.44 942 SER A O 1
ATOM 6963 N N . SER A 1 943 ? 40.257 -8.910 -28.765 1.00 90.31 943 SER A N 1
ATOM 6964 C CA . SER A 1 943 ? 41.106 -8.051 -29.603 1.00 90.31 943 SER A CA 1
ATOM 6965 C C . SER A 1 943 ? 40.381 -7.460 -30.819 1.00 90.31 943 SER A C 1
ATOM 6967 O O . SER A 1 943 ? 40.872 -6.512 -31.438 1.00 90.31 943 SER A O 1
ATOM 6969 N N . LYS A 1 944 ? 39.200 -7.992 -31.158 1.00 92.56 944 LYS A N 1
ATOM 6970 C CA . LYS A 1 944 ? 38.365 -7.526 -32.274 1.00 92.56 944 LYS A CA 1
ATOM 6971 C C . LYS A 1 944 ? 37.568 -6.268 -31.951 1.00 92.56 944 LYS A C 1
ATOM 6973 O O . LYS A 1 944 ? 37.118 -5.582 -32.869 1.00 92.56 944 LYS A O 1
ATOM 6978 N N . PHE A 1 945 ? 37.428 -5.942 -30.673 1.00 89.75 945 PHE A N 1
ATOM 6979 C CA . PHE A 1 945 ? 36.615 -4.836 -30.195 1.00 89.75 945 PHE A CA 1
ATOM 6980 C C . PHE A 1 945 ? 37.495 -3.636 -29.833 1.00 89.75 945 PHE A C 1
ATOM 6982 O O . PHE A 1 945 ? 38.183 -3.603 -28.816 1.00 89.75 945 PHE A O 1
ATOM 6989 N N . GLN A 1 946 ? 37.466 -2.607 -30.671 1.00 85.81 946 GLN A N 1
ATOM 6990 C CA . GLN A 1 946 ? 38.135 -1.335 -30.409 1.00 85.81 946 GLN A CA 1
ATOM 6991 C C . GLN A 1 946 ? 37.340 -0.491 -29.410 1.00 85.81 946 GLN A C 1
ATOM 6993 O O . GLN A 1 946 ? 36.153 -0.252 -29.622 1.00 85.81 946 GLN A O 1
ATOM 6998 N N . GLY A 1 947 ? 38.009 0.002 -28.362 1.00 78.38 947 GLY A N 1
ATOM 6999 C CA . GLY A 1 947 ? 37.417 0.906 -27.366 1.00 78.38 947 GLY A CA 1
ATOM 7000 C C . GLY A 1 947 ? 36.575 0.223 -26.283 1.00 78.38 947 GLY A C 1
ATOM 7001 O O . GLY A 1 947 ? 35.973 0.919 -25.468 1.00 78.38 947 GLY A O 1
ATOM 7002 N N . TRP A 1 948 ? 36.542 -1.112 -26.268 1.00 87.12 948 TRP A N 1
ATOM 7003 C CA . TRP A 1 948 ? 35.859 -1.917 -25.256 1.00 87.12 948 TRP A CA 1
ATOM 7004 C C . TRP A 1 948 ? 36.846 -2.370 -24.177 1.00 87.12 948 TRP A C 1
ATOM 7006 O O . TRP A 1 948 ? 37.995 -2.700 -24.474 1.00 87.12 948 TRP A O 1
ATOM 7016 N N . ASP A 1 949 ? 36.387 -2.394 -22.928 1.00 86.00 949 ASP A N 1
ATOM 7017 C CA . ASP A 1 949 ? 37.205 -2.737 -21.766 1.00 86.00 949 ASP A CA 1
ATOM 7018 C C . ASP A 1 949 ? 36.889 -4.148 -21.247 1.00 86.00 949 ASP A C 1
ATOM 7020 O O . ASP A 1 949 ? 35.855 -4.366 -20.610 1.00 86.00 949 ASP A O 1
ATOM 7024 N N . PHE A 1 950 ? 37.795 -5.087 -21.535 1.00 86.94 950 PHE A N 1
ATOM 7025 C CA . PHE A 1 950 ? 37.730 -6.500 -21.139 1.00 86.94 950 PHE A CA 1
ATOM 7026 C C . PHE A 1 950 ? 38.729 -6.867 -20.031 1.00 86.94 950 PHE A C 1
ATOM 7028 O O . PHE A 1 950 ? 39.064 -8.046 -19.877 1.00 86.94 950 PHE A O 1
ATOM 7035 N N . ASP A 1 951 ? 39.268 -5.887 -19.299 1.00 79.44 951 ASP A N 1
ATOM 7036 C CA . ASP A 1 951 ? 40.163 -6.166 -18.176 1.00 79.44 951 ASP A CA 1
ATOM 7037 C C . ASP A 1 951 ? 39.468 -7.102 -17.162 1.00 79.44 951 ASP A C 1
ATOM 7039 O O . ASP A 1 951 ? 38.330 -6.876 -16.753 1.00 79.44 951 ASP A O 1
ATOM 7043 N N . SER A 1 952 ? 40.120 -8.194 -16.757 1.00 66.00 952 SER A N 1
ATOM 7044 C CA . SER A 1 952 ? 39.486 -9.194 -15.885 1.00 66.00 952 SER A CA 1
ATOM 7045 C C . SER A 1 952 ? 39.195 -8.686 -14.470 1.00 66.00 952 SER A C 1
ATOM 7047 O O . SER A 1 952 ? 38.307 -9.223 -13.803 1.00 66.00 952 SER A O 1
ATOM 7049 N N . ASP A 1 953 ? 39.922 -7.662 -14.020 1.00 65.19 953 ASP A N 1
ATOM 7050 C CA . ASP A 1 953 ? 39.830 -7.108 -12.673 1.00 65.19 953 ASP A CA 1
ATOM 7051 C C . ASP A 1 953 ? 39.028 -5.802 -12.646 1.00 65.19 953 ASP A C 1
ATOM 7053 O O . ASP A 1 953 ? 38.376 -5.516 -11.639 1.00 65.19 953 ASP A O 1
ATOM 7057 N N . LYS A 1 954 ? 39.032 -5.014 -13.729 1.00 66.69 954 LYS A N 1
ATOM 7058 C CA . LYS A 1 954 ? 38.358 -3.697 -13.795 1.00 66.69 954 LYS A CA 1
ATOM 7059 C C . LYS A 1 954 ? 37.423 -3.493 -14.989 1.00 66.69 954 LYS A C 1
ATOM 7061 O O . LYS A 1 954 ? 36.721 -2.488 -15.022 1.00 66.69 954 LYS A O 1
ATOM 7066 N N . GLY A 1 955 ? 37.381 -4.439 -15.919 1.00 79.75 955 GLY A N 1
ATOM 7067 C CA . GLY A 1 955 ? 36.691 -4.287 -17.190 1.00 79.75 955 GLY A CA 1
ATOM 7068 C C . GLY A 1 955 ? 35.177 -4.194 -17.067 1.00 79.75 955 GLY A C 1
ATOM 7069 O O . GLY A 1 955 ? 34.553 -4.812 -16.201 1.00 79.75 955 GLY A O 1
ATOM 7070 N N . ARG A 1 956 ? 34.573 -3.431 -17.980 1.00 86.00 956 ARG A N 1
ATOM 7071 C CA . ARG A 1 956 ? 33.111 -3.296 -18.106 1.00 86.00 956 ARG A CA 1
ATOM 7072 C C . ARG A 1 956 ? 32.467 -4.508 -18.770 1.00 86.00 956 ARG A C 1
ATOM 7074 O O . ARG A 1 956 ? 31.283 -4.776 -18.561 1.00 86.00 956 ARG A O 1
ATOM 7081 N N . TRP A 1 957 ? 33.251 -5.244 -19.546 1.00 88.25 957 TRP A N 1
ATOM 7082 C CA . TRP A 1 957 ? 32.806 -6.356 -20.365 1.00 88.25 957 TRP A CA 1
ATOM 7083 C C . TRP A 1 957 ? 33.522 -7.643 -19.986 1.00 88.25 957 TRP A C 1
ATOM 7085 O O . TRP A 1 957 ? 34.707 -7.652 -19.663 1.00 88.25 957 TRP A O 1
ATOM 7095 N N . SER A 1 958 ? 32.808 -8.758 -20.089 1.00 88.38 958 SER A N 1
ATOM 7096 C CA . SER A 1 958 ? 33.401 -10.092 -20.025 1.00 88.38 958 SER A CA 1
ATOM 7097 C C . SER A 1 958 ? 32.919 -10.920 -21.207 1.00 88.38 958 SER A C 1
ATOM 7099 O O . SER A 1 958 ? 31.805 -10.731 -21.687 1.00 88.38 958 SER A O 1
ATOM 7101 N N . ILE A 1 959 ? 33.762 -11.828 -21.688 1.00 88.25 959 ILE A N 1
ATOM 7102 C CA . ILE A 1 959 ? 33.362 -12.854 -22.653 1.00 88.25 959 ILE A CA 1
ATOM 7103 C C . ILE A 1 959 ? 33.235 -14.163 -21.861 1.00 88.25 959 ILE A C 1
ATOM 7105 O O . ILE A 1 959 ? 34.207 -14.539 -21.187 1.00 88.25 959 ILE A O 1
ATOM 7109 N N . PRO A 1 960 ? 32.069 -14.838 -21.889 1.00 82.94 960 PRO A N 1
ATOM 7110 C CA . PRO A 1 960 ? 31.865 -16.103 -21.194 1.00 82.94 960 PRO A CA 1
ATOM 7111 C C . PRO A 1 960 ? 32.946 -17.122 -21.555 1.00 82.94 960 PRO A C 1
ATOM 7113 O O . PRO A 1 960 ? 33.342 -17.261 -22.712 1.00 82.94 960 PRO A O 1
ATOM 7116 N N . LYS A 1 961 ? 33.451 -17.837 -20.544 1.00 71.12 961 LYS A N 1
ATOM 7117 C CA . LYS A 1 961 ? 34.500 -18.861 -20.715 1.00 71.12 961 LYS A CA 1
ATOM 7118 C C . LYS A 1 961 ? 33.928 -20.279 -20.777 1.00 71.12 961 LYS A C 1
ATOM 7120 O O . LYS A 1 961 ? 34.688 -21.229 -20.976 1.00 71.12 961 LYS A O 1
ATOM 7125 N N . ARG A 1 962 ? 32.624 -20.440 -20.535 1.00 62.25 962 ARG A N 1
ATOM 7126 C CA . ARG A 1 962 ? 31.898 -21.714 -20.527 1.00 62.25 962 ARG A CA 1
ATOM 7127 C C . ARG A 1 962 ? 30.617 -21.563 -21.356 1.00 62.25 962 ARG A C 1
ATOM 7129 O O . ARG A 1 962 ? 30.093 -20.470 -21.498 1.00 62.25 962 ARG A O 1
ATOM 7136 N N . GLY A 1 963 ? 30.136 -22.670 -21.921 1.00 62.59 963 GLY A N 1
ATOM 7137 C CA . GLY A 1 963 ? 28.932 -22.691 -22.760 1.00 62.59 963 GLY A CA 1
ATOM 7138 C C . GLY A 1 963 ? 29.194 -22.504 -24.260 1.00 62.59 963 GLY A C 1
ATOM 7139 O O . GLY A 1 963 ? 30.331 -22.358 -24.701 1.00 62.59 963 GLY A O 1
ATOM 7140 N N . ASN A 1 964 ? 28.112 -22.564 -25.046 1.00 64.25 964 ASN A N 1
ATOM 7141 C CA . ASN A 1 964 ? 28.133 -22.433 -26.512 1.00 64.25 964 ASN A CA 1
ATOM 7142 C C . ASN A 1 964 ? 27.903 -20.984 -26.991 1.00 64.25 964 ASN A C 1
ATOM 7144 O O . ASN A 1 964 ? 27.839 -20.744 -28.194 1.00 64.25 964 ASN A O 1
ATOM 7148 N N . ILE A 1 965 ? 27.744 -20.034 -26.064 1.00 69.75 965 ILE A N 1
ATOM 7149 C CA . ILE A 1 965 ? 27.410 -18.634 -26.339 1.00 69.75 965 ILE A CA 1
ATOM 7150 C C . ILE A 1 965 ? 28.629 -17.784 -25.971 1.00 69.75 965 ILE A C 1
ATOM 7152 O O . ILE A 1 965 ? 28.946 -17.631 -24.795 1.00 69.75 965 ILE A O 1
ATOM 7156 N N . LEU A 1 966 ? 29.341 -17.270 -26.976 1.00 77.81 966 LEU A N 1
ATOM 7157 C CA . LEU A 1 966 ? 30.662 -16.648 -26.811 1.00 77.81 966 LEU A CA 1
ATOM 7158 C C . LEU A 1 966 ? 30.686 -15.216 -27.361 1.00 77.81 966 LEU A C 1
ATOM 7160 O O . LEU A 1 966 ? 31.431 -14.908 -28.285 1.00 77.81 966 LEU A O 1
ATOM 7164 N N . TYR A 1 967 ? 29.850 -14.336 -26.814 1.00 87.88 967 TYR A N 1
ATOM 7165 C CA . TYR A 1 967 ? 29.868 -12.910 -27.147 1.00 87.88 967 TYR A CA 1
ATOM 7166 C C . TYR A 1 967 ? 29.997 -12.050 -25.876 1.00 87.88 967 TYR A C 1
ATOM 7168 O O . TYR A 1 967 ? 29.690 -12.537 -24.784 1.00 87.88 967 TYR A O 1
ATOM 7176 N N . PRO A 1 968 ? 30.464 -10.789 -25.977 1.00 89.75 968 PRO A N 1
ATOM 7177 C CA . PRO A 1 968 ? 30.606 -9.901 -24.825 1.00 89.75 968 PRO A CA 1
ATOM 7178 C C . PRO A 1 968 ? 29.298 -9.698 -24.058 1.00 89.75 968 PRO A C 1
ATOM 7180 O O . PRO A 1 968 ? 28.276 -9.369 -24.649 1.00 89.75 968 PRO A O 1
ATOM 7183 N N . ILE A 1 969 ? 29.346 -9.810 -22.735 1.00 88.88 969 ILE A N 1
ATOM 7184 C CA . ILE A 1 969 ? 28.242 -9.476 -21.831 1.00 88.88 969 ILE A CA 1
ATOM 7185 C C . ILE A 1 969 ? 28.696 -8.461 -20.780 1.00 88.88 969 ILE A C 1
ATOM 7187 O O . ILE A 1 969 ? 29.883 -8.448 -20.418 1.00 88.88 969 ILE A O 1
ATOM 7191 N N . PRO A 1 970 ? 27.780 -7.624 -20.262 1.00 89.00 970 PRO A N 1
ATOM 7192 C CA . PRO A 1 970 ? 28.108 -6.715 -19.175 1.00 89.00 970 PRO A CA 1
ATOM 7193 C C . PRO A 1 970 ? 28.686 -7.481 -17.976 1.00 89.00 970 PRO A C 1
ATOM 7195 O O . PRO A 1 970 ? 28.169 -8.536 -17.589 1.00 89.00 970 PRO A O 1
ATOM 7198 N N . TYR A 1 971 ? 29.780 -6.964 -17.413 1.00 86.31 971 TYR A N 1
ATOM 7199 C CA . TYR A 1 971 ? 30.465 -7.550 -16.259 1.00 86.31 971 TYR A CA 1
ATOM 7200 C C . TYR A 1 971 ? 30.371 -6.666 -15.017 1.00 86.31 971 TYR A C 1
ATOM 7202 O O . TYR A 1 971 ? 29.741 -7.048 -14.033 1.00 86.31 971 TYR A O 1
ATOM 7210 N N . LYS A 1 972 ? 30.975 -5.477 -15.079 1.00 84.19 972 LYS A N 1
ATOM 7211 C CA . LYS A 1 972 ? 30.881 -4.440 -14.049 1.00 84.19 972 LYS A CA 1
ATOM 7212 C C . LYS A 1 972 ? 30.165 -3.233 -14.620 1.00 84.19 972 LYS A C 1
ATOM 7214 O O . LYS A 1 972 ? 30.328 -2.919 -15.802 1.00 84.19 972 LYS A O 1
ATOM 7219 N N . SER A 1 973 ? 29.402 -2.534 -13.786 1.00 82.25 973 SER A N 1
ATOM 7220 C CA . SER A 1 973 ? 28.853 -1.247 -14.203 1.00 82.25 973 SER A CA 1
ATOM 7221 C C . SER A 1 973 ? 29.982 -0.224 -14.316 1.00 82.25 973 SER A C 1
ATOM 7223 O O . SER A 1 973 ? 30.862 -0.178 -13.449 1.00 82.25 973 SER A O 1
ATOM 7225 N N . ARG A 1 974 ? 29.924 0.640 -15.337 1.00 76.81 974 ARG A N 1
ATOM 7226 C CA . ARG A 1 974 ? 30.788 1.826 -15.468 1.00 76.81 974 ARG A CA 1
ATOM 7227 C C . ARG A 1 974 ? 30.848 2.639 -14.175 1.00 76.81 974 ARG A C 1
ATOM 7229 O O . ARG A 1 974 ? 31.865 3.256 -13.888 1.00 76.81 974 ARG A O 1
ATOM 7236 N N . TYR A 1 975 ? 29.778 2.618 -13.393 1.00 73.25 975 TYR A N 1
ATOM 7237 C CA . TYR A 1 975 ? 29.676 3.406 -12.178 1.00 73.25 975 TYR A CA 1
ATOM 7238 C C . TYR A 1 975 ? 30.316 2.741 -10.951 1.00 73.25 975 TYR A C 1
ATOM 7240 O O . TYR A 1 975 ? 30.505 3.391 -9.936 1.00 73.25 975 TYR A O 1
ATOM 7248 N N . THR A 1 976 ? 30.727 1.475 -11.025 1.00 69.62 976 THR A N 1
ATOM 7249 C CA . THR A 1 976 ? 31.371 0.765 -9.895 1.00 69.62 976 THR A CA 1
ATOM 7250 C C . THR A 1 976 ? 32.899 0.847 -9.872 1.00 69.62 976 THR A C 1
ATOM 7252 O O . THR A 1 976 ? 33.534 0.242 -9.012 1.00 69.62 976 THR A O 1
ATOM 7255 N N . VAL A 1 977 ? 33.518 1.554 -10.822 1.00 63.12 977 VAL A N 1
ATOM 7256 C CA . VAL A 1 977 ? 34.980 1.629 -10.940 1.00 63.12 977 VAL A CA 1
ATOM 7257 C C . VAL A 1 977 ? 35.490 2.897 -10.257 1.00 63.12 977 VAL A C 1
ATOM 7259 O O . VAL A 1 977 ? 35.033 3.996 -10.548 1.00 63.12 977 VAL A O 1
ATOM 7262 N N . ASP A 1 978 ? 36.438 2.740 -9.336 1.00 53.62 978 ASP A N 1
ATOM 7263 C CA . ASP A 1 978 ? 37.102 3.852 -8.654 1.00 53.62 978 ASP A CA 1
ATOM 7264 C C . ASP A 1 978 ? 38.082 4.528 -9.638 1.00 53.62 978 ASP A C 1
ATOM 7266 O O . ASP A 1 978 ? 39.234 4.103 -9.793 1.00 53.62 978 ASP A O 1
ATOM 7270 N N . ASP A 1 979 ? 37.619 5.551 -10.362 1.00 45.59 979 ASP A N 1
ATOM 7271 C CA . ASP A 1 979 ? 38.450 6.393 -11.236 1.00 45.59 979 ASP A CA 1
ATOM 7272 C C . ASP A 1 979 ? 39.292 7.368 -10.381 1.00 45.59 979 ASP A C 1
ATOM 7274 O O . ASP A 1 979 ? 39.155 8.589 -10.466 1.00 45.59 979 ASP A O 1
ATOM 7278 N N . GLN A 1 980 ? 40.156 6.833 -9.511 1.00 30.83 980 GLN A N 1
ATOM 7279 C CA . GLN A 1 980 ? 41.157 7.601 -8.751 1.00 30.83 980 GLN A CA 1
ATOM 7280 C C . GLN A 1 980 ? 42.534 7.670 -9.439 1.00 30.83 980 GLN A C 1
ATOM 7282 O O . GLN A 1 980 ? 43.535 7.932 -8.774 1.00 30.83 980 GLN A O 1
ATOM 7287 N N . ASN A 1 981 ? 42.619 7.466 -10.759 1.00 27.94 981 ASN A N 1
ATOM 7288 C CA . ASN A 1 981 ? 43.866 7.665 -11.514 1.00 27.94 981 ASN A CA 1
ATOM 7289 C C . ASN A 1 981 ? 43.685 8.538 -12.749 1.00 27.94 981 ASN A C 1
ATOM 7291 O O . ASN A 1 981 ? 42.862 8.161 -13.611 1.00 27.94 981 ASN A O 1
#

Radius of gyration: 33.29 Å; chains: 1; bounding box: 88×90×106 Å

Foldseek 3Di:
DDDDDDDDDDDDDDPPPVPPVVVVVVPVVPDPPPPPAPPDDDVPPPFFDDQQKDKDQALCVPPDDQKWWWWKAFPVRHIYIWIFGWDQDPRRIIMTGTPTHGDFGKMFTAWIWDWDQDPVRDIDIDTRGARWIWGGDPNDIDTPWDQDPLLSATFPQAPRGAGENRELNSLVSQLVQLCDLVSLVVDDLARHYEYDEAYAQQCNQVVVPVVFGHQARCQDQSRFARHEYEDNLHEHEAREGREQAGQQKENGREHENYEYENYEYEAYEIEYAEAWEHATREYDYDPPDAAEYEYEQYEYEPYEIEHHAVYAFWEHHIGEYEARYEYAYYLYEQYAYEWEDQEFWADHTGEYDHNYEYEYFLYEAQYATEYAQAFYEPHYGEYAEYEAFLYEANYAWYFNNNDDPVPVVSLVRFFAYEHHYREYAEYEYALYEANHAIEGAAQWEPHIRAQWDDDPDPPFDTAAHEYEEHLYEYQHAIEYAAQKEHGTSEHQYHEDLYEAAHAIEHNHAAYEPHTREYQHYEYEQYERQHAIEYQAFYEPHTREYAADDAENYEYLHAYEYEEEAWEHHYREYAQHYEHFQYEYLHEIAYEDLYQWEYHYSYYHHQDDLVVSPRHHDDLPCLVVSLVVLQVLFDDDQPQDDDDDDDAQLVLVSSLVSQVSNCSNSVVCVNDPSVVSVVSSVVSSVVSVVSSVVSNVVSLVVLQVRDFDPPFLDDDSVQSVLSVVQVVQCSPQQQVLLLQLLSLVLLLVLVVVFDPDPVVNVLSVVLSVQQNLQHCQVVVVVVPVPDPDDPSPVVVSNSCRVSSNSSSSSVSVVSCSNPDSHHSAEYAQYEARHEYYDPQDDQQSYEHNYSHAEASHEYEHYEYRYFYDLSAADHGREEYHNYEYALYEYAHDPSSYLANYRYYDDHYHQEQYEYEDDPPDDPPDSPHPPHYDYDHQVRQLPPVNGPPAFDPPVAGQWHFDPDDPNGHIHGRYISSSHDPPD